Protein AF-0000000084329667 (afdb_homodimer)

pLDDT: mean 85.57, std 12.12, range [22.77, 98.0]

Radius of gyration: 40.26 Å; Cα contacts (8 Å, |Δi|>4): 1686; chains: 2; bounding box: 59×124×85 Å

InterPro domains:
  IPR001128 Cytochrome P450 [PF00067] (36-504)
  IPR001128 Cytochrome P450 [PR00385] (312-329)
  IPR001128 Cytochrome P450 [PR00385] (371-382)
  IPR001128 Cytochrome P450 [PR00385] (467-476)
  IPR001128 Cytochrome P450 [PR00385] (476-487)
  IPR002403 Cytochrome P450, E-class, group IV [PR00465] (304-330)
  IPR002403 Cytochrome P450, E-class, group IV [PR00465] (366-382)
  IPR002403 Cytochrome P450, E-class, group IV [PR00465] (430-448)
  IPR002403 Cytochrome P450, E-class, group IV [PR00465] (476-494)
  IPR036396 Cytochrome P450 superfamily [G3DSA:1.10.630.10] (21-525)
  IPR036396 Cytochrome P450 superfamily [SSF48264] (25-518)
  IPR050121 Cytochrome P450 monooxygenase [PTHR24305] (4-511)

Solvent-accessible surface area (backbone atoms only — not comparable to full-atom values): 55227 Å² total; per-residue (Å²): 116,65,62,57,52,51,48,48,49,50,47,45,49,47,47,50,49,51,40,58,74,52,50,50,31,57,58,62,48,49,40,54,73,80,63,84,36,60,61,42,17,41,46,54,48,66,44,54,33,50,53,46,53,49,48,46,52,45,32,73,74,54,37,46,54,30,32,41,34,28,52,70,64,39,69,37,36,41,36,34,28,61,46,31,48,26,51,49,38,52,48,47,74,47,33,30,68,34,68,55,58,23,50,51,28,31,55,70,21,29,69,12,60,76,30,40,56,73,69,56,25,52,52,44,48,65,54,52,45,71,48,44,34,72,73,48,43,59,67,34,47,64,47,39,45,50,32,41,48,50,50,48,52,53,48,50,55,53,23,66,68,56,76,72,75,52,72,89,74,66,59,66,62,57,39,40,23,28,30,42,29,30,40,28,35,45,36,61,65,34,79,63,49,32,71,85,34,82,74,36,66,64,58,58,48,56,57,57,37,46,56,71,71,38,40,53,59,48,73,65,50,48,44,48,59,60,54,42,66,76,44,57,67,72,58,46,50,55,51,57,74,70,33,74,90,43,47,70,46,50,48,36,44,50,50,50,48,54,53,33,52,52,51,49,55,51,46,52,52,32,48,73,70,69,59,65,64,90,24,30,46,48,49,33,54,52,53,37,70,71,41,55,80,87,68,36,70,50,71,66,36,50,39,8,40,50,35,38,49,52,48,58,45,20,56,52,39,31,43,34,39,51,45,48,40,48,50,53,38,21,76,29,55,67,58,44,52,53,46,42,51,51,52,52,53,51,51,50,51,37,46,74,70,72,42,90,70,90,46,70,67,56,53,71,71,31,65,66,60,49,18,44,53,52,39,38,46,35,76,48,30,36,37,42,64,48,54,31,25,27,66,41,69,43,70,44,49,47,70,62,68,40,62,31,71,83,63,47,78,39,54,56,47,72,41,54,55,65,43,38,36,36,35,31,24,42,40,35,47,39,32,45,85,39,52,26,91,57,27,90,49,96,54,39,62,48,69,73,41,86,76,48,47,58,59,82,70,77,48,51,30,84,52,93,71,30,53,49,46,35,26,46,80,68,31,51,62,52,51,63,52,50,51,52,44,34,52,43,44,52,52,51,46,51,74,74,45,84,64,68,71,53,85,67,58,80,36,56,38,51,31,36,18,89,31,41,37,85,38,51,65,81,61,70,64,62,85,107,115,66,64,56,51,49,48,49,48,50,47,45,50,46,48,49,49,52,41,59,72,56,48,50,32,56,58,63,48,50,40,54,73,80,62,83,36,59,62,43,16,40,46,53,49,66,45,53,33,49,55,43,53,49,48,47,53,46,33,73,76,55,36,47,55,30,32,42,34,28,54,73,65,39,68,36,36,41,38,36,29,61,46,30,47,26,51,49,37,51,48,46,73,46,33,30,68,35,68,54,57,24,49,51,28,30,55,72,19,29,69,12,61,78,30,42,55,72,70,56,25,52,51,44,47,65,54,52,45,70,47,43,34,73,75,49,42,59,67,35,47,62,48,39,46,51,31,39,48,51,49,49,52,53,49,52,57,53,20,68,68,55,76,74,76,52,73,89,76,66,58,68,62,57,40,40,23,28,31,42,29,32,40,28,36,45,37,62,65,34,79,62,47,33,71,83,35,81,74,36,66,64,60,57,47,55,57,58,39,45,56,72,72,39,40,55,58,48,74,65,49,48,45,48,59,61,52,44,66,76,45,57,66,70,58,48,51,56,52,55,75,68,33,75,89,44,45,68,45,49,49,36,46,52,50,50,46,54,52,34,52,52,52,50,54,52,44,56,52,33,47,75,69,70,60,66,64,90,24,30,45,47,49,34,54,50,52,38,68,72,41,56,82,89,67,34,70,50,71,66,36,49,36,7,39,50,36,36,50,50,48,60,44,19,57,53,38,29,44,33,39,52,45,49,39,48,51,52,36,20,75,30,56,69,59,45,52,53,47,42,51,50,50,52,53,50,50,50,53,38,45,74,71,73,42,90,69,88,48,72,66,55,53,69,70,31,64,66,59,49,17,43,54,53,37,38,47,36,76,48,31,34,37,41,65,48,54,31,25,28,68,42,70,44,70,43,49,46,70,62,67,41,61,29,69,84,65,48,77,39,52,56,47,71,41,56,54,64,46,39,35,35,34,30,25,43,39,35,48,39,32,46,85,38,51,27,90,57,27,89,48,96,55,38,62,47,69,70,41,89,74,47,48,59,61,83,71,78,49,51,30,84,52,93,71,30,54,49,45,35,25,45,82,68,32,50,61,52,51,62,51,52,51,52,43,33,53,43,43,52,52,52,46,51,74,74,45,85,64,67,72,53,86,66,59,79,37,56,38,49,31,35,21,90,31,40,38,83,38,53,66,81,61,69,68,64,85,105

Nearest PDB structures (foldseek):
  5t6q-assembly1_A  TM=8.427E-01  e=1.058E-19  Oryctolagus cuniculus
  6j95-assembly1_A  TM=8.516E-01  e=2.565E-18  Arabidopsis thaliana
  6m7x-assembly1_A  TM=8.091E-01  e=2.935E-18  Homo sapiens
  6m7x-assembly2_B  TM=8.338E-01  e=3.470E-17  Homo sapiens
  2rch-assembly2_B  TM=7.007E-01  e=2.326E-10  Arabidopsis thaliana

Sequence (1056 aa):
METATLLILCLLVAALFLFKNNASSPLWNIQGPKPSSFILGHLRELLQRPAGLAEFEWQRIYGDVVRIRTSFGSEQLVVSDPKALQHILCSGYKWRRSPVRREMGRLTSGKGLAWADGETHVRHRRLMTPGFRATETQKFLPIFVACAEAMSSEWKKIISKSGDQSCVFDLTDHLSHATLDAIGLAAFDYDFGSISNHENELAKAYEGLTAKAFRAPSNMGLLMLDLFRLIPSTVMEFMNDHNPRLETLHHVAHVGKGVAKQLIAQKVDEIEQGTPDTDIYTSLVQSNLSESFKSRLSDEELVAQMRTLLFGGHETTTNSICWWAAYELARNPELQDQLRTEIKSTERKIADRGEFEFTLNDYEEMPLLNAICKETLRFHPIVLHLFRTANEDDVIPLSKPIVGKTGQLITEIPVPKGTRIVGSCSAYNRNLTIFGEDAHEFNPNRWLEPGRVKTEDNLGFPYANLATFAAGVRSCIGWRFAVAELQTFIVVLLRNFAIRDTPELTRIRRESALTMVPAIEGELDEEVMETATLLILCLLVAALFLFKNNASSPLWNIQGPKPSSFILGHLRELLQRPAGLAEFEWQRIYGDVVRIRTSFGSEQLVVSDPKALQHILCSGYKWRRSPVRREMGRLTSGKGLAWADGETHVRHRRLMTPGFRATETQKFLPIFVACAEAMSSEWKKIISKSGDQSCVFDLTDHLSHATLDAIGLAAFDYDFGSISNHENELAKAYEGLTAKAFRAPSNMGLLMLDLFRLIPSTVMEFMNDHNPRLETLHHVAHVGKGVAKQLIAQKVDEIEQGTPDTDIYTSLVQSNLSESFKSRLSDEELVAQMRTLLFGGHETTTNSICWWAAYELARNPELQDQLRTEIKSTERKIADRGEFEFTLNDYEEMPLLNAICKETLRFHPIVLHLFRTANEDDVIPLSKPIVGKTGQLITEIPVPKGTRIVGSCSAYNRNLTIFGEDAHEFNPNRWLEPGRVKTEDNLGFPYANLATFAAGVRSCIGWRFAVAELQTFIVVLLRNFAIRDTPELTRIRRESALTMVPAIEGELDEEV

Organism: Lentinula edodes (NCBI:txid5353)

Foldseek 3Di:
DVVVVVVVVVVVVVVVVVCVVVPDDLCNFQAADAFPDQAAWCLCVDAQDFFCPSVQVGCVPFNQWHWTAGGNGHIAIAGLFLQLQLCQQAVAQLKPFQLLQLLVLCLQQRCELSNDHDPRNVLRCVLQLVQQDPVLLQVLLVLLLVLLVLLLVVVQVVLVVVVPSDDDDPLLQQQLQSLLQSLCCQAQVHGQVCNPDVPRPLSVLLRCLLCVQFFNDDPVRSSCSVCCSVPDSVVVNVCQQPDPVSVSSVVSVVVLLVVLVVSVVVLVVCVVVVNHDSHSLNSSVVSLVVDDPVSHDDPSHSSSNSSVSSNCRRPLLSFQQTPQLLLVCQVPVVLLVVQLVLLVVLCVVCVVVVHHDDGPVSLVVRLSLLLSSVLSCLQFPFAFKGKIFRQAWDKRAGPAWTATPVGDTDGIRTDGGGHIYIHGLNNNSQDCVFQHPVSNDRDSCCSVDPPSGDPPPVSQAPPPSRPSQPGHSRGNSNVSSSSSSSSSSSSSDSNNDRRHDDPQSVQWTFHRRSTTHIDGPPVVPPVD/DVVVVVVVVVVVVVVVVVCVVVPDDLCNFQAADAFPDQAAWCLCVDAQDFFCPSVQVGCVPFNQWHWTAGGNGHIAIAGLFLQLQLCQQAVAQLKPFQLLQLLVLCLQQRCELSNDHDPRNVLRCVLQLVQQDPVLLQVLLVLLLVLLVLLLVVVQVVLVVVVPSDDDDPLLQQQLQSLLQSLCCQAQVDGQVCNPDVPRPLSVLLRCLLCVQFFNDDPVRSSCSVCCSVPDSVVVNVCQQPDPVSVSSVSNLVVLLVVQVVSLVVLVVCVVVVNHDSHSLNSSSVSLVPDDPVSHDDSSHSSSNSSVSSNCRRPLLSFQQTPQLLLVCQVPVVLLVVQLVLLVVLCVVCVVVVHHDDGPVSLVVRLSLLLSSVLSCLQFPFAFKGKIFRQAWDKRAGPAWTATPVGDTDGIRTDGGGHIYIHGLNNNSQDCVFQHPVSNDRDSCCSVDPPNGDPPPVSQAPPPSRPSQPGHSRGNSNVSSSSSSSSSSSSSDSNNDRRHDDPQSVQWTFHRRSTTHIDGPPVVPPVD

Secondary structure (DSSP, 8-state):
-HHHHHHHHHHHHHHHHHHHHT---TTTTS--PPPS-TTTTTHHHHHTSSTTHHHHHHHHHH-SEEEEE-GGG-EEEEE--HHHHHHHHHSGGGEEEPHHHHHHHHHHH-SSTTT--HHHHHHHHHHHGGGGSHHHHHHHHHHHHHHHHHHHHHHHHHHHHHSSS-----HHHHHHHHHHHHHHHHHHS----TTT-TT-HHHHHHTTHHHHHHSS--HHHHHHHHHGGGS-HHHHHHHHHT-GGGHHHHHHHHHHHHHHHHHHHHHHHHHHTT----SHHHHHHHHHHHS-TTTPPPHHHHHHHHHHHHHHHHHHHIIIIIIIHHHHHHH-HHHHHHHHHHHHHHHHHHHHTT--S--HHHHHT-HHHHHHHHHHHHHS-SB-EEEEEESS-EEEEEEEEEE-TTS-EEEEEEE-TT-EEEEEHHHHTT-HHHH-TTTTS--GGGGTSTTTS--SS--S-SSTT-GGG--GGG--TTHHHHHHHHHHHHHHHHHH------GGGGGEEEEEESEEEEEETTTTTTT-/-HHHHHHHHHHHHHHHHHHHHT---TTTTS--PPPS-TTTTTHHHHHTSSTTHHHHHHHHHH-SEEEEE-GGG-EEEEE--HHHHHHHHHSGGGEEEPHHHHHHHHHHH-SSTTT--HHHHHHHHHHHGGGGSHHHHHHHHHHHHHHHHHHHHHHHHHHHHHSSS-----HHHHHHHHHHHHHHHHHHS----TTT-TT-HHHHHHTTHHHHHHSS--HHHHHHHHHGGGS-HHHHHHHHHT-GGGHHHHHHHHHHHHHHHHHHHHHHHHHHTT----SHHHHHHHHHHHS-GGGPPPHHHHHHHHHHHHIIIIIHHIIIIIIIHHHHHHH-HHHHHHHHHHHHHHHHHHHHTT--S--HHHHHT-HHHHHHHHHHHHHS-SB-EEEEEESS-EEEEEEEEEE-TTS-EEEEEEE-TT-EEEEEHHHHTT-HHHH-TTTTS--GGGGTSTTSS--SS--S-SSTT-GGG--GGG--TTHHHHHHHHHHHHHHHHHH------GGGGGEEEEEESEEEEEETTTTTTT-

Structure (mmCIF, N/CA/C/O backbone):
data_AF-0000000084329667-model_v1
#
loop_
_entity.id
_entity.type
_entity.pdbx_description
1 polymer 'Cytochrome p450'
#
loop_
_atom_site.group_PDB
_atom_site.id
_atom_site.type_symbol
_atom_site.label_atom_id
_atom_site.label_alt_id
_atom_site.label_comp_id
_atom_site.label_asym_id
_atom_site.label_entity_id
_atom_site.label_seq_id
_atom_site.pdbx_PDB_ins_code
_atom_site.Cartn_x
_atom_site.Cartn_y
_atom_site.Cartn_z
_atom_site.occupancy
_atom_site.B_iso_or_equiv
_atom_site.auth_seq_id
_atom_site.auth_comp_id
_atom_site.auth_asym_id
_atom_site.auth_atom_id
_atom_site.pdbx_PDB_model_num
ATOM 1 N N . MET A 1 1 ? -10.523 10.297 -37.5 1 42.72 1 MET A N 1
ATOM 2 C CA . MET A 1 1 ? -10.531 11.211 -36.344 1 42.72 1 MET A CA 1
ATOM 3 C C . MET A 1 1 ? -11.32 10.625 -35.188 1 42.72 1 MET A C 1
ATOM 5 O O . MET A 1 1 ? -10.891 10.719 -34.031 1 42.72 1 MET A O 1
ATOM 9 N N . GLU A 1 2 ? -12.344 9.891 -35.5 1 49.88 2 GLU A N 1
ATOM 10 C CA . GLU A 1 2 ? -13.258 9.25 -34.562 1 49.88 2 GLU A CA 1
ATOM 11 C C . GLU A 1 2 ? -12.633 8 -33.938 1 49.88 2 GLU A C 1
ATOM 13 O O . GLU A 1 2 ? -12.781 7.75 -32.75 1 49.88 2 GLU A O 1
ATOM 18 N N . THR A 1 3 ? -11.938 7.336 -34.688 1 51.44 3 THR A N 1
ATOM 19 C CA . THR A 1 3 ? -11.344 6.082 -34.219 1 51.44 3 THR A CA 1
ATOM 20 C C . THR A 1 3 ? -10.195 6.348 -33.25 1 51.44 3 THR A C 1
ATOM 22 O O . THR A 1 3 ? -10.023 5.617 -32.281 1 51.44 3 THR A O 1
ATOM 25 N N . ALA A 1 4 ? -9.539 7.375 -33.531 1 50.91 4 ALA A N 1
ATOM 26 C CA . ALA A 1 4 ? -8.43 7.719 -32.625 1 50.91 4 ALA A CA 1
ATOM 27 C C . ALA A 1 4 ? -8.938 8.18 -31.266 1 50.91 4 ALA A C 1
ATOM 29 O O . ALA A 1 4 ? -8.375 7.812 -30.234 1 50.91 4 ALA A O 1
ATOM 30 N N . THR A 1 5 ? -9.984 8.969 -31.344 1 50.66 5 THR A N 1
ATOM 31 C CA . THR A 1 5 ? -10.594 9.422 -30.109 1 50.66 5 THR A CA 1
ATOM 32 C C . THR A 1 5 ? -11.141 8.234 -29.312 1 50.66 5 THR A C 1
ATOM 34 O O . THR A 1 5 ? -11.008 8.188 -28.094 1 50.66 5 THR A O 1
ATOM 37 N N . LEU A 1 6 ? -11.703 7.293 -30.016 1 51.66 6 LEU A N 1
ATOM 38 C CA . LEU A 1 6 ? -12.219 6.098 -29.359 1 51.66 6 LEU A CA 1
ATOM 39 C C . LEU A 1 6 ? -11.078 5.273 -28.766 1 51.66 6 LEU A C 1
ATOM 41 O O . LEU A 1 6 ? -11.203 4.719 -27.672 1 51.66 6 LEU A O 1
ATOM 45 N N . LEU A 1 7 ? -10.047 5.258 -29.453 1 51.72 7 LEU A N 1
ATOM 46 C CA . LEU A 1 7 ? -8.883 4.535 -28.953 1 51.72 7 LEU A CA 1
ATOM 47 C C . LEU A 1 7 ? -8.305 5.215 -27.719 1 51.72 7 LEU A C 1
ATOM 49 O O . LEU A 1 7 ? -7.91 4.543 -26.766 1 51.72 7 LEU A O 1
ATOM 53 N N . ILE A 1 8 ? -8.312 6.5 -27.859 1 51.91 8 ILE A N 1
ATOM 54 C CA . ILE A 1 8 ? -7.793 7.23 -26.703 1 51.91 8 ILE A CA 1
ATOM 55 C C . ILE A 1 8 ? -8.734 7.059 -25.516 1 51.91 8 ILE A C 1
ATOM 57 O O . ILE A 1 8 ? -8.281 6.875 -24.375 1 51.91 8 ILE A O 1
ATOM 61 N N . LEU A 1 9 ? -10.016 7.07 -25.688 1 51.91 9 LEU A N 1
ATOM 62 C CA . LEU A 1 9 ? -10.977 6.797 -24.625 1 51.91 9 LEU A CA 1
ATOM 63 C C . LEU A 1 9 ? -10.766 5.402 -24.047 1 51.91 9 LEU A C 1
ATOM 65 O O . LEU A 1 9 ? -10.797 5.215 -22.828 1 51.91 9 LEU A O 1
ATOM 69 N N . CYS A 1 10 ? -10.633 4.531 -24.922 1 51.38 10 CYS A N 1
ATOM 70 C CA . CYS A 1 10 ? -10.414 3.16 -24.469 1 51.38 10 CYS A CA 1
ATOM 71 C C . CYS A 1 10 ? -9.117 3.043 -23.688 1 51.38 10 CYS A C 1
ATOM 73 O O . CYS A 1 10 ? -9.062 2.346 -22.672 1 51.38 10 CYS A O 1
ATOM 75 N N . LEU A 1 11 ? -8.18 3.766 -24.109 1 51.97 11 LEU A N 1
ATOM 76 C CA . LEU A 1 11 ? -6.914 3.75 -23.375 1 51.97 11 LEU A CA 1
ATOM 77 C C . LEU A 1 11 ? -7.066 4.426 -22.016 1 51.97 11 LEU A C 1
ATOM 79 O O . LEU A 1 11 ? -6.5 3.967 -21.031 1 51.97 11 LEU A O 1
ATOM 83 N N . LEU A 1 12 ? -7.836 5.488 -22.062 1 51.62 12 LEU A N 1
ATOM 84 C CA . LEU A 1 12 ? -8.055 6.199 -20.797 1 51.62 12 LEU A CA 1
ATOM 85 C C . LEU A 1 12 ? -8.867 5.352 -19.828 1 51.62 12 LEU A C 1
ATOM 87 O O . LEU A 1 12 ? -8.578 5.324 -18.625 1 51.62 12 LEU A O 1
ATOM 91 N N . VAL A 1 13 ? -9.852 4.684 -20.312 1 51.62 13 VAL A N 1
ATOM 92 C CA . VAL A 1 13 ? -10.602 3.75 -19.484 1 51.62 13 VAL A CA 1
ATOM 93 C C . VAL A 1 13 ? -9.672 2.646 -18.984 1 51.62 13 VAL A C 1
ATOM 95 O O . VAL A 1 13 ? -9.727 2.262 -17.812 1 51.62 13 VAL A O 1
ATOM 98 N N . ALA A 1 14 ? -8.914 2.242 -19.922 1 50.19 14 ALA A N 1
ATOM 99 C CA . ALA A 1 14 ? -7.953 1.217 -19.516 1 50.19 14 ALA A CA 1
ATOM 100 C C . ALA A 1 14 ? -6.996 1.744 -18.453 1 50.19 14 ALA A C 1
ATOM 102 O O . ALA A 1 14 ? -6.684 1.043 -17.5 1 50.19 14 ALA A O 1
ATOM 103 N N . ALA A 1 15 ? -6.582 2.957 -18.766 1 50.62 15 ALA A N 1
ATOM 104 C CA . ALA A 1 15 ? -5.703 3.568 -17.766 1 50.62 15 ALA A CA 1
ATOM 105 C C . ALA A 1 15 ? -6.422 3.754 -16.438 1 50.62 15 ALA A C 1
ATOM 107 O O . ALA A 1 15 ? -5.859 3.477 -15.375 1 50.62 15 ALA A O 1
ATOM 108 N N . LEU A 1 16 ? -7.66 4.281 -16.516 1 51.38 16 LEU A N 1
ATOM 109 C CA . LEU A 1 16 ? -8.461 4.441 -15.305 1 51.38 16 LEU A CA 1
ATOM 110 C C . LEU A 1 16 ? -8.602 3.115 -14.57 1 51.38 16 LEU A C 1
ATOM 112 O O . LEU A 1 16 ? -8.523 3.07 -13.344 1 51.38 16 LEU A O 1
ATOM 116 N N . PHE A 1 17 ? -8.953 2.1 -15.391 1 49.34 17 PHE A N 1
ATOM 117 C CA . PHE A 1 17 ? -9.148 0.773 -14.812 1 49.34 17 PHE A CA 1
ATOM 118 C C . PHE A 1 17 ? -7.859 0.262 -14.18 1 49.34 17 PHE A C 1
ATOM 120 O O . PHE A 1 17 ? -7.891 -0.353 -13.109 1 49.34 17 PHE A O 1
ATOM 127 N N . LEU A 1 18 ? -6.816 0.44 -14.938 1 48.44 18 LEU A N 1
ATOM 128 C CA . LEU A 1 18 ? -5.52 0.09 -14.359 1 48.44 18 LEU A CA 1
ATOM 129 C C . LEU A 1 18 ? -5.297 0.817 -13.039 1 48.44 18 LEU A C 1
ATOM 131 O O . LEU A 1 18 ? -4.777 0.235 -12.086 1 48.44 18 LEU A O 1
ATOM 135 N N . PHE A 1 19 ? -5.688 2.105 -13.07 1 48.91 19 PHE A N 1
ATOM 136 C CA . PHE A 1 19 ? -5.484 2.939 -11.891 1 48.91 19 PHE A CA 1
ATOM 137 C C . PHE A 1 19 ? -6.352 2.459 -10.734 1 48.91 19 PHE A C 1
ATOM 139 O O . PHE A 1 19 ? -5.918 2.457 -9.586 1 48.91 19 PHE A O 1
ATOM 146 N N . LYS A 1 20 ? -7.594 2.129 -11.047 1 48.44 20 LYS A N 1
ATOM 147 C CA . LYS A 1 20 ? -8.461 1.634 -9.984 1 48.44 20 LYS A CA 1
ATOM 148 C C . LYS A 1 20 ? -7.863 0.403 -9.312 1 48.44 20 LYS A C 1
ATOM 150 O O . LYS A 1 20 ? -7.922 0.269 -8.086 1 48.44 20 LYS A O 1
ATOM 155 N N . ASN A 1 21 ? -7.516 -0.588 -10.227 1 45.62 21 ASN A N 1
ATOM 156 C CA . ASN A 1 21 ? -7.18 -1.906 -9.703 1 45.62 21 ASN A CA 1
ATOM 157 C C . ASN A 1 21 ? -5.844 -1.889 -8.961 1 45.62 21 ASN A C 1
ATOM 159 O O . ASN A 1 21 ? -5.516 -2.838 -8.242 1 45.62 21 ASN A O 1
ATOM 163 N N . ASN A 1 22 ? -4.941 -0.961 -9.422 1 47.44 22 ASN A N 1
ATOM 164 C CA . ASN A 1 22 ? -3.686 -0.842 -8.688 1 47.44 22 ASN A CA 1
ATOM 165 C C . ASN A 1 22 ? -3.887 -0.14 -7.348 1 47.44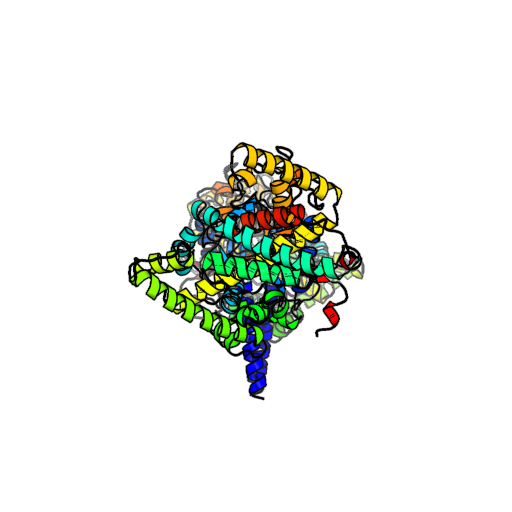 22 ASN A C 1
ATOM 167 O O . ASN A 1 22 ? -2.918 0.284 -6.711 1 47.44 22 ASN A O 1
ATOM 171 N N . ALA A 1 23 ? -5.059 0.265 -6.965 1 53.06 23 ALA A N 1
ATOM 172 C CA . ALA A 1 23 ? -5.441 1.39 -6.113 1 53.06 23 ALA A CA 1
ATOM 173 C C . ALA A 1 23 ? -5.219 1.066 -4.641 1 53.06 23 ALA A C 1
ATOM 175 O O . ALA A 1 23 ? -5.715 1.775 -3.762 1 53.06 23 ALA A O 1
ATOM 176 N N . SER A 1 24 ? -4.754 -0.312 -4.5 1 64.69 24 SER A N 1
ATOM 177 C CA . SER A 1 24 ? -4.691 -0.263 -3.041 1 64.69 24 SER A CA 1
ATOM 178 C C . SER A 1 24 ? -3.502 0.562 -2.566 1 64.69 24 SER A C 1
ATOM 180 O O . SER A 1 24 ? -2.455 0.583 -3.217 1 64.69 24 SER A O 1
ATOM 182 N N . SER A 1 25 ? -3.744 1.365 -1.771 1 77.31 25 SER A N 1
ATOM 183 C CA . SER A 1 25 ? -2.846 2.346 -1.169 1 77.31 25 SER A CA 1
ATOM 184 C C . SER A 1 25 ? -1.914 1.691 -0.155 1 77.31 25 SER A C 1
ATOM 186 O O . SER A 1 25 ? -2.256 0.667 0.439 1 77.31 25 SER A O 1
ATOM 188 N N . PRO A 1 26 ? -0.751 2.166 -0.103 1 83.19 26 PRO A N 1
ATOM 189 C CA . PRO A 1 26 ? 0.131 1.718 0.977 1 83.19 26 PRO A CA 1
ATOM 190 C C . PRO A 1 26 ? -0.486 1.906 2.361 1 83.19 26 PRO A C 1
ATOM 192 O O . PRO A 1 26 ? -0.016 1.316 3.336 1 83.19 26 PRO A O 1
ATOM 195 N N . LEU A 1 27 ? -1.52 2.684 2.377 1 89.44 27 LEU A N 1
ATOM 196 C CA . LEU A 1 27 ? -2.143 3.002 3.658 1 89.44 27 LEU A CA 1
ATOM 197 C C . LEU A 1 27 ? -3.43 2.205 3.848 1 89.44 27 LEU A C 1
ATOM 199 O O . LEU A 1 27 ? -4.191 2.461 4.785 1 89.44 27 LEU A O 1
ATOM 203 N N . TRP A 1 28 ? -3.641 1.213 3.061 1 86.94 28 TRP A N 1
ATOM 204 C CA . TRP A 1 28 ? -4.934 0.543 2.982 1 86.94 28 TRP A CA 1
ATOM 205 C C . TRP A 1 28 ? -5.289 -0.117 4.309 1 86.94 28 TRP A C 1
ATOM 207 O O . TRP A 1 28 ? -6.465 -0.282 4.633 1 86.94 28 TRP A O 1
ATOM 217 N N . ASN A 1 29 ? -4.262 -0.555 5.055 1 90.94 29 ASN A N 1
ATOM 218 C CA . ASN A 1 29 ? -4.504 -1.334 6.266 1 90.94 29 ASN A CA 1
ATOM 219 C C . ASN A 1 29 ? -4.805 -0.434 7.461 1 90.94 29 ASN A C 1
ATOM 221 O O . ASN A 1 29 ? -5.191 -0.918 8.523 1 90.94 29 ASN A O 1
ATOM 225 N N . ILE A 1 30 ? -4.605 0.852 7.34 1 94.38 30 ILE A N 1
ATOM 226 C CA . ILE A 1 30 ? -4.945 1.796 8.398 1 94.38 30 ILE A CA 1
ATOM 227 C C . ILE A 1 30 ? -6.434 2.127 8.336 1 94.38 30 ILE A C 1
ATOM 229 O O . ILE A 1 30 ? -6.969 2.424 7.27 1 94.38 30 ILE A O 1
ATOM 233 N N . GLN A 1 31 ? -7.062 2.092 9.492 1 95 31 GLN A N 1
ATOM 234 C CA . GLN A 1 31 ? -8.508 2.295 9.531 1 95 31 GLN A CA 1
ATOM 235 C C . GLN A 1 31 ? -8.859 3.779 9.453 1 95 31 GLN A C 1
ATOM 237 O O . GLN A 1 31 ? -8.023 4.637 9.758 1 95 31 GLN A O 1
ATOM 242 N N . GLY A 1 32 ? -10.062 4.105 9.055 1 95.19 32 GLY A N 1
ATOM 243 C CA . GLY A 1 32 ? -10.602 5.453 8.953 1 95.19 32 GLY A CA 1
ATOM 244 C C . GLY A 1 32 ? -12.062 5.484 8.562 1 95.19 32 GLY A C 1
ATOM 245 O O . GLY A 1 32 ? -12.672 4.441 8.32 1 95.19 32 GLY A O 1
ATOM 246 N N . PRO A 1 33 ? -12.562 6.602 8.57 1 94.44 33 PRO A N 1
ATOM 247 C CA . PRO A 1 33 ? -13.984 6.742 8.25 1 94.44 33 PRO A CA 1
ATOM 248 C C . PRO A 1 33 ? -14.289 6.496 6.777 1 94.44 33 PRO A C 1
ATOM 250 O O . PRO A 1 33 ? -13.398 6.633 5.93 1 94.44 33 PRO A O 1
ATOM 253 N N . LYS A 1 34 ? -15.516 6.121 6.48 1 91 34 LYS A N 1
ATOM 254 C CA . LYS A 1 34 ? -15.977 6 5.098 1 91 34 LYS A CA 1
ATOM 255 C C . LYS A 1 34 ? -16.188 7.375 4.469 1 91 34 LYS A C 1
ATOM 257 O O . LYS A 1 34 ? -16.766 8.266 5.102 1 91 34 LYS A O 1
ATOM 262 N N . PRO A 1 35 ? -15.703 7.543 3.33 1 88.5 35 PRO A N 1
ATOM 263 C CA . PRO A 1 35 ? -15.859 8.859 2.703 1 88.5 35 PRO A CA 1
ATOM 264 C C . PRO A 1 35 ? -17.312 9.172 2.34 1 88.5 35 PRO A C 1
ATOM 266 O O . PRO A 1 35 ? -18.062 8.281 1.935 1 88.5 35 PRO A O 1
ATOM 269 N N . SER A 1 36 ? -17.656 10.398 2.543 1 83 36 SER A N 1
ATOM 270 C CA . SER A 1 36 ? -19 10.836 2.195 1 83 36 SER A CA 1
ATOM 271 C C . SER A 1 36 ? -19.125 11.109 0.7 1 83 36 SER A C 1
ATOM 273 O O . SER A 1 36 ? -20.234 11.086 0.149 1 83 36 SER A O 1
ATOM 275 N N . SER A 1 37 ? -18.078 11.414 0.014 1 84.12 37 SER A N 1
ATOM 276 C CA . SER A 1 37 ? -18.031 11.703 -1.414 1 84.12 37 SER A CA 1
ATOM 277 C C . SER A 1 37 ? -16.75 11.195 -2.049 1 84.12 37 SER A C 1
ATOM 279 O O . SER A 1 37 ? -15.688 11.211 -1.417 1 84.12 37 SER A O 1
ATOM 281 N N . PHE A 1 38 ? -16.875 10.742 -3.256 1 79.56 38 PHE A N 1
ATOM 282 C CA . PHE A 1 38 ? -15.68 10.297 -3.969 1 79.56 38 PHE A CA 1
ATOM 283 C C . PHE A 1 38 ? -14.852 11.484 -4.445 1 79.56 38 PHE A C 1
ATOM 285 O O . PHE A 1 38 ? -13.625 11.414 -4.492 1 79.56 38 PHE A O 1
ATOM 292 N N . ILE A 1 39 ? -15.477 12.562 -4.723 1 78.56 39 ILE A N 1
ATOM 293 C CA . ILE A 1 39 ? -14.828 13.727 -5.32 1 78.56 39 ILE A CA 1
ATOM 294 C C . ILE A 1 39 ? -14.055 14.492 -4.246 1 78.56 39 ILE A C 1
ATOM 296 O O . ILE A 1 39 ? -12.906 14.875 -4.461 1 78.56 39 ILE A O 1
ATOM 300 N N . LEU A 1 40 ? -14.633 14.641 -3.027 1 88 40 LEU A N 1
ATOM 301 C CA . LEU A 1 40 ? -14 15.484 -2.021 1 88 40 LEU A CA 1
ATOM 302 C C . LEU A 1 40 ? -13.461 14.648 -0.866 1 88 40 LEU A C 1
ATOM 304 O O . LEU A 1 40 ? -12.68 15.133 -0.053 1 88 40 LEU A O 1
ATOM 308 N N . GLY A 1 41 ? -13.93 13.414 -0.808 1 90.44 41 GLY A N 1
ATOM 309 C CA . GLY A 1 41 ? -13.539 12.586 0.324 1 90.44 41 GLY A CA 1
ATOM 310 C C . GLY A 1 41 ? -13.961 13.172 1.66 1 90.44 41 GLY A C 1
ATOM 311 O O . GLY A 1 41 ? -15.133 13.5 1.858 1 90.44 41 GLY A O 1
ATOM 312 N N . HIS A 1 42 ? -12.992 13.414 2.541 1 94.06 42 HIS A N 1
ATOM 313 C CA . HIS A 1 42 ? -13.273 13.906 3.885 1 94.06 42 HIS A CA 1
ATOM 314 C C . HIS A 1 42 ? -12.867 15.375 4.027 1 94.06 42 HIS A C 1
ATOM 316 O O . HIS A 1 42 ? -12.773 15.891 5.141 1 94.06 42 HIS A O 1
ATOM 322 N N . LEU A 1 43 ? -12.641 16.078 2.969 1 91.5 43 LEU A N 1
ATOM 323 C CA . LEU A 1 43 ? -12.156 17.453 3.016 1 91.5 43 LEU A CA 1
ATOM 324 C C . LEU A 1 43 ? -13.203 18.375 3.627 1 91.5 43 LEU A C 1
ATOM 326 O O . LEU A 1 43 ? -12.859 19.344 4.312 1 91.5 43 LEU A O 1
ATOM 330 N N . ARG A 1 44 ? -14.422 18.078 3.381 1 90.88 44 ARG A N 1
ATOM 331 C CA . ARG A 1 44 ? -15.484 18.891 3.967 1 90.88 44 ARG A CA 1
ATOM 332 C C . ARG A 1 44 ? -15.492 18.766 5.488 1 90.88 44 ARG A C 1
ATOM 334 O O . ARG A 1 44 ? -15.617 19.766 6.191 1 90.88 44 ARG A O 1
ATOM 341 N N . GLU A 1 45 ? -15.336 17.578 5.93 1 91.5 45 GLU A N 1
ATOM 342 C CA . GLU A 1 45 ? -15.328 17.328 7.371 1 91.5 45 GLU A CA 1
ATOM 343 C C . GLU A 1 45 ? -14.117 17.984 8.031 1 91.5 45 GLU A C 1
ATOM 345 O O . GLU A 1 45 ? -14.219 18.531 9.125 1 91.5 45 GLU A O 1
ATOM 350 N N . LEU A 1 46 ? -13.07 17.938 7.379 1 90.06 46 LEU A N 1
ATOM 351 C CA . LEU A 1 46 ? -11.82 18.422 7.957 1 90.06 46 LEU A CA 1
ATOM 352 C C . LEU A 1 46 ? -11.742 19.938 7.918 1 90.06 46 LEU A C 1
ATOM 354 O O . LEU A 1 46 ? -11.227 20.562 8.852 1 90.06 46 LEU A O 1
ATOM 358 N N . LEU A 1 47 ? -12.297 20.531 6.812 1 88.12 47 LEU A N 1
ATOM 359 C CA . LEU A 1 47 ? -11.961 21.938 6.602 1 88.12 47 LEU A CA 1
ATO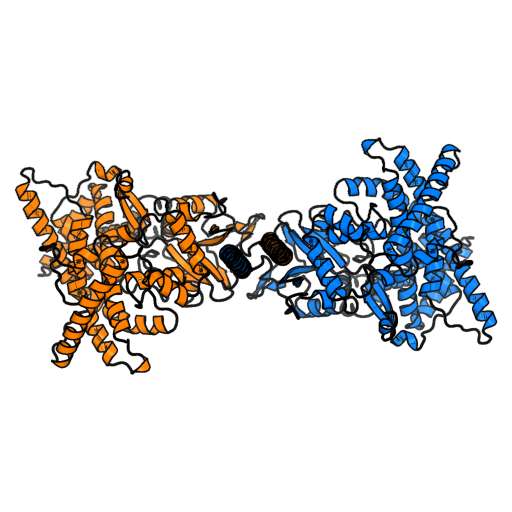M 360 C C . LEU A 1 47 ? -13.219 22.797 6.633 1 88.12 47 LEU A C 1
ATOM 362 O O . LEU A 1 47 ? -13.125 24.016 6.723 1 88.12 47 LEU A O 1
ATOM 366 N N . GLN A 1 48 ? -14.383 22.219 6.551 1 84.5 48 GLN A N 1
ATOM 367 C CA . GLN A 1 48 ? -15.602 23.016 6.523 1 84.5 48 GLN A CA 1
ATOM 368 C C . GLN A 1 48 ? -16.359 22.922 7.84 1 84.5 48 GLN A C 1
ATOM 370 O O . GLN A 1 48 ? -17.125 23.812 8.195 1 84.5 48 GLN A O 1
ATOM 375 N N . ARG A 1 49 ? -16.234 21.859 8.523 1 83.56 49 ARG A N 1
ATOM 376 C CA . ARG A 1 49 ? -16.875 21.703 9.828 1 83.56 49 ARG A CA 1
ATOM 377 C C . ARG A 1 49 ? -16.141 22.5 10.898 1 83.56 49 ARG A C 1
ATOM 379 O O . ARG A 1 49 ? -15.008 22.953 10.68 1 83.56 49 ARG A O 1
ATOM 386 N N . PRO A 1 50 ? -16.844 22.703 11.992 1 86.81 50 PRO A N 1
ATOM 387 C CA . PRO A 1 50 ? -16.141 23.391 13.086 1 86.81 50 PRO A CA 1
ATOM 388 C C . PRO A 1 50 ? -14.797 22.75 13.422 1 86.81 50 PRO A C 1
ATOM 390 O O . PRO A 1 50 ? -14.672 21.516 13.391 1 86.81 50 PRO A O 1
ATOM 393 N N . ALA A 1 51 ? -13.922 23.562 13.773 1 87.81 51 ALA A N 1
ATOM 394 C CA . ALA A 1 51 ? -12.523 23.172 13.922 1 87.81 51 ALA A CA 1
ATOM 395 C C . ALA A 1 51 ? -12.367 22.047 14.938 1 87.81 51 ALA A C 1
ATOM 397 O O . ALA A 1 51 ? -12.867 22.156 16.062 1 87.81 51 ALA A O 1
ATOM 398 N N . GLY A 1 52 ? -11.805 20.969 14.516 1 91.44 52 GLY A N 1
ATOM 399 C CA . GLY A 1 52 ? -11.398 19.891 15.406 1 91.44 52 GLY A CA 1
ATOM 400 C C . GLY A 1 52 ? -12.469 18.828 15.578 1 91.44 52 GLY A C 1
ATOM 401 O O . GLY A 1 52 ? -12.172 17.703 15.984 1 91.44 52 GLY A O 1
ATOM 402 N N . LEU A 1 53 ? -13.688 19.109 15.297 1 92.44 53 LEU A N 1
ATOM 403 C CA . LEU A 1 53 ? -14.789 18.203 15.617 1 92.44 53 LEU A CA 1
ATOM 404 C C . LEU A 1 53 ? -14.625 16.859 14.898 1 92.44 53 LEU A C 1
ATOM 406 O O . LEU A 1 53 ? -14.789 15.805 15.508 1 92.44 53 LEU A O 1
ATOM 410 N N . ALA A 1 54 ? -14.398 16.922 13.648 1 94.25 54 ALA A N 1
ATOM 411 C CA . ALA A 1 54 ? -14.219 15.688 12.898 1 94.25 54 ALA A CA 1
ATOM 412 C C . ALA A 1 54 ? -13.039 14.883 13.453 1 94.25 54 ALA A C 1
ATOM 414 O O . ALA A 1 54 ? -13.133 13.664 13.602 1 94.25 54 ALA A O 1
ATOM 415 N N . GLU A 1 55 ? -12.039 15.539 13.758 1 96.19 55 GLU A N 1
ATOM 416 C CA . GLU A 1 55 ? -10.828 14.883 14.25 1 96.19 55 GLU A CA 1
ATOM 417 C C . GLU A 1 55 ? -11.055 14.25 15.617 1 96.19 55 GLU A C 1
ATOM 419 O O . GLU A 1 55 ? -10.531 13.18 15.906 1 96.19 55 GLU A O 1
ATOM 424 N N . PHE A 1 56 ? -11.82 14.969 16.469 1 96.31 56 PHE A N 1
ATOM 425 C CA . PHE A 1 56 ? -12.148 14.406 17.766 1 96.31 56 PHE A CA 1
ATOM 426 C C . PHE A 1 56 ? -12.922 13.102 17.609 1 96.31 56 PHE A C 1
ATOM 428 O O . PHE A 1 56 ? -12.641 12.125 18.312 1 96.31 56 PHE A O 1
ATOM 435 N N . GLU A 1 57 ? -13.828 13.109 16.719 1 95.88 57 GLU A N 1
ATOM 436 C CA . GLU A 1 57 ? -14.633 11.914 16.469 1 95.88 57 GLU A CA 1
ATOM 437 C C . GLU A 1 57 ? -13.773 10.781 15.922 1 95.88 57 GLU A C 1
ATOM 439 O O . GLU A 1 57 ? -13.891 9.633 16.375 1 95.88 57 GLU A O 1
ATOM 444 N N . TRP A 1 58 ? -12.992 11.07 14.977 1 96.38 58 TRP A N 1
ATOM 445 C CA . TRP A 1 58 ? -12.141 10.062 14.359 1 96.38 58 TRP A CA 1
ATOM 446 C C . TRP A 1 58 ? -11.172 9.469 15.391 1 96.38 58 TRP A C 1
ATOM 448 O O . TRP A 1 58 ? -10.938 8.258 15.406 1 96.38 58 TRP A O 1
ATOM 458 N N . GLN A 1 59 ? -10.633 10.359 16.188 1 96.06 59 GLN A N 1
ATOM 459 C CA . GLN A 1 59 ? -9.703 9.914 17.219 1 96.06 59 GLN A CA 1
ATOM 460 C C . GLN A 1 59 ? -10.383 8.969 18.203 1 96.06 59 GLN A C 1
ATOM 462 O O . GLN A 1 59 ? -9.797 7.961 18.609 1 96.06 59 GLN A O 1
ATOM 467 N N . ARG A 1 60 ? -11.523 9.266 18.594 1 95.06 60 ARG A N 1
ATOM 468 C CA . ARG A 1 60 ? -12.281 8.453 19.531 1 95.06 60 ARG A CA 1
ATOM 469 C C . ARG A 1 60 ? -12.578 7.074 18.953 1 95.06 60 ARG A C 1
ATOM 471 O O . ARG A 1 60 ? -12.492 6.066 19.656 1 95.06 60 ARG A O 1
ATOM 478 N N . ILE A 1 61 ? -12.859 6.977 17.688 1 95.12 61 ILE A N 1
ATOM 479 C CA . ILE A 1 61 ? -13.328 5.746 17.047 1 95.12 61 ILE A CA 1
ATOM 480 C C . ILE A 1 61 ? -12.125 4.914 16.594 1 95.12 61 ILE A C 1
ATOM 482 O O . ILE A 1 61 ? -12.117 3.689 16.75 1 95.12 61 ILE A O 1
ATOM 486 N N . TYR A 1 62 ? -11.094 5.594 16.016 1 94.75 62 TYR A N 1
ATOM 487 C CA . TYR A 1 62 ? -10.07 4.84 15.297 1 94.75 62 TYR A CA 1
ATOM 488 C C . TYR A 1 62 ? -8.719 4.961 15.984 1 94.75 62 TYR A C 1
ATOM 490 O O . TYR A 1 62 ? -7.777 4.242 15.641 1 94.75 62 TYR A O 1
ATOM 498 N N . GLY A 1 63 ? -8.594 5.926 16.891 1 94.56 63 GLY A N 1
ATOM 499 C CA . GLY A 1 63 ? -7.316 6.129 17.547 1 94.56 63 GLY A CA 1
ATOM 500 C C . GLY A 1 63 ? -6.566 7.344 17.031 1 94.56 63 GLY A C 1
ATOM 501 O O . GLY A 1 63 ? -7.16 8.242 16.438 1 94.56 63 GLY A O 1
ATOM 502 N N . ASP A 1 64 ? -5.223 7.387 17.266 1 96.62 64 ASP A N 1
ATOM 503 C CA . ASP A 1 64 ? -4.465 8.625 17.109 1 96.62 64 ASP A CA 1
ATOM 504 C C . ASP A 1 64 ? -3.873 8.727 15.703 1 96.62 64 ASP A C 1
ATOM 506 O O . ASP A 1 64 ? -3.176 9.695 15.391 1 96.62 64 ASP A O 1
ATOM 510 N N . VAL A 1 65 ? -4.043 7.699 14.914 1 97.94 65 VAL A N 1
ATOM 511 C CA . VAL A 1 65 ? -3.68 7.758 13.5 1 97.94 65 VAL A CA 1
ATOM 512 C C . VAL A 1 65 ? -4.84 7.246 12.648 1 97.94 65 VAL A C 1
ATOM 514 O O . VAL A 1 65 ? -5.262 6.094 12.789 1 97.94 65 VAL A O 1
ATOM 517 N N . VAL A 1 66 ? -5.32 8.078 11.758 1 97.38 66 VAL A N 1
ATOM 518 C CA . VAL A 1 66 ? -6.52 7.766 10.984 1 97.38 66 VAL A CA 1
ATOM 519 C C . VAL A 1 66 ? -6.254 7.996 9.5 1 97.38 66 VAL A C 1
ATOM 521 O O . VAL A 1 66 ? -5.633 8.992 9.117 1 97.38 66 VAL A O 1
ATOM 524 N N . ARG A 1 67 ? -6.676 7.066 8.727 1 95.56 67 ARG A N 1
ATOM 525 C CA . ARG A 1 67 ? -6.598 7.223 7.273 1 95.56 67 ARG A CA 1
ATOM 526 C C . ARG A 1 67 ? -7.832 7.93 6.73 1 95.56 67 ARG A C 1
ATOM 528 O O . ARG A 1 67 ? -8.961 7.508 6.996 1 95.56 67 ARG A O 1
ATOM 535 N N . ILE A 1 68 ? -7.621 8.992 5.961 1 94 68 ILE A N 1
ATOM 536 C CA . ILE A 1 68 ? -8.758 9.68 5.359 1 94 68 ILE A CA 1
ATOM 537 C C . ILE A 1 68 ? -8.578 9.75 3.846 1 94 68 ILE A C 1
ATOM 539 O O . ILE A 1 68 ? -7.473 9.523 3.336 1 94 68 ILE A O 1
ATOM 543 N N . ARG A 1 69 ? -9.664 10 3.236 1 89.94 69 ARG A N 1
ATOM 544 C CA . ARG A 1 69 ? -9.648 10.156 1.786 1 89.94 69 ARG A CA 1
ATOM 545 C C . ARG A 1 69 ? -9.828 11.625 1.395 1 89.94 69 ARG A C 1
ATOM 547 O O . ARG A 1 69 ? -10.531 12.375 2.074 1 89.94 69 ARG A O 1
ATOM 554 N N . THR A 1 70 ? -9.141 12 0.378 1 88.81 70 THR A N 1
ATOM 555 C CA . THR A 1 70 ? -9.289 13.336 -0.19 1 88.81 70 THR A CA 1
ATOM 556 C C . THR A 1 70 ? -9.875 13.258 -1.597 1 88.81 70 THR A C 1
ATOM 558 O O . THR A 1 70 ? -10.727 12.414 -1.877 1 88.81 70 THR A O 1
ATOM 561 N N . SER A 1 71 ? -9.492 14.156 -2.508 1 80.81 71 SER A N 1
ATOM 562 C CA . SER A 1 71 ? -10.125 14.227 -3.824 1 80.81 71 SER A CA 1
ATOM 563 C C . SER A 1 71 ? -9.844 12.961 -4.633 1 80.81 71 SER A C 1
ATOM 565 O O . SER A 1 71 ? -8.719 12.461 -4.641 1 80.81 71 SER A O 1
ATOM 567 N N . PHE A 1 72 ? -10.898 12.391 -5.195 1 77.69 72 PHE A N 1
ATOM 568 C CA . PHE A 1 72 ? -10.867 11.281 -6.141 1 77.69 72 PHE A CA 1
ATOM 569 C C . PHE A 1 72 ? -10.227 10.055 -5.508 1 77.69 72 PHE A C 1
ATOM 571 O O . PHE A 1 72 ? -9.469 9.336 -6.168 1 77.69 72 PHE A O 1
ATOM 578 N N . GLY A 1 73 ? -10.328 9.961 -4.172 1 78.12 73 GLY A N 1
ATOM 579 C CA . GLY A 1 73 ? -9.938 8.742 -3.482 1 78.12 73 GLY A CA 1
ATOM 580 C C . GLY A 1 73 ? -8.5 8.766 -2.998 1 78.12 73 GLY A C 1
ATOM 581 O O . GLY A 1 73 ? -7.992 7.766 -2.484 1 78.12 73 GLY A O 1
ATOM 582 N N . SER A 1 74 ? -7.793 9.852 -3.248 1 82.5 74 SER A N 1
ATOM 583 C CA . SER A 1 74 ? -6.453 9.977 -2.686 1 82.5 74 SER A CA 1
ATOM 584 C C . SER A 1 74 ? -6.477 9.859 -1.164 1 82.5 74 SER A C 1
ATOM 586 O O . SER A 1 74 ? -7.52 10.055 -0.538 1 82.5 74 SER A O 1
ATOM 588 N N . GLU A 1 75 ? -5.367 9.43 -0.608 1 87.94 75 GLU A N 1
ATOM 589 C CA . GLU A 1 75 ? -5.379 9.133 0.82 1 87.94 75 GLU A CA 1
ATOM 590 C C . GLU A 1 75 ? -4.328 9.953 1.566 1 87.94 75 GLU A C 1
ATOM 592 O O . GLU A 1 75 ? -3.322 10.359 0.983 1 87.94 75 GLU A O 1
ATOM 597 N N . GLN A 1 76 ? -4.602 10.234 2.82 1 92.06 76 GLN A N 1
ATOM 598 C CA . GLN A 1 76 ? -3.688 10.898 3.744 1 92.06 76 GLN A CA 1
ATOM 599 C C . GLN A 1 76 ? -3.908 10.414 5.176 1 92.06 76 GLN A C 1
ATOM 601 O O . GLN A 1 76 ? -4.93 9.797 5.477 1 92.06 76 GLN A O 1
ATOM 606 N N . LEU A 1 77 ? -2.906 10.641 5.988 1 96.5 77 LEU A N 1
ATOM 607 C CA . LEU A 1 77 ? -3.023 10.266 7.391 1 96.5 77 LEU A CA 1
ATOM 608 C C . LEU A 1 77 ? -3.283 11.492 8.258 1 96.5 77 LEU A C 1
ATOM 610 O O . LEU A 1 77 ? -2.652 12.531 8.07 1 96.5 77 LEU A O 1
ATOM 614 N N . VAL A 1 78 ? -4.262 11.43 9.094 1 98 78 VAL A N 1
ATOM 615 C CA . VAL A 1 78 ? -4.422 12.383 10.188 1 98 78 VAL A CA 1
ATOM 616 C C . VAL A 1 78 ? -3.75 11.844 11.445 1 98 78 VAL A C 1
ATOM 618 O O . VAL A 1 78 ? -4.125 10.789 11.953 1 98 78 VAL A O 1
ATOM 621 N N . VAL A 1 79 ? -2.781 12.594 11.953 1 97.75 79 VAL A N 1
ATOM 622 C CA . VAL A 1 79 ? -1.926 12.07 13.016 1 97.75 79 VAL A CA 1
ATOM 623 C C . VAL A 1 79 ? -2.059 12.945 14.258 1 97.75 79 VAL A C 1
ATOM 625 O O . VAL A 1 79 ? -1.872 14.156 14.195 1 97.75 79 VAL A O 1
ATOM 628 N N . SER A 1 80 ? -2.373 12.328 15.375 1 96.5 80 SER A N 1
ATOM 629 C CA . SER A 1 80 ? -2.408 12.992 16.672 1 96.5 80 SER A CA 1
ATOM 630 C C . SER A 1 80 ? -1.601 12.219 17.719 1 96.5 80 SER A C 1
ATOM 632 O O . SER A 1 80 ? -1.601 12.57 18.891 1 96.5 80 SER A O 1
ATOM 634 N N . ASP A 1 81 ? -0.95 11.141 17.234 1 95.56 81 ASP A N 1
ATOM 635 C CA . ASP A 1 81 ? -0.06 10.367 18.094 1 95.56 81 ASP A CA 1
ATOM 636 C C . ASP A 1 81 ? 1.195 11.164 18.438 1 95.56 81 ASP A C 1
ATOM 638 O O . ASP A 1 81 ? 1.889 11.664 17.547 1 95.56 81 ASP A O 1
ATOM 642 N N . PRO A 1 82 ? 1.464 11.266 19.734 1 93.19 82 PRO A N 1
ATOM 643 C CA . PRO A 1 82 ? 2.566 12.141 20.141 1 93.19 82 PRO A CA 1
ATOM 644 C C . PRO A 1 82 ? 3.914 11.695 19.578 1 93.19 82 PRO A C 1
ATOM 646 O O . PRO A 1 82 ? 4.703 12.523 19.125 1 93.19 82 PRO A O 1
ATOM 649 N N . LYS A 1 83 ? 4.203 10.43 19.609 1 93.19 83 LYS A N 1
ATOM 650 C CA . LYS A 1 83 ? 5.477 9.93 19.109 1 93.19 83 LYS A CA 1
ATOM 651 C C . LYS A 1 83 ? 5.578 10.102 17.594 1 93.19 83 LYS A C 1
ATOM 653 O O . LYS A 1 83 ? 6.637 10.453 17.062 1 93.19 83 LYS A O 1
ATOM 658 N N . ALA A 1 84 ? 4.504 9.781 16.953 1 95.69 84 ALA A N 1
ATOM 659 C CA . ALA A 1 84 ? 4.469 9.961 15.5 1 95.69 84 ALA A CA 1
ATOM 660 C C . ALA A 1 84 ? 4.684 11.422 15.117 1 95.69 84 ALA A C 1
ATOM 662 O O . ALA A 1 84 ? 5.473 11.727 14.219 1 95.69 84 ALA A O 1
ATOM 663 N N . LEU A 1 85 ? 4.023 12.312 15.812 1 94.81 85 LEU A N 1
ATOM 664 C CA . LEU A 1 85 ? 4.152 13.734 15.516 1 94.81 85 LEU A CA 1
ATOM 665 C C . LEU A 1 85 ? 5.574 14.219 15.773 1 94.81 85 LEU A C 1
ATOM 667 O O . LEU A 1 85 ? 6.117 15 14.992 1 94.81 85 LEU A O 1
ATOM 671 N N . GLN A 1 86 ? 6.09 13.805 16.859 1 93.12 86 GLN A N 1
ATOM 672 C CA . GLN A 1 86 ? 7.469 14.172 17.156 1 93.12 86 GLN A CA 1
ATOM 673 C C . GLN A 1 86 ? 8.406 13.742 16.031 1 93.12 86 GLN A C 1
ATOM 675 O O . GLN A 1 86 ? 9.266 14.516 15.609 1 93.12 86 GLN A O 1
ATOM 680 N N . HIS A 1 87 ? 8.234 12.523 15.617 1 94.94 87 HIS A N 1
ATOM 681 C CA . HIS A 1 87 ? 9.078 11.984 14.555 1 94.94 87 HIS A CA 1
ATOM 682 C C . HIS A 1 87 ? 8.938 12.797 13.266 1 94.94 87 HIS A C 1
ATOM 684 O O . HIS A 1 87 ? 9.938 13.164 12.648 1 94.94 87 HIS A O 1
ATOM 690 N N . ILE A 1 88 ? 7.746 13.102 12.898 1 96.06 88 ILE A N 1
ATOM 691 C CA . ILE A 1 88 ? 7.449 13.781 11.641 1 96.06 88 ILE A CA 1
ATOM 692 C C . ILE A 1 88 ? 7.957 15.219 11.695 1 96.06 88 ILE A C 1
ATOM 694 O O . ILE A 1 88 ? 8.586 15.695 10.75 1 96.06 88 ILE A O 1
ATOM 698 N N . LEU A 1 89 ? 7.738 15.859 12.805 1 95.06 89 LEU A N 1
ATOM 699 C CA . LEU A 1 89 ? 8.023 17.281 12.898 1 95.06 89 LEU A CA 1
ATOM 700 C C . LEU A 1 89 ? 9.5 17.516 13.219 1 95.06 89 LEU A C 1
ATOM 702 O O . LEU A 1 89 ? 10.07 18.531 12.82 1 95.06 89 LEU A O 1
ATOM 706 N N . CYS A 1 90 ? 10.156 16.594 13.852 1 94.06 90 CYS A N 1
ATOM 707 C CA . CYS A 1 90 ? 11.508 16.828 14.336 1 94.06 90 CYS A CA 1
ATOM 708 C C . CYS A 1 90 ? 12.539 16.125 13.469 1 94.06 90 CYS A C 1
ATOM 710 O O . CYS A 1 90 ? 13.727 16.109 13.797 1 94.06 90 CYS A O 1
ATOM 712 N N . SER A 1 91 ? 12.156 15.57 12.398 1 92.69 91 SER A N 1
ATOM 713 C CA . SER A 1 91 ? 13.086 14.875 11.516 1 92.69 91 SER A CA 1
ATOM 714 C C . SER A 1 91 ? 13.641 15.805 10.445 1 92.69 91 SER A C 1
ATOM 716 O O . SER A 1 91 ? 14.07 15.352 9.383 1 92.69 91 SER A O 1
ATOM 718 N N . GLY A 1 92 ? 13.57 17.047 10.688 1 91.06 92 GLY A N 1
ATOM 719 C CA . GLY A 1 92 ? 14.125 18 9.742 1 91.06 92 GLY A CA 1
ATOM 720 C C . GLY A 1 92 ? 13.336 18.109 8.453 1 91.06 92 GLY A C 1
ATOM 721 O O . GLY A 1 92 ? 12.117 18.312 8.484 1 91.06 92 GLY A O 1
ATOM 722 N N . TYR A 1 93 ? 14.07 17.938 7.324 1 92.62 93 TYR A N 1
ATOM 723 C CA . TYR A 1 93 ? 13.414 18.156 6.039 1 92.62 93 TYR A CA 1
ATOM 724 C C . TYR A 1 93 ? 13.023 16.828 5.391 1 92.62 93 TYR A C 1
ATOM 726 O O . TYR A 1 93 ? 12.711 16.781 4.195 1 92.62 93 TYR A O 1
ATOM 734 N N . LYS A 1 94 ? 13.102 15.75 6.234 1 94.62 94 LYS A N 1
ATOM 735 C CA . LYS A 1 94 ? 12.547 14.477 5.785 1 94.62 94 LYS A CA 1
ATOM 736 C C . LYS A 1 94 ? 11.047 14.586 5.523 1 94.62 94 LYS A C 1
ATOM 738 O O . LYS A 1 94 ? 10.508 13.898 4.66 1 94.62 94 LYS A O 1
ATOM 743 N N . TRP A 1 95 ? 10.477 15.344 6.32 1 94.88 95 TRP A N 1
ATOM 744 C CA . TRP A 1 95 ? 9.07 15.703 6.141 1 94.88 95 TRP A CA 1
ATOM 745 C C . TRP A 1 95 ? 8.93 17.188 5.848 1 94.88 95 TRP A C 1
ATOM 747 O O . TRP A 1 95 ? 9.18 18.031 6.719 1 94.88 95 TRP A O 1
ATOM 757 N N . ARG A 1 96 ? 8.5 17.5 4.668 1 93.81 96 ARG A N 1
ATOM 758 C CA . ARG A 1 96 ? 8.461 18.891 4.223 1 93.81 96 ARG A CA 1
ATOM 759 C C . ARG A 1 96 ? 7.039 19.453 4.27 1 93.81 96 ARG A C 1
ATOM 761 O O . ARG A 1 96 ? 6.07 18.688 4.23 1 93.81 96 ARG A O 1
ATOM 768 N N . ARG A 1 97 ? 7.004 20.703 4.402 1 92.56 97 ARG A N 1
ATOM 769 C CA . ARG A 1 97 ? 5.703 21.344 4.305 1 92.56 97 ARG A CA 1
ATOM 770 C C . ARG A 1 97 ? 5.094 21.156 2.918 1 92.56 97 ARG A C 1
ATOM 772 O O . ARG A 1 97 ? 5.801 21.234 1.911 1 92.56 97 ARG A O 1
ATOM 779 N N . SER A 1 98 ? 3.859 20.938 2.873 1 88.31 98 SER A N 1
ATOM 780 C CA . SER A 1 98 ? 3.168 20.719 1.606 1 88.31 98 SER A CA 1
ATOM 781 C C . SER A 1 98 ? 3.328 21.922 0.679 1 88.31 98 SER A C 1
ATOM 783 O O . SER A 1 98 ? 3.289 23.078 1.128 1 88.31 98 SER A O 1
ATOM 785 N N . PRO A 1 99 ? 3.512 21.703 -0.61 1 85.12 99 PRO A N 1
ATOM 786 C CA . PRO A 1 99 ? 3.662 22.812 -1.563 1 85.12 99 PRO A CA 1
ATOM 787 C C . PRO A 1 99 ? 2.445 23.734 -1.594 1 85.12 99 PRO A C 1
ATOM 789 O O . PRO A 1 99 ? 2.592 24.938 -1.776 1 85.12 99 PRO A O 1
ATOM 792 N N . VAL A 1 100 ? 1.377 23.172 -1.405 1 86.25 100 VAL A N 1
ATOM 793 C CA . VAL A 1 100 ? 0.15 23.953 -1.427 1 86.25 100 VAL A CA 1
ATOM 794 C C . VAL A 1 100 ? 0.133 24.922 -0.24 1 86.25 100 VAL A C 1
ATOM 796 O O . VAL A 1 100 ? -0.27 26.078 -0.377 1 86.25 100 VAL A O 1
ATOM 799 N N . ARG A 1 101 ? 0.513 24.406 0.841 1 88.62 101 ARG A N 1
ATOM 800 C CA . ARG A 1 101 ? 0.547 25.25 2.031 1 88.62 101 ARG A CA 1
ATOM 801 C C . ARG A 1 101 ? 1.646 26.312 1.922 1 88.62 101 ARG A C 1
ATOM 803 O O . ARG A 1 101 ? 1.499 27.422 2.434 1 88.62 101 ARG A O 1
ATOM 810 N N . ARG A 1 102 ? 2.721 25.969 1.325 1 90.75 102 ARG A N 1
ATOM 811 C CA . ARG A 1 102 ? 3.756 26.969 1.062 1 90.75 102 ARG A CA 1
ATOM 812 C C . ARG A 1 102 ? 3.23 28.078 0.166 1 90.75 102 ARG A C 1
ATOM 814 O O . ARG A 1 102 ? 3.52 29.25 0.394 1 90.75 102 ARG A O 1
ATOM 821 N N . GLU A 1 103 ? 2.514 27.672 -0.77 1 88.94 103 GLU A N 1
ATOM 822 C CA . GLU A 1 103 ? 1.929 28.656 -1.671 1 88.94 103 GLU A CA 1
ATOM 823 C C . GLU A 1 103 ? 0.954 29.562 -0.933 1 88.94 103 GLU A C 1
ATOM 825 O O . GLU A 1 103 ? 0.879 30.766 -1.217 1 88.94 103 GLU A O 1
ATOM 830 N N . MET A 1 104 ? 0.236 29.016 -0.059 1 86.12 104 MET A N 1
ATOM 831 C CA . MET A 1 104 ? -0.646 29.844 0.765 1 86.12 104 MET A CA 1
ATOM 832 C C . MET A 1 104 ? 0.158 30.828 1.601 1 86.12 104 MET A C 1
ATOM 834 O O . MET A 1 104 ? -0.265 31.969 1.796 1 86.12 104 MET A O 1
ATOM 838 N N . GLY A 1 105 ? 1.228 30.344 2.102 1 87.38 105 GLY A N 1
ATOM 839 C CA . GLY A 1 105 ? 2.133 31.234 2.803 1 87.38 105 GLY A CA 1
ATOM 840 C C . GLY A 1 105 ? 2.648 32.375 1.933 1 87.38 105 GLY A C 1
ATOM 841 O O . GLY A 1 105 ? 2.74 33.5 2.383 1 87.38 105 GLY A O 1
ATOM 842 N N . ARG A 1 106 ? 2.957 32.062 0.727 1 90.56 106 ARG A N 1
ATOM 843 C CA . ARG A 1 106 ? 3.43 33.062 -0.207 1 90.56 106 ARG A CA 1
ATOM 844 C C . ARG A 1 106 ? 2.354 34.125 -0.466 1 90.56 106 ARG A C 1
ATOM 846 O O . ARG A 1 106 ? 2.645 35.312 -0.515 1 90.56 106 ARG A O 1
ATOM 853 N N . LEU A 1 107 ? 1.181 33.656 -0.611 1 85.56 107 LEU A N 1
ATOM 854 C CA . LEU A 1 107 ? 0.071 34.531 -0.922 1 85.56 107 LEU A CA 1
ATOM 855 C C . LEU A 1 107 ? -0.22 35.469 0.249 1 85.56 107 LEU A C 1
ATOM 857 O O . LEU A 1 107 ? -0.594 36.625 0.048 1 85.56 107 LEU A O 1
ATOM 861 N N . THR A 1 108 ? -0.02 35 1.423 1 85 108 THR A N 1
ATOM 862 C CA . THR A 1 108 ? -0.362 35.781 2.607 1 85 108 THR A CA 1
ATOM 863 C C . THR A 1 108 ? 0.8 36.656 3.016 1 85 108 THR A C 1
ATOM 865 O O . THR A 1 108 ? 0.592 37.812 3.443 1 85 108 THR A O 1
ATOM 868 N N . SER A 1 109 ? 2.01 36.156 2.896 1 88.75 109 SER A N 1
ATOM 869 C CA . SER A 1 109 ? 3.111 36.906 3.5 1 88.75 109 SER A CA 1
ATOM 870 C C . SER A 1 109 ? 4.289 37.031 2.537 1 88.75 109 SER A C 1
ATOM 872 O O . SER A 1 109 ? 5.324 37.594 2.883 1 88.75 109 SER A O 1
ATOM 874 N N . GLY A 1 110 ? 4.18 36.5 1.405 1 89.88 110 GLY A N 1
ATOM 875 C CA . GLY A 1 110 ? 5.297 36.531 0.474 1 89.88 110 GLY A CA 1
ATOM 876 C C . GLY A 1 110 ? 6.281 35.406 0.688 1 89.88 110 GLY A C 1
ATOM 877 O O . GLY A 1 110 ? 6.008 34.469 1.453 1 89.88 110 GLY A O 1
ATOM 878 N N . LYS A 1 111 ? 7.418 35.531 0.003 1 92.94 111 LYS A N 1
ATOM 879 C CA . LYS A 1 111 ? 8.43 34.469 0.079 1 92.94 111 LYS A CA 1
ATOM 880 C C . LYS A 1 111 ? 9.32 34.656 1.301 1 92.94 111 LYS A C 1
ATOM 882 O O . LYS A 1 111 ? 10.539 34.812 1.169 1 92.94 111 LYS A O 1
ATOM 887 N N . GLY A 1 112 ? 8.68 34.625 2.402 1 94.06 112 GLY A N 1
ATOM 888 C CA . GLY A 1 112 ? 9.344 34.719 3.691 1 94.06 112 GLY A CA 1
ATOM 889 C C . GLY A 1 112 ? 9.531 33.406 4.395 1 94.06 112 GLY A C 1
ATOM 890 O O . GLY A 1 112 ? 9.547 32.344 3.748 1 94.06 112 GLY A O 1
ATOM 891 N N . LEU A 1 113 ? 9.703 33.406 5.645 1 93.5 113 LEU A N 1
ATOM 892 C CA . LEU A 1 113 ? 10.039 32.219 6.445 1 93.5 113 LEU A CA 1
ATOM 893 C C . LEU A 1 113 ? 8.953 31.172 6.34 1 93.5 113 LEU A C 1
ATOM 895 O O . LEU A 1 113 ? 9.25 29.969 6.309 1 93.5 113 LEU A O 1
ATOM 899 N N . ALA A 1 114 ? 7.68 31.547 6.352 1 91.12 114 ALA A N 1
ATOM 900 C CA . ALA A 1 114 ? 6.566 30.594 6.297 1 91.12 114 ALA A CA 1
ATOM 901 C C . ALA A 1 114 ? 6.531 29.875 4.957 1 91.12 114 ALA A C 1
ATOM 903 O O . ALA A 1 114 ? 6.047 28.734 4.867 1 91.12 114 ALA A O 1
ATOM 904 N N . TRP A 1 115 ? 7.035 30.453 3.949 1 93.25 115 TRP A N 1
ATOM 905 C CA . TRP A 1 115 ? 7.059 29.906 2.598 1 93.25 115 TRP A CA 1
ATOM 906 C C . TRP A 1 115 ? 8.336 29.109 2.355 1 93.25 115 TRP A C 1
ATOM 908 O O . TRP A 1 115 ? 8.32 28.094 1.649 1 93.25 115 TRP A O 1
ATOM 918 N N . ALA A 1 116 ? 9.398 29.469 2.898 1 94.69 116 ALA A N 1
ATOM 919 C CA . ALA A 1 116 ? 10.734 28.953 2.594 1 94.69 116 ALA A CA 1
ATOM 920 C C . ALA A 1 116 ? 10.836 27.469 2.943 1 94.69 116 ALA A C 1
ATOM 922 O O . ALA A 1 116 ? 10.133 26.984 3.83 1 94.69 116 ALA A O 1
ATOM 923 N N . ASP A 1 117 ? 11.703 26.812 2.182 1 94.06 117 ASP A N 1
ATOM 924 C CA . ASP A 1 117 ? 11.945 25.375 2.385 1 94.06 117 ASP A CA 1
ATOM 925 C C . ASP A 1 117 ? 13.414 25.031 2.184 1 94.06 117 ASP A C 1
ATOM 927 O O . ASP A 1 117 ? 14.156 25.797 1.562 1 94.06 117 ASP A O 1
ATOM 931 N N . GLY A 1 118 ? 13.852 23.953 2.801 1 93.19 118 GLY A N 1
ATOM 932 C CA . GLY A 1 118 ? 15.219 23.484 2.619 1 93.19 118 GLY A CA 1
ATOM 933 C C . GLY A 1 118 ? 16.266 24.5 3.051 1 93.19 118 GLY A C 1
ATOM 934 O O . GLY A 1 118 ? 16.172 25.062 4.141 1 93.19 118 GLY A O 1
ATOM 935 N N . GLU A 1 119 ? 17.188 24.719 2.162 1 92.38 119 GLU A N 1
ATOM 936 C CA . GLU A 1 119 ? 18.297 25.609 2.463 1 92.38 119 GLU A CA 1
ATOM 937 C C . GLU A 1 119 ? 17.828 27.047 2.625 1 92.38 119 GLU A C 1
ATOM 939 O O . GLU A 1 119 ? 18.375 27.797 3.445 1 92.38 119 GLU A O 1
ATOM 944 N N . THR A 1 120 ? 16.875 27.375 1.827 1 93.56 120 THR A N 1
ATOM 945 C CA . THR A 1 120 ? 16.297 28.703 1.942 1 93.56 120 THR A CA 1
ATOM 946 C C . THR A 1 120 ? 15.68 28.922 3.32 1 93.56 120 THR A C 1
ATOM 948 O O . THR A 1 120 ? 15.828 29.984 3.918 1 93.56 120 THR A O 1
ATOM 951 N N . HIS A 1 121 ? 15.055 27.938 3.77 1 95.06 121 HIS A N 1
ATOM 952 C CA . HIS A 1 121 ? 14.438 28.016 5.09 1 95.06 121 HIS A CA 1
ATOM 953 C C . HIS A 1 121 ? 15.492 28.156 6.184 1 95.06 121 HIS A C 1
ATOM 955 O O . HIS A 1 121 ? 15.32 28.922 7.125 1 95.06 121 HIS A O 1
ATOM 961 N N . VAL A 1 122 ? 16.531 27.422 6.031 1 93.75 122 VAL A N 1
ATOM 962 C CA . VAL A 1 122 ? 17.625 27.469 7.004 1 93.75 122 VAL A CA 1
ATOM 963 C C . VAL A 1 122 ? 18.203 28.891 7.055 1 93.75 122 VAL A C 1
ATOM 965 O O . VAL A 1 122 ? 18.453 29.422 8.141 1 93.75 122 VAL A O 1
ATOM 968 N N . ARG A 1 123 ? 18.422 29.438 5.938 1 91.94 123 ARG A N 1
ATOM 969 C CA . ARG A 1 123 ? 18.984 30.781 5.832 1 91.94 123 ARG A CA 1
ATOM 970 C C . ARG A 1 123 ? 18.047 31.812 6.461 1 91.94 123 ARG A C 1
ATOM 972 O O . ARG A 1 123 ? 18.484 32.656 7.25 1 91.94 123 ARG A O 1
ATOM 979 N N . HIS A 1 124 ? 16.766 31.75 6.105 1 93.31 124 HIS A N 1
ATOM 980 C CA . HIS A 1 124 ? 15.781 32.688 6.645 1 93.31 124 HIS A CA 1
ATOM 981 C C . HIS A 1 124 ? 15.703 32.594 8.164 1 93.31 124 HIS A C 1
ATOM 983 O O . HIS A 1 124 ? 15.711 33.594 8.859 1 93.31 124 HIS A O 1
ATOM 989 N N . ARG A 1 125 ? 15.625 31.375 8.633 1 92.94 125 ARG A N 1
ATOM 990 C CA . ARG A 1 125 ? 15.438 31.141 10.062 1 92.94 125 ARG A CA 1
ATOM 991 C C . ARG A 1 125 ? 16.641 31.641 10.852 1 92.94 125 ARG A C 1
ATOM 993 O O . ARG A 1 125 ? 16.484 32.188 11.938 1 92.94 125 ARG A O 1
ATOM 1000 N N . ARG A 1 126 ? 17.828 31.438 10.352 1 90.56 126 ARG A N 1
ATOM 1001 C CA . ARG A 1 126 ? 19.047 31.891 11.008 1 90.56 126 ARG A CA 1
ATOM 1002 C C . ARG A 1 126 ? 19.047 33.406 11.219 1 90.56 126 ARG A C 1
ATOM 1004 O O . ARG A 1 126 ? 19.469 33.875 12.266 1 90.56 126 ARG A O 1
ATOM 1011 N N . LEU A 1 127 ? 18.547 34.031 10.32 1 88.81 127 LEU A N 1
ATOM 1012 C CA . LEU A 1 127 ? 18.562 35.5 10.367 1 88.81 127 LEU A CA 1
ATOM 1013 C C . LEU A 1 127 ? 17.422 36.031 11.211 1 88.81 127 LEU A C 1
ATOM 1015 O O . LEU A 1 127 ? 17.547 37.094 11.828 1 88.81 127 LEU A O 1
ATOM 1019 N N . MET A 1 128 ? 16.359 35.344 11.266 1 90 128 MET A N 1
ATOM 1020 C CA . MET A 1 128 ? 15.156 35.844 11.938 1 90 128 MET A CA 1
ATOM 1021 C C . MET A 1 128 ? 15.18 35.469 13.422 1 90 128 MET A C 1
ATOM 1023 O O . MET A 1 128 ? 14.641 36.219 14.242 1 90 128 MET A O 1
ATOM 1027 N N . THR A 1 129 ? 15.789 34.438 13.828 1 89.75 129 THR A N 1
ATOM 1028 C CA . THR A 1 129 ? 15.703 33.844 15.156 1 89.75 129 THR A CA 1
ATOM 1029 C C . THR A 1 129 ? 16.25 34.812 16.219 1 89.75 129 THR A C 1
ATOM 1031 O O . THR A 1 129 ? 15.703 34.906 17.312 1 89.75 129 THR A O 1
ATOM 1034 N N . PRO A 1 130 ? 17.312 35.531 15.969 1 86.44 130 PRO A N 1
ATOM 1035 C CA . PRO A 1 130 ? 17.891 36.406 17 1 86.44 130 PRO A CA 1
ATOM 1036 C C . PRO A 1 130 ? 16.922 37.469 17.5 1 86.44 130 PRO A C 1
ATOM 1038 O O . PRO A 1 130 ? 16.984 37.875 18.656 1 86.44 130 PRO A O 1
ATOM 1041 N N . GLY A 1 131 ? 16 37.844 16.703 1 86 131 GLY A N 1
ATOM 1042 C CA . GLY A 1 131 ? 15.031 38.844 17.078 1 86 131 GLY A CA 1
ATOM 1043 C C . GLY A 1 131 ? 13.984 38.344 18.062 1 86 131 GLY A C 1
ATOM 1044 O O . GLY A 1 131 ? 13.266 39.125 18.672 1 86 131 GLY A O 1
ATOM 1045 N N . PHE A 1 132 ? 13.961 37.094 18.297 1 89.19 132 PHE A N 1
ATOM 1046 C CA . PHE A 1 132 ? 12.906 36.5 19.109 1 89.19 132 PHE A CA 1
ATOM 1047 C C . PHE A 1 132 ? 13.492 35.781 20.312 1 89.19 132 PHE A C 1
ATOM 1049 O O . PHE A 1 132 ? 12.805 35 20.953 1 89.19 132 PHE A O 1
ATOM 1056 N N . ARG A 1 133 ? 14.766 36.125 20.734 1 83.81 133 ARG A N 1
ATOM 1057 C CA . ARG A 1 133 ? 15.391 35.562 21.922 1 83.81 133 ARG A CA 1
ATOM 1058 C C . ARG A 1 133 ? 14.727 36.062 23.203 1 83.81 133 ARG A C 1
ATOM 1060 O O . ARG A 1 133 ? 13.977 37.031 23.172 1 83.81 133 ARG A O 1
ATOM 1067 N N . ALA A 1 134 ? 14.875 35.375 24.219 1 85.69 134 ALA A N 1
ATOM 1068 C CA . ALA A 1 134 ? 14.273 35.688 25.5 1 85.69 134 ALA A CA 1
ATOM 1069 C C . ALA A 1 134 ? 14.602 37.125 25.906 1 85.69 134 ALA A C 1
ATOM 1071 O O . ALA A 1 134 ? 13.742 37.844 26.406 1 85.69 134 ALA A O 1
ATOM 1072 N N . THR A 1 135 ? 15.805 37.531 25.734 1 85.69 135 THR A N 1
ATOM 1073 C CA . THR A 1 135 ? 16.25 38.875 26.109 1 85.69 135 THR A CA 1
ATOM 1074 C C . THR A 1 135 ? 15.5 39.938 25.312 1 85.69 135 THR A C 1
ATOM 1076 O O . THR A 1 135 ? 15.125 40.969 25.844 1 85.69 135 THR A O 1
ATOM 1079 N N . GLU A 1 136 ? 15.297 39.656 24.094 1 85.19 136 GLU A N 1
ATOM 1080 C CA . GLU A 1 136 ? 14.57 40.594 23.25 1 85.19 136 GLU A CA 1
ATOM 1081 C C . GLU A 1 136 ? 13.102 40.656 23.656 1 85.19 136 GLU A C 1
ATOM 1083 O O . GLU A 1 136 ? 12.508 41.75 23.625 1 85.19 136 GLU A O 1
ATOM 1088 N N . THR A 1 137 ? 12.516 39.562 24.016 1 88.31 137 THR A N 1
ATOM 1089 C CA . THR A 1 137 ? 11.109 39.531 24.406 1 88.31 137 THR A CA 1
ATOM 1090 C C . THR A 1 137 ? 10.867 40.406 25.641 1 88.31 137 THR A C 1
ATOM 1092 O O . THR A 1 137 ? 9.812 41.031 25.766 1 88.31 137 THR A O 1
ATOM 1095 N N . GLN A 1 138 ? 11.82 40.406 26.484 1 89.94 138 GLN A N 1
ATOM 1096 C CA . GLN A 1 138 ? 11.719 41.25 27.672 1 89.94 138 GLN A CA 1
ATOM 1097 C C . GLN A 1 138 ? 11.578 42.719 27.297 1 89.94 138 GLN A C 1
ATOM 1099 O O . GLN A 1 138 ? 10.867 43.469 27.969 1 89.94 138 GLN A O 1
ATOM 1104 N N . LYS A 1 139 ? 12.211 43.031 26.266 1 88.69 139 LYS A N 1
ATOM 1105 C CA . LYS A 1 139 ? 12.195 44.406 25.812 1 88.69 139 LYS A CA 1
ATOM 1106 C C . LYS A 1 139 ? 10.836 44.781 25.219 1 88.69 139 LYS A C 1
ATOM 1108 O O . LYS A 1 139 ? 10.5 45.969 25.125 1 88.69 139 LYS A O 1
ATOM 1113 N N . PHE A 1 140 ? 10.117 43.812 24.875 1 91.56 140 PHE A N 1
ATOM 1114 C CA . PHE A 1 140 ? 8.852 44.094 24.203 1 91.56 140 PHE A CA 1
ATOM 1115 C C . PHE A 1 140 ? 7.723 44.219 25.219 1 91.56 140 PHE A C 1
ATOM 1117 O O . PHE A 1 140 ? 6.648 44.75 24.906 1 91.56 140 PHE A O 1
ATOM 1124 N N . LEU A 1 141 ? 7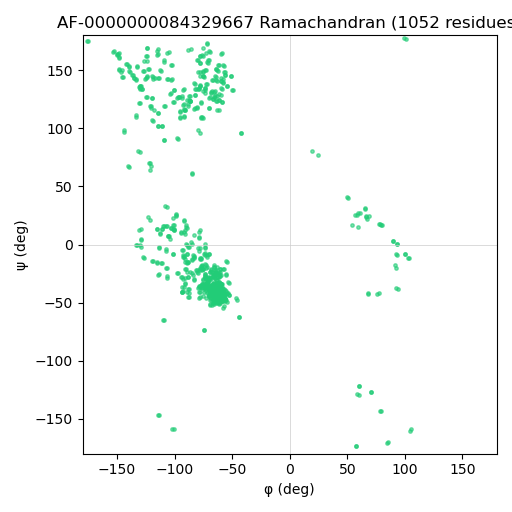.891 43.812 26.391 1 94.06 141 LEU A N 1
ATOM 1125 C CA . LEU A 1 141 ? 6.84 43.781 27.406 1 94.06 141 LEU A CA 1
ATOM 1126 C C . LEU A 1 141 ? 6.238 45.156 27.625 1 94.06 141 LEU A C 1
ATOM 1128 O O . LEU A 1 141 ? 5.016 45.312 27.656 1 94.06 141 LEU A O 1
ATOM 1132 N N . PRO A 1 142 ? 7.117 46.188 27.766 1 94 142 PRO A N 1
ATOM 1133 C CA . PRO A 1 142 ? 6.531 47.531 27.938 1 94 142 PRO A CA 1
ATOM 1134 C C . PRO A 1 142 ? 5.645 47.938 26.766 1 94 142 PRO A C 1
ATOM 1136 O O . PRO A 1 142 ? 4.66 48.656 26.969 1 94 142 PRO A O 1
ATOM 1139 N N . ILE A 1 143 ? 6.02 47.5 25.625 1 94 143 ILE A N 1
ATOM 1140 C CA . ILE A 1 143 ? 5.23 47.812 24.438 1 94 143 ILE A CA 1
ATOM 1141 C C . ILE A 1 143 ? 3.863 47.156 24.547 1 94 143 ILE A C 1
ATOM 1143 O O . ILE A 1 143 ? 2.836 47.75 24.266 1 94 143 ILE A O 1
ATOM 1147 N N . PHE A 1 144 ? 3.852 45.906 24.984 1 94.56 144 PHE A N 1
ATOM 1148 C CA . PHE A 1 144 ? 2.602 45.156 25.156 1 94.56 144 PHE A CA 1
ATOM 1149 C C . PHE A 1 144 ? 1.707 45.844 26.188 1 94.56 144 PHE A C 1
ATOM 1151 O O . PHE A 1 144 ? 0.501 46 25.969 1 94.56 144 PHE A O 1
ATOM 1158 N N . VAL A 1 145 ? 2.316 46.219 27.234 1 95.81 145 VAL A N 1
ATOM 1159 C CA . VAL A 1 145 ? 1.576 46.875 28.312 1 95.81 145 VAL A CA 1
ATOM 1160 C C . VAL A 1 145 ? 0.967 48.188 27.812 1 95.81 145 VAL A C 1
ATOM 1162 O O . VAL A 1 145 ? -0.213 48.438 28.047 1 95.81 145 VAL A O 1
ATOM 1165 N N . ALA A 1 146 ? 1.787 48.906 27.141 1 95.94 146 ALA A N 1
ATOM 1166 C CA . ALA A 1 146 ? 1.332 50.219 26.641 1 95.94 146 ALA A CA 1
ATOM 1167 C C . ALA A 1 146 ? 0.145 50.031 25.688 1 95.94 146 ALA A C 1
ATOM 1169 O O . ALA A 1 146 ? -0.819 50.812 25.75 1 95.94 146 ALA A O 1
ATOM 1170 N N . CYS A 1 147 ? 0.263 49.156 24.812 1 94.5 147 CYS A N 1
ATOM 1171 C CA . CYS A 1 147 ? -0.806 48.906 23.844 1 94.5 147 CYS A CA 1
ATOM 1172 C C . CYS A 1 147 ? -2.066 48.406 24.547 1 94.5 147 CYS A C 1
ATOM 1174 O O . CYS A 1 147 ? -3.174 48.844 24.219 1 94.5 147 CYS A O 1
ATOM 1176 N N . ALA A 1 148 ? -1.939 47.469 25.484 1 94.62 148 ALA A N 1
ATOM 1177 C CA . ALA A 1 148 ? -3.082 46.938 26.219 1 94.62 148 ALA A CA 1
ATOM 1178 C C . ALA A 1 148 ? -3.748 48.031 27.047 1 94.62 148 ALA A C 1
ATOM 1180 O O . ALA A 1 148 ? -4.977 48.094 27.141 1 94.62 148 ALA A O 1
ATOM 1181 N N . GLU A 1 149 ? -2.928 48.875 27.609 1 96.25 149 GLU A N 1
ATOM 1182 C CA . GLU A 1 149 ? -3.447 49.969 28.406 1 96.25 149 GLU A CA 1
ATOM 1183 C C . GLU A 1 149 ? -4.164 51 27.531 1 96.25 149 GLU A C 1
ATOM 1185 O O . GLU A 1 149 ? -5.184 51.562 27.938 1 96.25 149 GLU A O 1
ATOM 1190 N N . ALA A 1 150 ? -3.547 51.25 26.422 1 95.69 150 ALA A N 1
ATOM 1191 C CA . ALA A 1 150 ? -4.188 52.156 25.5 1 95.69 150 ALA A CA 1
ATOM 1192 C C . ALA A 1 150 ? -5.566 51.656 25.078 1 95.69 150 ALA A C 1
ATOM 1194 O O . ALA A 1 150 ? -6.523 52.438 25.016 1 95.69 150 ALA A O 1
ATOM 1195 N N . MET A 1 151 ? -5.68 50.469 24.75 1 93.31 151 MET A N 1
ATOM 1196 C CA . MET A 1 151 ? -6.965 49.844 24.422 1 93.31 151 MET A CA 1
ATOM 1197 C C . MET A 1 151 ? -7.938 49.969 25.578 1 93.31 151 MET A C 1
ATOM 1199 O O . MET A 1 151 ? -9.109 50.281 25.391 1 93.31 151 MET A O 1
ATOM 1203 N N . SER A 1 152 ? -7.477 49.688 26.766 1 94.56 152 SER A N 1
ATOM 1204 C CA . SER A 1 152 ? -8.297 49.75 27.969 1 94.56 152 SER A CA 1
ATOM 1205 C C . SER A 1 152 ? -8.812 51.156 28.203 1 94.56 152 SER A C 1
ATOM 1207 O O . SER A 1 152 ? -9.945 51.375 28.641 1 94.56 152 SER A O 1
ATOM 1209 N N . SER A 1 153 ? -7.934 52.094 28 1 95.12 153 SER A N 1
ATOM 1210 C CA . SER A 1 153 ? -8.32 53.469 28.156 1 95.12 153 SER A CA 1
ATOM 1211 C C . SER A 1 153 ? -9.445 53.875 27.203 1 95.12 153 SER A C 1
ATOM 1213 O O . SER A 1 153 ? -10.352 54.625 27.578 1 95.12 153 SER A O 1
ATOM 1215 N N . GLU A 1 154 ? -9.305 53.406 26.016 1 92.62 154 GLU A N 1
ATOM 1216 C CA . GLU A 1 154 ? -10.375 53.656 25.062 1 92.62 154 GLU A CA 1
ATOM 1217 C C . GLU A 1 154 ? -11.68 53.031 25.516 1 92.62 154 GLU A C 1
ATOM 1219 O O . GLU A 1 154 ? -12.758 53.594 25.328 1 92.62 154 GLU A O 1
ATOM 1224 N N . TRP A 1 155 ? -11.617 51.812 26.047 1 93.19 155 TRP A N 1
ATOM 1225 C CA . TRP A 1 155 ? -12.805 51.125 26.547 1 93.19 155 TRP A CA 1
ATOM 1226 C C . TRP A 1 155 ? -13.445 51.906 27.688 1 93.19 155 TRP A C 1
ATOM 1228 O O . TRP A 1 155 ? -14.664 52 27.781 1 93.19 155 TRP A O 1
ATOM 1238 N N . LYS A 1 156 ? -12.641 52.406 28.562 1 94 156 LYS A N 1
ATOM 1239 C CA . LYS A 1 156 ? -13.156 53.156 29.703 1 94 156 LYS A CA 1
ATOM 1240 C C . LYS A 1 156 ? -13.922 54.406 29.234 1 94 156 LYS A C 1
ATOM 1242 O O . LYS A 1 156 ? -14.953 54.75 29.812 1 94 156 LYS A O 1
ATOM 1247 N N . LYS A 1 157 ? -13.406 55 28.203 1 91.56 157 LYS A N 1
ATOM 1248 C CA . LYS A 1 157 ? -14.094 56.156 27.641 1 91.56 157 LYS A CA 1
ATOM 1249 C C . LYS A 1 157 ? -15.461 55.781 27.078 1 91.56 157 LYS A C 1
ATOM 1251 O O . LYS A 1 157 ? -16.438 56.5 27.281 1 91.56 157 LYS A O 1
ATOM 1256 N N . ILE A 1 158 ? -15.508 54.719 26.453 1 90.25 158 ILE A N 1
ATOM 1257 C CA . ILE A 1 158 ? -16.75 54.25 25.844 1 90.25 158 ILE A CA 1
ATOM 1258 C C . ILE A 1 158 ? -17.75 53.844 26.922 1 90.25 158 ILE A C 1
ATOM 1260 O O . ILE A 1 158 ? -18.922 54.188 26.844 1 90.25 158 ILE A O 1
ATOM 1264 N N . ILE A 1 159 ? -17.281 53.188 27.906 1 92.06 159 ILE A N 1
ATOM 1265 C CA . ILE A 1 159 ? -18.125 52.719 29 1 92.06 159 ILE A CA 1
ATOM 1266 C C . ILE A 1 159 ? -18.672 53.906 29.781 1 92.06 159 ILE A C 1
ATOM 1268 O O . ILE A 1 159 ? -19.844 53.906 30.188 1 92.06 159 ILE A O 1
ATOM 1272 N N . SER A 1 160 ? -17.844 54.844 29.984 1 90.81 160 SER A N 1
ATOM 1273 C CA . SER A 1 160 ? -18.266 56.031 30.734 1 90.81 160 SER A CA 1
ATOM 1274 C C . SER A 1 160 ? -19.391 56.781 30.016 1 90.81 160 SER A C 1
ATOM 1276 O O . SER A 1 160 ? -20.234 57.406 30.641 1 90.81 160 SER A O 1
ATOM 1278 N N . LYS A 1 161 ? -19.469 56.625 28.781 1 89.88 161 LYS A N 1
ATOM 1279 C CA . LYS A 1 161 ? -20.484 57.281 27.984 1 89.88 161 LYS A CA 1
ATOM 1280 C C . LYS A 1 161 ? -21.766 56.469 27.938 1 89.88 161 LYS A C 1
ATOM 1282 O O . LYS A 1 161 ? -22.844 57 27.641 1 89.88 161 LYS A O 1
ATOM 1287 N N . SER A 1 162 ? -21.766 55.25 28.141 1 85.81 162 SER A N 1
ATOM 1288 C CA . SER A 1 162 ? -22.922 54.375 28.047 1 85.81 162 SER A CA 1
ATOM 1289 C C . SER A 1 162 ? -23.812 54.469 29.281 1 85.81 162 SER A C 1
ATOM 1291 O O . SER A 1 162 ? -24.984 54.094 29.234 1 85.81 162 SER A O 1
ATOM 1293 N N . GLY A 1 163 ? -23.594 55.156 30.406 1 76.62 163 GLY A N 1
ATOM 1294 C CA . GLY A 1 163 ? -24.406 55.406 31.578 1 76.62 163 GLY A CA 1
ATOM 1295 C C . GLY A 1 163 ? -24.469 54.25 32.531 1 76.62 163 GLY A C 1
ATOM 1296 O O . GLY A 1 163 ? -24.578 54.438 33.75 1 76.62 163 GLY A O 1
ATOM 1297 N N . ASP A 1 164 ? -24.609 52.938 32.031 1 78.12 164 ASP A N 1
ATOM 1298 C CA . ASP A 1 164 ? -24.812 51.781 32.906 1 78.12 164 ASP A CA 1
ATOM 1299 C C . ASP A 1 164 ? -23.484 51.156 33.312 1 78.12 164 ASP A C 1
ATOM 1301 O O . ASP A 1 164 ? -23.438 50.031 33.812 1 78.12 164 ASP A O 1
ATOM 1305 N N . GLN A 1 165 ? -22.391 51.75 33.156 1 81.94 165 GLN A N 1
ATOM 1306 C CA . GLN A 1 165 ? -21.047 51.312 33.531 1 81.94 165 GLN A CA 1
ATOM 1307 C C . GLN A 1 165 ? -20.688 50 32.844 1 81.94 165 GLN A C 1
ATOM 1309 O O . GLN A 1 165 ? -19.969 49.156 33.438 1 81.94 165 GLN A O 1
ATOM 1314 N N . SER A 1 166 ? -21.406 49.594 31.828 1 85.75 166 SER A N 1
ATOM 1315 C CA . SER A 1 166 ? -21.125 48.406 31.047 1 85.75 166 SER A CA 1
ATOM 1316 C C . SER A 1 166 ? -21.359 48.656 29.562 1 85.75 166 SER A C 1
ATOM 1318 O O . SER A 1 166 ? -22.109 49.562 29.188 1 85.75 166 SER A O 1
ATOM 1320 N N . CYS A 1 167 ? -20.562 47.938 28.766 1 87.94 167 CYS A N 1
ATOM 1321 C CA . CYS A 1 167 ? -20.719 48.062 27.312 1 87.94 167 CYS A CA 1
ATOM 1322 C C . CYS A 1 167 ? -20.375 46.75 26.625 1 87.94 167 CYS A C 1
ATOM 1324 O O . CYS A 1 167 ? -19.594 45.969 27.141 1 87.94 167 CYS A O 1
ATOM 1326 N N . VAL A 1 168 ? -21.016 46.594 25.547 1 84.88 168 VAL A N 1
ATOM 1327 C CA . VAL A 1 168 ? -20.719 45.438 24.719 1 84.88 168 VAL A CA 1
ATOM 1328 C C . VAL A 1 168 ? -19.688 45.812 23.656 1 84.88 168 VAL A C 1
ATOM 1330 O O . VAL A 1 168 ? -19.844 46.812 22.953 1 84.88 168 VAL A O 1
ATOM 1333 N N . PHE A 1 169 ? -18.609 45.031 23.625 1 83 169 PHE A N 1
ATOM 1334 C CA . PHE A 1 169 ? -17.547 45.312 22.672 1 83 169 PHE A CA 1
ATOM 1335 C C . PHE A 1 169 ? -17.391 44.156 21.688 1 83 169 PHE A C 1
ATOM 1337 O O . PHE A 1 169 ? -17.547 42.969 22.047 1 83 169 PHE A O 1
ATOM 1344 N N . ASP A 1 170 ? -17.094 44.562 20.453 1 81.56 170 ASP A N 1
ATOM 1345 C CA . ASP A 1 170 ? -16.547 43.562 19.516 1 81.56 170 ASP A CA 1
ATOM 1346 C C . ASP A 1 170 ? -15.062 43.344 19.781 1 81.56 170 ASP A C 1
ATOM 1348 O O . ASP A 1 170 ? -14.219 44.062 19.266 1 81.56 170 ASP A O 1
ATOM 1352 N N . LEU A 1 171 ? -14.758 42.375 20.453 1 83.38 171 LEU A N 1
ATOM 1353 C CA . LEU A 1 171 ? -13.406 42.094 20.922 1 83.38 171 LEU A CA 1
ATOM 1354 C C . LEU A 1 171 ? -12.453 41.906 19.75 1 83.38 171 LEU A C 1
ATOM 1356 O O . LEU A 1 171 ? -11.273 42.25 19.828 1 83.38 171 LEU A O 1
ATOM 1360 N N . THR A 1 172 ? -12.914 41.312 18.656 1 80.88 172 THR A N 1
ATOM 1361 C CA . THR A 1 172 ? -12.055 41.031 17.516 1 80.88 172 THR A CA 1
ATOM 1362 C C . THR A 1 172 ? -11.484 42.344 16.953 1 80.88 172 THR A C 1
ATOM 1364 O O . THR A 1 172 ? -10.281 42.438 16.703 1 80.88 172 THR A O 1
ATOM 1367 N N . ASP A 1 173 ? -12.336 43.219 16.812 1 81.81 173 ASP A N 1
ATOM 1368 C CA . ASP A 1 173 ? -11.938 44.5 16.234 1 81.81 173 ASP A CA 1
ATOM 1369 C C . ASP A 1 173 ? -10.961 45.25 17.141 1 81.81 173 ASP A C 1
ATOM 1371 O O . ASP A 1 173 ? -9.906 45.688 16.688 1 81.81 173 ASP A O 1
ATOM 1375 N N . HIS A 1 174 ? -11.258 45.375 18.375 1 86.56 174 HIS A N 1
ATOM 1376 C CA . HIS A 1 174 ? -10.43 46.125 19.312 1 86.56 174 HIS A CA 1
ATOM 1377 C C . HIS A 1 174 ? -9.086 45.438 19.531 1 86.56 174 HIS A C 1
ATOM 1379 O O . HIS A 1 174 ? -8.047 46.125 19.578 1 86.56 174 HIS A O 1
ATOM 1385 N N . LEU A 1 175 ? -9.102 44.188 19.688 1 88.06 175 LEU A N 1
ATOM 1386 C CA . LEU A 1 175 ? -7.863 43.469 19.891 1 88.06 175 LEU A CA 1
ATOM 1387 C C . LEU A 1 175 ? -6.992 43.5 18.641 1 88.06 175 LEU A C 1
ATOM 1389 O O . LEU A 1 175 ? -5.762 43.562 18.734 1 88.06 175 LEU A O 1
ATOM 1393 N N . SER A 1 176 ? -7.645 43.438 17.516 1 86.62 176 SER A N 1
ATOM 1394 C CA . SER A 1 176 ? -6.902 43.5 16.266 1 86.62 176 SER A CA 1
ATOM 1395 C C . SER A 1 176 ? -6.094 44.781 16.172 1 86.62 176 SER A C 1
ATOM 1397 O O . SER A 1 176 ? -4.93 44.75 15.758 1 86.62 176 SER A O 1
ATOM 1399 N N . HIS A 1 177 ? -6.707 45.812 16.547 1 88.88 177 HIS A N 1
ATOM 1400 C CA . HIS A 1 177 ? -6.02 47.094 16.516 1 88.88 177 HIS A CA 1
ATOM 1401 C C . HIS A 1 177 ? -4.879 47.156 17.516 1 88.88 177 HIS A C 1
ATOM 1403 O O . HIS A 1 177 ? -3.793 47.656 17.203 1 88.88 177 HIS A O 1
ATOM 1409 N N . ALA A 1 178 ? -5.113 46.656 18.656 1 90.88 178 ALA A N 1
ATOM 1410 C CA . ALA A 1 178 ? -4.102 46.688 19.703 1 90.88 178 ALA A CA 1
ATOM 1411 C C . ALA A 1 178 ? -2.906 45.812 19.344 1 90.88 178 ALA A C 1
ATOM 1413 O O . ALA A 1 178 ? -1.755 46.188 19.562 1 90.88 178 ALA A O 1
ATOM 1414 N N . THR A 1 179 ? -3.186 44.656 18.812 1 90.12 179 THR A N 1
ATOM 1415 C CA . THR A 1 179 ? -2.102 43.719 18.484 1 90.12 179 THR A CA 1
ATOM 1416 C C . THR A 1 179 ? -1.322 44.219 17.266 1 90.12 179 THR A C 1
ATOM 1418 O O . THR A 1 179 ? -0.116 44 17.172 1 90.12 179 THR A O 1
ATOM 1421 N N . LEU A 1 180 ? -2.01 44.844 16.359 1 88.5 180 LEU A N 1
ATOM 1422 C CA . LEU A 1 180 ? -1.314 45.469 15.234 1 88.5 180 LEU A CA 1
ATOM 1423 C C . LEU A 1 180 ? -0.336 46.531 15.703 1 88.5 180 LEU A C 1
ATOM 1425 O O . LEU A 1 180 ? 0.801 46.594 15.227 1 88.5 180 LEU A O 1
ATOM 1429 N N . ASP A 1 181 ? -0.794 47.344 16.594 1 91.81 181 ASP A N 1
ATOM 1430 C CA . ASP A 1 181 ? 0.089 48.375 17.156 1 91.81 181 ASP A CA 1
ATOM 1431 C C . ASP A 1 181 ? 1.253 47.75 17.906 1 91.81 181 ASP A C 1
ATOM 1433 O O . ASP A 1 181 ? 2.387 48.219 17.828 1 91.81 181 ASP A O 1
ATOM 1437 N N . ALA A 1 182 ? 0.968 46.75 18.625 1 91.88 182 ALA A N 1
ATOM 1438 C CA . ALA A 1 182 ? 2.002 46.062 19.422 1 91.88 182 ALA A CA 1
ATOM 1439 C C . ALA A 1 182 ? 3.09 45.5 18.516 1 91.88 182 ALA A C 1
ATOM 1441 O O . ALA A 1 182 ? 4.281 45.688 18.766 1 91.88 182 ALA A O 1
ATOM 1442 N N . ILE A 1 183 ? 2.709 44.781 17.453 1 90.12 183 ILE A N 1
ATOM 1443 C CA . ILE A 1 183 ? 3.703 44.188 16.578 1 90.12 183 ILE A CA 1
ATOM 1444 C C . ILE A 1 183 ? 4.43 45.281 15.789 1 90.12 183 ILE A C 1
ATOM 1446 O O . ILE A 1 183 ? 5.617 45.125 15.477 1 90.12 183 ILE A O 1
ATOM 1450 N N . GLY A 1 184 ? 3.727 46.281 15.383 1 88.56 184 GLY A N 1
ATOM 1451 C CA . GLY A 1 184 ? 4.367 47.375 14.695 1 88.56 184 GLY A CA 1
ATOM 1452 C C . GLY A 1 184 ? 5.473 48.031 15.508 1 88.56 184 GLY A C 1
ATOM 1453 O O . GLY A 1 184 ? 6.566 48.281 15 1 88.56 184 GLY A O 1
ATOM 1454 N N . LEU A 1 185 ? 5.188 48.25 16.719 1 90.44 185 LEU A N 1
ATOM 1455 C CA . LEU A 1 185 ? 6.156 48.875 17.609 1 90.44 185 LEU A CA 1
ATOM 1456 C C . LEU A 1 185 ? 7.285 47.938 17.969 1 90.44 185 LEU A C 1
ATOM 1458 O O . LEU A 1 185 ? 8.461 48.312 17.953 1 90.44 185 LEU A O 1
ATOM 1462 N N . ALA A 1 186 ? 6.961 46.781 18.297 1 89.69 186 ALA A N 1
ATOM 1463 C CA . ALA A 1 186 ? 7.949 45.781 18.75 1 89.69 186 ALA A CA 1
ATOM 1464 C C . ALA A 1 186 ? 8.859 45.344 17.609 1 89.69 186 ALA A C 1
ATOM 1466 O O . ALA A 1 186 ? 10.078 45.25 17.781 1 89.69 186 ALA A O 1
ATOM 1467 N N . ALA A 1 187 ? 8.305 45.125 16.453 1 87.94 187 ALA A N 1
ATOM 1468 C CA . ALA A 1 187 ? 9.07 44.531 15.352 1 87.94 187 ALA A CA 1
ATOM 1469 C C . ALA A 1 187 ? 9.688 45.625 14.469 1 87.94 187 ALA A C 1
ATOM 1471 O O . ALA A 1 187 ? 10.766 45.438 13.906 1 87.94 187 ALA A O 1
ATOM 1472 N N . PHE A 1 188 ? 9.023 46.781 14.398 1 86.62 188 PHE A N 1
ATOM 1473 C CA . PHE A 1 188 ? 9.453 47.75 13.383 1 86.62 188 PHE A CA 1
ATOM 1474 C C . PHE A 1 188 ? 9.656 49.125 13.992 1 86.62 188 PHE A C 1
ATOM 1476 O O . PHE A 1 188 ? 10.031 50.062 13.289 1 86.62 188 PHE A O 1
ATOM 1483 N N . ASP A 1 189 ? 9.414 49.188 15.25 1 84.62 189 ASP A N 1
ATOM 1484 C CA . ASP A 1 189 ? 9.414 50.5 15.883 1 84.62 189 ASP A CA 1
ATOM 1485 C C . ASP A 1 189 ? 8.547 51.5 15.102 1 84.62 189 ASP A C 1
ATOM 1487 O O . ASP A 1 189 ? 8.969 52.625 14.836 1 84.62 189 ASP A O 1
ATOM 1491 N N . TYR A 1 190 ? 7.516 51 14.703 1 82.88 190 TYR A N 1
ATOM 1492 C CA . TYR A 1 190 ? 6.559 51.781 13.922 1 82.88 190 TYR A CA 1
ATOM 1493 C C . TYR A 1 190 ? 5.184 51.75 14.578 1 82.88 190 TYR A C 1
ATOM 1495 O O . TYR A 1 190 ? 4.621 50.688 14.82 1 82.88 190 TYR A O 1
ATOM 1503 N N . ASP A 1 191 ? 4.695 52.875 14.781 1 86.19 191 ASP A N 1
ATOM 1504 C CA . ASP A 1 191 ? 3.379 53.031 15.398 1 86.19 191 ASP A CA 1
ATOM 1505 C C . ASP A 1 191 ? 2.289 53.188 14.336 1 86.19 191 ASP A C 1
ATOM 1507 O O . ASP A 1 191 ? 2.17 54.25 13.719 1 86.19 191 ASP A O 1
ATOM 1511 N N . PHE A 1 192 ? 1.497 52.219 14.172 1 83.69 192 PHE A N 1
ATOM 1512 C CA . PHE A 1 192 ? 0.4 52.281 13.211 1 83.69 192 PHE A CA 1
ATOM 1513 C C . PHE A 1 192 ? -0.711 53.188 13.719 1 83.69 192 PHE A C 1
ATOM 1515 O O . PHE A 1 192 ? -1.486 53.719 12.922 1 83.69 192 PHE A O 1
ATOM 1522 N N . GLY A 1 193 ? -0.775 53.281 15.008 1 87.31 193 GLY A N 1
ATOM 1523 C CA . GLY A 1 193 ? -1.81 54.094 15.625 1 87.31 193 GLY A CA 1
ATOM 1524 C C . GLY A 1 193 ? -3.209 53.562 15.398 1 87.31 193 GLY A C 1
ATOM 1525 O O . GLY A 1 193 ? -4.164 54.344 15.281 1 87.31 193 GLY A O 1
ATOM 1526 N N . SER A 1 194 ? -3.293 52.344 15.289 1 88.25 194 SER A N 1
ATOM 1527 C CA . SER A 1 194 ? -4.551 51.719 14.898 1 88.25 194 SER A CA 1
ATOM 1528 C C . SER A 1 194 ? -5.559 51.75 16.047 1 88.25 194 SER A C 1
ATOM 1530 O O . SER A 1 194 ? -6.77 51.688 15.812 1 88.25 194 SER A O 1
ATOM 1532 N N . ILE A 1 195 ? -5.184 51.812 17.266 1 89.19 195 ILE A N 1
ATOM 1533 C CA . ILE A 1 195 ? -6.074 51.812 18.422 1 89.19 195 ILE A CA 1
ATOM 1534 C C . ILE A 1 195 ? -6.898 53.094 18.422 1 89.19 195 ILE A C 1
ATOM 1536 O O . ILE A 1 195 ? -8.102 53.094 18.688 1 89.19 195 ILE A O 1
ATOM 1540 N N . SER A 1 196 ? -6.207 54.188 18.062 1 86 196 SER A N 1
ATOM 1541 C CA . SER A 1 196 ? -6.852 55.5 18.109 1 86 196 SER A CA 1
ATOM 1542 C C . SER A 1 196 ? -7.48 55.844 16.781 1 86 196 SER A C 1
ATOM 1544 O O . SER A 1 196 ? -8.445 56.594 16.719 1 86 196 SER A O 1
ATOM 1546 N N . ASN A 1 197 ? -6.805 55.438 15.734 1 79.62 197 ASN A N 1
ATOM 1547 C CA . ASN A 1 197 ? -7.246 55.75 14.383 1 79.62 197 ASN A CA 1
ATOM 1548 C C . ASN A 1 197 ? -7.566 54.5 13.586 1 79.62 197 ASN A C 1
ATOM 1550 O O . ASN A 1 197 ? -6.664 53.781 13.148 1 79.62 197 ASN A O 1
ATOM 1554 N N . HIS A 1 198 ? -8.742 54.438 13.289 1 75.06 198 HIS A N 1
ATOM 1555 C CA . HIS A 1 198 ? -9.195 53.219 12.633 1 75.06 198 HIS A CA 1
ATOM 1556 C C . HIS A 1 198 ? -9.062 53.312 11.117 1 75.06 198 HIS A C 1
ATOM 1558 O O . HIS A 1 198 ? -9.477 52.406 10.391 1 75.06 198 HIS A O 1
ATOM 1564 N N . GLU A 1 199 ? -8.281 54.344 10.703 1 78.44 199 GLU A N 1
ATOM 1565 C CA . GLU A 1 199 ? -8.258 54.562 9.258 1 78.44 199 GLU A CA 1
ATOM 1566 C C . GLU A 1 199 ? -6.93 54.094 8.656 1 78.44 199 GLU A C 1
ATOM 1568 O O . GLU A 1 199 ? -6.691 54.281 7.457 1 78.44 199 GLU A O 1
ATOM 1573 N N . ASN A 1 200 ? -6.168 53.5 9.375 1 80.5 200 ASN A N 1
ATOM 1574 C CA . ASN A 1 200 ? -4.902 53.031 8.836 1 80.5 200 ASN A CA 1
ATOM 1575 C C . ASN A 1 200 ? -5.129 51.969 7.762 1 80.5 200 ASN A C 1
ATOM 1577 O O . ASN A 1 200 ? -5.832 50.969 7.992 1 80.5 200 ASN A O 1
ATOM 1581 N N . GLU A 1 201 ? -4.5 52.188 6.625 1 78.75 201 GLU A N 1
ATOM 1582 C CA . GLU A 1 201 ? -4.73 51.344 5.457 1 78.75 201 GLU A CA 1
ATOM 1583 C C . GLU A 1 201 ? -4.277 49.906 5.711 1 78.75 201 GLU A C 1
ATOM 1585 O O . GLU A 1 201 ? -4.93 48.969 5.273 1 78.75 201 GLU A O 1
ATOM 1590 N N . LEU A 1 202 ? -3.193 49.812 6.297 1 78.44 202 LEU A N 1
ATOM 1591 C CA . LEU A 1 202 ? -2.67 48.469 6.57 1 78.44 202 LEU A CA 1
ATOM 1592 C C . LEU A 1 202 ? -3.564 47.719 7.555 1 78.44 202 LEU A C 1
ATOM 1594 O O . LEU A 1 202 ? -3.818 46.531 7.387 1 78.44 202 LEU A O 1
ATOM 1598 N N . ALA A 1 203 ? -3.971 48.406 8.523 1 78.25 203 ALA A N 1
ATOM 1599 C CA . ALA A 1 203 ? -4.867 47.812 9.508 1 78.25 203 ALA A CA 1
ATOM 1600 C C . ALA A 1 203 ? -6.156 47.312 8.852 1 78.25 203 ALA A C 1
ATOM 1602 O O . ALA A 1 203 ? -6.637 46.219 9.156 1 78.25 203 ALA A O 1
ATOM 1603 N N . LYS A 1 204 ? -6.625 48.094 7.973 1 79.69 204 LYS A N 1
ATOM 1604 C CA . LYS A 1 204 ? -7.852 47.719 7.27 1 79.69 204 LYS A CA 1
ATOM 1605 C C . LYS A 1 204 ? -7.637 46.531 6.363 1 79.69 204 LYS A C 1
ATOM 1607 O O . LYS A 1 204 ? -8.531 45.688 6.207 1 79.69 204 LYS A O 1
ATOM 1612 N N . ALA A 1 205 ? -6.512 46.562 5.82 1 79.19 205 ALA A N 1
ATOM 1613 C CA . ALA A 1 205 ? -6.203 45.469 4.895 1 79.19 205 ALA A CA 1
ATOM 1614 C C . ALA A 1 205 ? -6.07 44.125 5.633 1 79.19 205 ALA A C 1
ATOM 1616 O O . ALA A 1 205 ? -6.473 43.094 5.121 1 79.19 205 ALA A O 1
ATOM 1617 N N . TYR A 1 206 ? -5.543 44.156 6.762 1 76.94 206 TYR A N 1
ATOM 1618 C CA . TYR A 1 206 ? -5.246 42.906 7.48 1 76.94 206 TYR A CA 1
ATOM 1619 C C . TYR A 1 206 ? -6.418 42.5 8.367 1 76.94 206 TYR A C 1
ATOM 1621 O O . TYR A 1 206 ? -6.477 41.375 8.836 1 76.94 206 TYR A O 1
ATOM 1629 N N . GLU A 1 207 ? -7.316 43.406 8.531 1 73.5 207 GLU A N 1
ATOM 1630 C CA . GLU A 1 207 ? -8.453 43.125 9.398 1 73.5 207 GLU A CA 1
ATOM 1631 C C . GLU A 1 207 ? -9.266 41.938 8.844 1 73.5 207 GLU A C 1
ATOM 1633 O O . GLU A 1 207 ? -9.844 42.031 7.758 1 73.5 207 GLU A O 1
ATOM 1638 N N . GLY A 1 208 ? -9.266 40.906 9.609 1 69.38 208 GLY A N 1
ATOM 1639 C CA . GLY A 1 208 ? -10.062 39.75 9.25 1 69.38 208 GLY A CA 1
ATOM 1640 C C . GLY A 1 208 ? -9.57 39.031 7.996 1 69.38 208 GLY A C 1
ATOM 1641 O O . GLY A 1 208 ? -10.352 38.438 7.262 1 69.38 208 GLY A O 1
ATOM 1642 N N . LEU A 1 209 ? -8.344 39.25 7.715 1 71.12 209 LEU A N 1
ATOM 1643 C CA . LEU A 1 209 ? -7.785 38.688 6.484 1 71.12 209 LEU A CA 1
ATOM 1644 C C . LEU A 1 209 ? -7.996 37.188 6.41 1 71.12 209 LEU A C 1
ATOM 1646 O O . LEU A 1 209 ? -8.469 36.656 5.395 1 71.12 209 LEU A O 1
ATOM 1650 N N . THR A 1 210 ? -7.652 36.5 7.48 1 68.69 210 THR A N 1
ATOM 1651 C CA . THR A 1 210 ? -7.742 35.031 7.438 1 68.69 210 THR A CA 1
ATOM 1652 C C . THR A 1 210 ? -9.195 34.594 7.312 1 68.69 210 THR A C 1
ATOM 1654 O O . THR A 1 210 ? -9.5 33.656 6.562 1 68.69 210 THR A O 1
ATOM 1657 N N . ALA A 1 211 ? -10 35.25 8.039 1 69.25 211 ALA A N 1
ATOM 1658 C CA . ALA A 1 211 ? -11.422 34.906 7.973 1 69.25 211 ALA A CA 1
ATOM 1659 C C . ALA A 1 211 ? -11.992 35.219 6.594 1 69.25 211 ALA A C 1
ATOM 1661 O O . ALA A 1 211 ? -12.758 34.406 6.043 1 69.25 211 ALA A O 1
ATOM 1662 N N . LYS A 1 212 ? -11.586 36.312 6.082 1 70.12 212 LYS A N 1
ATOM 1663 C CA . LYS A 1 212 ? -12.117 36.75 4.797 1 70.12 212 LYS A CA 1
ATOM 1664 C C . LYS A 1 212 ? -11.562 35.906 3.654 1 70.12 212 LYS A C 1
ATOM 1666 O O . LYS A 1 212 ? -12.297 35.531 2.727 1 70.12 212 LYS A O 1
ATOM 1671 N N . ALA A 1 213 ? -10.375 35.5 3.812 1 69.5 213 ALA A N 1
ATOM 1672 C CA . ALA A 1 213 ? -9.695 34.875 2.693 1 69.5 213 ALA A CA 1
ATOM 1673 C C . ALA A 1 213 ? -9.852 33.344 2.758 1 69.5 213 ALA A C 1
ATOM 1675 O O . ALA A 1 213 ? -9.891 32.688 1.725 1 69.5 213 ALA A O 1
ATOM 1676 N N . PHE A 1 214 ? -10 32.844 3.951 1 67.62 214 PHE A N 1
ATOM 1677 C CA . PHE A 1 214 ? -9.844 31.406 4.031 1 67.62 214 PHE A CA 1
ATOM 1678 C C . PHE A 1 214 ? -11.016 30.766 4.762 1 67.62 214 PHE A C 1
ATOM 1680 O O . PHE A 1 214 ? -10.969 29.594 5.121 1 67.62 214 PHE A O 1
ATOM 1687 N N . ARG A 1 215 ? -12 31.562 4.898 1 69.19 215 ARG A N 1
ATOM 1688 C CA . ARG A 1 215 ? -13.148 31 5.586 1 69.19 215 ARG A CA 1
ATOM 1689 C C . ARG A 1 215 ? -13.867 29.984 4.695 1 69.19 215 ARG A C 1
ATOM 1691 O O . ARG A 1 215 ? -14.008 30.188 3.49 1 69.19 215 ARG A O 1
ATOM 1698 N N . ALA A 1 216 ? -14.258 28.891 5.336 1 66.56 216 ALA A N 1
ATOM 1699 C CA . ALA A 1 216 ? -15.062 27.797 4.801 1 66.56 216 ALA A CA 1
ATOM 1700 C C . ALA A 1 216 ? -15.031 27.781 3.275 1 66.56 216 ALA A C 1
ATOM 1702 O O . ALA A 1 216 ? -15.953 28.281 2.629 1 66.56 216 ALA A O 1
ATOM 1703 N N . PRO A 1 217 ? -13.953 27.234 2.811 1 74.81 217 PRO A N 1
ATOM 1704 C CA . PRO A 1 217 ? -13.898 27.203 1.347 1 74.81 217 PRO A CA 1
ATOM 1705 C C . PRO A 1 217 ? -15.062 26.422 0.731 1 74.81 217 PRO A C 1
ATOM 1707 O O . PRO A 1 217 ? -15.594 25.5 1.354 1 74.81 217 PRO A O 1
ATOM 1710 N N . SER A 1 218 ? -15.531 26.891 -0.365 1 80.38 218 SER A N 1
ATOM 1711 C CA . SER A 1 218 ? -16.562 26.156 -1.099 1 80.38 218 SER A CA 1
ATOM 1712 C C . SER A 1 218 ? -16.078 24.75 -1.481 1 80.38 218 SER A C 1
ATOM 1714 O O . SER A 1 218 ? -14.883 24.453 -1.357 1 80.38 218 SER A O 1
ATOM 1716 N N . ASN A 1 219 ? -17 23.953 -1.836 1 83.19 219 ASN A N 1
ATOM 1717 C CA . ASN A 1 219 ? -16.656 22.609 -2.299 1 83.19 219 ASN A CA 1
ATOM 1718 C C . ASN A 1 219 ? -15.664 22.656 -3.457 1 83.19 219 ASN A C 1
ATOM 1720 O O . ASN A 1 219 ? -14.719 21.875 -3.502 1 83.19 219 ASN A O 1
ATOM 1724 N N . MET A 1 220 ? -15.867 23.562 -4.285 1 79.56 220 MET A N 1
ATOM 1725 C CA . MET A 1 220 ? -14.953 23.719 -5.414 1 79.56 220 MET A CA 1
ATOM 1726 C C . MET A 1 220 ? -13.594 24.219 -4.949 1 79.56 220 MET A C 1
ATOM 1728 O O . MET A 1 220 ? -12.562 23.828 -5.492 1 79.56 220 MET A O 1
ATOM 1732 N N . GLY A 1 221 ? -13.648 25.141 -3.986 1 81.75 221 GLY A N 1
ATOM 1733 C CA . GLY A 1 221 ? -12.391 25.609 -3.42 1 81.75 221 GLY A CA 1
ATOM 1734 C C . GLY A 1 221 ? -11.578 24.516 -2.771 1 81.75 221 GLY A C 1
ATOM 1735 O O . GLY A 1 221 ? -10.352 24.469 -2.922 1 81.75 221 GLY A O 1
ATOM 1736 N N . LEU A 1 222 ? -12.305 23.672 -2.156 1 85.31 222 LEU A N 1
ATOM 1737 C CA . LEU A 1 222 ? -11.648 22.531 -1.521 1 85.31 222 LEU A CA 1
ATOM 1738 C C . LEU A 1 222 ? -11.031 21.625 -2.564 1 85.31 222 LEU A C 1
ATOM 1740 O O . LEU A 1 222 ? -9.906 21.141 -2.385 1 85.31 222 LEU A O 1
ATOM 1744 N N . LEU A 1 223 ? -11.797 21.328 -3.533 1 81.44 223 LEU A N 1
ATOM 1745 C CA . LEU A 1 223 ? -11.32 20.469 -4.602 1 81.44 223 LEU A CA 1
ATOM 1746 C C . LEU A 1 223 ? -10.07 21.047 -5.254 1 81.44 223 LEU A C 1
ATOM 1748 O O . LEU A 1 223 ? -9.094 20.328 -5.48 1 81.44 223 LEU A O 1
ATOM 1752 N N . MET A 1 224 ? -10.102 22.297 -5.492 1 77.56 224 MET A N 1
ATOM 1753 C CA . MET A 1 224 ? -8.969 22.953 -6.145 1 77.56 224 MET A CA 1
ATOM 1754 C C . MET A 1 224 ? -7.746 22.953 -5.234 1 77.56 224 MET A C 1
ATOM 1756 O O . MET A 1 224 ? -6.621 22.766 -5.695 1 77.56 224 MET A O 1
ATOM 1760 N N . LEU A 1 225 ? -8.016 23.25 -4.027 1 82.38 225 LEU A N 1
ATOM 1761 C CA . LEU A 1 225 ? -6.93 23.25 -3.047 1 82.38 225 LEU A CA 1
ATOM 1762 C C . LEU A 1 225 ? -6.227 21.891 -3.018 1 82.38 225 LEU A C 1
ATOM 1764 O O . LEU A 1 225 ? -4.996 21.828 -2.959 1 82.38 225 LEU A O 1
ATOM 1768 N N . ASP A 1 226 ? -6.996 20.875 -3.057 1 82.62 226 ASP A N 1
ATOM 1769 C CA . ASP A 1 226 ? -6.426 19.531 -2.998 1 82.62 226 ASP A CA 1
ATOM 1770 C C . ASP A 1 226 ? -5.742 19.172 -4.312 1 82.62 226 ASP A C 1
ATOM 1772 O O . ASP A 1 226 ? -4.688 18.531 -4.312 1 82.62 226 ASP A O 1
ATOM 1776 N N . LEU A 1 227 ? -6.285 19.578 -5.414 1 76.12 227 LEU A N 1
ATOM 1777 C CA . LEU A 1 227 ? -5.77 19.219 -6.73 1 76.12 227 LEU A CA 1
ATOM 1778 C C . LEU A 1 227 ? -4.516 20.031 -7.062 1 76.12 227 LEU A C 1
ATOM 1780 O O . LEU A 1 227 ? -3.725 19.625 -7.922 1 76.12 227 LEU A O 1
ATOM 1784 N N . PHE A 1 228 ? -4.324 21.078 -6.367 1 79.44 228 PHE A N 1
ATOM 1785 C CA . PHE A 1 228 ? -3.158 21.922 -6.621 1 79.44 228 PHE A CA 1
ATOM 1786 C C . PHE A 1 228 ? -1.87 21.172 -6.309 1 79.44 228 PHE A C 1
ATOM 1788 O O . PHE A 1 228 ? -0.8 21.531 -6.805 1 79.44 228 PHE A O 1
ATOM 1795 N N . ARG A 1 229 ? -1.977 20.188 -5.52 1 77.88 229 ARG A N 1
ATOM 1796 C CA . ARG A 1 229 ? -0.799 19.391 -5.195 1 77.88 229 ARG A CA 1
ATOM 1797 C C . ARG A 1 229 ? -0.204 18.766 -6.445 1 77.88 229 ARG A C 1
ATOM 1799 O O . ARG A 1 229 ? 0.973 18.391 -6.461 1 77.88 229 ARG A O 1
ATOM 1806 N N . LEU A 1 230 ? -0.991 18.672 -7.406 1 72.12 230 LEU A N 1
ATOM 1807 C CA . LEU A 1 230 ? -0.577 18 -8.633 1 72.12 230 LEU A CA 1
ATOM 1808 C C . LEU A 1 230 ? 0.078 18.984 -9.602 1 72.12 230 LEU A C 1
ATOM 1810 O O . LEU A 1 230 ? 0.648 18.578 -10.609 1 72.12 230 LEU A O 1
ATOM 1814 N N . ILE A 1 231 ? 0.01 20.234 -9.258 1 73.38 231 ILE A N 1
ATOM 1815 C CA . ILE A 1 231 ? 0.522 21.281 -10.133 1 73.38 231 ILE A CA 1
ATOM 1816 C C . ILE A 1 231 ? 1.894 21.734 -9.641 1 73.38 231 ILE A C 1
ATOM 1818 O O . ILE A 1 231 ? 2.09 21.953 -8.438 1 73.38 231 ILE A O 1
ATOM 1822 N N . PRO A 1 232 ? 2.76 21.812 -10.602 1 79.81 232 PRO A N 1
ATOM 1823 C CA . PRO A 1 232 ? 4.062 22.328 -10.18 1 79.81 232 PRO A CA 1
ATOM 1824 C C . PRO A 1 232 ? 3.971 23.703 -9.516 1 79.81 232 PRO A C 1
ATOM 1826 O O . PRO A 1 232 ? 3.131 24.516 -9.898 1 79.81 232 PRO A O 1
ATOM 1829 N N . SER A 1 233 ? 4.809 23.969 -8.625 1 83.69 233 SER A N 1
ATOM 1830 C CA . SER A 1 233 ? 4.766 25.172 -7.801 1 83.69 233 SER A CA 1
ATOM 1831 C C . SER A 1 233 ? 4.801 26.438 -8.656 1 83.69 233 SER A C 1
ATOM 1833 O O . SER A 1 233 ? 4.098 27.406 -8.375 1 83.69 233 SER A O 1
ATOM 1835 N N . THR A 1 234 ? 5.574 26.438 -9.695 1 83.88 234 THR A N 1
ATOM 1836 C CA . THR A 1 234 ? 5.73 27.609 -10.539 1 83.88 234 THR A CA 1
ATOM 1837 C C . THR A 1 234 ? 4.422 27.938 -11.266 1 83.88 234 THR A C 1
ATOM 1839 O O . THR A 1 234 ? 4.07 29.109 -11.43 1 83.88 234 THR A O 1
ATOM 1842 N N . VAL A 1 235 ? 3.732 26.891 -11.641 1 80.25 235 VAL A N 1
ATOM 1843 C CA . VAL A 1 235 ? 2.459 27.062 -12.336 1 80.25 235 VAL A CA 1
ATOM 1844 C C . VAL A 1 235 ? 1.392 27.516 -11.344 1 80.25 235 VAL A C 1
ATOM 1846 O O . VAL A 1 235 ? 0.558 28.375 -11.664 1 80.25 235 VAL A O 1
ATOM 1849 N N . MET A 1 236 ? 1.496 27 -10.25 1 82.25 236 MET A N 1
ATOM 1850 C CA . MET A 1 236 ? 0.562 27.391 -9.195 1 82.25 236 MET A CA 1
ATOM 1851 C C . MET A 1 236 ? 0.702 28.859 -8.852 1 82.25 236 MET A C 1
ATOM 1853 O O . MET A 1 236 ? -0.298 29.562 -8.688 1 82.25 236 MET A O 1
ATOM 1857 N N . GLU A 1 237 ? 1.93 29.297 -8.688 1 87.38 237 GLU A N 1
ATOM 1858 C CA . GLU A 1 237 ? 2.197 30.688 -8.383 1 87.38 237 GLU A CA 1
ATOM 1859 C C . GLU A 1 237 ? 1.623 31.609 -9.461 1 87.38 237 GLU A C 1
ATOM 1861 O O . GLU A 1 237 ? 0.972 32.594 -9.156 1 87.38 237 GLU A O 1
ATOM 1866 N N . PHE A 1 238 ? 1.852 31.234 -10.695 1 86.31 238 PHE A N 1
ATOM 1867 C CA . PHE A 1 238 ? 1.363 32 -11.82 1 86.31 238 PHE A CA 1
ATOM 1868 C C . PHE A 1 238 ? -0.16 32.062 -11.82 1 86.31 238 PHE A C 1
ATOM 1870 O O . PHE A 1 238 ? -0.745 33.156 -12.008 1 86.31 238 PHE A O 1
ATOM 1877 N N . MET A 1 239 ? -0.782 30.969 -11.555 1 81.5 239 MET A N 1
ATOM 1878 C CA . MET A 1 239 ? -2.24 30.891 -11.547 1 81.5 239 MET A CA 1
ATOM 1879 C C . MET A 1 239 ? -2.826 31.734 -10.43 1 81.5 239 MET A C 1
ATOM 1881 O O . MET A 1 239 ? -3.824 32.438 -10.633 1 81.5 239 MET A O 1
ATOM 1885 N N . ASN A 1 240 ? -2.23 31.719 -9.305 1 84.69 240 ASN A N 1
ATOM 1886 C CA . ASN A 1 240 ? -2.754 32.438 -8.156 1 84.69 240 ASN A CA 1
ATOM 1887 C C . ASN A 1 240 ? -2.496 33.938 -8.273 1 84.69 240 ASN A C 1
ATOM 1889 O O . ASN A 1 240 ? -3.301 34.75 -7.812 1 84.69 240 ASN A O 1
ATOM 1893 N N . ASP A 1 241 ? -1.393 34.281 -8.867 1 87.25 241 ASP A N 1
ATOM 1894 C CA . ASP A 1 241 ? -1.071 35.688 -9.047 1 87.25 241 ASP A CA 1
ATOM 1895 C C . ASP A 1 241 ? -2.08 36.375 -9.969 1 87.25 241 ASP A C 1
ATOM 1897 O O . ASP A 1 241 ? -2.316 37.594 -9.859 1 87.25 241 ASP A O 1
ATOM 1901 N N . HIS A 1 242 ? -2.727 35.594 -10.805 1 84.62 242 HIS A N 1
ATOM 1902 C CA . HIS A 1 242 ? -3.637 36.188 -11.789 1 84.62 242 HIS A CA 1
ATOM 1903 C C . HIS A 1 242 ? -5.074 35.75 -11.531 1 84.62 242 HIS A C 1
ATOM 1905 O O . HIS A 1 242 ? -5.949 35.938 -12.375 1 84.62 242 HIS A O 1
ATOM 1911 N N . ASN A 1 243 ? -5.27 35.188 -10.391 1 82.75 243 ASN A N 1
ATOM 1912 C CA . ASN A 1 243 ? -6.613 34.781 -10.031 1 82.75 243 ASN A CA 1
ATOM 1913 C C . ASN A 1 243 ? -7.438 35.938 -9.469 1 82.75 243 ASN A C 1
ATOM 1915 O O . ASN A 1 243 ? -7.148 36.438 -8.391 1 82.75 243 ASN A O 1
ATOM 1919 N N . PRO A 1 244 ? -8.508 36.312 -10.125 1 79.94 244 PRO A N 1
ATOM 1920 C CA . PRO A 1 244 ? -9.312 37.438 -9.641 1 79.94 244 PRO A CA 1
ATOM 1921 C C . PRO A 1 244 ? -10.039 37.125 -8.336 1 79.94 244 PRO A C 1
ATOM 1923 O O . PRO A 1 244 ? -10.414 38.031 -7.602 1 79.94 244 PRO A O 1
ATOM 1926 N N . ARG A 1 245 ? -10.195 35.906 -8.109 1 75.69 245 ARG A N 1
ATOM 1927 C CA . ARG A 1 245 ? -10.898 35.531 -6.891 1 75.69 245 ARG A CA 1
ATOM 1928 C C . ARG A 1 245 ? -10.039 35.781 -5.656 1 75.69 245 ARG A C 1
ATOM 1930 O O . ARG A 1 245 ? -10.539 35.812 -4.531 1 75.69 245 ARG A O 1
ATOM 1937 N N . LEU A 1 246 ? -8.812 36.094 -5.867 1 82.62 246 LEU A N 1
ATOM 1938 C CA . LEU A 1 246 ? -7.891 36.344 -4.766 1 82.62 246 LEU A CA 1
ATOM 1939 C C . LEU A 1 246 ? -7.562 37.812 -4.66 1 82.62 246 LEU A C 1
ATOM 1941 O O . LEU A 1 246 ? -6.453 38.188 -4.277 1 82.62 246 LEU A O 1
ATOM 1945 N N . GLU A 1 247 ? -8.453 38.594 -4.969 1 82.94 247 GLU A N 1
ATOM 1946 C CA . GLU A 1 247 ? -8.25 40.031 -5 1 82.94 247 GLU A CA 1
ATOM 1947 C C . GLU A 1 247 ? -7.93 40.594 -3.609 1 82.94 247 GLU A C 1
ATOM 1949 O O . GLU A 1 247 ? -7.113 41.5 -3.467 1 82.94 247 GLU A O 1
ATOM 1954 N N . THR A 1 248 ? -8.602 40.094 -2.629 1 82.06 248 THR A N 1
ATOM 1955 C CA . THR A 1 248 ? -8.344 40.531 -1.261 1 82.06 248 THR A CA 1
ATOM 1956 C C . THR A 1 248 ? -6.891 40.281 -0.874 1 82.06 248 THR A C 1
ATOM 1958 O O . THR A 1 248 ? -6.234 41.156 -0.305 1 82.06 248 THR A O 1
ATOM 1961 N N . LEU A 1 249 ? -6.379 39.219 -1.196 1 85.69 249 LEU A N 1
ATOM 1962 C CA . LEU A 1 249 ? -5.004 38.844 -0.868 1 85.69 249 LEU A CA 1
ATOM 1963 C C . LEU A 1 249 ? -4.02 39.688 -1.678 1 85.69 249 LEU A C 1
ATOM 1965 O O . LEU A 1 249 ? -2.971 40.094 -1.166 1 85.69 249 LEU A O 1
ATOM 1969 N N . HIS A 1 250 ? -4.387 39.938 -2.902 1 88 250 HIS A N 1
ATOM 1970 C CA . HIS A 1 250 ? -3.539 40.781 -3.742 1 88 250 HIS A CA 1
ATOM 1971 C C . HIS A 1 250 ? -3.465 42.188 -3.201 1 88 250 HIS A C 1
ATOM 1973 O O . HIS A 1 250 ? -2.396 42.812 -3.211 1 88 250 HIS A O 1
ATOM 1979 N N . HIS A 1 251 ? -4.555 42.594 -2.793 1 87.25 251 HIS A N 1
ATOM 1980 C CA . HIS A 1 251 ? -4.602 43.938 -2.232 1 87.25 251 HIS A CA 1
ATOM 1981 C C . HIS A 1 251 ? -3.758 44.062 -0.967 1 87.25 251 HIS A C 1
ATOM 1983 O O . HIS A 1 251 ? -2.982 45 -0.807 1 87.25 251 HIS A O 1
ATOM 1989 N N . VAL A 1 252 ? -3.918 43.156 -0.116 1 84.81 252 VAL A N 1
ATOM 1990 C CA . VAL A 1 252 ? -3.146 43.125 1.122 1 84.81 252 VAL A CA 1
ATOM 1991 C C . VAL A 1 252 ? -1.655 43.031 0.8 1 84.81 252 VAL A C 1
ATOM 1993 O O . VAL A 1 252 ? -0.834 43.688 1.457 1 84.81 252 VAL A O 1
ATOM 1996 N N . ALA A 1 253 ? -1.339 42.219 -0.151 1 87.69 253 ALA A N 1
ATOM 1997 C CA . ALA A 1 253 ? 0.054 42.094 -0.568 1 87.69 253 ALA A CA 1
ATOM 1998 C C . ALA A 1 253 ? 0.609 43.406 -1.084 1 87.69 253 ALA A C 1
ATOM 2000 O O . ALA A 1 253 ? 1.752 43.781 -0.788 1 87.69 253 ALA A O 1
ATOM 2001 N N . HIS A 1 254 ? -0.182 44.031 -1.822 1 88.31 254 HIS A N 1
ATOM 2002 C CA . HIS A 1 254 ? 0.242 45.281 -2.398 1 88.31 254 HIS A CA 1
ATOM 2003 C C . HIS A 1 254 ? 0.455 46.344 -1.316 1 88.31 254 HIS A C 1
ATOM 2005 O O . HIS A 1 254 ? 1.487 47.031 -1.292 1 88.31 254 HIS A O 1
ATOM 2011 N N . VAL A 1 255 ? -0.509 46.438 -0.458 1 86.69 255 VAL A N 1
ATOM 2012 C CA . VAL A 1 255 ? -0.419 47.406 0.627 1 86.69 255 VAL A CA 1
ATOM 2013 C C . VAL A 1 255 ? 0.744 47.062 1.549 1 86.69 255 VAL A C 1
ATOM 2015 O O . VAL A 1 255 ? 1.527 47.906 1.938 1 86.69 255 VAL A O 1
ATOM 2018 N N . GLY A 1 256 ? 0.812 45.875 1.886 1 84.56 256 GLY A N 1
ATOM 2019 C CA . GLY A 1 256 ? 1.886 45.406 2.748 1 84.56 256 GLY A CA 1
ATOM 2020 C C . GLY A 1 256 ? 3.266 45.656 2.166 1 84.56 256 GLY A C 1
ATOM 2021 O O . GLY A 1 256 ? 4.188 46.031 2.887 1 84.56 256 GLY A O 1
ATOM 2022 N N . LYS A 1 257 ? 3.396 45.375 0.89 1 87.06 257 LYS A N 1
ATOM 2023 C CA . LYS A 1 257 ? 4.668 45.625 0.21 1 87.06 257 LYS A CA 1
ATOM 2024 C C . LYS A 1 257 ? 5.051 47.094 0.247 1 87.06 257 LYS A C 1
ATOM 2026 O O . LYS A 1 257 ? 6.223 47.438 0.425 1 87.06 257 LYS A O 1
ATOM 2031 N N . GLY A 1 258 ? 4.078 47.875 0.003 1 86.12 258 GLY A N 1
ATOM 2032 C CA . GLY A 1 258 ? 4.332 49.281 0.048 1 86.12 258 GLY A CA 1
ATOM 2033 C C . GLY A 1 258 ? 4.824 49.781 1.4 1 86.12 258 GLY A C 1
ATOM 2034 O O . GLY A 1 258 ? 5.824 50.5 1.485 1 86.12 258 GLY A O 1
ATOM 2035 N N . VAL A 1 259 ? 4.172 49.375 2.393 1 81.62 259 VAL A N 1
ATOM 2036 C CA . VAL A 1 259 ? 4.535 49.75 3.752 1 81.62 259 VAL A CA 1
ATOM 2037 C C . VAL A 1 259 ? 5.895 49.156 4.113 1 81.62 259 VAL A C 1
ATOM 2039 O O . VAL A 1 259 ? 6.727 49.844 4.73 1 81.62 259 VAL A O 1
ATOM 2042 N N . ALA A 1 260 ? 6.082 47.969 3.74 1 84.88 260 ALA A N 1
ATOM 2043 C CA . ALA A 1 260 ? 7.332 47.281 4.047 1 84.88 260 ALA A CA 1
ATOM 2044 C C . ALA A 1 260 ? 8.523 47.969 3.395 1 84.88 260 ALA A C 1
ATOM 2046 O O . ALA A 1 260 ? 9.57 48.156 4.02 1 84.88 260 ALA A O 1
ATOM 2047 N N . LYS A 1 261 ? 8.375 48.312 2.184 1 86.69 261 LYS A N 1
ATOM 2048 C CA . LYS A 1 261 ? 9.453 49 1.47 1 86.69 261 LYS A CA 1
ATOM 2049 C C . LYS A 1 261 ? 9.805 50.312 2.145 1 86.69 261 LYS A C 1
ATOM 2051 O O . LYS A 1 261 ? 10.977 50.656 2.252 1 86.69 261 LYS A O 1
ATOM 2056 N N . GLN A 1 262 ? 8.781 50.938 2.533 1 84.81 262 GLN A N 1
ATOM 2057 C CA . GLN A 1 262 ? 9 52.219 3.219 1 84.81 262 GLN A CA 1
ATOM 2058 C C . GLN A 1 262 ? 9.734 52 4.539 1 84.81 262 GLN A C 1
ATOM 2060 O O . GLN A 1 262 ? 10.648 52.781 4.871 1 84.81 262 GLN A O 1
ATOM 2065 N N . LEU A 1 263 ? 9.367 51.094 5.27 1 82.06 263 LEU A N 1
ATOM 2066 C CA . LEU A 1 263 ? 9.961 50.812 6.57 1 82.06 263 LEU A CA 1
ATOM 2067 C C . LEU A 1 263 ? 11.414 50.375 6.414 1 82.06 263 LEU A C 1
ATOM 2069 O O . LEU A 1 263 ? 12.273 50.75 7.207 1 82.06 263 LEU A O 1
ATOM 2073 N N . ILE A 1 264 ? 11.695 49.562 5.414 1 82.94 264 ILE A N 1
ATOM 2074 C CA . ILE A 1 264 ? 13.055 49.094 5.164 1 82.94 264 ILE A CA 1
ATOM 2075 C C . ILE A 1 264 ? 13.953 50.281 4.824 1 82.94 264 ILE A C 1
ATOM 2077 O O . ILE A 1 264 ? 15.078 50.375 5.32 1 82.94 264 ILE A O 1
ATOM 2081 N N . ALA A 1 265 ? 13.445 51.031 3.98 1 83.5 265 ALA A N 1
ATOM 2082 C CA . ALA A 1 265 ? 14.219 52.219 3.596 1 83.5 265 ALA A CA 1
ATOM 2083 C C . ALA A 1 265 ? 14.539 53.094 4.812 1 83.5 265 ALA A C 1
ATOM 2085 O O . ALA A 1 265 ? 15.648 53.594 4.945 1 83.5 265 ALA A O 1
ATOM 2086 N N . GLN A 1 266 ? 13.586 53.25 5.605 1 82.81 266 GLN A N 1
ATOM 2087 C CA . GLN A 1 266 ? 13.758 54.031 6.82 1 82.81 266 GLN A CA 1
ATOM 2088 C C . GLN A 1 266 ? 14.805 53.406 7.738 1 82.81 266 GLN A C 1
ATOM 2090 O O . GLN A 1 266 ? 15.641 54.094 8.312 1 82.81 266 GLN A O 1
ATOM 2095 N N . LYS A 1 267 ? 14.797 52.094 7.918 1 82.81 267 LYS A N 1
ATOM 2096 C CA . LYS A 1 267 ? 15.711 51.406 8.805 1 82.81 267 LYS A CA 1
ATOM 2097 C C . LYS A 1 267 ? 17.141 51.438 8.281 1 82.81 267 LYS A C 1
ATOM 2099 O O . LYS A 1 267 ? 18.094 51.562 9.062 1 82.81 267 LYS A O 1
ATOM 2104 N N . VAL A 1 268 ? 17.266 51.281 7.008 1 81.19 268 VAL A N 1
ATOM 2105 C CA . VAL A 1 268 ? 18.594 51.344 6.402 1 81.19 268 VAL A CA 1
ATOM 2106 C C . VAL A 1 268 ? 19.203 52.719 6.648 1 81.19 268 VAL A C 1
ATOM 2108 O O . VAL A 1 268 ? 20.391 52.844 6.961 1 81.19 268 VAL A O 1
ATOM 2111 N N . ASP A 1 269 ? 18.375 53.656 6.492 1 83.5 269 ASP A N 1
ATOM 2112 C CA . ASP A 1 269 ? 18.828 55.031 6.723 1 83.5 269 ASP A CA 1
ATOM 2113 C C . ASP A 1 269 ? 19.25 55.219 8.18 1 83.5 269 ASP A C 1
ATOM 2115 O O . ASP A 1 269 ? 20.25 55.875 8.453 1 83.5 269 ASP A O 1
ATOM 2119 N N . GLU A 1 270 ? 18.469 54.688 9.062 1 83.25 270 GLU A N 1
ATOM 2120 C CA . GLU A 1 270 ? 18.766 54.812 10.484 1 83.25 270 GLU A CA 1
ATOM 2121 C C . GLU A 1 270 ? 20.062 54.094 10.844 1 83.25 270 GLU A C 1
ATOM 2123 O O . GLU A 1 270 ? 20.844 54.562 11.672 1 83.25 270 GLU A O 1
ATOM 2128 N N . ILE A 1 271 ? 20.297 52.969 10.32 1 81.94 271 ILE A N 1
ATOM 2129 C CA . ILE A 1 271 ? 21.5 52.219 10.578 1 81.94 271 ILE A CA 1
ATOM 2130 C C . ILE A 1 271 ? 22.719 52.969 10.039 1 81.94 271 ILE A C 1
ATOM 2132 O O . ILE A 1 271 ? 23.766 53 10.695 1 81.94 271 ILE A O 1
ATOM 2136 N N . GLU A 1 272 ? 22.562 53.469 8.914 1 82.62 272 GLU A N 1
ATOM 2137 C CA . GLU A 1 272 ? 23.656 54.219 8.297 1 82.62 272 GLU A CA 1
ATOM 2138 C C . GLU A 1 272 ? 24 55.469 9.117 1 82.62 272 GLU A C 1
ATOM 2140 O O . GLU A 1 272 ? 25.156 55.875 9.18 1 82.62 272 GLU A O 1
ATOM 2145 N N . GLN A 1 273 ? 23.031 55.938 9.781 1 84.75 273 GLN A N 1
ATOM 2146 C CA . GLN A 1 273 ? 23.234 57.156 10.586 1 84.75 273 GLN A CA 1
ATOM 2147 C C . GLN A 1 273 ? 23.75 56.812 11.977 1 84.75 273 GLN A C 1
ATOM 2149 O O . GLN A 1 273 ? 24.125 57.688 12.75 1 84.75 273 GLN A O 1
ATOM 2154 N N . GLY A 1 274 ? 23.906 55.531 12.289 1 76.69 274 GLY A N 1
ATOM 2155 C CA . GLY A 1 274 ? 24.484 55.062 13.539 1 76.69 274 GLY A CA 1
ATOM 2156 C C . GLY A 1 274 ? 23.5 55.094 14.703 1 76.69 274 GLY A C 1
ATOM 2157 O O . GLY A 1 274 ? 23.906 55.188 15.859 1 76.69 274 GLY A O 1
ATOM 2158 N N . THR A 1 275 ? 22.281 55.188 14.5 1 70.19 275 THR A N 1
ATOM 2159 C CA . THR A 1 275 ? 21.281 55.25 15.555 1 70.19 275 THR A CA 1
ATOM 2160 C C . THR A 1 275 ? 20.281 54.094 15.414 1 70.19 275 THR A C 1
ATOM 2162 O O . THR A 1 275 ? 19.078 54.312 15.305 1 70.19 275 THR A O 1
ATOM 2165 N N . PRO A 1 276 ? 20.875 52.906 15.578 1 68.44 276 PRO A N 1
ATOM 2166 C CA . PRO A 1 276 ? 19.953 51.812 15.336 1 68.44 276 PRO A CA 1
ATOM 2167 C C . PRO A 1 276 ? 19 51.562 16.5 1 68.44 276 PRO A C 1
ATOM 2169 O O . PRO A 1 276 ? 19.375 51.719 17.656 1 68.44 276 PRO A O 1
ATOM 2172 N N . ASP A 1 277 ? 17.797 51.375 16.047 1 66.94 277 ASP A N 1
ATOM 2173 C CA . ASP A 1 277 ? 16.781 51.031 17.047 1 66.94 277 ASP A CA 1
ATOM 2174 C C . ASP A 1 277 ? 16.922 49.594 17.5 1 66.94 277 ASP A C 1
ATOM 2176 O O . ASP A 1 277 ? 17.781 48.844 17 1 66.94 277 ASP A O 1
ATOM 2180 N N . THR A 1 278 ? 16.203 49.281 18.531 1 68.12 278 THR A N 1
ATOM 2181 C CA . THR A 1 278 ? 16.359 47.969 19.156 1 68.12 278 THR A CA 1
ATOM 2182 C C . THR A 1 278 ? 15.242 47.031 18.734 1 68.12 278 THR A C 1
ATOM 2184 O O . THR A 1 278 ? 15.062 45.969 19.328 1 68.12 278 THR A O 1
ATOM 2187 N N . ASP A 1 279 ? 14.695 47.375 17.625 1 76.31 279 ASP A N 1
ATOM 2188 C CA . ASP A 1 279 ? 13.578 46.5 17.219 1 76.31 279 ASP A CA 1
ATOM 2189 C C . ASP A 1 279 ? 14.07 45.281 16.438 1 76.31 279 ASP A C 1
ATOM 2191 O O . ASP A 1 279 ? 15.258 45.219 16.094 1 76.31 279 ASP A O 1
ATOM 2195 N N . ILE A 1 280 ? 13.156 44.312 16.234 1 79.19 280 ILE A N 1
ATOM 2196 C CA . ILE A 1 280 ? 13.453 43.031 15.625 1 79.19 280 ILE A CA 1
ATOM 2197 C C . ILE A 1 280 ? 13.977 43.219 14.203 1 79.19 280 ILE A C 1
ATOM 2199 O O . ILE A 1 280 ? 14.969 42.625 13.812 1 79.19 280 ILE A O 1
ATOM 2203 N N . TYR A 1 281 ? 13.375 44.062 13.531 1 82.12 281 TYR A N 1
ATOM 2204 C CA . TYR A 1 281 ? 13.68 44.188 12.109 1 82.12 281 TYR A CA 1
ATOM 2205 C C . TYR A 1 281 ? 15 44.906 11.891 1 82.12 281 TYR A C 1
ATOM 2207 O O . TYR A 1 281 ? 15.727 44.625 10.938 1 82.12 281 TYR A O 1
ATOM 2215 N N . THR A 1 282 ? 15.219 45.844 12.703 1 81.94 282 THR A N 1
ATOM 2216 C CA . THR A 1 282 ? 16.531 46.469 12.641 1 81.94 282 THR A CA 1
ATOM 2217 C C . THR A 1 282 ? 17.641 45.469 12.836 1 81.94 282 THR A C 1
ATOM 2219 O O . THR A 1 282 ? 18.641 45.469 12.109 1 81.94 282 THR A O 1
ATOM 2222 N N . SER A 1 283 ? 17.391 44.656 13.812 1 79.38 283 SER A N 1
ATOM 2223 C CA . SER A 1 283 ? 18.359 43.594 14.039 1 79.38 283 SER A CA 1
ATOM 2224 C C . SER A 1 283 ? 18.5 42.719 12.812 1 79.38 283 SER A C 1
ATOM 2226 O O . SER A 1 283 ? 19.609 42.25 12.5 1 79.38 283 SER A O 1
ATOM 2228 N N . LEU A 1 284 ? 17.453 42.406 12.188 1 83.31 284 LEU A N 1
ATOM 2229 C CA . LEU A 1 284 ? 17.453 41.562 10.992 1 83.31 284 LEU A CA 1
ATOM 2230 C C . LEU A 1 284 ? 18.203 42.25 9.852 1 83.31 284 LEU A C 1
ATOM 2232 O O . LEU A 1 284 ? 19.016 41.594 9.18 1 83.31 284 LEU A O 1
ATOM 2236 N N . VAL A 1 285 ? 17.906 43.469 9.672 1 81.38 285 VAL A N 1
ATOM 2237 C CA . VAL A 1 285 ? 18.547 44.188 8.594 1 81.38 285 VAL A CA 1
ATOM 2238 C C . VAL A 1 285 ? 20.047 44.312 8.852 1 81.38 285 VAL A C 1
ATOM 2240 O O . VAL A 1 285 ? 20.859 44.156 7.93 1 81.38 285 VAL A O 1
ATOM 2243 N N . GLN A 1 286 ? 20.328 44.531 10.086 1 78.75 286 GLN A N 1
ATOM 2244 C CA . GLN A 1 286 ? 21.75 44.625 10.445 1 78.75 286 GLN A CA 1
ATOM 2245 C C . GLN A 1 286 ? 22.453 43.281 10.227 1 78.75 286 GLN A C 1
ATOM 2247 O O . GLN A 1 286 ? 23.547 43.25 9.672 1 78.75 286 GLN A O 1
ATOM 2252 N N . SER A 1 287 ? 21.797 42.312 10.719 1 80.44 287 SER A N 1
ATOM 2253 C CA . SER A 1 287 ? 22.359 40.969 10.531 1 80.44 287 SER A CA 1
ATOM 2254 C C . SER A 1 287 ? 22.5 40.625 9.047 1 80.44 287 SER A C 1
ATOM 2256 O O . SER A 1 287 ? 23.469 40 8.633 1 80.44 287 SER A O 1
ATOM 2258 N N . ASN A 1 288 ? 21.5 41 8.297 1 83 288 ASN A N 1
ATOM 2259 C CA . ASN A 1 288 ? 21.516 40.75 6.859 1 83 288 ASN A CA 1
ATOM 2260 C C . ASN A 1 288 ? 22.656 41.469 6.168 1 83 288 ASN A C 1
ATOM 2262 O O . ASN A 1 288 ? 23.281 40.906 5.25 1 83 288 ASN A O 1
ATOM 2266 N N . LEU A 1 289 ? 22.953 42.594 6.582 1 78.25 289 LEU A N 1
ATOM 2267 C CA . LEU A 1 289 ? 24.016 43.406 5.992 1 78.25 289 LEU A CA 1
ATOM 2268 C C . LEU A 1 289 ? 25.375 42.844 6.34 1 78.25 289 LEU A C 1
ATOM 2270 O O . LEU A 1 289 ? 26.344 43.031 5.594 1 78.25 289 LEU A O 1
ATOM 2274 N N . SER A 1 290 ? 25.5 42.188 7.445 1 79.31 290 SER A N 1
ATOM 2275 C CA . SER A 1 290 ? 26.766 41.656 7.91 1 79.31 290 SER A CA 1
ATOM 2276 C C . SER A 1 290 ? 27.047 40.281 7.277 1 79.31 290 SER A C 1
ATOM 2278 O O . SER A 1 290 ? 28.188 39.812 7.32 1 79.31 290 SER A O 1
ATOM 2280 N N . GLU A 1 291 ? 26.078 39.688 6.652 1 78.69 291 GLU A N 1
ATOM 2281 C CA . GLU A 1 291 ? 26.219 38.375 6.051 1 78.69 291 GLU A CA 1
ATOM 2282 C C . GLU A 1 291 ? 26.969 38.469 4.719 1 78.69 291 GLU A C 1
ATOM 2284 O O . GLU A 1 291 ? 27.047 39.531 4.109 1 78.69 291 GLU A O 1
ATOM 2289 N N . SER A 1 292 ? 27.578 37.25 4.387 1 80.56 292 SER A N 1
ATOM 2290 C CA . SER A 1 292 ? 28.156 37.156 3.051 1 80.56 292 SER A CA 1
ATOM 2291 C C . SER A 1 292 ? 27.094 37.312 1.972 1 80.56 292 SER A C 1
ATOM 2293 O O . SER A 1 292 ? 25.906 37.094 2.219 1 80.56 292 SER A O 1
ATOM 2295 N N . PHE A 1 293 ? 27.547 37.75 0.856 1 73 293 PHE A N 1
ATOM 2296 C CA . PHE A 1 293 ? 26.641 38.031 -0.25 1 73 293 PHE A CA 1
ATOM 2297 C C . PHE A 1 293 ? 25.75 36.812 -0.535 1 73 293 PHE A C 1
ATOM 2299 O O . PHE A 1 293 ? 24.562 36.969 -0.825 1 73 293 PHE A O 1
ATOM 2306 N N . LYS A 1 294 ? 26.266 35.656 -0.34 1 73.75 294 LYS A N 1
ATOM 2307 C CA . LYS A 1 294 ? 25.531 34.438 -0.67 1 73.75 294 LYS A CA 1
ATOM 2308 C C . LYS A 1 294 ? 24.453 34.125 0.368 1 73.75 294 LYS A C 1
ATOM 2310 O O . LYS A 1 294 ? 23.438 33.531 0.052 1 73.75 294 LYS A O 1
ATOM 2315 N N . SER A 1 295 ? 24.562 34.656 1.443 1 81.44 295 SER A N 1
ATOM 2316 C CA . SER A 1 295 ? 23.672 34.344 2.557 1 81.44 295 SER A CA 1
ATOM 2317 C C . SER A 1 295 ? 22.703 35.469 2.832 1 81.44 295 SER A C 1
ATOM 2319 O O . SER A 1 295 ? 21.719 35.312 3.561 1 81.44 295 SER A O 1
ATOM 2321 N N . ARG A 1 296 ? 22.891 36.625 2.098 1 86.75 296 ARG A N 1
ATOM 2322 C CA . ARG A 1 296 ? 22.062 37.781 2.328 1 86.75 296 ARG A CA 1
ATOM 2323 C C . ARG A 1 296 ? 20.656 37.594 1.734 1 86.75 296 ARG A C 1
ATOM 2325 O O . ARG A 1 296 ? 20.516 37.031 0.656 1 86.75 296 ARG A O 1
ATOM 2332 N N . LEU A 1 297 ? 19.719 38.156 2.449 1 90.38 297 LEU A N 1
ATOM 2333 C CA . LEU A 1 297 ? 18.359 38.188 1.927 1 90.38 297 LEU A CA 1
ATOM 2334 C C . LEU A 1 297 ? 18.203 39.281 0.883 1 90.38 297 LEU A C 1
ATOM 2336 O O . LEU A 1 297 ? 18.75 40.375 1.033 1 90.38 297 LEU A O 1
ATOM 2340 N N . SER A 1 298 ? 17.531 38.938 -0.181 1 88.88 298 SER A N 1
ATOM 2341 C CA . SER A 1 298 ? 17.188 39.938 -1.178 1 88.88 298 SER A CA 1
ATOM 2342 C C . SER A 1 298 ? 16.156 40.906 -0.634 1 88.88 298 SER A C 1
ATOM 2344 O O . SER A 1 298 ? 15.547 40.688 0.412 1 88.88 298 SER A O 1
ATOM 2346 N N . ASP A 1 299 ? 15.969 42 -1.306 1 84.94 299 ASP A N 1
ATOM 2347 C CA . ASP A 1 299 ? 14.969 43 -0.907 1 84.94 299 ASP A CA 1
ATOM 2348 C C . ASP A 1 299 ? 13.578 42.375 -0.854 1 84.94 299 ASP A C 1
ATOM 2350 O O . ASP A 1 299 ? 12.789 42.656 0.048 1 84.94 299 ASP A O 1
ATOM 2354 N N . GLU A 1 300 ? 13.359 41.562 -1.794 1 88.81 300 GLU A N 1
ATOM 2355 C CA . GLU A 1 300 ? 12.062 40.875 -1.833 1 88.81 300 GLU A CA 1
ATOM 2356 C C . GLU A 1 300 ? 11.883 39.969 -0.624 1 88.81 300 GLU A C 1
ATOM 2358 O O . GLU A 1 300 ? 10.789 39.875 -0.074 1 88.81 300 GLU A O 1
ATOM 2363 N N . GLU A 1 301 ? 12.938 39.344 -0.308 1 91.88 301 GLU A N 1
ATOM 2364 C CA . GLU A 1 301 ? 12.891 38.469 0.852 1 91.88 301 GLU A CA 1
ATOM 2365 C C . GLU A 1 301 ? 12.719 39.25 2.145 1 91.88 301 GLU A C 1
ATOM 2367 O O . GLU A 1 301 ? 12.016 38.812 3.055 1 91.88 301 GLU A O 1
ATOM 2372 N N . LEU A 1 302 ? 13.359 40.375 2.178 1 89.25 302 LEU A N 1
ATOM 2373 C CA . LEU A 1 302 ? 13.242 41.219 3.357 1 89.25 302 LEU A CA 1
ATOM 2374 C C . LEU A 1 302 ? 11.812 41.75 3.518 1 89.25 302 LEU A C 1
ATOM 2376 O O . LEU A 1 302 ? 11.281 41.75 4.629 1 89.25 302 LEU A O 1
ATOM 2380 N N . VAL A 1 303 ? 11.258 42.125 2.43 1 89.5 303 VAL A N 1
ATOM 2381 C CA . VAL A 1 303 ? 9.875 42.594 2.441 1 89.5 303 VAL A CA 1
ATOM 2382 C C . VAL A 1 303 ? 8.961 41.438 2.908 1 89.5 303 VAL A C 1
ATOM 2384 O O . VAL A 1 303 ? 8.047 41.656 3.703 1 89.5 303 VAL A O 1
ATOM 2387 N N . ALA A 1 304 ? 9.25 40.312 2.463 1 93.12 304 ALA A N 1
ATOM 2388 C CA . ALA A 1 304 ? 8.445 39.125 2.818 1 93.12 304 ALA A CA 1
ATOM 2389 C C . ALA A 1 304 ? 8.562 38.812 4.305 1 93.12 304 ALA A C 1
ATOM 2391 O O . ALA A 1 304 ? 7.602 38.375 4.93 1 93.12 304 ALA A O 1
ATOM 2392 N N . GLN A 1 305 ? 9.742 39.031 4.797 1 92.25 305 GLN A N 1
ATOM 2393 C CA . GLN A 1 305 ? 9.906 38.781 6.227 1 92.25 305 GLN A CA 1
ATOM 2394 C C . GLN A 1 305 ? 9.055 39.75 7.043 1 92.25 305 GLN A C 1
ATOM 2396 O O . GLN A 1 305 ? 8.461 39.375 8.055 1 92.25 305 GLN A O 1
ATOM 2401 N N . MET A 1 306 ? 9.031 40.906 6.633 1 88.62 306 MET A N 1
ATOM 2402 C CA . MET A 1 306 ? 8.211 41.906 7.328 1 88.62 306 MET A CA 1
ATOM 2403 C C . MET A 1 306 ? 6.738 41.5 7.297 1 88.62 306 MET A C 1
ATOM 2405 O O . MET A 1 306 ? 6.039 41.594 8.305 1 88.62 306 MET A O 1
ATOM 2409 N N . ARG A 1 307 ? 6.289 41.094 6.211 1 88 307 ARG A N 1
ATOM 2410 C CA . ARG A 1 307 ? 4.898 40.688 6.082 1 88 307 ARG A CA 1
ATOM 2411 C C . ARG A 1 307 ? 4.625 39.438 6.922 1 88 307 ARG A C 1
ATOM 2413 O O . ARG A 1 307 ? 3.531 39.281 7.473 1 88 307 ARG A O 1
ATOM 2420 N N . THR A 1 308 ? 5.594 38.594 6.965 1 91 308 THR A N 1
ATOM 2421 C CA . THR A 1 308 ? 5.484 37.375 7.797 1 91 308 THR A CA 1
ATOM 2422 C C . THR A 1 308 ? 5.301 37.75 9.266 1 91 308 THR A C 1
ATOM 2424 O O . THR A 1 308 ? 4.469 37.188 9.961 1 91 308 THR A O 1
ATOM 2427 N N . LEU A 1 309 ? 6.031 38.688 9.688 1 89.12 309 LEU A N 1
ATOM 2428 C CA . LEU A 1 309 ? 5.941 39.156 11.07 1 89.12 309 LEU A CA 1
ATOM 2429 C C . LEU A 1 309 ? 4.594 39.812 11.344 1 89.12 309 LEU A C 1
ATOM 2431 O O . LEU A 1 309 ? 4 39.625 12.406 1 89.12 309 LEU A O 1
ATOM 2435 N N . LEU A 1 310 ? 4.172 40.531 10.414 1 83.94 310 LEU A N 1
ATOM 2436 C CA . LEU A 1 310 ? 2.885 41.219 10.555 1 83.94 310 LEU A CA 1
ATOM 2437 C C . LEU A 1 310 ? 1.75 40.188 10.633 1 83.94 310 LEU A C 1
ATOM 2439 O O . LEU A 1 310 ? 0.851 40.344 11.469 1 83.94 310 LEU A O 1
ATOM 2443 N N . PHE A 1 311 ? 1.813 39.281 9.812 1 84 311 PHE A N 1
ATOM 2444 C CA . PHE A 1 311 ? 0.774 38.281 9.789 1 84 311 PHE A CA 1
ATOM 2445 C C . PHE A 1 311 ? 0.817 37.438 11.055 1 84 311 PHE A C 1
ATOM 2447 O O . PHE A 1 311 ? -0.208 37.219 11.711 1 84 311 PHE A O 1
ATOM 2454 N N . GLY A 1 312 ? 1.914 36.906 11.406 1 86.69 312 GLY A N 1
ATOM 2455 C CA . GLY A 1 312 ? 2.078 36.031 12.555 1 86.69 312 GLY A CA 1
ATOM 2456 C C . GLY A 1 312 ? 1.843 36.75 13.875 1 86.69 312 GLY A C 1
ATOM 2457 O O . GLY A 1 312 ? 1.38 36.125 14.844 1 86.69 312 GLY A O 1
ATOM 2458 N N . GLY A 1 313 ? 2.164 37.969 13.938 1 85.62 313 GLY A N 1
ATOM 2459 C CA . GLY A 1 313 ? 2.102 38.688 15.18 1 85.62 313 GLY A CA 1
ATOM 2460 C C . GLY A 1 313 ? 0.78 39.406 15.383 1 85.62 313 GLY A C 1
ATOM 2461 O O . GLY A 1 313 ? 0.508 39.938 16.469 1 85.62 313 GLY A O 1
ATOM 2462 N N . HIS A 1 314 ? 0.014 39.438 14.43 1 84.56 314 HIS A N 1
ATOM 2463 C CA . HIS A 1 314 ? -1.239 40.188 14.523 1 84.56 314 HIS A CA 1
ATOM 2464 C C . HIS A 1 314 ? -2.436 39.219 14.555 1 84.56 314 HIS A C 1
ATOM 2466 O O . HIS A 1 314 ? -3.051 39.031 15.609 1 84.56 314 HIS A O 1
ATOM 2472 N N . GLU A 1 315 ? -2.646 38.531 13.531 1 76.94 315 GLU A N 1
ATOM 2473 C CA . GLU A 1 315 ? -3.863 37.75 13.375 1 76.94 315 GLU A CA 1
ATOM 2474 C C . GLU A 1 315 ? -3.889 36.562 14.367 1 76.94 315 GLU A C 1
ATOM 2476 O O . GLU A 1 315 ? -4.922 36.281 14.977 1 76.94 315 GLU A O 1
ATOM 2481 N N . THR A 1 316 ? -2.797 35.875 14.453 1 79.69 316 THR A N 1
ATOM 2482 C CA . THR A 1 316 ? -2.732 34.688 15.328 1 79.69 316 THR A CA 1
ATOM 2483 C C . THR A 1 316 ? -2.893 35.125 16.797 1 79.69 316 THR A C 1
ATOM 2485 O O . THR A 1 316 ? -3.555 34.438 17.562 1 79.69 316 THR A O 1
ATOM 2488 N N . THR A 1 317 ? -2.34 36.188 17.094 1 80.5 317 THR A N 1
ATOM 2489 C CA . THR A 1 317 ? -2.42 36.656 18.469 1 80.5 317 THR A CA 1
ATOM 2490 C C . THR A 1 317 ? -3.816 37.188 18.781 1 80.5 317 THR A C 1
ATOM 2492 O O . THR A 1 317 ? -4.332 36.969 19.891 1 80.5 317 THR A O 1
ATOM 2495 N N . THR A 1 318 ? -4.355 37.875 17.797 1 79.5 318 THR A N 1
ATOM 2496 C CA . THR A 1 318 ? -5.703 38.406 17.984 1 79.5 318 THR A CA 1
ATOM 2497 C C . THR A 1 318 ? -6.688 37.25 18.266 1 79.5 318 THR A C 1
ATOM 2499 O O . THR A 1 318 ? -7.484 37.344 19.203 1 79.5 318 THR A O 1
ATOM 2502 N N . ASN A 1 319 ? -6.566 36.219 17.422 1 74.12 319 ASN A N 1
ATOM 2503 C CA . ASN A 1 319 ? -7.523 35.125 17.516 1 74.12 319 ASN A CA 1
ATOM 2504 C C . ASN A 1 319 ? -7.238 34.219 18.719 1 74.12 319 ASN A C 1
ATOM 2506 O O . ASN A 1 319 ? -8.125 33.531 19.219 1 74.12 319 ASN A O 1
ATOM 2510 N N . SER A 1 320 ? -6.016 33.969 19.141 1 62.47 320 SER A N 1
ATOM 2511 C CA . SER A 1 320 ? -5.672 33.156 20.297 1 62.47 320 SER A CA 1
ATOM 2512 C C . SER A 1 320 ? -5.973 33.906 21.594 1 62.47 320 SER A C 1
ATOM 2514 O O . SER A 1 320 ? -6.707 33.406 22.453 1 62.47 320 SER A O 1
ATOM 2516 N N . ILE A 1 321 ? -4.918 34.875 21.609 1 58.94 321 ILE A N 1
ATOM 2517 C CA . ILE A 1 321 ? -4.812 35.625 22.859 1 58.94 321 ILE A CA 1
ATOM 2518 C C . ILE A 1 321 ? -6.203 36.062 23.328 1 58.94 321 ILE A C 1
ATOM 2520 O O . ILE A 1 321 ? -6.613 35.688 24.438 1 58.94 321 ILE A O 1
ATOM 2524 N N . CYS A 1 322 ? -6.699 36.844 22.453 1 63.75 322 CYS A N 1
ATOM 2525 C CA . CYS A 1 322 ? -7.598 37.781 23.109 1 63.75 322 CYS A CA 1
ATOM 2526 C C . CYS A 1 322 ? -9.047 37.312 23 1 63.75 322 CYS A C 1
ATOM 2528 O O . CYS A 1 322 ? -9.789 37.375 23.984 1 63.75 322 CYS A O 1
ATOM 2530 N N . TRP A 1 323 ? -9.117 36.562 21.984 1 78.12 323 TRP A N 1
ATOM 2531 C CA . TRP A 1 323 ? -10.539 36.281 21.828 1 78.12 323 TRP A CA 1
ATOM 2532 C C . TRP A 1 323 ? -10.938 35.062 22.625 1 78.12 323 TRP A C 1
ATOM 2534 O O . TRP A 1 323 ? -11.859 35.125 23.453 1 78.12 323 TRP A O 1
ATOM 2544 N N . TRP A 1 324 ? -10.188 34.062 22.562 1 87.38 324 TRP A N 1
ATOM 2545 C CA . TRP A 1 324 ? -10.578 32.812 23.219 1 87.38 324 TRP A CA 1
ATOM 2546 C C . TRP A 1 324 ? -10.312 32.875 24.719 1 87.38 324 TRP A C 1
ATOM 2548 O O . TRP A 1 324 ? -11.055 32.312 25.516 1 87.38 324 TRP A O 1
ATOM 2558 N N . ALA A 1 325 ? -9.219 33.531 25.047 1 90.94 325 ALA A N 1
ATOM 2559 C CA . ALA A 1 325 ? -8.961 33.719 26.469 1 90.94 325 ALA A CA 1
ATOM 2560 C C . ALA A 1 325 ? -10.078 34.531 27.125 1 90.94 325 ALA A C 1
ATOM 2562 O O . ALA A 1 325 ? -10.586 34.156 28.188 1 90.94 325 ALA A O 1
ATOM 2563 N N . ALA A 1 326 ? -10.453 35.562 26.5 1 91 326 ALA A N 1
ATOM 2564 C CA . ALA A 1 326 ? -11.531 36.406 27.016 1 91 326 ALA A CA 1
ATOM 2565 C C . ALA A 1 326 ? -12.852 35.625 27.047 1 91 326 ALA A C 1
ATOM 2567 O O . ALA A 1 326 ? -13.641 35.781 27.984 1 91 326 ALA A O 1
ATOM 2568 N N . TYR A 1 327 ? -13.039 34.875 26.078 1 90.25 327 TYR A N 1
ATOM 2569 C CA . TYR A 1 327 ? -14.242 34.062 25.969 1 90.25 327 TYR A CA 1
ATOM 2570 C C . TYR A 1 327 ? -14.359 33.125 27.156 1 90.25 327 TYR A C 1
ATOM 2572 O O . TYR A 1 327 ? -15.406 33.031 27.797 1 90.25 327 TYR A O 1
ATOM 2580 N N . GLU A 1 328 ? -13.266 32.438 27.438 1 93 328 GLU A N 1
ATOM 2581 C CA . GLU A 1 328 ? -13.289 31.453 28.516 1 93 328 GLU A CA 1
ATOM 2582 C C . GLU A 1 328 ? -13.375 32.125 29.875 1 93 328 GLU A C 1
ATOM 2584 O O . GLU A 1 328 ? -14 31.609 30.797 1 93 328 GLU A O 1
ATOM 2589 N N . LEU A 1 329 ? -12.758 33.25 29.969 1 93.31 329 LEU A N 1
ATOM 2590 C CA . LEU A 1 329 ? -12.82 34 31.219 1 93.31 329 LEU A CA 1
ATOM 2591 C C . LEU A 1 329 ? -14.227 34.531 31.453 1 93.31 329 LEU A C 1
ATOM 2593 O O . LEU A 1 329 ? -14.703 34.562 32.594 1 93.31 329 LEU A O 1
ATOM 2597 N N . ALA A 1 330 ? -14.867 34.969 30.391 1 92.12 330 ALA A N 1
ATOM 2598 C CA . ALA A 1 330 ? -16.234 35.438 30.5 1 92.12 330 ALA A CA 1
ATOM 2599 C C . ALA A 1 330 ? -17.172 34.344 30.984 1 92.12 330 ALA A C 1
ATOM 2601 O O . ALA A 1 330 ? -18.109 34.594 31.734 1 92.12 330 ALA A O 1
ATOM 2602 N N . ARG A 1 331 ? -16.891 33.188 30.594 1 91.56 331 ARG A N 1
ATOM 2603 C CA . ARG A 1 331 ? -17.734 32.031 30.906 1 91.56 331 ARG A CA 1
ATOM 2604 C C . ARG A 1 331 ? -17.406 31.484 32.281 1 91.56 331 ARG A C 1
ATOM 2606 O O . ARG A 1 331 ? -18.172 30.688 32.844 1 91.56 331 ARG A O 1
ATOM 2613 N N . ASN A 1 332 ? -16.297 31.953 32.875 1 93.62 332 ASN A N 1
ATOM 2614 C CA . ASN A 1 332 ? -15.836 31.484 34.188 1 93.62 332 ASN A CA 1
ATOM 2615 C C . ASN A 1 332 ? -15.523 32.625 35.125 1 93.62 332 ASN A C 1
ATOM 2617 O O . ASN A 1 332 ? -14.359 32.875 35.438 1 93.62 332 ASN A O 1
ATOM 2621 N N . PRO A 1 333 ? -16.516 33.188 35.719 1 94.38 333 PRO A N 1
ATOM 2622 C CA . PRO A 1 333 ? -16.312 34.375 36.562 1 94.38 333 PRO A CA 1
ATOM 2623 C C . PRO A 1 333 ? -15.461 34.062 37.781 1 94.38 333 PRO A C 1
ATOM 2625 O O . PRO A 1 333 ? -14.703 34.938 38.25 1 94.38 333 PRO A O 1
ATOM 2628 N N . GLU A 1 334 ? -15.664 32.906 38.344 1 95.25 334 GLU A N 1
ATOM 2629 C CA . GLU A 1 334 ? -14.867 32.531 39.5 1 95.25 334 GLU A CA 1
ATOM 2630 C C . GLU A 1 334 ? -13.375 32.531 39.156 1 95.25 334 GLU A C 1
ATOM 2632 O O . GLU A 1 334 ? -12.547 32.906 39.969 1 95.25 334 GLU A O 1
ATOM 2637 N N . LEU A 1 335 ? -13.086 32.062 38 1 95.44 335 LEU A N 1
ATOM 2638 C CA . LEU A 1 335 ? -11.703 32.031 37.562 1 95.44 335 LEU A CA 1
ATOM 2639 C C . LEU A 1 335 ? -11.164 33.438 37.406 1 95.44 335 LEU A C 1
ATOM 2641 O O . LEU A 1 335 ? -9.992 33.719 37.719 1 95.44 335 LEU A O 1
ATOM 2645 N N . GLN A 1 336 ? -11.953 34.406 37 1 95.44 336 GLN A N 1
ATOM 2646 C CA . GLN A 1 336 ? -11.562 35.812 36.875 1 95.44 336 GLN A CA 1
ATOM 2647 C C . GLN A 1 336 ? -11.188 36.375 38.25 1 95.44 336 GLN A C 1
ATOM 2649 O O . GLN A 1 336 ? -10.164 37.062 38.375 1 95.44 336 GLN A O 1
ATOM 2654 N N . ASP A 1 337 ? -12.055 36 39.156 1 96.88 337 ASP A N 1
ATOM 2655 C CA . ASP A 1 337 ? -11.836 36.531 40.5 1 96.88 337 ASP A CA 1
ATOM 2656 C C . ASP A 1 337 ? -10.539 35.969 41.094 1 96.88 337 ASP A C 1
ATOM 2658 O O . ASP A 1 337 ? -9.789 36.719 41.719 1 96.88 337 ASP A O 1
ATOM 2662 N N . GLN A 1 338 ? -10.367 34.75 40.906 1 97.56 338 GLN A N 1
ATOM 2663 C CA . GLN A 1 338 ? -9.141 34.156 41.406 1 97.56 338 GLN A CA 1
ATOM 2664 C C . GLN A 1 338 ? -7.91 34.781 40.75 1 97.56 338 GLN A C 1
ATOM 2666 O O . GLN A 1 338 ? -6.918 35.062 41.438 1 97.56 338 GLN A O 1
ATOM 2671 N N . LEU A 1 339 ? -7.977 35 39.469 1 97.69 339 LEU A N 1
ATOM 2672 C CA . LEU A 1 339 ? -6.844 35.562 38.75 1 97.69 339 LEU A CA 1
ATOM 2673 C C . LEU A 1 339 ? -6.621 37.031 39.188 1 97.69 339 LEU A C 1
ATOM 2675 O O . LEU A 1 339 ? -5.48 37.469 39.281 1 97.69 339 LEU A O 1
ATOM 2679 N N . ARG A 1 340 ? -7.688 37.75 39.406 1 97.38 340 ARG A N 1
ATOM 2680 C CA . ARG A 1 340 ? -7.57 39.125 39.875 1 97.38 340 ARG A CA 1
ATOM 2681 C C . ARG A 1 340 ? -6.848 39.188 41.219 1 97.38 340 ARG A C 1
ATOM 2683 O O . ARG A 1 340 ? -6.035 40.062 41.469 1 97.38 340 ARG A O 1
ATOM 2690 N N . THR A 1 341 ? -7.188 38.25 42.031 1 97.81 341 THR A N 1
ATOM 2691 C CA . THR A 1 341 ? -6.52 38.156 43.344 1 97.81 341 THR A CA 1
ATOM 2692 C C . THR A 1 341 ? -5.027 37.906 43.156 1 97.81 341 THR A C 1
ATOM 2694 O O . THR A 1 341 ? -4.199 38.531 43.844 1 97.81 341 THR A O 1
ATOM 2697 N N . GLU A 1 342 ? -4.703 37.031 42.219 1 98 342 GLU A N 1
ATOM 2698 C CA . GLU A 1 342 ? -3.299 36.75 41.938 1 98 342 GLU A CA 1
ATOM 2699 C C . GLU A 1 342 ? -2.59 37.969 41.375 1 98 342 GLU A C 1
ATOM 2701 O O . GLU A 1 342 ? -1.444 38.25 41.75 1 98 342 GLU A O 1
ATOM 2706 N N . ILE A 1 343 ? -3.242 38.688 40.531 1 97.69 343 ILE A N 1
ATOM 2707 C CA . ILE A 1 343 ? -2.682 39.906 39.938 1 97.69 343 ILE A CA 1
ATOM 2708 C C . ILE A 1 343 ? -2.406 40.938 41.031 1 97.69 343 ILE A C 1
ATOM 2710 O O . ILE A 1 343 ? -1.319 41.5 41.094 1 97.69 343 ILE A O 1
ATOM 2714 N N . LYS A 1 344 ? -3.305 41.125 41.938 1 97.12 344 LYS A N 1
ATOM 2715 C CA . LYS A 1 344 ? -3.162 42.062 43.031 1 97.12 344 LYS A CA 1
ATOM 2716 C C . LYS A 1 344 ? -2.023 41.688 43.969 1 97.12 344 LYS A C 1
ATOM 2718 O O . LYS A 1 344 ? -1.268 42.531 44.438 1 97.12 344 LYS A O 1
ATOM 2723 N N . SER A 1 345 ? -1.989 40.438 44.219 1 97.38 345 SER A N 1
ATOM 2724 C CA . SER A 1 345 ? -0.916 39.969 45.094 1 97.38 345 SER A CA 1
ATOM 2725 C C . SER A 1 345 ? 0.451 40.219 44.469 1 97.38 345 SER A C 1
ATOM 2727 O O . SER A 1 345 ? 1.396 40.594 45.156 1 97.38 345 SER A O 1
ATOM 2729 N N . THR A 1 346 ? 0.591 39.938 43.156 1 97.38 346 THR A N 1
ATOM 2730 C CA . THR A 1 346 ? 1.85 40.156 42.469 1 97.38 346 THR A CA 1
ATOM 2731 C C . THR A 1 346 ? 2.197 41.625 42.406 1 97.38 346 THR A C 1
ATOM 2733 O O . THR A 1 346 ? 3.365 42 42.531 1 97.38 346 THR A O 1
ATOM 2736 N N . GLU A 1 347 ? 1.246 42.469 42.219 1 95.94 347 GLU A N 1
ATOM 2737 C CA . GLU A 1 347 ? 1.456 43.906 42.219 1 95.94 347 GLU A CA 1
ATOM 2738 C C . GLU A 1 347 ? 2.018 44.375 43.562 1 95.94 347 GLU A C 1
ATOM 2740 O O . GLU A 1 347 ? 2.879 45.25 43.625 1 95.94 347 GLU A O 1
ATOM 2745 N N . ARG A 1 348 ? 1.521 43.781 44.625 1 96.62 348 ARG A N 1
ATOM 2746 C CA . ARG A 1 348 ? 2.025 44.125 45.938 1 96.62 348 ARG A CA 1
ATOM 2747 C C . ARG A 1 348 ? 3.49 43.719 46.094 1 96.62 348 ARG A C 1
ATOM 2749 O O . ARG A 1 348 ? 4.289 44.469 46.656 1 96.62 348 ARG A O 1
ATOM 2756 N N . LYS A 1 349 ? 3.754 42.625 45.531 1 96.25 349 LYS A N 1
ATOM 2757 C CA . LYS A 1 349 ? 5.141 42.188 45.562 1 96.25 349 LYS A CA 1
ATOM 2758 C C . LYS A 1 349 ? 6.051 43.094 44.781 1 96.25 349 LYS A C 1
ATOM 2760 O O . LYS A 1 349 ? 7.184 43.375 45.188 1 96.25 349 LYS A O 1
ATOM 2765 N N . ILE A 1 350 ? 5.609 43.469 43.656 1 95.38 350 ILE A N 1
ATOM 2766 C CA . ILE A 1 350 ? 6.367 44.375 42.812 1 95.38 350 ILE A CA 1
ATOM 2767 C C . ILE A 1 350 ? 6.586 45.719 43.531 1 95.38 350 ILE A C 1
ATOM 2769 O O . ILE A 1 350 ? 7.691 46.25 43.531 1 95.38 350 ILE A O 1
ATOM 2773 N N . ALA A 1 351 ? 5.574 46.219 44.156 1 94.62 351 ALA A N 1
ATOM 2774 C CA . ALA A 1 351 ? 5.652 47.469 44.938 1 94.62 351 ALA A CA 1
ATOM 2775 C C . ALA A 1 351 ? 6.625 47.344 46.094 1 94.62 351 ALA A C 1
ATOM 2777 O O . ALA A 1 351 ? 7.367 48.281 46.406 1 94.62 351 ALA A O 1
ATOM 2778 N N . ASP A 1 352 ? 6.609 46.25 46.688 1 95.56 352 ASP A N 1
ATOM 2779 C CA . ASP A 1 352 ? 7.496 46 47.844 1 95.56 352 ASP A CA 1
ATOM 2780 C C . ASP A 1 352 ? 8.961 46.031 47.406 1 95.56 352 ASP A C 1
ATOM 2782 O O . ASP A 1 352 ? 9.836 46.375 48.188 1 95.56 352 ASP A O 1
ATOM 2786 N N . ARG A 1 353 ? 9.156 45.656 46.125 1 94.44 353 ARG A N 1
ATOM 2787 C CA . ARG A 1 353 ? 10.516 45.688 45.594 1 94.44 353 ARG A CA 1
ATOM 2788 C C . ARG A 1 353 ? 10.867 47.094 45.094 1 94.44 353 ARG A C 1
ATOM 2790 O O . ARG A 1 353 ? 11.969 47.312 44.562 1 94.44 353 ARG A O 1
ATOM 2797 N N . GLY A 1 354 ? 9.938 48 45.219 1 92.94 354 GLY A N 1
ATOM 2798 C CA . GLY A 1 354 ? 10.148 49.344 44.75 1 92.94 354 GLY A CA 1
ATOM 2799 C C . GLY A 1 354 ? 9.992 49.5 43.25 1 92.94 354 GLY A C 1
ATOM 2800 O O . GLY A 1 354 ? 10.531 50.438 42.656 1 92.94 354 GLY A O 1
ATOM 2801 N N . GLU A 1 355 ? 9.344 48.5 42.719 1 90.62 355 GLU A N 1
ATOM 2802 C CA . GLU A 1 355 ? 9.117 48.531 41.281 1 90.62 355 GLU A CA 1
ATOM 2803 C C . GLU A 1 355 ? 7.668 48.844 40.969 1 90.62 355 GLU A C 1
ATOM 2805 O O . GLU A 1 355 ? 6.828 48.938 41.844 1 90.62 355 GLU A O 1
ATOM 2810 N N . PHE A 1 356 ? 7.461 49.219 39.625 1 87.88 356 PHE A N 1
ATOM 2811 C CA . PHE A 1 356 ? 6.105 49.656 39.281 1 87.88 356 PHE A CA 1
ATOM 2812 C C . PHE A 1 356 ? 5.562 48.875 38.094 1 87.88 356 PHE A C 1
ATOM 2814 O O . PHE A 1 356 ? 4.355 48.875 37.844 1 87.88 356 PHE A O 1
ATOM 2821 N N . GLU A 1 357 ? 6.441 48.156 37.469 1 90.94 357 GLU A N 1
ATOM 2822 C CA . GLU A 1 357 ? 5.996 47.469 36.25 1 90.94 357 GLU A CA 1
ATOM 2823 C C . GLU A 1 357 ? 6.238 45.969 36.344 1 90.94 357 GLU A C 1
ATOM 2825 O O . GLU A 1 357 ? 7.203 45.531 36.969 1 90.94 357 GLU A O 1
ATOM 2830 N N . PHE A 1 358 ? 5.309 45.25 35.75 1 93.06 358 PHE A N 1
ATOM 2831 C CA . PHE A 1 358 ? 5.477 43.812 35.656 1 93.06 358 PHE A CA 1
ATOM 2832 C C . PHE A 1 358 ? 6.672 43.438 34.781 1 93.06 358 PHE A C 1
ATOM 2834 O O . PHE A 1 358 ? 6.93 44.125 33.781 1 93.06 358 PHE A O 1
ATOM 2841 N N . THR A 1 359 ? 7.359 42.406 35.094 1 92.88 359 THR A N 1
ATOM 2842 C CA . THR A 1 359 ? 8.406 41.781 34.281 1 92.88 359 THR A CA 1
ATOM 2843 C C . THR A 1 359 ? 8.008 40.375 33.844 1 92.88 359 THR A C 1
ATOM 2845 O O . THR A 1 359 ? 7.016 39.844 34.344 1 92.88 359 THR A O 1
ATOM 2848 N N . LEU A 1 360 ? 8.773 39.906 32.906 1 93.44 360 LEU A N 1
ATOM 2849 C CA . LEU A 1 360 ? 8.492 38.531 32.5 1 93.44 360 LEU A CA 1
ATOM 2850 C C . LEU A 1 360 ? 8.664 37.562 33.656 1 93.44 360 LEU A C 1
ATOM 2852 O O . LEU A 1 360 ? 7.949 36.562 33.719 1 93.44 360 LEU A O 1
ATOM 2856 N N . ASN A 1 361 ? 9.578 37.844 34.5 1 94 361 ASN A N 1
ATOM 2857 C CA . ASN A 1 361 ? 9.758 37 35.688 1 94 361 ASN A CA 1
ATOM 2858 C C . ASN A 1 361 ? 8.523 37.031 36.594 1 94 361 ASN A C 1
ATOM 2860 O O . ASN A 1 361 ? 8.18 36.031 37.188 1 94 361 ASN A O 1
ATOM 2864 N N . ASP A 1 362 ? 7.957 38.156 36.719 1 95.81 362 ASP A N 1
ATOM 2865 C CA . ASP A 1 362 ? 6.723 38.25 37.5 1 95.81 362 ASP A CA 1
ATOM 2866 C C . ASP A 1 362 ? 5.625 37.375 36.906 1 95.81 362 ASP A C 1
ATOM 2868 O O . ASP A 1 362 ? 4.883 36.719 37.625 1 95.81 362 ASP A O 1
ATOM 2872 N N . TYR A 1 363 ? 5.531 37.438 35.562 1 95.69 363 TYR A N 1
ATOM 2873 C CA . TYR A 1 363 ? 4.547 36.594 34.906 1 95.69 363 TYR A CA 1
ATOM 2874 C C . TYR A 1 363 ? 4.824 35.125 35.156 1 95.69 363 TYR A C 1
ATOM 2876 O O . TYR A 1 363 ? 3.896 34.312 35.375 1 95.69 363 TYR A O 1
ATOM 2884 N N . GLU A 1 364 ? 6.082 34.719 35.156 1 94.12 364 GLU A N 1
ATOM 2885 C CA . GLU A 1 364 ? 6.469 33.344 35.406 1 94.12 364 GLU A CA 1
ATOM 2886 C C . GLU A 1 364 ? 6.051 32.906 36.812 1 94.12 364 GLU A C 1
ATOM 2888 O O . GLU A 1 364 ? 5.762 31.719 37.031 1 94.12 364 GLU A O 1
ATOM 2893 N N . GLU A 1 365 ? 5.973 33.844 37.688 1 95.75 365 GLU A N 1
ATOM 2894 C CA . GLU A 1 365 ? 5.652 33.562 39.094 1 95.75 365 GLU A CA 1
ATOM 2895 C C . GLU A 1 365 ? 4.148 33.625 39.344 1 95.75 365 GLU A C 1
ATOM 2897 O O . GLU A 1 365 ? 3.703 33.594 40.5 1 95.75 365 GLU A O 1
ATOM 2902 N N . MET A 1 366 ? 3.371 33.719 38.344 1 97.88 366 MET A N 1
ATOM 2903 C CA . MET A 1 366 ? 1.913 33.688 38.438 1 97.88 366 MET A CA 1
ATOM 2904 C C . MET A 1 366 ? 1.349 32.406 37.875 1 97.88 366 MET A C 1
ATOM 2906 O O . MET A 1 366 ? 0.951 32.344 36.719 1 97.88 366 MET A O 1
ATOM 2910 N N . PRO A 1 367 ? 1.208 31.391 38.75 1 97.31 367 PRO A N 1
ATOM 2911 C CA . PRO A 1 367 ? 0.85 30.062 38.281 1 97.31 367 PRO A CA 1
ATOM 2912 C C . PRO A 1 367 ? -0.534 30 37.656 1 97.31 367 PRO A C 1
ATOM 2914 O O . PRO A 1 367 ? -0.731 29.312 36.656 1 97.31 367 PRO A O 1
ATOM 2917 N N . LEU A 1 368 ? -1.496 30.703 38.188 1 97.75 368 LEU A N 1
ATOM 2918 C CA . LEU A 1 368 ? -2.842 30.656 37.625 1 97.75 368 LEU A CA 1
ATOM 2919 C C . LEU A 1 368 ? -2.887 31.344 36.281 1 97.75 368 LEU A C 1
ATOM 2921 O O . LEU A 1 368 ? -3.572 30.875 35.344 1 97.75 368 LEU A O 1
ATOM 2925 N N . LEU A 1 369 ? -2.184 32.469 36.094 1 97.5 369 LEU A N 1
ATOM 2926 C CA . LEU A 1 369 ? -2.084 33.156 34.812 1 97.5 369 LEU A CA 1
ATOM 2927 C C . LEU A 1 369 ? -1.51 32.188 33.75 1 97.5 369 LEU A C 1
ATOM 2929 O O . LEU A 1 369 ? -2.059 32.094 32.656 1 97.5 369 LEU A O 1
ATOM 2933 N N . ASN A 1 370 ? -0.449 31.562 34.156 1 97.19 370 ASN A N 1
ATOM 2934 C CA . ASN A 1 370 ? 0.202 30.641 33.219 1 97.19 370 ASN A CA 1
ATOM 2935 C C . ASN A 1 370 ? -0.703 29.469 32.875 1 97.19 370 ASN A C 1
ATOM 2937 O O . ASN A 1 370 ? -0.73 29 31.75 1 97.19 370 ASN A O 1
ATOM 2941 N N . ALA A 1 371 ? -1.403 28.953 33.875 1 97.25 371 ALA A N 1
ATOM 2942 C CA . ALA A 1 371 ? -2.33 27.844 33.656 1 97.25 371 ALA A CA 1
ATOM 2943 C C . ALA A 1 371 ? -3.432 28.234 32.688 1 97.25 371 ALA A C 1
ATOM 2945 O O . ALA A 1 371 ? -3.797 27.453 31.797 1 97.25 371 ALA A O 1
ATOM 2946 N N . ILE A 1 372 ? -3.924 29.406 32.844 1 96.06 372 ILE A N 1
ATOM 2947 C CA . ILE A 1 372 ? -4.992 29.891 31.969 1 96.06 372 ILE A CA 1
ATOM 2948 C C . ILE A 1 372 ? -4.469 30.047 30.547 1 96.06 372 ILE A C 1
ATOM 2950 O O . ILE A 1 372 ? -5.141 29.672 29.578 1 96.06 372 ILE A O 1
ATOM 2954 N N . CYS A 1 373 ? -3.266 30.594 30.375 1 95.06 373 CYS A N 1
ATOM 2955 C CA . CYS A 1 373 ? -2.668 30.766 29.062 1 95.06 373 CYS A CA 1
ATOM 2956 C C . CYS A 1 373 ? -2.451 29.422 28.375 1 95.06 373 CYS A C 1
ATOM 2958 O O . CYS A 1 373 ? -2.84 29.234 27.219 1 95.06 373 CYS A O 1
ATOM 2960 N N . LYS A 1 374 ? -1.885 28.484 29.109 1 95 374 LYS A N 1
ATOM 2961 C CA . LYS A 1 374 ? -1.634 27.141 28.578 1 95 374 LYS A CA 1
ATOM 2962 C C . LYS A 1 374 ? -2.938 26.453 28.188 1 95 374 LYS A C 1
ATOM 2964 O O . LYS A 1 374 ? -3.031 25.859 27.109 1 95 374 LYS A O 1
ATOM 2969 N N . GLU A 1 375 ? -3.877 26.562 29.047 1 96.06 375 GLU A N 1
ATOM 2970 C CA . GLU A 1 375 ? -5.156 25.906 28.797 1 96.06 375 GLU A CA 1
ATOM 2971 C C . GLU A 1 375 ? -5.887 26.516 27.609 1 96.06 375 GLU A C 1
ATOM 2973 O O . GLU A 1 375 ? -6.539 25.812 26.844 1 96.06 375 GLU A O 1
ATOM 2978 N N . THR A 1 376 ? -5.816 27.828 27.5 1 94.19 376 THR A N 1
ATOM 2979 C CA . THR A 1 376 ? -6.438 28.5 26.359 1 94.19 376 THR A CA 1
ATOM 2980 C C . THR A 1 376 ? -5.824 28.031 25.047 1 94.19 376 THR A C 1
ATOM 2982 O O . THR A 1 376 ? -6.547 27.703 24.109 1 94.19 376 THR A O 1
ATOM 2985 N N . LEU A 1 377 ? -4.531 27.938 25.016 1 93 377 LEU A N 1
ATOM 2986 C CA . LEU A 1 377 ? -3.822 27.531 23.797 1 93 377 LEU A CA 1
ATOM 2987 C C . LEU A 1 377 ? -4.027 26.047 23.516 1 93 377 LEU A C 1
ATOM 2989 O O . LEU A 1 377 ? -3.99 25.625 22.359 1 93 377 LEU A O 1
ATOM 2993 N N . ARG A 1 378 ? -4.188 25.297 24.562 1 93.88 378 ARG A N 1
ATOM 2994 C CA . ARG A 1 378 ? -4.461 23.859 24.391 1 93.88 378 ARG A CA 1
ATOM 2995 C C . ARG A 1 378 ? -5.852 23.641 23.812 1 93.88 378 ARG A C 1
ATOM 2997 O O . ARG A 1 378 ? -6.012 22.922 22.812 1 93.88 378 ARG A O 1
ATOM 3004 N N . PHE A 1 379 ? -6.816 24.25 24.469 1 94.25 379 PHE A N 1
ATOM 3005 C CA . PHE A 1 379 ? -8.227 23.984 24.188 1 94.25 379 PHE A CA 1
ATOM 3006 C C . PHE A 1 379 ? -8.648 24.656 22.875 1 94.25 379 PHE A C 1
ATOM 3008 O O . PHE A 1 379 ? -9.508 24.125 22.156 1 94.25 379 PHE A O 1
ATOM 3015 N N . HIS A 1 380 ? -8.039 25.828 22.609 1 91.81 380 HIS A N 1
ATOM 3016 C CA . HIS A 1 380 ? -8.297 26.562 21.375 1 91.81 380 HIS A CA 1
ATOM 3017 C C . HIS A 1 380 ? -7.004 26.781 20.594 1 91.81 380 HIS A C 1
ATOM 3019 O O . HIS A 1 380 ? -6.562 27.922 20.422 1 91.81 380 HIS A O 1
ATOM 3025 N N . PRO A 1 381 ? -6.5 25.688 20.062 1 91.38 381 PRO A N 1
ATOM 3026 C CA . PRO A 1 381 ? -5.262 25.859 19.297 1 91.38 381 PRO A CA 1
ATOM 3027 C C . PRO A 1 381 ? -5.461 26.719 18.047 1 91.38 381 PRO A C 1
ATOM 3029 O O . PRO A 1 381 ? -6.355 26.453 17.234 1 91.38 381 PRO A O 1
ATOM 3032 N N . ILE A 1 382 ? -4.688 27.719 17.875 1 88 382 ILE A N 1
ATOM 3033 C CA . ILE A 1 382 ? -4.832 28.656 16.766 1 88 382 ILE A CA 1
ATOM 3034 C C . ILE A 1 382 ? -4.438 27.953 15.453 1 88 382 ILE A C 1
ATOM 3036 O O . ILE A 1 382 ? -5.09 28.141 14.43 1 88 382 ILE A O 1
ATOM 3040 N N . VAL A 1 383 ? -3.338 27.234 15.531 1 89.88 383 VAL A N 1
ATOM 3041 C CA . VAL A 1 383 ? -2.973 26.391 14.398 1 89.88 383 VAL A CA 1
ATOM 3042 C C . VAL A 1 383 ? -3.668 25.031 14.516 1 89.88 383 VAL A C 1
ATOM 3044 O O . VAL A 1 383 ? -3.451 24.297 15.477 1 89.88 383 VAL A O 1
ATOM 3047 N N . LEU A 1 384 ? -4.379 24.703 13.531 1 90.75 384 LEU A N 1
ATOM 3048 C CA . LEU A 1 384 ? -5.219 23.5 13.602 1 90.75 384 LEU A CA 1
ATOM 3049 C C . LEU A 1 384 ? -4.48 22.297 13.039 1 90.75 384 LEU A C 1
ATOM 3051 O O . LEU A 1 384 ? -4.605 21.188 13.57 1 90.75 384 LEU A O 1
ATOM 3055 N N . HIS A 1 385 ? -3.809 22.609 11.969 1 93.81 385 HIS A N 1
ATOM 3056 C CA . HIS A 1 385 ? -3.229 21.5 11.242 1 93.81 385 HIS A CA 1
ATOM 3057 C C . HIS A 1 385 ? -1.788 21.781 10.836 1 93.81 385 HIS A C 1
ATOM 3059 O O . HIS A 1 385 ? -1.453 22.922 10.492 1 93.81 385 HIS A O 1
ATOM 3065 N N . LEU A 1 386 ? -0.992 20.828 10.867 1 94.88 386 LEU A N 1
ATOM 3066 C CA . LEU A 1 386 ? 0.371 20.844 10.352 1 94.88 386 LEU A CA 1
ATOM 3067 C C . LEU A 1 386 ? 0.517 19.891 9.18 1 94.88 386 LEU A C 1
ATOM 3069 O O . LEU A 1 386 ? 0.694 18.672 9.375 1 94.88 386 LEU A O 1
ATOM 3073 N N . PHE A 1 387 ? 0.521 20.422 7.988 1 94.88 387 PHE A N 1
ATOM 3074 C CA . PHE A 1 387 ? 0.56 19.594 6.781 1 94.88 387 PHE A CA 1
ATOM 3075 C C . PHE A 1 387 ? 1.997 19.281 6.391 1 94.88 387 PHE A C 1
ATOM 3077 O O . PHE A 1 387 ? 2.814 20.172 6.207 1 94.88 387 PHE A O 1
ATOM 3084 N N . ARG A 1 388 ? 2.338 18 6.262 1 95.31 388 ARG A N 1
ATOM 3085 C CA . ARG A 1 388 ? 3.664 17.531 5.871 1 95.31 388 ARG A CA 1
ATOM 3086 C C . ARG A 1 388 ? 3.574 16.469 4.785 1 95.31 388 ARG A C 1
ATOM 3088 O O . ARG A 1 388 ? 2.557 15.781 4.664 1 95.31 388 ARG A O 1
ATOM 3095 N N . THR A 1 389 ? 4.613 16.391 4 1 93.38 389 THR A N 1
ATOM 3096 C CA . THR A 1 389 ? 4.762 15.344 2.986 1 93.38 389 THR A CA 1
ATOM 3097 C C . THR A 1 389 ? 6.113 14.648 3.125 1 93.38 389 THR A C 1
ATOM 3099 O O . THR A 1 389 ? 7.145 15.305 3.27 1 93.38 389 THR A O 1
ATOM 3102 N N . ALA A 1 390 ? 6.047 13.352 3.072 1 93.56 390 ALA A N 1
ATOM 3103 C CA . ALA A 1 390 ? 7.285 12.586 3.186 1 93.56 390 ALA A CA 1
ATOM 3104 C C . ALA A 1 390 ? 8.188 12.82 1.978 1 93.56 390 ALA A C 1
ATOM 3106 O O . ALA A 1 390 ? 7.777 12.602 0.835 1 93.56 390 ALA A O 1
ATOM 3107 N N . ASN A 1 391 ? 9.398 13.227 2.203 1 93.25 391 ASN A N 1
ATOM 3108 C CA . ASN A 1 391 ? 10.352 13.484 1.13 1 93.25 391 ASN A CA 1
ATOM 3109 C C . ASN A 1 391 ? 11.188 12.25 0.807 1 93.25 391 ASN A C 1
ATOM 3111 O O . ASN A 1 391 ? 11.906 12.227 -0.191 1 93.25 391 ASN A O 1
ATOM 3115 N N . GLU A 1 392 ? 11.125 11.25 1.566 1 92.75 392 GLU A N 1
ATOM 3116 C CA . GLU A 1 392 ? 11.766 9.945 1.385 1 92.75 392 GLU A CA 1
ATOM 3117 C C . GLU A 1 392 ? 10.984 8.844 2.092 1 92.75 392 GLU A C 1
ATOM 3119 O O . GLU A 1 392 ? 10.086 9.125 2.895 1 92.75 392 GLU A O 1
ATOM 3124 N N . ASP A 1 393 ? 11.297 7.566 1.768 1 91.69 393 ASP A N 1
ATOM 3125 C CA . ASP A 1 393 ? 10.688 6.461 2.502 1 91.69 393 ASP A CA 1
ATOM 3126 C C . ASP A 1 393 ? 10.992 6.562 3.996 1 91.69 393 ASP A C 1
ATOM 3128 O O . ASP A 1 393 ? 12.094 6.949 4.387 1 91.69 393 ASP A O 1
ATOM 3132 N N . ASP A 1 394 ? 9.977 6.258 4.75 1 94.12 394 ASP A N 1
ATOM 3133 C CA . ASP A 1 394 ? 10.156 6.418 6.188 1 94.12 394 ASP A CA 1
ATOM 3134 C C . ASP A 1 394 ? 9.305 5.41 6.961 1 94.12 394 ASP A C 1
ATOM 3136 O O . ASP A 1 394 ? 8.531 4.66 6.367 1 94.12 394 ASP A O 1
ATOM 3140 N N . VAL A 1 395 ? 9.648 5.25 8.258 1 95.5 395 VAL A N 1
ATOM 3141 C CA . VAL A 1 395 ? 8.852 4.465 9.188 1 95.5 395 VAL A CA 1
ATOM 3142 C C . VAL A 1 395 ? 8.406 5.348 10.352 1 95.5 395 VAL A C 1
ATOM 3144 O O . VAL A 1 395 ? 9.234 5.855 11.109 1 95.5 395 VAL A O 1
ATOM 3147 N N . ILE A 1 396 ? 7.109 5.516 10.547 1 96.75 396 ILE A N 1
ATOM 3148 C CA . ILE A 1 396 ? 6.566 6.367 11.602 1 96.75 396 ILE A CA 1
ATOM 3149 C C . ILE A 1 396 ? 6.336 5.539 12.859 1 96.75 396 ILE A C 1
ATOM 3151 O O . ILE A 1 396 ? 5.504 4.629 12.875 1 96.75 396 ILE A O 1
ATOM 3155 N N . PRO A 1 397 ? 7.027 5.832 13.906 1 96.06 397 PRO A N 1
ATOM 3156 C CA . PRO A 1 397 ? 6.77 5.133 15.172 1 96.06 397 PRO A CA 1
ATOM 3157 C C . PRO A 1 397 ? 5.488 5.609 15.859 1 96.06 397 PRO A C 1
ATOM 3159 O O . PRO A 1 397 ? 5.113 6.777 15.727 1 96.06 397 PRO A O 1
ATOM 3162 N N . LEU A 1 398 ? 4.789 4.785 16.578 1 95.69 398 LEU A N 1
ATOM 3163 C CA . LEU A 1 398 ? 3.576 5.137 17.312 1 95.69 398 LEU A CA 1
ATOM 3164 C C . LEU A 1 398 ? 3.793 5.027 18.812 1 95.69 398 LEU A C 1
ATOM 3166 O O . LEU A 1 398 ? 4.531 4.152 19.281 1 95.69 398 LEU A O 1
ATOM 3170 N N . SER A 1 399 ? 3.182 5.922 19.516 1 93.31 399 SER A N 1
ATOM 3171 C CA . SER A 1 399 ? 3.232 5.844 20.969 1 93.31 399 SER A CA 1
ATOM 3172 C C . SER A 1 399 ? 2.355 4.711 21.484 1 93.31 399 SER A C 1
ATOM 3174 O O . SER A 1 399 ? 2.697 4.062 22.484 1 93.31 399 SER A O 1
ATOM 3176 N N . LYS A 1 400 ? 1.262 4.527 20.859 1 93.19 400 LYS A N 1
ATOM 3177 C CA . LYS A 1 400 ? 0.326 3.441 21.141 1 93.19 400 LYS A CA 1
ATOM 3178 C C . LYS A 1 400 ? -0.042 2.693 19.859 1 93.19 400 LYS A C 1
ATOM 3180 O O . LYS A 1 400 ? -0.296 3.311 18.828 1 93.19 400 LYS A O 1
ATOM 3185 N N . PRO A 1 401 ? -0.047 1.385 19.969 1 94 401 PRO A N 1
ATOM 3186 C CA . PRO A 1 401 ? -0.41 0.627 18.781 1 94 401 PRO A CA 1
ATOM 3187 C C . PRO A 1 401 ? -1.84 0.902 18.312 1 94 401 PRO A C 1
ATOM 3189 O O . PRO A 1 401 ? -2.705 1.22 19.141 1 94 401 PRO A O 1
ATOM 3192 N N . ILE A 1 402 ? -1.992 0.797 17.047 1 93.81 402 ILE A N 1
ATOM 3193 C CA . ILE A 1 402 ? -3.338 0.852 16.484 1 93.81 402 ILE A CA 1
ATOM 3194 C C . ILE A 1 402 ? -3.689 -0.495 15.852 1 93.81 402 ILE A C 1
ATOM 3196 O O . ILE A 1 402 ? -2.812 -1.331 15.625 1 93.81 402 ILE A O 1
ATOM 3200 N N . VAL A 1 403 ? -4.98 -0.736 15.594 1 92.88 403 VAL A N 1
ATOM 3201 C CA . VAL A 1 403 ? -5.438 -1.992 15.008 1 92.88 403 VAL A CA 1
ATOM 3202 C C . VAL A 1 403 ? -5.719 -1.796 13.516 1 92.88 403 VAL A C 1
ATOM 3204 O O . VAL A 1 403 ? -6.48 -0.905 13.133 1 92.88 403 VAL A O 1
ATOM 3207 N N . GLY A 1 404 ? -5.055 -2.588 12.703 1 91.44 404 GLY A N 1
ATOM 3208 C CA . GLY A 1 404 ? -5.277 -2.516 11.266 1 91.44 404 GLY A CA 1
ATOM 3209 C C . GLY A 1 404 ? -6.621 -3.082 10.844 1 91.44 404 GLY A C 1
ATOM 3210 O O . GLY A 1 404 ? -7.344 -3.654 11.664 1 91.44 404 GLY A O 1
ATOM 3211 N N . LYS A 1 405 ? -6.949 -2.918 9.578 1 89.81 405 LYS A N 1
ATOM 3212 C CA . LYS A 1 405 ? -8.195 -3.422 9.016 1 89.81 405 LYS A CA 1
ATOM 3213 C C . LYS A 1 405 ? -8.281 -4.941 9.133 1 89.81 405 LYS A C 1
ATOM 3215 O O . LYS A 1 405 ? -9.375 -5.5 9.242 1 89.81 405 LYS A O 1
ATOM 3220 N N . THR A 1 406 ? -7.109 -5.566 9.062 1 88.88 406 THR A N 1
ATOM 3221 C CA . THR A 1 406 ? -7.059 -7.023 9.109 1 88.88 406 THR A CA 1
ATOM 3222 C C . THR A 1 406 ? -6.926 -7.52 10.547 1 88.88 406 THR A C 1
ATOM 3224 O O . THR A 1 406 ? -6.715 -8.711 10.781 1 88.88 406 THR A O 1
ATOM 3227 N N . GLY A 1 407 ? -6.875 -6.648 11.523 1 88.12 407 GLY A N 1
ATOM 3228 C CA . GLY A 1 407 ? -6.883 -7.023 12.93 1 88.12 407 GLY A CA 1
ATOM 3229 C C . GLY A 1 407 ? -5.504 -7.016 13.555 1 88.12 407 GLY A C 1
ATOM 3230 O O . GLY A 1 407 ? -5.367 -7.164 14.773 1 88.12 407 GLY A O 1
ATOM 3231 N N . GLN A 1 408 ? -4.508 -6.859 12.805 1 87.94 408 GLN A N 1
ATOM 3232 C CA . GLN A 1 408 ? -3.15 -6.855 13.336 1 87.94 408 GLN A CA 1
ATOM 3233 C C . GLN A 1 408 ? -2.865 -5.57 14.109 1 87.94 408 GLN A C 1
ATOM 3235 O O . GLN A 1 408 ? -3.406 -4.512 13.781 1 87.94 408 GLN A O 1
ATOM 3240 N N . LEU A 1 409 ? -2.004 -5.727 15.07 1 91.12 409 LEU A N 1
ATOM 3241 C CA . LEU A 1 409 ? -1.523 -4.555 15.797 1 91.12 409 LEU A CA 1
ATOM 3242 C C . LEU A 1 409 ? -0.391 -3.873 15.039 1 91.12 409 LEU A C 1
ATOM 3244 O O . LEU A 1 409 ? 0.57 -4.527 14.625 1 91.12 409 LEU A O 1
ATOM 3248 N N . ILE A 1 410 ? -0.556 -2.66 14.867 1 92.31 410 ILE A N 1
ATOM 3249 C CA . ILE A 1 410 ? 0.429 -1.859 14.148 1 92.31 410 ILE A CA 1
ATOM 3250 C C . ILE A 1 410 ? 1.166 -0.946 15.125 1 92.31 410 ILE A C 1
ATOM 3252 O O . ILE A 1 410 ? 0.554 -0.082 15.758 1 92.31 410 ILE A O 1
ATOM 3256 N N . THR A 1 411 ? 2.467 -1.135 15.211 1 94.31 411 THR A N 1
ATOM 3257 C CA . THR A 1 411 ? 3.256 -0.352 16.156 1 94.31 411 THR A CA 1
ATOM 3258 C C . THR A 1 411 ? 4.09 0.698 15.422 1 94.31 411 THR A C 1
ATOM 3260 O O . THR A 1 411 ? 4.609 1.626 16.047 1 94.31 411 THR A O 1
ATOM 3263 N N . GLU A 1 412 ? 4.297 0.522 14.211 1 94.88 412 GLU A N 1
ATOM 3264 C CA . GLU A 1 412 ? 4.98 1.462 13.328 1 94.88 412 GLU A CA 1
ATOM 3265 C C . GLU A 1 412 ? 4.395 1.418 11.914 1 94.88 412 GLU A C 1
ATOM 3267 O O . GLU A 1 412 ? 3.881 0.384 11.484 1 94.88 412 GLU A O 1
ATOM 3272 N N . ILE A 1 413 ? 4.402 2.426 11.25 1 94.38 413 ILE A N 1
ATOM 3273 C CA . ILE A 1 413 ? 3.777 2.52 9.938 1 94.38 413 ILE A CA 1
ATOM 3274 C C . ILE A 1 413 ? 4.836 2.85 8.883 1 94.38 413 ILE A C 1
ATOM 3276 O O . ILE A 1 413 ? 5.301 3.988 8.797 1 94.38 413 ILE A O 1
ATOM 3280 N N . PRO A 1 414 ? 5.23 1.928 8.055 1 92.81 414 PRO A N 1
ATOM 3281 C CA . PRO A 1 414 ? 6.059 2.283 6.898 1 92.81 414 PRO A CA 1
ATOM 3282 C C . PRO A 1 414 ? 5.305 3.115 5.863 1 92.81 414 PRO A C 1
ATOM 3284 O O . PRO A 1 414 ? 4.164 2.791 5.52 1 92.81 414 PRO A O 1
ATOM 3287 N N . VAL A 1 415 ? 5.898 4.195 5.445 1 92.5 415 VAL A N 1
ATOM 3288 C CA . VAL A 1 415 ? 5.258 5.051 4.449 1 92.5 415 VAL A CA 1
ATOM 3289 C C . VAL A 1 415 ? 6.242 5.359 3.324 1 92.5 415 VAL A C 1
ATOM 3291 O O . VAL A 1 415 ? 7.43 5.574 3.57 1 92.5 415 VAL A O 1
ATOM 3294 N N . PRO A 1 416 ? 5.816 5.301 2.104 1 89.56 416 PRO A N 1
ATOM 3295 C CA . PRO A 1 416 ? 6.684 5.656 0.978 1 89.56 416 PRO A CA 1
ATOM 3296 C C . PRO A 1 416 ? 6.824 7.164 0.79 1 89.56 416 PRO A C 1
ATOM 3298 O O . PRO A 1 416 ? 6.027 7.934 1.338 1 89.56 416 PRO A O 1
ATOM 3301 N N . LYS A 1 417 ? 7.879 7.602 0.032 1 89.38 417 LYS A N 1
ATOM 3302 C CA . LYS A 1 417 ? 8.023 9 -0.382 1 89.38 417 LYS A CA 1
ATOM 3303 C C . LYS A 1 417 ? 6.73 9.516 -1.005 1 89.38 417 LYS A C 1
ATOM 3305 O O . LYS A 1 417 ? 6.07 8.812 -1.766 1 89.38 417 LYS A O 1
ATOM 3310 N N . GLY A 1 418 ? 6.309 10.719 -0.558 1 87.44 418 GLY A N 1
ATOM 3311 C CA . GLY A 1 418 ? 5.133 11.344 -1.136 1 87.44 418 GLY A CA 1
ATOM 3312 C C . GLY A 1 418 ? 3.902 11.227 -0.254 1 87.44 418 GLY A C 1
ATOM 3313 O O . GLY A 1 418 ? 2.885 11.875 -0.511 1 87.44 418 GLY A O 1
ATOM 3314 N N . THR A 1 419 ? 4.027 10.359 0.805 1 90.75 419 THR A N 1
ATOM 3315 C CA . THR A 1 419 ? 2.908 10.227 1.731 1 90.75 419 THR A CA 1
ATOM 3316 C C . THR A 1 419 ? 2.58 11.57 2.377 1 90.75 419 THR A C 1
ATOM 3318 O O . THR A 1 419 ? 3.477 12.273 2.844 1 90.75 419 THR A O 1
ATOM 3321 N N . ARG A 1 420 ? 1.342 11.898 2.436 1 93.56 420 ARG A N 1
ATOM 3322 C CA . ARG A 1 420 ? 0.871 13.156 3.014 1 93.56 420 ARG A CA 1
ATOM 3323 C C . ARG A 1 420 ? 0.289 12.938 4.406 1 93.56 420 ARG A C 1
ATOM 3325 O O . ARG A 1 420 ? -0.4 11.938 4.645 1 93.56 420 ARG A O 1
ATOM 3332 N N . ILE A 1 421 ? 0.552 13.883 5.289 1 95.69 421 ILE A N 1
ATOM 3333 C CA . ILE A 1 421 ? 0.004 13.773 6.637 1 95.69 421 ILE A CA 1
ATOM 3334 C C . ILE A 1 421 ? -0.544 15.133 7.082 1 95.69 421 ILE A C 1
ATOM 3336 O O . ILE A 1 421 ? -0.06 16.172 6.645 1 95.69 421 ILE A O 1
ATOM 3340 N N . VAL A 1 422 ? -1.569 15.055 7.828 1 96.5 422 VAL A N 1
ATOM 3341 C CA . VAL A 1 422 ? -2.113 16.188 8.562 1 96.5 422 VAL A CA 1
ATOM 3342 C C . VAL A 1 422 ? -1.892 15.984 10.062 1 96.5 422 VAL A C 1
ATOM 3344 O O . VAL A 1 422 ? -2.568 15.172 10.688 1 96.5 422 VAL A O 1
ATOM 3347 N N . GLY A 1 423 ? -0.893 16.688 10.523 1 96.31 423 GLY A N 1
ATOM 3348 C CA . GLY A 1 423 ? -0.805 16.719 11.977 1 96.31 423 GLY A CA 1
ATOM 3349 C C . GLY A 1 423 ? -1.914 17.516 12.625 1 96.31 423 GLY A C 1
ATOM 3350 O O . GLY A 1 423 ? -2.008 18.734 12.43 1 96.31 423 GLY A O 1
ATOM 3351 N N . SER A 1 424 ? -2.723 16.859 13.422 1 96.88 424 SER A N 1
ATOM 3352 C CA . SER A 1 424 ? -3.852 17.547 14.047 1 96.88 424 SER A CA 1
ATOM 3353 C C . SER A 1 424 ? -3.469 18.109 15.414 1 96.88 424 SER A C 1
ATOM 3355 O O . SER A 1 424 ? -3.375 17.359 16.391 1 96.88 424 SER A O 1
ATOM 3357 N N . CYS A 1 425 ? -3.395 19.375 15.461 1 95.31 425 CYS A N 1
ATOM 3358 C CA . CYS A 1 425 ? -3.117 20.016 16.734 1 95.31 425 CYS A CA 1
ATOM 3359 C C . CYS A 1 425 ? -4.305 19.891 17.688 1 95.31 425 CYS A C 1
ATOM 3361 O O . CYS A 1 425 ? -4.129 19.672 18.891 1 95.31 425 CYS A O 1
ATOM 3363 N N . SER A 1 426 ? -5.461 19.984 17.125 1 94.69 426 SER A N 1
ATOM 3364 C CA . SER A 1 426 ? -6.68 19.891 17.922 1 94.69 426 SER A CA 1
ATOM 3365 C C . SER A 1 426 ? -6.801 18.531 18.594 1 94.69 426 SER A C 1
ATOM 3367 O O . SER A 1 426 ? -7.039 18.453 19.797 1 94.69 426 SER A O 1
ATOM 3369 N N . ALA A 1 427 ? -6.645 17.547 17.812 1 96.31 427 ALA A N 1
ATOM 3370 C CA . ALA A 1 427 ? -6.793 16.203 18.359 1 96.31 427 ALA A CA 1
ATOM 3371 C C . ALA A 1 427 ? -5.668 15.875 19.328 1 96.31 427 ALA A C 1
ATOM 3373 O O . ALA A 1 427 ? -5.891 15.242 20.359 1 96.31 427 ALA A O 1
ATOM 3374 N N . TYR A 1 428 ? -4.484 16.281 19.016 1 95.62 428 TYR A N 1
ATOM 3375 C CA . TYR A 1 428 ? -3.357 16.047 19.922 1 95.62 428 TYR A CA 1
ATOM 3376 C C . TYR A 1 428 ? -3.607 16.688 21.281 1 95.62 428 TYR A C 1
ATOM 3378 O O . TYR A 1 428 ? -3.379 16.062 22.312 1 95.62 428 TYR A O 1
ATOM 3386 N N . ASN A 1 429 ? -4.098 17.875 21.234 1 94.62 429 ASN A N 1
ATOM 3387 C CA . ASN A 1 429 ? -4.297 18.656 22.469 1 94.62 429 ASN A CA 1
ATOM 3388 C C . ASN A 1 429 ? -5.488 18.125 23.266 1 94.62 429 ASN A C 1
ATOM 3390 O O . ASN A 1 429 ? -5.785 18.641 24.344 1 94.62 429 ASN A O 1
ATOM 3394 N N . ARG A 1 430 ? -6.125 17.156 22.719 1 95.12 430 ARG A N 1
ATOM 3395 C CA . ARG A 1 430 ? -7.219 16.516 23.438 1 95.12 430 ARG A CA 1
ATOM 3396 C C . ARG A 1 430 ? -6.859 15.086 23.812 1 95.12 430 ARG A C 1
ATOM 3398 O O . ARG A 1 430 ? -7.723 14.312 24.234 1 95.12 430 ARG A O 1
ATOM 3405 N N . ASN A 1 431 ? -5.684 14.711 23.656 1 93.06 431 ASN A N 1
ATOM 3406 C CA . ASN A 1 431 ? -5.219 13.367 23.969 1 93.06 431 ASN A CA 1
ATOM 3407 C C . ASN A 1 431 ? -5.398 13.039 25.438 1 93.06 431 ASN A C 1
ATOM 3409 O O . ASN A 1 431 ? -4.793 13.68 26.297 1 93.06 431 ASN A O 1
ATOM 3413 N N . LEU A 1 432 ? -6.059 12.016 25.75 1 93.19 432 LEU A N 1
ATOM 3414 C CA . LEU A 1 432 ? -6.426 11.664 27.125 1 93.19 432 LEU A CA 1
ATOM 3415 C C . LEU A 1 432 ? -5.215 11.156 27.906 1 93.19 432 LEU A C 1
ATOM 3417 O O . LEU A 1 432 ? -5.141 11.328 29.125 1 93.19 432 LEU A O 1
ATOM 3421 N N . THR A 1 433 ? -4.312 10.578 27.219 1 89.69 433 THR A N 1
ATOM 3422 C CA . THR A 1 433 ? -3.121 10.047 27.875 1 89.69 433 THR A CA 1
ATOM 3423 C C . THR A 1 433 ? -2.213 11.172 28.344 1 89.69 433 THR A C 1
ATOM 3425 O O . THR A 1 433 ? -1.582 11.062 29.406 1 89.69 433 THR A O 1
ATOM 3428 N N . ILE A 1 434 ? -2.211 12.242 27.641 1 91.19 434 ILE A N 1
ATOM 3429 C CA . ILE A 1 434 ? -1.287 13.336 27.938 1 91.19 434 ILE A CA 1
ATOM 3430 C C . ILE A 1 434 ? -1.956 14.352 28.859 1 91.19 434 ILE A C 1
ATOM 3432 O O . ILE A 1 434 ? -1.347 14.812 29.828 1 91.19 434 ILE A O 1
ATOM 3436 N N . PHE A 1 435 ? -3.242 14.633 28.594 1 94.12 435 PHE A N 1
ATOM 3437 C CA . PHE A 1 435 ? -3.84 15.789 29.25 1 94.12 435 PHE A CA 1
ATOM 3438 C C . PHE A 1 435 ? -4.922 15.352 30.234 1 94.12 435 PHE A C 1
ATOM 3440 O O . PHE A 1 435 ? -5.562 16.203 30.875 1 94.12 435 PHE A O 1
ATOM 3447 N N . GLY A 1 436 ? -5.156 14.094 30.297 1 92.62 436 GLY A N 1
ATOM 3448 C CA . GLY A 1 436 ? -6.066 13.562 31.281 1 92.62 436 GLY A CA 1
ATOM 3449 C C . GLY A 1 436 ? -7.449 13.273 30.734 1 92.62 436 GLY A C 1
ATOM 3450 O O . GLY A 1 436 ? -7.754 13.609 29.594 1 92.62 436 GLY A O 1
ATOM 3451 N N . GLU A 1 437 ? -8.359 12.727 31.562 1 93.88 437 GLU A N 1
ATOM 3452 C CA . GLU A 1 437 ? -9.688 12.266 31.172 1 93.88 437 GLU A CA 1
ATOM 3453 C C . GLU A 1 437 ? -10.594 13.438 30.812 1 93.88 437 GLU A C 1
ATOM 3455 O O . GLU A 1 437 ? -11.531 13.289 30.031 1 93.88 437 GLU A O 1
ATOM 3460 N N . ASP A 1 438 ? -10.227 14.594 31.375 1 95.56 438 ASP A N 1
ATOM 3461 C CA . ASP A 1 438 ? -11.055 15.766 31.109 1 95.56 438 ASP A CA 1
ATOM 3462 C C . ASP A 1 438 ? -10.438 16.625 30 1 95.56 438 ASP A C 1
ATOM 3464 O O . ASP A 1 438 ? -10.594 17.844 30.016 1 95.56 438 ASP A O 1
ATOM 3468 N N . ALA A 1 439 ? -9.672 16.062 29.156 1 95.5 439 ALA A N 1
ATOM 3469 C CA . ALA A 1 439 ? -8.969 16.781 28.094 1 95.5 439 ALA A CA 1
ATOM 3470 C C . ALA A 1 439 ? -9.953 17.531 27.203 1 95.5 439 ALA A C 1
ATOM 3472 O O . ALA A 1 439 ? -9.586 18.5 26.547 1 95.5 439 ALA A O 1
ATOM 3473 N N . HIS A 1 440 ? -11.219 17.125 27.188 1 96.44 440 HIS A N 1
ATOM 3474 C CA . HIS A 1 440 ? -12.211 17.766 26.328 1 96.44 440 HIS A CA 1
ATOM 3475 C C . HIS A 1 440 ? -12.969 18.859 27.078 1 96.44 440 HIS A C 1
ATOM 3477 O O . HIS A 1 440 ? -13.945 19.391 26.562 1 96.44 440 HIS A O 1
ATOM 3483 N N . GLU A 1 441 ? -12.477 19.203 28.297 1 96.19 441 GLU A N 1
ATOM 3484 C CA . GLU A 1 441 ? -13.008 20.312 29.094 1 96.19 441 GLU A CA 1
ATOM 3485 C C . GLU A 1 441 ? -11.945 21.375 29.328 1 96.19 441 GLU A C 1
ATOM 3487 O O . GLU A 1 441 ? -10.766 21.062 29.516 1 96.19 441 GLU A O 1
ATOM 3492 N N . PHE A 1 442 ? -12.445 22.641 29.328 1 95.31 442 PHE A N 1
ATOM 3493 C CA . PHE A 1 442 ? -11.539 23.719 29.703 1 95.31 442 PHE A CA 1
ATOM 3494 C C . PHE A 1 442 ? -11.305 23.75 31.203 1 95.31 442 PHE A C 1
ATOM 3496 O O . PHE A 1 442 ? -12.219 24.062 31.969 1 95.31 442 PHE A O 1
ATOM 3503 N N . ASN A 1 443 ? -10.102 23.359 31.578 1 96.44 443 ASN A N 1
ATOM 3504 C CA . ASN A 1 443 ? -9.758 23.281 33 1 96.44 443 ASN A CA 1
ATOM 3505 C C . ASN A 1 443 ? -8.305 23.688 33.25 1 96.44 443 ASN A C 1
ATOM 3507 O O . ASN A 1 443 ? -7.406 22.844 33.219 1 96.44 443 ASN A O 1
ATOM 3511 N N . PRO A 1 444 ? -8.109 24.953 33.625 1 96.56 444 PRO A N 1
ATOM 3512 C CA . PRO A 1 444 ? -6.738 25.422 33.875 1 96.56 444 PRO A CA 1
ATOM 3513 C C . PRO A 1 444 ? -6.055 24.703 35.031 1 96.56 444 PRO A C 1
ATOM 3515 O O . PRO A 1 444 ? -4.824 24.688 35.094 1 96.56 444 PRO A O 1
ATOM 3518 N N . ASN A 1 445 ? -6.797 24.078 35.906 1 95.12 445 ASN A N 1
ATOM 3519 C CA . ASN A 1 445 ? -6.234 23.438 37.094 1 95.12 445 ASN A CA 1
ATOM 3520 C C . ASN A 1 445 ? -5.336 22.266 36.688 1 95.12 445 ASN A C 1
ATOM 3522 O O . ASN A 1 445 ? -4.488 21.828 37.5 1 95.12 445 ASN A O 1
ATOM 3526 N N . ARG A 1 446 ? -5.457 21.75 35.531 1 95.25 446 ARG A N 1
ATOM 3527 C CA . ARG A 1 446 ? -4.625 20.625 35.094 1 95.25 446 ARG A CA 1
ATOM 3528 C C . ARG A 1 446 ? -3.15 21.016 35.094 1 95.25 446 ARG A C 1
ATOM 3530 O O . ARG A 1 446 ? -2.281 20.156 35.25 1 95.25 446 ARG A O 1
ATOM 3537 N N . TRP A 1 447 ? -2.947 22.297 34.938 1 95.25 447 TRP A N 1
ATOM 3538 C CA . TRP A 1 447 ? -1.572 22.781 34.844 1 95.25 447 TRP A CA 1
ATOM 3539 C C . TRP A 1 447 ? -1.015 23.094 36.219 1 95.25 447 TRP A C 1
ATOM 3541 O O . TRP A 1 447 ? 0.182 23.344 36.375 1 95.25 447 TRP A O 1
ATOM 3551 N N . LEU A 1 448 ? -1.862 23.188 37.188 1 95.12 448 LEU A N 1
ATOM 3552 C CA . LEU A 1 448 ? -1.458 23.547 38.531 1 95.12 448 LEU A CA 1
ATOM 3553 C C . LEU A 1 448 ? -1.114 22.312 39.344 1 95.12 448 LEU A C 1
ATOM 3555 O O . LEU A 1 448 ? -0.427 22.406 40.375 1 95.12 448 LEU A O 1
ATOM 3559 N N . GLU A 1 449 ? -1.599 21.188 38.938 1 91.69 449 GLU A N 1
ATOM 3560 C CA . GLU A 1 449 ? -1.34 19.922 39.594 1 91.69 449 GLU A CA 1
ATOM 3561 C C . GLU A 1 449 ? -0.131 19.203 39 1 91.69 449 GLU A C 1
ATOM 3563 O O . GLU A 1 449 ? -0.168 18.781 37.844 1 91.69 449 GLU A O 1
ATOM 3568 N N . PRO A 1 450 ? 0.858 19.031 39.812 1 87.56 450 PRO A N 1
ATOM 3569 C CA . PRO A 1 450 ? 2.051 18.359 39.281 1 87.56 450 PRO A CA 1
ATOM 3570 C C . PRO A 1 450 ? 1.763 16.953 38.812 1 87.56 450 PRO A C 1
ATOM 3572 O O . PRO A 1 450 ? 1.069 16.188 39.469 1 87.56 450 PRO A O 1
ATOM 3575 N N . GLY A 1 451 ? 2.168 16.625 37.594 1 85.56 451 GLY A N 1
ATOM 3576 C CA . GLY A 1 451 ? 2.053 15.273 37.062 1 85.56 451 GLY A CA 1
ATOM 3577 C C . GLY A 1 451 ? 0.767 15.039 36.281 1 85.56 451 GLY A C 1
ATOM 3578 O O . GLY A 1 451 ? 0.599 14 35.656 1 85.56 451 GLY A O 1
ATOM 3579 N N . ARG A 1 452 ? -0.09 16 36.375 1 88.38 452 ARG A N 1
ATOM 3580 C CA . ARG A 1 452 ? -1.369 15.828 35.688 1 88.38 452 ARG A CA 1
ATOM 3581 C C . ARG A 1 452 ? -1.188 15.836 34.188 1 88.38 452 ARG A C 1
ATOM 3583 O O . ARG A 1 452 ? -1.766 15.008 33.469 1 88.38 452 ARG A O 1
ATOM 3590 N N . VAL A 1 453 ? -0.467 16.797 33.688 1 90.19 453 VAL A N 1
ATOM 3591 C CA . VAL A 1 453 ? -0.098 16.797 32.281 1 90.19 453 VAL A CA 1
ATOM 3592 C C . VAL A 1 453 ? 1.208 16.031 32.094 1 90.19 453 VAL A C 1
ATOM 3594 O O . VAL A 1 453 ? 2.211 16.328 32.75 1 90.19 453 VAL A O 1
ATOM 3597 N N . LYS A 1 454 ? 1.144 15 31.281 1 82.5 454 LYS A N 1
ATOM 3598 C CA . LYS A 1 454 ? 2.318 14.156 31.078 1 82.5 454 LYS A CA 1
ATOM 3599 C C . LYS A 1 454 ? 3.326 14.828 30.156 1 82.5 454 LYS A C 1
ATOM 3601 O O . LYS A 1 454 ? 2.992 15.188 29.031 1 82.5 454 LYS A O 1
ATOM 3606 N N . THR A 1 455 ? 4.434 15.219 30.766 1 67.81 455 THR A N 1
ATOM 3607 C CA . THR A 1 455 ? 5.465 15.914 29.984 1 67.81 455 THR A CA 1
ATOM 3608 C C . THR A 1 455 ? 6.602 14.961 29.625 1 67.81 455 THR A C 1
ATOM 3610 O O . THR A 1 455 ? 7.629 15.391 29.094 1 67.81 455 THR A O 1
ATOM 3613 N N . GLU A 1 456 ? 6.574 13.852 30.156 1 58.31 456 GLU A N 1
ATOM 3614 C CA . GLU A 1 456 ? 7.754 13 30.109 1 58.31 456 GLU A CA 1
ATOM 3615 C C . GLU A 1 456 ? 8.359 12.969 28.719 1 58.31 456 GLU A C 1
ATOM 3617 O O . GLU A 1 456 ? 9.578 12.883 28.562 1 58.31 456 GLU A O 1
ATOM 3622 N N . ASP A 1 457 ? 7.641 12.781 27.672 1 57.75 457 ASP A N 1
ATOM 3623 C CA . ASP A 1 457 ? 8.305 12.688 26.375 1 57.75 457 ASP A CA 1
ATOM 3624 C C . ASP A 1 457 ? 8.266 14.023 25.641 1 57.75 457 ASP A C 1
ATOM 3626 O O . ASP A 1 457 ? 7.191 14.594 25.438 1 57.75 457 ASP A O 1
ATOM 3630 N N . ASN A 1 458 ? 9.43 14.797 25.953 1 61.44 458 ASN A N 1
ATOM 3631 C CA . ASN A 1 458 ? 9.594 16.031 25.188 1 61.44 458 ASN A CA 1
ATOM 3632 C C . ASN A 1 458 ? 9.25 15.812 23.703 1 61.44 458 ASN A C 1
ATOM 3634 O O . ASN A 1 458 ? 10.008 15.18 22.969 1 61.44 458 ASN A O 1
ATOM 3638 N N . LEU A 1 459 ? 8.094 16.125 23.438 1 72.12 459 LEU A N 1
ATOM 3639 C CA . LEU A 1 459 ? 7.598 15.836 22.094 1 72.12 459 LEU A CA 1
ATOM 3640 C C . LEU A 1 459 ? 8.094 16.859 21.094 1 72.12 459 LEU A C 1
ATOM 3642 O O . LEU A 1 459 ? 7.703 16.844 19.922 1 72.12 459 LEU A O 1
ATOM 3646 N N . GLY A 1 460 ? 8.992 17.734 21.656 1 80.12 460 GLY A N 1
ATOM 3647 C CA . GLY A 1 460 ? 9.648 18.672 20.75 1 80.12 460 GLY A CA 1
ATOM 3648 C C . GLY A 1 460 ? 8.875 19.969 20.594 1 80.12 460 GLY A C 1
ATOM 3649 O O . GLY A 1 460 ? 9.312 20.875 19.875 1 80.12 460 GLY A O 1
ATOM 3650 N N . PHE A 1 461 ? 7.812 20.078 21.312 1 86.06 461 PHE A N 1
ATOM 3651 C CA . PHE A 1 461 ? 7.066 21.328 21.25 1 86.06 461 PHE A CA 1
ATOM 3652 C C . PHE A 1 461 ? 7.676 22.391 22.172 1 86.06 461 PHE A C 1
ATOM 3654 O O . PHE A 1 461 ? 8.023 22.078 23.312 1 86.06 461 PHE A O 1
ATOM 3661 N N . PRO A 1 462 ? 7.746 23.562 21.703 1 84 462 PRO A N 1
ATOM 3662 C CA . PRO A 1 462 ? 8.516 24.562 22.453 1 84 462 PRO A CA 1
ATOM 3663 C C . PRO A 1 462 ? 7.781 25.062 23.703 1 84 462 PRO A C 1
ATOM 3665 O O . PRO A 1 462 ? 8.414 25.609 24.609 1 84 462 PRO A O 1
ATOM 3668 N N . TYR A 1 463 ? 6.445 24.891 23.703 1 86.62 463 TYR A N 1
ATOM 3669 C CA . TYR A 1 463 ? 5.688 25.453 24.812 1 86.62 463 TYR A CA 1
ATOM 3670 C C . TYR A 1 463 ? 4.684 24.438 25.344 1 86.62 463 TYR A C 1
ATOM 3672 O O . TYR A 1 463 ? 3.711 24.094 24.672 1 86.62 463 TYR A O 1
ATOM 3680 N N . ALA A 1 464 ? 4.91 23.938 26.562 1 82.31 464 ALA A N 1
ATOM 3681 C CA . ALA A 1 464 ? 3.986 23.172 27.406 1 82.31 464 ALA A CA 1
ATOM 3682 C C . ALA A 1 464 ? 3.477 21.938 26.688 1 82.31 464 ALA A C 1
ATOM 3684 O O . ALA A 1 464 ? 2.314 21.547 26.828 1 82.31 464 ALA A O 1
ATOM 3685 N N . ASN A 1 465 ? 4.215 21.422 25.734 1 86.38 465 ASN A N 1
ATOM 3686 C CA . ASN A 1 465 ? 3.822 20.234 24.969 1 86.38 465 ASN A CA 1
ATOM 3687 C C . ASN A 1 465 ? 2.59 20.516 24.109 1 86.38 465 ASN A C 1
ATOM 3689 O O . ASN A 1 465 ? 1.783 19.609 23.875 1 86.38 465 ASN A O 1
ATOM 3693 N N . LEU A 1 466 ? 2.422 21.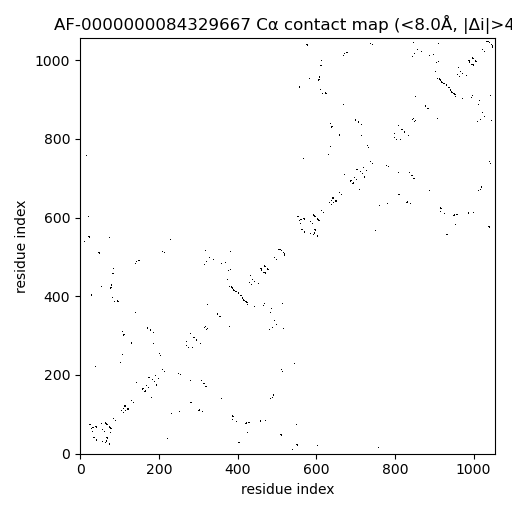766 23.812 1 90.25 466 LEU A N 1
ATOM 3694 C CA . LEU A 1 466 ? 1.295 22.141 22.969 1 90.25 466 LEU A CA 1
ATOM 3695 C C . LEU A 1 466 ? 1.707 22.172 21.5 1 90.25 466 LEU A C 1
ATOM 3697 O O . LEU A 1 466 ? 2.748 22.734 21.156 1 90.25 466 LEU A O 1
ATOM 3701 N N . ALA A 1 467 ? 0.941 21.609 20.719 1 90.12 467 ALA A N 1
ATOM 3702 C CA . ALA A 1 467 ? 1.298 21.422 19.312 1 90.12 467 ALA A CA 1
ATOM 3703 C C . ALA A 1 467 ? 1.113 22.719 18.516 1 90.12 467 ALA A C 1
ATOM 3705 O O . ALA A 1 467 ? 1.623 22.844 17.406 1 90.12 467 ALA A O 1
ATOM 3706 N N . THR A 1 468 ? 0.484 23.688 19.047 1 88.75 468 THR A N 1
ATOM 3707 C CA . THR A 1 468 ? 0.058 24.875 18.312 1 88.75 468 THR A CA 1
ATOM 3708 C C . THR A 1 468 ? 1.264 25.641 17.797 1 88.75 468 THR A C 1
ATOM 3710 O O . THR A 1 468 ? 1.165 26.344 16.781 1 88.75 468 THR A O 1
ATOM 3713 N N . PHE A 1 469 ? 2.436 25.516 18.406 1 92.25 469 PHE A N 1
ATOM 3714 C CA . PHE A 1 469 ? 3.625 26.25 17.984 1 92.25 469 PHE A CA 1
ATOM 3715 C C . PHE A 1 469 ? 4.543 25.359 17.156 1 92.25 469 PHE A C 1
ATOM 3717 O O . PHE A 1 469 ? 5.723 25.672 16.984 1 92.25 469 PHE A O 1
ATOM 3724 N N . ALA A 1 470 ? 4.023 24.219 16.734 1 93.25 470 ALA A N 1
ATOM 3725 C CA . ALA A 1 470 ? 4.762 23.25 15.93 1 93.25 470 ALA A CA 1
ATOM 3726 C C . ALA A 1 470 ? 6.035 22.797 16.641 1 93.25 470 ALA A C 1
ATOM 3728 O O . ALA A 1 470 ? 6.176 22.984 17.859 1 93.25 470 ALA A O 1
ATOM 3729 N N . ALA A 1 471 ? 6.875 22.016 15.969 1 93.56 471 ALA A N 1
ATOM 3730 C CA . ALA A 1 471 ? 8.094 21.453 16.547 1 93.56 471 ALA A CA 1
ATOM 3731 C C . ALA A 1 471 ? 9.18 21.297 15.484 1 93.56 471 ALA A C 1
ATOM 3733 O O . ALA A 1 471 ? 8.922 21.484 14.289 1 93.56 471 ALA A O 1
ATOM 3734 N N . GLY A 1 472 ? 10.406 21.094 15.977 1 93 472 GLY A N 1
ATOM 3735 C CA . GLY A 1 472 ? 11.516 20.828 15.07 1 93 472 GLY A CA 1
ATOM 3736 C C . GLY A 1 472 ? 12.047 22.078 14.391 1 93 472 GLY A C 1
ATOM 3737 O O . GLY A 1 472 ? 12.078 23.141 14.992 1 93 472 GLY A O 1
ATOM 3738 N N . VAL A 1 473 ? 12.422 21.922 13.156 1 93 473 VAL A N 1
ATOM 3739 C CA . VAL A 1 473 ? 13.086 23 12.438 1 93 473 VAL A CA 1
ATOM 3740 C C . VAL A 1 473 ? 12.078 24.094 12.094 1 93 473 VAL A C 1
ATOM 3742 O O . VAL A 1 473 ? 12.461 25.25 11.844 1 93 473 VAL A O 1
ATOM 3745 N N . ARG A 1 474 ? 10.789 23.734 12.156 1 93.69 474 ARG A N 1
ATOM 3746 C CA . ARG A 1 474 ? 9.781 24.719 11.797 1 93.69 474 ARG A CA 1
ATOM 3747 C C . ARG A 1 474 ? 9 25.188 13.023 1 93.69 474 ARG A C 1
ATOM 3749 O O . ARG A 1 474 ? 7.914 25.75 12.898 1 93.69 474 ARG A O 1
ATOM 3756 N N . SER A 1 475 ? 9.539 24.922 14.164 1 94.5 475 SER A N 1
ATOM 3757 C CA . SER A 1 475 ? 8.914 25.453 15.367 1 94.5 475 SER A CA 1
ATOM 3758 C C . SER A 1 475 ? 8.781 26.969 15.305 1 94.5 475 SER A C 1
ATOM 3760 O O . SER A 1 475 ? 9.641 27.641 14.742 1 94.5 475 SER A O 1
ATOM 3762 N N . CYS A 1 476 ? 7.734 27.438 15.875 1 93.88 476 CYS A N 1
ATOM 3763 C CA . CYS A 1 476 ? 7.465 28.875 15.828 1 93.88 476 CYS A CA 1
ATOM 3764 C C . CYS A 1 476 ? 8.562 29.656 16.547 1 93.88 476 CYS A C 1
ATOM 3766 O O . CYS A 1 476 ? 8.805 29.453 17.734 1 93.88 476 CYS A O 1
ATOM 3768 N N . ILE A 1 477 ? 9.172 30.562 15.883 1 92.12 477 ILE A N 1
ATOM 3769 C CA . ILE A 1 477 ? 10.266 31.328 16.453 1 92.12 477 ILE A CA 1
ATOM 3770 C C . ILE A 1 477 ? 9.703 32.406 17.375 1 92.12 477 ILE A C 1
ATOM 3772 O O . ILE A 1 477 ? 10.383 32.875 18.312 1 92.12 477 ILE A O 1
ATOM 3776 N N . GLY A 1 478 ? 8.5 32.781 17.234 1 92 478 GLY A N 1
ATOM 3777 C CA . GLY A 1 478 ? 7.895 33.875 17.984 1 92 478 GLY A CA 1
ATOM 3778 C C . GLY A 1 478 ? 7.023 33.406 19.125 1 92 478 GLY A C 1
ATOM 3779 O O . GLY A 1 478 ? 6.18 34.125 19.625 1 92 478 GLY A O 1
ATOM 3780 N N . TRP A 1 479 ? 7.16 32.156 19.547 1 92.31 479 TRP A N 1
ATOM 3781 C CA . TRP A 1 479 ? 6.238 31.625 20.547 1 92.31 479 TRP A CA 1
ATOM 3782 C C . TRP A 1 479 ? 6.355 32.375 21.859 1 92.31 479 TRP A C 1
ATOM 3784 O O . TRP A 1 479 ? 5.355 32.625 22.547 1 92.31 479 TRP A O 1
ATOM 3794 N N . ARG A 1 480 ? 7.539 32.875 22.266 1 92.94 480 ARG A N 1
ATOM 3795 C CA . ARG A 1 480 ? 7.715 33.625 23.5 1 92.94 480 ARG A CA 1
ATOM 3796 C C . ARG A 1 480 ? 7.023 34.969 23.422 1 92.94 480 ARG A C 1
ATOM 3798 O O . ARG A 1 480 ? 6.434 35.438 24.406 1 92.94 480 ARG A O 1
ATOM 3805 N N . PHE A 1 481 ? 7.195 35.562 22.234 1 91.38 481 PHE A N 1
ATOM 3806 C CA . PHE A 1 481 ? 6.508 36.812 21.969 1 91.38 481 PHE A CA 1
ATOM 3807 C C . PHE A 1 481 ? 5.004 36.656 22.141 1 91.38 481 PHE A C 1
ATOM 3809 O O . PHE A 1 481 ? 4.367 37.469 22.828 1 91.38 481 PHE A O 1
ATOM 3816 N N . ALA A 1 482 ? 4.477 35.594 21.578 1 91.75 482 ALA A N 1
ATOM 3817 C CA . ALA A 1 482 ? 3.041 35.344 21.609 1 91.75 482 ALA A CA 1
ATOM 3818 C C . ALA A 1 482 ? 2.555 35.094 23.047 1 91.75 482 ALA A C 1
ATOM 3820 O O . ALA A 1 482 ? 1.513 35.625 23.438 1 91.75 482 ALA A O 1
ATOM 3821 N N . VAL A 1 483 ? 3.238 34.375 23.812 1 92.88 483 VAL A N 1
ATOM 3822 C CA . VAL A 1 483 ? 2.836 34.031 25.172 1 92.88 483 VAL A CA 1
ATOM 3823 C C . VAL A 1 483 ? 2.912 35.25 26.062 1 92.88 483 VAL A C 1
ATOM 3825 O O . VAL A 1 483 ? 2 35.531 26.859 1 92.88 483 VAL A O 1
ATOM 3828 N N . ALA A 1 484 ? 3.979 36.031 25.938 1 93.75 484 ALA A N 1
ATOM 3829 C CA . ALA A 1 484 ? 4.141 37.219 26.734 1 93.75 484 ALA A CA 1
ATOM 3830 C C . ALA A 1 484 ? 3.037 38.25 26.438 1 93.75 484 ALA A C 1
ATOM 3832 O O . ALA A 1 484 ? 2.527 38.906 27.344 1 93.75 484 ALA A O 1
ATOM 3833 N N . GLU A 1 485 ? 2.791 38.344 25.172 1 93.88 485 GLU A N 1
ATOM 3834 C CA . GLU A 1 485 ? 1.716 39.25 24.766 1 93.88 485 GLU A CA 1
ATOM 3835 C C . GLU A 1 485 ? 0.375 38.812 25.344 1 93.88 485 GLU A C 1
ATOM 3837 O O . GLU A 1 485 ? -0.395 39.625 25.844 1 93.88 485 GLU A O 1
ATOM 3842 N N . LEU A 1 486 ? 0.094 37.562 25.25 1 93.06 486 LEU A N 1
ATOM 3843 C CA . LEU A 1 486 ? -1.139 37 25.781 1 93.06 486 LEU A CA 1
ATOM 3844 C C . LEU A 1 486 ? -1.251 37.25 27.281 1 93.06 486 LEU A C 1
ATOM 3846 O O . LEU A 1 486 ? -2.291 37.719 27.766 1 93.06 486 LEU A O 1
ATOM 3850 N N . GLN A 1 487 ? -0.205 37 28.016 1 95.31 487 GLN A N 1
ATOM 3851 C CA . GLN A 1 487 ? -0.176 37.188 29.453 1 95.31 487 GLN A CA 1
ATOM 3852 C C . GLN A 1 487 ? -0.436 38.656 29.812 1 95.31 487 GLN A C 1
ATOM 3854 O O . GLN A 1 487 ? -1.236 38.969 30.703 1 95.31 487 GLN A O 1
ATOM 3859 N N . THR A 1 488 ? 0.206 39.5 29.094 1 95.56 488 THR A N 1
ATOM 3860 C CA . THR A 1 488 ? 0.103 40.938 29.359 1 95.56 488 THR A CA 1
ATOM 3861 C C . THR A 1 488 ? -1.322 41.406 29.125 1 95.56 488 THR A C 1
ATOM 3863 O O . THR A 1 488 ? -1.878 42.125 29.953 1 95.56 488 THR A O 1
ATOM 3866 N N . PHE A 1 489 ? -1.865 41.062 28 1 94.25 489 PHE A N 1
ATOM 3867 C CA . PHE A 1 489 ? -3.209 41.5 27.672 1 94.25 489 PHE A CA 1
ATOM 3868 C C . PHE A 1 489 ? -4.223 41 28.688 1 94.25 489 PHE A C 1
ATOM 3870 O O . PHE A 1 489 ? -5.141 41.719 29.078 1 94.25 489 PHE A O 1
ATOM 3877 N N . ILE A 1 490 ? -4.102 39.781 29.125 1 94.38 490 ILE A N 1
ATOM 3878 C CA . ILE A 1 490 ? -5.012 39.219 30.125 1 94.38 490 ILE A CA 1
ATOM 3879 C C . ILE A 1 490 ? -4.906 40 31.422 1 94.38 490 ILE A C 1
ATOM 3881 O O . ILE A 1 490 ? -5.922 40.375 32.031 1 94.38 490 ILE A O 1
ATOM 3885 N N . VAL A 1 491 ? -3.686 40.219 31.875 1 96.06 491 VAL A N 1
ATOM 3886 C CA . VAL A 1 491 ? -3.443 40.906 33.125 1 96.06 491 VAL A CA 1
ATOM 3887 C C . VAL A 1 491 ? -4.051 42.312 33.094 1 96.06 491 VAL A C 1
ATOM 3889 O O . VAL A 1 491 ? -4.77 42.719 34 1 96.06 491 VAL A O 1
ATOM 3892 N N . VAL A 1 492 ? -3.803 43.031 32.031 1 95.44 492 VAL A N 1
ATOM 3893 C CA . VAL A 1 492 ? -4.285 44.406 31.891 1 95.44 492 VAL A CA 1
ATOM 3894 C C . VAL A 1 492 ? -5.812 44.406 31.828 1 95.44 492 VAL A C 1
ATOM 3896 O O . VAL A 1 492 ? -6.465 45.281 32.438 1 95.44 492 VAL A O 1
ATOM 3899 N N . LEU A 1 493 ? -6.387 43.531 31.109 1 93 493 LEU A N 1
ATOM 3900 C CA . LEU A 1 493 ? -7.836 43.469 30.984 1 93 493 LEU A CA 1
ATOM 3901 C C . LEU A 1 493 ? -8.492 43.188 32.344 1 93 493 LEU A C 1
ATOM 3903 O O . LEU A 1 493 ? -9.469 43.844 32.688 1 93 493 LEU A O 1
ATOM 3907 N N . LEU A 1 494 ? -7.953 42.312 33.062 1 94.44 494 LEU A N 1
ATOM 3908 C CA . LEU A 1 494 ? -8.594 41.875 34.312 1 94.44 494 LEU A CA 1
ATOM 3909 C C . LEU A 1 494 ? -8.297 42.875 35.438 1 94.44 494 LEU A C 1
ATOM 3911 O O . LEU A 1 494 ? -9.016 42.906 36.438 1 94.44 494 LEU A O 1
ATOM 3915 N N . ARG A 1 495 ? -7.227 43.625 35.25 1 94.31 495 ARG A N 1
ATOM 3916 C CA . ARG A 1 495 ? -6.969 44.75 36.188 1 94.31 495 ARG A CA 1
ATOM 3917 C C . ARG A 1 495 ? -8.031 45.812 36.062 1 94.31 495 ARG A C 1
ATOM 3919 O O . ARG A 1 495 ? -8.344 46.5 37.031 1 94.31 495 ARG A O 1
ATOM 3926 N N . ASN A 1 496 ? -8.609 45.906 34.906 1 93.56 496 ASN A N 1
ATOM 3927 C CA . ASN A 1 496 ? -9.422 47.094 34.625 1 93.56 496 ASN A CA 1
ATOM 3928 C C . ASN A 1 496 ? -10.898 46.719 34.469 1 93.56 496 ASN A C 1
ATOM 3930 O O . ASN A 1 496 ? -11.773 47.562 34.656 1 93.56 496 ASN A O 1
ATOM 3934 N N . PHE A 1 497 ? -11.141 45.469 34.094 1 93.62 497 PHE A N 1
ATOM 3935 C CA . PHE A 1 497 ? -12.516 45.188 33.75 1 93.62 497 PHE A CA 1
ATOM 3936 C C . PHE A 1 497 ? -12.93 43.812 34.281 1 93.62 497 PHE A C 1
ATOM 3938 O O . PHE A 1 497 ? -12.078 42.969 34.531 1 93.62 497 PHE A O 1
ATOM 3945 N N . ALA A 1 498 ? -14.203 43.719 34.5 1 93.38 498 ALA A N 1
ATOM 3946 C CA . ALA A 1 498 ? -14.844 42.406 34.562 1 93.38 498 ALA A CA 1
ATOM 3947 C C . ALA A 1 498 ? -15.477 42 33.25 1 93.38 498 ALA A C 1
ATOM 3949 O O . ALA A 1 498 ? -16.203 42.781 32.625 1 93.38 498 ALA A O 1
ATOM 3950 N N . ILE A 1 499 ? -15.102 40.844 32.812 1 91.75 499 ILE A N 1
ATOM 3951 C CA . ILE A 1 499 ? -15.594 40.375 31.516 1 91.75 499 ILE A CA 1
ATOM 3952 C C . ILE A 1 499 ? -16.797 39.469 31.703 1 91.75 499 ILE A C 1
ATOM 3954 O O . ILE A 1 499 ? -16.734 38.5 32.469 1 91.75 499 ILE A O 1
ATOM 3958 N N . ARG A 1 500 ? -17.844 39.781 31.031 1 90 500 ARG A N 1
ATOM 3959 C CA . ARG A 1 500 ? -19.062 39 31.172 1 90 500 ARG A CA 1
ATOM 3960 C C . ARG A 1 500 ? -19.547 38.531 29.812 1 90 500 ARG A C 1
ATOM 3962 O O . ARG A 1 500 ? -19.188 39.094 28.781 1 90 500 ARG A O 1
ATOM 3969 N N . ASP A 1 501 ? -20.344 37.469 29.906 1 84.44 501 ASP A N 1
ATOM 3970 C CA . ASP A 1 501 ? -20.875 36.875 28.688 1 84.44 501 ASP A CA 1
ATOM 3971 C C . ASP A 1 501 ? -22.062 37.656 28.156 1 84.44 501 ASP A C 1
ATOM 3973 O O . ASP A 1 501 ? -22.703 38.406 28.891 1 84.44 501 ASP A O 1
ATOM 3977 N N . THR A 1 502 ? -22.172 37.625 26.844 1 83.5 502 THR A N 1
ATOM 3978 C CA . THR A 1 502 ? -23.344 38.156 26.172 1 83.5 502 THR A CA 1
ATOM 3979 C C . THR A 1 502 ? -24.188 37.031 25.594 1 83.5 502 THR A C 1
ATOM 3981 O O . THR A 1 502 ? -23.703 35.906 25.422 1 83.5 502 THR A O 1
ATOM 3984 N N . PRO A 1 503 ? -25.469 37.281 25.344 1 79.5 503 PRO A N 1
ATOM 3985 C CA . PRO A 1 503 ? -26.328 36.25 24.734 1 79.5 503 PRO A CA 1
ATOM 3986 C C . PRO A 1 503 ? -25.766 35.719 23.422 1 79.5 503 PRO A C 1
ATOM 3988 O O . PRO A 1 503 ? -25.953 34.562 23.094 1 79.5 503 PRO A O 1
ATOM 3991 N N . GLU A 1 504 ? -25.016 36.438 22.75 1 78.38 504 GLU A N 1
ATOM 3992 C CA . GLU A 1 504 ? -24.469 36.062 21.453 1 78.38 504 GLU A CA 1
ATOM 3993 C C . GLU A 1 504 ? -23.328 35.062 21.609 1 78.38 504 GLU A C 1
ATOM 3995 O O . GLU A 1 504 ? -23 34.344 20.672 1 78.38 504 GLU A O 1
ATOM 4000 N N . LEU A 1 505 ? -22.797 35.062 22.719 1 78.69 505 LEU A N 1
ATOM 4001 C CA . LEU A 1 505 ? -21.641 34.219 22.953 1 78.69 505 LEU A CA 1
ATOM 4002 C C . LEU A 1 505 ? -22.031 32.75 22.906 1 78.69 505 LEU A C 1
ATOM 4004 O O . LEU A 1 505 ? -21.188 31.891 22.641 1 78.69 505 LEU A O 1
ATOM 4008 N N . THR A 1 506 ? -23.266 32.469 23.141 1 74.88 506 THR A N 1
ATOM 4009 C CA . THR A 1 506 ? -23.734 31.078 23.125 1 74.88 506 THR A CA 1
ATOM 4010 C C . THR A 1 506 ? -23.734 30.516 21.719 1 74.88 506 THR A C 1
ATOM 4012 O O . THR A 1 506 ? -23.75 29.297 21.516 1 74.88 506 THR A O 1
ATOM 4015 N N . ARG A 1 507 ? -23.484 31.406 20.812 1 76.94 507 ARG A N 1
ATOM 4016 C CA . ARG A 1 507 ? -23.578 30.984 19.422 1 76.94 507 ARG A CA 1
ATOM 4017 C C . ARG A 1 507 ? -22.188 30.953 18.781 1 76.94 507 ARG A C 1
ATOM 4019 O O . ARG A 1 507 ? -22.078 30.766 17.562 1 76.94 507 ARG A O 1
ATOM 4026 N N . ILE A 1 508 ? -21.234 31.031 19.562 1 80.12 508 ILE A N 1
ATOM 4027 C CA . ILE A 1 508 ? -19.875 31.094 19.016 1 80.12 508 ILE A CA 1
ATOM 4028 C C . ILE A 1 508 ? -19.406 29.703 18.625 1 80.12 508 ILE A C 1
ATOM 4030 O O . ILE A 1 508 ? -19.672 28.719 19.328 1 80.12 508 ILE A O 1
ATOM 4034 N N . ARG A 1 509 ? -18.828 29.656 17.422 1 80.69 509 ARG A N 1
ATOM 4035 C CA . ARG A 1 509 ? -18.266 28.406 16.922 1 80.69 509 ARG A CA 1
ATOM 4036 C C . ARG A 1 509 ? -16.812 28.594 16.484 1 80.69 509 ARG A C 1
ATOM 4038 O O . ARG A 1 509 ? -16.406 29.672 16.078 1 80.69 509 ARG A O 1
ATOM 4045 N N . ARG A 1 510 ? -16.078 27.531 16.625 1 84.44 510 ARG A N 1
ATOM 4046 C CA . ARG A 1 510 ? -14.711 27.484 16.109 1 84.44 510 ARG A CA 1
ATOM 4047 C C . ARG A 1 510 ? -14.703 27.188 14.617 1 84.44 510 ARG A C 1
ATOM 4049 O O . ARG A 1 510 ? -15.234 26.172 14.164 1 84.44 510 ARG A O 1
ATOM 4056 N N . GLU A 1 511 ? -14.211 28.094 13.906 1 78.88 511 GLU A N 1
ATOM 4057 C CA . GLU A 1 511 ? -14.148 27.906 12.461 1 78.88 511 GLU A CA 1
ATOM 4058 C C . GLU A 1 511 ? -12.711 27.75 11.984 1 78.88 511 GLU A C 1
ATOM 4060 O O . GLU A 1 511 ? -11.797 28.344 12.539 1 78.88 511 GLU A O 1
ATOM 4065 N N . SER A 1 512 ? -12.641 26.984 10.922 1 75.88 512 SER A N 1
ATOM 4066 C CA . SER A 1 512 ? -11.328 26.766 10.32 1 75.88 512 SER A CA 1
ATOM 4067 C C . SER A 1 512 ? -11.07 27.734 9.18 1 75.88 512 SER A C 1
ATOM 4069 O O . SER A 1 512 ? -11.836 27.781 8.211 1 75.88 512 SER A O 1
ATOM 4071 N N . ALA A 1 513 ? -10.148 28.609 9.281 1 73.31 513 ALA A N 1
ATOM 4072 C CA . ALA A 1 513 ? -9.688 29.547 8.266 1 73.31 513 ALA A CA 1
ATOM 4073 C C . ALA A 1 513 ? -8.172 29.688 8.297 1 73.31 513 ALA A C 1
ATOM 4075 O O . ALA A 1 513 ? -7.648 30.766 8.594 1 73.31 513 ALA A O 1
ATOM 4076 N N . LEU A 1 514 ? -7.496 28.625 7.945 1 69.81 514 LEU A N 1
ATOM 4077 C CA . LEU A 1 514 ? -6.047 28.531 8.102 1 69.81 514 LEU A CA 1
ATOM 4078 C C . LEU A 1 514 ? -5.664 28.484 9.578 1 69.81 514 LEU A C 1
ATOM 4080 O O . LEU A 1 514 ? -4.797 27.688 9.969 1 69.81 514 LEU A O 1
ATOM 4084 N N . THR A 1 515 ? -6.383 29.375 10.312 1 75.19 515 THR A N 1
ATOM 4085 C CA . THR A 1 515 ? -6.305 29.359 11.773 1 75.19 515 THR A CA 1
ATOM 4086 C C . THR A 1 515 ? -7.695 29.203 12.383 1 75.19 515 THR A C 1
ATOM 4088 O O . THR A 1 515 ? -8.703 29.266 11.672 1 75.19 515 THR A O 1
ATOM 4091 N N . MET A 1 516 ? -7.676 28.984 13.562 1 75.38 516 MET A N 1
ATOM 4092 C CA . MET A 1 516 ? -8.969 28.938 14.242 1 75.38 516 MET A CA 1
ATOM 4093 C C . MET A 1 516 ? -9.516 30.344 14.461 1 75.38 516 MET A C 1
ATOM 4095 O O . MET A 1 516 ? -8.836 31.203 15.031 1 75.38 516 MET A O 1
ATOM 4099 N N . VAL A 1 517 ? -10.688 30.578 13.945 1 75.12 517 VAL A N 1
ATOM 4100 C CA . VAL A 1 517 ? -11.312 31.891 14.102 1 75.12 517 VAL A CA 1
ATOM 4101 C C . VAL A 1 517 ? -12.711 31.734 14.703 1 75.12 517 VAL A C 1
ATOM 4103 O O . VAL A 1 517 ? -13.391 30.734 14.438 1 75.12 517 VAL A O 1
ATOM 4106 N N . PRO A 1 518 ? -13.023 32.688 15.562 1 76 518 PRO A N 1
ATOM 4107 C CA . PRO A 1 518 ? -14.391 32.656 16.094 1 76 518 PRO A CA 1
ATOM 4108 C C . PRO A 1 518 ? -15.43 33.094 15.062 1 76 518 PRO A C 1
ATOM 4110 O O . PRO A 1 518 ? -15.172 34 14.266 1 76 518 PRO A O 1
ATOM 4113 N N . ALA A 1 519 ? -16.453 32.375 14.984 1 74.94 519 ALA A N 1
ATOM 4114 C CA . ALA A 1 519 ? -17.578 32.719 14.141 1 74.94 519 ALA A CA 1
ATOM 4115 C C . ALA A 1 519 ? -18.906 32.562 14.891 1 74.94 519 ALA A C 1
ATOM 4117 O O . ALA A 1 519 ? -19 31.75 15.812 1 74.94 519 ALA A O 1
ATOM 4118 N N . ILE A 1 520 ? -19.781 33.469 14.602 1 70.69 520 ILE A N 1
ATOM 4119 C CA . ILE A 1 520 ? -21.109 33.344 15.203 1 70.69 520 ILE A CA 1
ATOM 4120 C C . ILE A 1 520 ? -22.016 32.5 14.312 1 70.69 520 ILE A C 1
ATOM 4122 O O . ILE A 1 520 ? -22.125 32.75 13.109 1 70.69 520 ILE A O 1
ATOM 4126 N N . GLU A 1 521 ? -22.531 31.484 14.945 1 68.62 521 GLU A N 1
ATOM 4127 C CA . GLU A 1 521 ? -23.438 30.609 14.211 1 68.62 521 GLU A CA 1
ATOM 4128 C C . GLU A 1 521 ? -24.594 31.406 13.586 1 68.62 521 GLU A C 1
ATOM 4130 O O . GLU A 1 521 ? -25.188 32.25 14.234 1 68.62 521 GLU A O 1
ATOM 4135 N N . GLY A 1 522 ? -25.047 31.234 12.383 1 56.69 522 GLY A N 1
ATOM 4136 C CA . GLY A 1 522 ? -26.141 31.922 11.703 1 56.69 522 GLY A CA 1
ATOM 4137 C C . GLY A 1 522 ? -25.688 33.125 10.898 1 56.69 522 GLY A C 1
ATOM 4138 O O . GLY A 1 522 ? -26.406 33.594 10.023 1 56.69 522 GLY A O 1
ATOM 4139 N N . GLU A 1 523 ? -24.766 33.875 11.328 1 51.78 523 GLU A N 1
ATOM 4140 C CA . GLU A 1 523 ? -24.281 35.031 10.609 1 51.78 523 GLU A CA 1
ATOM 4141 C C . GLU A 1 523 ? -23.359 34.656 9.461 1 51.78 523 GLU A C 1
ATOM 4143 O O . GLU A 1 523 ? -22.953 35.5 8.664 1 51.78 523 GLU A O 1
ATOM 4148 N N . LEU A 1 524 ? -22.984 33.625 9.398 1 48.53 524 LEU A N 1
ATOM 4149 C CA . LEU A 1 524 ? -22.078 33.188 8.344 1 48.53 524 LEU A CA 1
ATOM 4150 C C . LEU A 1 524 ? -22.766 33.219 6.988 1 48.53 524 LEU A C 1
ATOM 4152 O O . LEU A 1 524 ? -22.109 33.312 5.949 1 48.53 524 LEU A O 1
ATOM 4156 N N . ASP A 1 525 ? -24.047 33.062 6.906 1 38.59 525 ASP A N 1
ATOM 4157 C CA . ASP A 1 525 ? -24.781 33.062 5.641 1 38.59 525 ASP A CA 1
ATOM 4158 C C . ASP A 1 525 ? -24.812 34.469 5.023 1 38.59 525 ASP A C 1
ATOM 4160 O O . ASP A 1 525 ? -25.078 34.594 3.832 1 38.59 525 ASP A O 1
ATOM 4164 N N . GLU A 1 526 ? -24.766 35.531 5.652 1 33.78 526 GLU A N 1
ATOM 4165 C CA . GLU A 1 526 ? -25.062 36.812 5.031 1 33.78 526 GLU A CA 1
ATOM 4166 C C . GLU A 1 526 ? -23.875 37.312 4.203 1 33.78 526 GLU A C 1
ATOM 4168 O O . GLU A 1 526 ? -24.031 38.188 3.348 1 33.78 526 GLU A O 1
ATOM 4173 N N . GLU A 1 527 ? -22.719 37.344 4.48 1 30.22 527 GLU A N 1
ATOM 4174 C CA . GLU A 1 527 ? -21.828 38.031 3.553 1 30.22 527 GLU A CA 1
ATOM 4175 C C . GLU A 1 527 ? -21.516 37.156 2.342 1 30.22 527 GLU A C 1
ATOM 4177 O O . GLU A 1 527 ? -20.625 37.469 1.543 1 30.22 527 GLU A O 1
ATOM 4182 N N . VAL A 1 528 ? -22.109 36.156 2.135 1 23.41 528 VAL A N 1
ATOM 4183 C CA . VAL A 1 528 ? -22.078 35.719 0.746 1 23.41 528 VAL A CA 1
ATOM 4184 C C . VAL A 1 528 ? -23.141 36.469 -0.066 1 23.41 528 VAL A C 1
ATOM 4186 O O . VAL A 1 528 ? -24.297 36.562 0.358 1 23.41 528 VAL A O 1
ATOM 4189 N N . MET B 1 1 ? -14.773 21.047 -30.891 1 42.66 1 MET B N 1
ATOM 4190 C CA . MET B 1 1 ? -14.406 19.641 -30.953 1 42.66 1 MET B CA 1
ATOM 4191 C C . MET B 1 1 ? -12.984 19.438 -30.453 1 42.66 1 MET B C 1
ATOM 4193 O O . MET B 1 1 ? -12.719 18.484 -29.719 1 42.66 1 MET B O 1
ATOM 4197 N N . GLU B 1 2 ? -12.141 20.391 -30.703 1 49.88 2 GLU B N 1
ATOM 4198 C CA . GLU B 1 2 ? -10.727 20.391 -30.344 1 49.88 2 GLU B CA 1
ATOM 4199 C C . GLU B 1 2 ? -10.531 20.703 -28.859 1 49.88 2 GLU B C 1
ATOM 4201 O O . GLU B 1 2 ? -9.695 20.078 -28.203 1 49.88 2 GLU B O 1
ATOM 4206 N N . THR B 1 3 ? -11.312 21.531 -28.391 1 51.06 3 THR B N 1
ATOM 4207 C CA . THR B 1 3 ? -11.172 21.953 -27 1 51.06 3 THR B CA 1
ATOM 4208 C C . THR B 1 3 ? -11.625 20.844 -26.047 1 51.06 3 THR B C 1
ATOM 4210 O O . THR B 1 3 ? -11.023 20.641 -24.984 1 51.06 3 THR B O 1
ATOM 4213 N N . ALA B 1 4 ? -12.57 20.141 -26.484 1 50.97 4 ALA B N 1
ATOM 4214 C CA . ALA B 1 4 ? -13.062 19.047 -25.656 1 50.97 4 ALA B CA 1
ATOM 4215 C C . ALA B 1 4 ? -12.047 17.906 -25.594 1 50.97 4 ALA B C 1
ATOM 4217 O O . ALA B 1 4 ? -11.828 17.328 -24.531 1 50.97 4 ALA B O 1
ATOM 4218 N N . THR B 1 5 ? -11.477 17.656 -26.734 1 50.69 5 THR B N 1
ATOM 4219 C CA . THR B 1 5 ? -10.445 16.625 -26.781 1 50.69 5 THR B CA 1
ATOM 4220 C C . THR B 1 5 ? -9.242 17.031 -25.938 1 50.69 5 THR B C 1
ATOM 4222 O O . THR B 1 5 ? -8.664 16.203 -25.234 1 50.69 5 THR B O 1
ATOM 4225 N N . LEU B 1 6 ? -8.93 18.297 -25.984 1 51.75 6 LEU B N 1
ATOM 4226 C CA . LEU B 1 6 ? -7.824 18.781 -25.156 1 51.75 6 LEU B CA 1
ATOM 4227 C C . LEU B 1 6 ? -8.172 18.703 -23.688 1 51.75 6 LEU B C 1
ATOM 4229 O O . LEU B 1 6 ? -7.312 18.359 -22.859 1 51.75 6 LEU B O 1
ATOM 4233 N N . LEU B 1 7 ? -9.336 18.938 -23.406 1 51.88 7 LEU B N 1
ATOM 4234 C CA . LEU B 1 7 ? -9.781 18.828 -22.031 1 51.88 7 LEU B CA 1
ATOM 4235 C C . LEU B 1 7 ? -9.75 17.391 -21.547 1 51.88 7 LEU B C 1
ATOM 4237 O O . LEU B 1 7 ? -9.344 17.109 -20.422 1 51.88 7 LEU B O 1
ATOM 4241 N N . ILE B 1 8 ? -10.18 16.594 -22.469 1 52.03 8 ILE B N 1
ATOM 4242 C CA . ILE B 1 8 ? -10.164 15.188 -22.109 1 52.03 8 ILE B CA 1
ATOM 4243 C C . ILE B 1 8 ? -8.727 14.703 -21.969 1 52.03 8 ILE B C 1
ATOM 4245 O O . ILE B 1 8 ? -8.406 13.953 -21.047 1 52.03 8 ILE B O 1
ATOM 4249 N N . LEU B 1 9 ? -7.812 15.117 -22.797 1 51.84 9 LEU B N 1
ATOM 4250 C CA . LEU B 1 9 ? -6.398 14.797 -22.656 1 51.84 9 LEU B CA 1
ATOM 4251 C C . LEU B 1 9 ? -5.855 15.32 -21.328 1 51.84 9 LEU B C 1
ATOM 4253 O O . LEU B 1 9 ? -5.113 14.625 -20.641 1 51.84 9 LEU B O 1
ATOM 4257 N N . CYS B 1 10 ? -6.18 16.5 -21.094 1 51.56 10 CYS B N 1
ATOM 4258 C CA . CYS B 1 10 ? -5.727 17.094 -19.844 1 51.56 10 CYS B CA 1
ATOM 4259 C C . CYS B 1 10 ? -6.281 16.344 -18.641 1 51.56 10 CYS B C 1
ATOM 4261 O O . CYS B 1 10 ? -5.57 16.125 -17.656 1 51.56 10 CYS B O 1
ATOM 4263 N N . LEU B 1 11 ? -7.453 15.93 -18.797 1 52.16 11 LEU B N 1
ATOM 4264 C CA . LEU B 1 11 ? -8.039 15.156 -17.703 1 52.16 11 LEU B CA 1
ATOM 4265 C C . LEU B 1 11 ? -7.375 13.797 -17.578 1 52.16 11 LEU B C 1
ATOM 4267 O O . LEU B 1 11 ? -7.141 13.312 -16.469 1 52.16 11 LEU B O 1
ATOM 4271 N N . LEU B 1 12 ? -7.09 13.258 -18.734 1 51.62 12 LEU B N 1
ATOM 4272 C CA . LEU B 1 12 ? -6.438 11.953 -18.734 1 51.62 12 LEU B CA 1
ATOM 4273 C C . LEU B 1 12 ? -5.02 12.055 -18.172 1 51.62 12 LEU B C 1
ATOM 4275 O O . LEU B 1 12 ? -4.586 11.195 -17.406 1 51.62 12 LEU B O 1
ATOM 4279 N N . VAL B 1 13 ? -4.312 13.086 -18.547 1 51.53 13 VAL B N 1
ATOM 4280 C CA . VAL B 1 13 ? -3.002 13.336 -17.953 1 51.53 13 VAL B CA 1
ATOM 4281 C C . VAL B 1 13 ? -3.141 13.555 -16.453 1 51.53 13 VAL B C 1
ATOM 4283 O O . VAL B 1 13 ? -2.348 13.039 -15.664 1 51.53 13 VAL B O 1
ATOM 4286 N N . ALA B 1 14 ? -4.133 14.312 -16.203 1 50.19 14 ALA B N 1
ATOM 4287 C CA . ALA B 1 14 ? -4.379 14.547 -14.789 1 50.19 14 ALA B CA 1
ATOM 4288 C C . ALA B 1 14 ? -4.703 13.242 -14.062 1 50.19 14 ALA B C 1
ATOM 4290 O O . ALA B 1 14 ? -4.219 13.008 -12.953 1 50.19 14 ALA B O 1
ATOM 4291 N N . ALA B 1 15 ? -5.527 12.516 -14.773 1 50.66 15 ALA B N 1
ATOM 4292 C CA . ALA B 1 15 ? -5.852 11.219 -14.188 1 50.66 15 ALA B CA 1
ATOM 4293 C C . ALA B 1 15 ? -4.609 10.336 -14.086 1 50.66 15 ALA B C 1
ATOM 4295 O O . ALA B 1 15 ? -4.395 9.68 -13.062 1 50.66 15 ALA B O 1
ATOM 4296 N N . LEU B 1 16 ? -3.83 10.312 -15.172 1 51.22 16 LEU B N 1
ATOM 4297 C CA . LEU B 1 16 ? -2.584 9.547 -15.156 1 51.22 16 LEU B CA 1
ATOM 4298 C C . LEU B 1 16 ? -1.685 10 -14.016 1 51.22 16 LEU B C 1
ATOM 4300 O O . LEU B 1 16 ? -1.062 9.18 -13.344 1 51.22 16 LEU B O 1
ATOM 4304 N N . PHE B 1 17 ? -1.583 11.359 -13.945 1 49.31 17 PHE B N 1
ATOM 4305 C CA . PHE B 1 17 ? -0.736 11.938 -12.906 1 49.31 17 PHE B CA 1
ATOM 4306 C C . PHE B 1 17 ? -1.254 11.57 -11.523 1 49.31 17 PHE B C 1
ATOM 4308 O O . PHE B 1 17 ? -0.469 11.273 -10.617 1 49.31 17 PHE B O 1
ATOM 4315 N N . LEU B 1 18 ? -2.531 11.742 -11.391 1 48.59 18 LEU B N 1
ATOM 4316 C CA . LEU B 1 18 ? -3.139 11.312 -10.141 1 48.59 18 LEU B CA 1
ATOM 4317 C C . LEU B 1 18 ? -2.797 9.852 -9.836 1 48.59 18 LEU B C 1
ATOM 4319 O O . LEU B 1 18 ? -2.518 9.5 -8.688 1 48.59 18 LEU B O 1
ATOM 4323 N N . PHE B 1 19 ? -2.863 9.062 -10.938 1 48.84 19 PHE B N 1
ATOM 4324 C CA . PHE B 1 19 ? -2.617 7.633 -10.781 1 48.84 19 PHE B CA 1
ATOM 4325 C C . PHE B 1 19 ? -1.159 7.371 -10.422 1 48.84 19 PHE B C 1
ATOM 4327 O O . PHE B 1 19 ? -0.864 6.488 -9.617 1 48.84 19 PHE B O 1
ATOM 4334 N N . LYS B 1 20 ? -0.259 8.086 -11.07 1 48.47 20 LYS B N 1
ATOM 4335 C CA . LYS B 1 20 ? 1.152 7.891 -10.75 1 48.47 20 LYS B CA 1
ATOM 4336 C C . LYS B 1 20 ? 1.424 8.164 -9.273 1 48.47 20 LYS B C 1
ATOM 4338 O O . LYS B 1 20 ? 2.18 7.438 -8.633 1 48.47 20 LYS B O 1
ATOM 4343 N N . ASN B 1 21 ? 0.976 9.438 -8.875 1 45.53 21 ASN B N 1
ATOM 4344 C CA . ASN B 1 21 ? 1.415 9.93 -7.578 1 45.53 21 ASN B CA 1
ATOM 4345 C C . ASN B 1 21 ? 0.781 9.148 -6.434 1 45.53 21 ASN B C 1
ATOM 4347 O O . ASN B 1 21 ? 1.209 9.266 -5.285 1 45.53 21 ASN B O 1
ATOM 4351 N N . ASN B 1 22 ? -0.45 8.648 -6.699 1 47 22 ASN B N 1
ATOM 4352 C CA . ASN B 1 22 ? -1.071 7.844 -5.648 1 47 22 ASN B CA 1
ATOM 4353 C C . ASN B 1 22 ? -0.426 6.465 -5.539 1 47 22 ASN B C 1
ATOM 4355 O O . ASN B 1 22 ? -0.922 5.602 -4.82 1 47 22 ASN B O 1
ATOM 4359 N N . ALA B 1 23 ? 0.476 6.023 -6.418 1 53.16 23 ALA B N 1
ATOM 4360 C CA . ALA B 1 23 ? 0.641 4.652 -6.887 1 53.16 23 ALA B CA 1
ATOM 4361 C C . ALA B 1 23 ? 1.486 3.836 -5.91 1 53.16 23 ALA B C 1
ATOM 4363 O O . ALA B 1 23 ? 2.135 2.863 -6.305 1 53.16 23 ALA B O 1
ATOM 4364 N N . SER B 1 24 ? 1.714 4.629 -4.695 1 64.81 24 SER B N 1
ATOM 4365 C CA . SER B 1 24 ? 2.479 3.588 -4.016 1 64.81 24 SER B CA 1
ATOM 4366 C C . SER B 1 24 ? 1.601 2.389 -3.68 1 64.81 24 SER B C 1
ATOM 4368 O O . SER B 1 24 ? 0.406 2.541 -3.412 1 64.81 24 SER B O 1
ATOM 4370 N N . SER B 1 25 ? 2.057 1.37 -3.971 1 77.38 25 SER B N 1
ATOM 4371 C CA . SER B 1 25 ? 1.438 0.055 -3.842 1 77.38 25 SER B CA 1
ATOM 4372 C C . SER B 1 25 ? 1.43 -0.41 -2.389 1 77.38 25 SER B C 1
ATOM 4374 O O . SER B 1 25 ? 2.287 -0.012 -1.599 1 77.38 25 SER B O 1
ATOM 4376 N N . PRO B 1 26 ? 0.423 -1.076 -2.039 1 83.31 26 PRO B N 1
ATOM 4377 C CA . PRO B 1 26 ? 0.44 -1.716 -0.722 1 83.31 26 PRO B CA 1
ATOM 4378 C C . PRO B 1 26 ? 1.65 -2.625 -0.523 1 83.31 26 PRO B C 1
ATOM 4380 O O . PRO B 1 26 ? 1.97 -2.996 0.609 1 83.31 26 PRO B O 1
ATOM 4383 N N . LEU B 1 27 ? 2.281 -2.912 -1.606 1 89.5 27 LEU B N 1
ATOM 4384 C CA . LEU B 1 27 ? 3.406 -3.838 -1.548 1 89.5 27 LEU B CA 1
ATOM 4385 C C . LEU B 1 27 ? 4.73 -3.09 -1.631 1 89.5 27 LEU B C 1
ATOM 4387 O O . LEU B 1 27 ? 5.793 -3.705 -1.771 1 89.5 27 LEU B O 1
ATOM 4391 N N . TRP B 1 28 ? 4.715 -1.823 -1.455 1 86.94 28 TRP B N 1
ATOM 4392 C CA . TRP B 1 28 ? 5.863 -0.975 -1.759 1 86.94 28 TRP B CA 1
ATOM 4393 C C . TRP B 1 28 ? 7.051 -1.326 -0.87 1 86.94 28 TRP B C 1
ATOM 4395 O O . TRP B 1 28 ? 8.203 -1.133 -1.26 1 86.94 28 TRP B O 1
ATOM 4405 N N . ASN B 1 29 ? 6.773 -1.788 0.357 1 90.94 29 ASN B N 1
ATOM 4406 C CA . ASN B 1 29 ? 7.836 -2.006 1.332 1 90.94 29 ASN B CA 1
ATOM 4407 C C . ASN B 1 29 ? 8.508 -3.359 1.133 1 90.94 29 ASN B C 1
ATOM 4409 O O . ASN B 1 29 ? 9.531 -3.648 1.765 1 90.94 29 ASN B O 1
ATOM 4413 N N . ILE B 1 30 ? 7.965 -4.211 0.315 1 94.44 30 ILE B N 1
ATOM 4414 C CA . ILE B 1 30 ? 8.578 -5.496 0.002 1 94.44 30 ILE B CA 1
ATOM 4415 C C . ILE B 1 30 ? 9.641 -5.312 -1.08 1 94.44 30 ILE B C 1
ATOM 4417 O O . ILE B 1 30 ? 9.391 -4.656 -2.096 1 94.44 30 ILE B O 1
ATOM 4421 N N . GLN B 1 31 ? 10.789 -5.91 -0.853 1 94.94 31 GLN B N 1
ATOM 4422 C CA . GLN B 1 31 ? 11.906 -5.719 -1.775 1 94.94 31 GLN B CA 1
ATOM 4423 C C . GLN B 1 31 ? 11.758 -6.605 -3.01 1 94.94 31 GLN B C 1
ATOM 4425 O O . GLN B 1 31 ? 11.047 -7.613 -2.975 1 94.94 31 GLN B O 1
ATOM 4430 N N . GLY B 1 32 ? 12.414 -6.266 -4.098 1 95.19 32 GLY B N 1
ATOM 4431 C CA . GLY B 1 32 ? 12.422 -6.992 -5.359 1 95.19 32 GLY B CA 1
ATOM 4432 C C . GLY B 1 32 ? 13.359 -6.387 -6.387 1 95.19 32 GLY B C 1
ATOM 4433 O O . GLY B 1 32 ? 13.969 -5.34 -6.141 1 95.19 32 GLY B O 1
ATOM 4434 N N . PRO B 1 33 ? 13.461 -7.023 -7.414 1 94.38 33 PRO B N 1
ATOM 4435 C CA . PRO B 1 33 ? 14.367 -6.551 -8.461 1 94.38 33 PRO B CA 1
ATOM 4436 C C . PRO B 1 33 ? 13.852 -5.301 -9.172 1 94.38 33 PRO B C 1
ATOM 4438 O O . PRO B 1 33 ? 12.648 -5.047 -9.172 1 94.38 33 PRO B O 1
ATOM 4441 N N . LYS B 1 34 ? 14.766 -4.527 -9.781 1 90.75 34 LYS B N 1
ATOM 4442 C CA . LYS B 1 34 ? 14.383 -3.391 -10.617 1 90.75 34 LYS B CA 1
ATOM 4443 C C . LYS B 1 34 ? 13.859 -3.857 -11.977 1 90.75 34 LYS B C 1
ATOM 4445 O O . LYS B 1 34 ? 14.438 -4.75 -12.602 1 90.75 34 LYS B O 1
ATOM 4450 N N . PRO B 1 35 ? 12.789 -3.336 -12.359 1 88.44 35 PRO B N 1
ATOM 4451 C CA . PRO B 1 35 ? 12.227 -3.779 -13.633 1 88.44 35 PRO B CA 1
ATOM 4452 C C . PRO B 1 35 ? 13.094 -3.379 -14.828 1 88.44 35 PRO B C 1
ATOM 4454 O O . PRO B 1 35 ? 13.68 -2.297 -14.836 1 88.44 35 PRO B O 1
ATOM 4457 N N . SER B 1 36 ? 13.172 -4.258 -15.75 1 82.81 36 SER B N 1
ATOM 4458 C CA . SER B 1 36 ? 13.93 -3.98 -16.953 1 82.81 36 SER B CA 1
ATOM 4459 C C . SER B 1 36 ? 13.125 -3.133 -17.938 1 82.81 36 SER B C 1
ATOM 4461 O O . SER B 1 36 ? 13.688 -2.471 -18.812 1 82.81 36 SER B O 1
ATOM 4463 N N . SER B 1 37 ? 11.828 -3.152 -17.875 1 84.06 37 SER B N 1
ATOM 4464 C CA . SER B 1 37 ? 10.93 -2.408 -18.75 1 84.06 37 SER B CA 1
ATOM 4465 C C . SER B 1 37 ? 9.68 -1.951 -18 1 84.06 37 SER B C 1
ATOM 4467 O O . SER B 1 37 ? 9.195 -2.656 -17.109 1 84.06 37 SER B O 1
ATOM 4469 N N . PHE B 1 38 ? 9.234 -0.801 -18.344 1 79.56 38 PHE B N 1
ATOM 4470 C CA . PHE B 1 38 ? 8.016 -0.309 -17.719 1 79.56 38 PHE B CA 1
ATOM 4471 C C . PHE B 1 38 ? 6.793 -1.019 -18.297 1 79.56 38 PHE B C 1
ATOM 4473 O O . PHE B 1 38 ? 5.809 -1.246 -17.594 1 79.56 38 PHE B O 1
ATOM 4480 N N . ILE B 1 39 ? 6.855 -1.429 -19.5 1 78.88 39 ILE B N 1
ATOM 4481 C CA . ILE B 1 39 ? 5.711 -1.996 -20.219 1 78.88 39 ILE B CA 1
ATOM 4482 C C . ILE B 1 39 ? 5.504 -3.445 -19.781 1 78.88 39 ILE B C 1
ATOM 4484 O O . ILE B 1 39 ? 4.375 -3.857 -19.5 1 78.88 39 ILE B O 1
ATOM 4488 N N . LEU B 1 40 ? 6.598 -4.215 -19.609 1 88 40 LEU B N 1
ATOM 4489 C CA . LEU B 1 40 ? 6.445 -5.641 -19.344 1 88 40 LEU B CA 1
ATOM 4490 C C . LEU B 1 40 ? 6.879 -5.977 -17.922 1 88 40 LEU B C 1
ATOM 4492 O O . LEU B 1 40 ? 6.586 -7.062 -17.406 1 88 40 LEU B O 1
ATOM 4496 N N . GLY B 1 41 ? 7.594 -5.059 -17.328 1 90.5 41 GLY B N 1
ATOM 4497 C CA . GLY B 1 41 ? 8.133 -5.352 -16 1 90.5 41 GLY B CA 1
ATOM 4498 C C . GLY B 1 41 ? 9.055 -6.551 -15.984 1 90.5 41 GLY B C 1
ATOM 4499 O O . GLY B 1 41 ? 10.008 -6.621 -16.766 1 90.5 41 GLY B O 1
ATOM 4500 N N . HIS B 1 42 ? 8.734 -7.551 -15.188 1 94.12 42 HIS B N 1
ATOM 4501 C CA . HIS B 1 42 ? 9.57 -8.734 -15.031 1 94.12 42 HIS B CA 1
ATOM 4502 C C . HIS B 1 42 ? 8.953 -9.945 -15.727 1 94.12 42 HIS B C 1
ATOM 4504 O O . HIS B 1 42 ? 9.359 -11.078 -15.469 1 94.12 42 HIS B O 1
ATOM 4510 N N . LEU B 1 43 ? 8.016 -9.766 -16.578 1 91.56 43 LEU B N 1
ATOM 4511 C CA . LEU B 1 43 ? 7.312 -10.875 -17.219 1 91.56 43 LEU B CA 1
ATOM 4512 C C . LEU B 1 43 ? 8.242 -11.664 -18.125 1 91.56 43 LEU B C 1
ATOM 4514 O O . LEU B 1 43 ? 8.109 -12.883 -18.266 1 91.56 43 LEU B O 1
ATOM 4518 N N . ARG B 1 44 ? 9.141 -10.977 -18.734 1 91 44 ARG B N 1
ATOM 4519 C CA . ARG B 1 44 ? 10.102 -11.664 -19.594 1 91 44 ARG B CA 1
ATOM 4520 C C . ARG B 1 44 ? 10.984 -12.609 -18.781 1 91 44 ARG B C 1
ATOM 4522 O O . ARG B 1 44 ? 11.211 -13.75 -19.188 1 91 44 ARG B O 1
ATOM 4529 N N . GLU B 1 45 ? 11.422 -12.125 -17.672 1 91.69 45 GLU B N 1
ATOM 4530 C CA . GLU B 1 45 ? 12.273 -12.93 -16.812 1 91.69 45 GLU B CA 1
ATOM 4531 C C . GLU B 1 45 ? 11.516 -14.133 -16.25 1 91.69 45 GLU B C 1
ATOM 4533 O O . GLU B 1 45 ? 12.07 -15.234 -16.156 1 91.69 45 GLU B O 1
ATOM 4538 N N . LEU B 1 46 ? 10.344 -13.922 -15.961 1 90.19 46 LEU B N 1
ATOM 4539 C CA . LEU B 1 46 ? 9.555 -14.961 -15.297 1 90.19 46 LEU B CA 1
ATOM 4540 C C . LEU B 1 46 ? 9.086 -16 -16.297 1 90.19 46 LEU B C 1
ATOM 4542 O O . LEU B 1 46 ? 9.031 -17.203 -15.984 1 90.19 46 LEU B O 1
ATOM 4546 N N . LEU B 1 47 ? 8.766 -15.539 -17.547 1 88.19 47 LEU B N 1
ATOM 4547 C CA . LEU B 1 47 ? 8.023 -16.453 -18.406 1 88.19 47 LEU B CA 1
ATOM 4548 C C . LEU B 1 47 ? 8.812 -16.75 -19.672 1 88.19 47 LEU B C 1
ATOM 4550 O O . LEU B 1 47 ? 8.477 -17.688 -20.406 1 88.19 47 LEU B O 1
ATOM 4554 N N . GLN B 1 48 ? 9.836 -15.992 -19.984 1 84.94 48 GLN B N 1
ATOM 4555 C CA . GLN B 1 48 ? 10.578 -16.234 -21.219 1 84.94 48 GLN B CA 1
ATOM 4556 C C . GLN B 1 48 ? 11.938 -16.859 -20.938 1 84.94 48 GLN B C 1
ATOM 4558 O O . GLN B 1 48 ? 12.508 -17.531 -21.797 1 84.94 48 GLN B O 1
ATOM 4563 N N . ARG B 1 49 ? 12.477 -16.625 -19.812 1 83.81 49 ARG B N 1
ATOM 4564 C CA . ARG B 1 49 ? 13.742 -17.234 -19.438 1 83.81 49 ARG B CA 1
ATOM 4565 C C . ARG B 1 49 ? 13.555 -18.703 -19.047 1 83.81 49 ARG B C 1
ATOM 4567 O O . ARG B 1 49 ? 12.43 -19.141 -18.812 1 83.81 49 ARG B O 1
ATOM 4574 N N . PRO B 1 50 ? 14.68 -19.406 -19.047 1 86.81 50 PRO B N 1
ATOM 4575 C CA . PRO B 1 50 ? 14.562 -20.797 -18.594 1 86.81 50 PRO B CA 1
ATOM 4576 C C . PRO B 1 50 ? 13.844 -20.906 -17.25 1 86.81 50 PRO B C 1
ATOM 4578 O O . PRO B 1 50 ? 14.031 -20.062 -16.375 1 86.81 50 PRO B O 1
ATOM 4581 N N . ALA B 1 51 ? 13.141 -21.922 -17.141 1 87.81 51 ALA B N 1
ATOM 4582 C CA . ALA B 1 51 ? 12.211 -22.109 -16.016 1 87.81 51 ALA B CA 1
ATOM 4583 C C . ALA B 1 51 ? 12.945 -22.062 -14.688 1 87.81 51 ALA B C 1
ATOM 4585 O O . ALA B 1 51 ? 13.938 -22.766 -14.484 1 87.81 51 ALA B O 1
ATOM 4586 N N . GLY B 1 52 ? 12.539 -21.172 -13.852 1 91.56 52 GLY B N 1
ATOM 4587 C CA . GLY B 1 52 ? 12.984 -21.125 -12.461 1 91.56 52 GLY B CA 1
ATOM 4588 C C . GLY B 1 52 ? 14.195 -20.25 -12.258 1 91.56 52 GLY B C 1
ATOM 4589 O O . GLY B 1 52 ? 14.477 -19.828 -11.133 1 91.56 52 GLY B O 1
ATOM 4590 N N . LEU B 1 53 ? 14.922 -19.922 -13.266 1 92.44 53 LEU B N 1
ATOM 4591 C CA . LEU B 1 53 ? 16.203 -19.25 -13.117 1 92.44 53 LEU B CA 1
ATOM 4592 C C . LEU B 1 53 ? 16.016 -17.875 -12.461 1 92.44 53 LEU B C 1
ATOM 4594 O O . LEU B 1 53 ? 16.766 -17.516 -11.547 1 92.44 53 LEU B O 1
ATOM 4598 N N . ALA B 1 54 ? 15.133 -17.141 -12.969 1 94.31 54 ALA B N 1
ATOM 4599 C CA . ALA B 1 54 ? 14.891 -15.82 -12.391 1 94.31 54 ALA B CA 1
ATOM 4600 C C . ALA B 1 54 ? 14.477 -15.93 -10.93 1 94.31 54 ALA B C 1
ATOM 4602 O O . ALA B 1 54 ? 14.945 -15.172 -10.078 1 94.31 54 ALA B O 1
ATOM 4603 N N . GLU B 1 55 ? 13.688 -16.844 -10.664 1 96.25 55 GLU B N 1
ATOM 4604 C CA . GLU B 1 55 ? 13.172 -17.031 -9.305 1 96.25 55 GLU B CA 1
ATOM 4605 C C . GLU B 1 55 ? 14.281 -17.453 -8.352 1 96.25 55 GLU B C 1
ATOM 4607 O O . GLU B 1 55 ? 14.297 -17.047 -7.188 1 96.25 55 GLU B O 1
ATOM 4612 N N . PHE B 1 56 ? 15.164 -18.328 -8.852 1 96.38 56 PHE B N 1
ATOM 4613 C CA . PHE B 1 56 ? 16.297 -18.734 -8.023 1 96.38 56 PHE B CA 1
ATOM 4614 C C . PHE B 1 56 ? 17.156 -17.531 -7.648 1 96.38 56 PHE B C 1
ATOM 4616 O O . PHE B 1 56 ? 17.562 -17.391 -6.492 1 96.38 56 PHE B O 1
ATOM 4623 N N . GLU B 1 57 ? 17.359 -16.703 -8.594 1 95.94 57 GLU B N 1
ATOM 4624 C CA . GLU B 1 57 ? 18.172 -15.508 -8.352 1 95.94 57 GLU B CA 1
ATOM 4625 C C . GLU B 1 57 ? 17.469 -14.57 -7.371 1 95.94 57 GLU B C 1
ATOM 4627 O O . GLU B 1 57 ? 18.109 -14.055 -6.445 1 95.94 57 GLU B O 1
ATOM 4632 N N . TRP B 1 58 ? 16.25 -14.336 -7.586 1 96.38 58 TRP B N 1
ATOM 4633 C CA . TRP B 1 58 ? 15.492 -13.438 -6.723 1 96.38 58 TRP B CA 1
ATOM 4634 C C . TRP B 1 58 ? 15.445 -13.969 -5.293 1 96.38 58 TRP B C 1
ATOM 4636 O O . TRP B 1 58 ? 15.586 -13.203 -4.336 1 96.38 58 TRP B O 1
ATOM 4646 N N . GLN B 1 59 ? 15.242 -15.258 -5.211 1 96 59 GLN B N 1
ATOM 4647 C CA . GLN B 1 59 ? 15.195 -15.875 -3.891 1 96 59 GLN B CA 1
ATOM 4648 C C . GLN B 1 59 ? 16.516 -15.719 -3.158 1 96 59 GLN B C 1
ATOM 4650 O O . GLN B 1 59 ? 16.547 -15.445 -1.956 1 96 59 GLN B O 1
ATOM 4655 N N . ARG B 1 60 ? 17.562 -15.906 -3.809 1 95 60 ARG B N 1
ATOM 4656 C CA . ARG B 1 60 ? 18.891 -15.789 -3.23 1 95 60 ARG B CA 1
ATOM 4657 C C . ARG B 1 60 ? 19.156 -14.367 -2.742 1 95 60 ARG B C 1
ATOM 4659 O O . ARG B 1 60 ? 19.734 -14.172 -1.673 1 95 60 ARG B O 1
ATOM 4666 N N . ILE B 1 61 ? 18.688 -13.367 -3.451 1 95 61 ILE B N 1
ATOM 4667 C CA . ILE B 1 61 ? 19.031 -11.969 -3.182 1 95 61 ILE B CA 1
ATOM 4668 C C . ILE B 1 61 ? 18.031 -11.391 -2.17 1 95 61 ILE B C 1
ATOM 4670 O O . ILE B 1 61 ? 18.438 -10.664 -1.255 1 95 61 ILE B O 1
ATOM 4674 N N . TYR B 1 62 ? 16.734 -11.727 -2.328 1 94.62 62 TYR B N 1
ATOM 4675 C CA . TYR B 1 62 ? 15.711 -10.977 -1.599 1 94.62 62 TYR B CA 1
ATOM 4676 C C . TYR B 1 62 ? 14.992 -11.867 -0.592 1 94.62 62 TYR B C 1
ATOM 4678 O O . TYR B 1 62 ? 14.242 -11.375 0.256 1 94.62 62 TYR B O 1
ATOM 4686 N N . GLY B 1 63 ? 15.148 -13.172 -0.75 1 94.5 63 GLY B N 1
ATOM 4687 C CA . GLY B 1 63 ? 14.461 -14.086 0.144 1 94.5 63 GLY B CA 1
ATOM 4688 C C . GLY B 1 63 ? 13.266 -14.773 -0.502 1 94.5 63 GLY B C 1
ATOM 4689 O O . GLY B 1 63 ? 13.18 -14.844 -1.73 1 94.5 63 GLY B O 1
ATOM 4690 N N . ASP B 1 64 ? 12.32 -15.289 0.336 1 96.56 64 ASP B N 1
ATOM 4691 C CA . ASP B 1 64 ? 11.32 -16.234 -0.151 1 96.56 64 ASP B CA 1
ATOM 4692 C C . ASP B 1 64 ? 10.039 -15.508 -0.571 1 96.56 64 ASP B C 1
ATOM 4694 O O . ASP B 1 64 ? 9.07 -16.141 -0.996 1 96.56 64 ASP B O 1
ATOM 4698 N N . VAL B 1 65 ? 9.992 -14.219 -0.348 1 97.94 65 VAL B N 1
ATOM 4699 C CA . VAL B 1 65 ? 8.906 -13.391 -0.865 1 97.94 65 VAL B CA 1
ATOM 4700 C C . VAL B 1 65 ? 9.477 -12.172 -1.576 1 97.94 65 VAL B C 1
ATOM 4702 O O . VAL B 1 65 ? 10.188 -11.367 -0.968 1 97.94 65 VAL B O 1
ATOM 4705 N N . VAL B 1 66 ? 9.148 -12.023 -2.846 1 97.31 66 VAL B N 1
ATOM 4706 C CA . VAL B 1 66 ? 9.742 -10.984 -3.678 1 97.31 66 VAL B CA 1
ATOM 4707 C C . VAL B 1 66 ? 8.648 -10.203 -4.402 1 97.31 66 VAL B C 1
ATOM 4709 O O . VAL B 1 66 ? 7.691 -10.797 -4.91 1 97.31 66 VAL B O 1
ATOM 4712 N N . ARG B 1 67 ? 8.773 -8.938 -4.379 1 95.56 67 ARG B N 1
ATOM 4713 C CA . ARG B 1 67 ? 7.867 -8.086 -5.137 1 95.56 67 ARG B CA 1
ATOM 4714 C C . ARG B 1 67 ? 8.367 -7.895 -6.566 1 95.56 67 ARG B C 1
ATOM 4716 O O . ARG B 1 67 ? 9.508 -7.484 -6.781 1 95.56 67 ARG B O 1
ATOM 4723 N N . ILE B 1 68 ? 7.504 -8.164 -7.539 1 94 68 ILE B N 1
ATOM 4724 C CA . ILE B 1 68 ? 7.895 -7.945 -8.93 1 94 68 ILE B CA 1
ATOM 4725 C C . ILE B 1 68 ? 6.887 -7.016 -9.602 1 94 68 ILE B C 1
ATOM 4727 O O . ILE B 1 68 ? 5.785 -6.809 -9.094 1 94 68 ILE B O 1
ATOM 4731 N N . ARG B 1 69 ? 7.348 -6.492 -10.672 1 90 69 ARG B N 1
ATOM 4732 C CA . ARG B 1 69 ? 6.488 -5.629 -11.477 1 90 69 ARG B CA 1
ATOM 4733 C C . ARG B 1 69 ? 6.031 -6.332 -12.75 1 90 69 ARG B C 1
ATOM 4735 O O . ARG B 1 69 ? 6.773 -7.133 -13.32 1 90 69 ARG B O 1
ATOM 4742 N N . THR B 1 70 ? 4.824 -6.082 -13.109 1 88.88 70 THR B N 1
ATOM 4743 C CA . THR B 1 70 ? 4.285 -6.582 -14.367 1 88.88 70 THR B CA 1
ATOM 4744 C C . THR B 1 70 ? 3.982 -5.434 -15.32 1 88.88 70 THR B C 1
ATOM 4746 O O . THR B 1 70 ? 4.715 -4.441 -15.359 1 88.88 70 THR B O 1
ATOM 4749 N N . SER B 1 71 ? 2.955 -5.527 -16.156 1 80.75 71 SER B N 1
ATOM 4750 C CA . SER B 1 71 ? 2.703 -4.523 -17.188 1 80.75 71 SER B CA 1
ATOM 4751 C C . SER B 1 71 ? 2.354 -3.174 -16.562 1 80.75 71 SER B C 1
ATOM 4753 O O . SER B 1 71 ? 1.582 -3.102 -15.609 1 80.75 71 SER B O 1
ATOM 4755 N N . PHE B 1 72 ? 3 -2.143 -17.047 1 77.5 72 PHE B N 1
ATOM 4756 C CA . PHE B 1 72 ? 2.736 -0.742 -16.734 1 77.5 72 PHE B CA 1
ATOM 4757 C C . PHE B 1 72 ? 2.893 -0.479 -15.25 1 77.5 72 PHE B C 1
ATOM 4759 O O . PHE B 1 72 ? 2.113 0.277 -14.656 1 77.5 72 PHE B O 1
ATOM 4766 N N . GLY B 1 73 ? 3.742 -1.294 -14.602 1 78 73 GLY B N 1
ATOM 4767 C CA . GLY B 1 73 ? 4.125 -1.011 -13.227 1 78 73 GLY B CA 1
ATOM 4768 C C . GLY B 1 73 ? 3.256 -1.72 -12.203 1 78 73 GLY B C 1
ATOM 4769 O O . GLY B 1 73 ? 3.404 -1.505 -11 1 78 73 GLY B O 1
ATOM 4770 N N . SER B 1 74 ? 2.293 -2.488 -12.664 1 82.44 74 SER B N 1
ATOM 4771 C CA . SER B 1 74 ? 1.517 -3.295 -11.727 1 82.44 74 SER B CA 1
ATOM 4772 C C . SER B 1 74 ? 2.416 -4.23 -10.93 1 82.44 74 SER B C 1
ATOM 4774 O O . SER B 1 74 ? 3.537 -4.527 -11.344 1 82.44 74 SER B O 1
ATOM 4776 N N . GLU B 1 75 ? 1.96 -4.594 -9.758 1 88.06 75 GLU B N 1
ATOM 4777 C CA . GLU B 1 75 ? 2.844 -5.348 -8.875 1 88.06 75 GLU B CA 1
ATOM 4778 C C . GLU B 1 75 ? 2.217 -6.68 -8.477 1 88.06 75 GLU B C 1
ATOM 4780 O O . GLU B 1 75 ? 0.992 -6.82 -8.469 1 88.06 75 GLU B O 1
ATOM 4785 N N . GLN B 1 76 ? 3.055 -7.66 -8.211 1 92.12 76 GLN B N 1
ATOM 4786 C CA . GLN B 1 76 ? 2.674 -8.969 -7.699 1 92.12 76 GLN B CA 1
ATOM 4787 C C . GLN B 1 76 ? 3.77 -9.547 -6.809 1 92.12 76 GLN B C 1
ATOM 4789 O O . GLN B 1 76 ? 4.902 -9.062 -6.812 1 92.12 76 GLN B O 1
ATOM 4794 N N . LEU B 1 77 ? 3.377 -10.508 -6.012 1 96.56 77 LEU B N 1
ATOM 4795 C CA . LEU B 1 77 ? 4.344 -11.164 -5.145 1 96.56 77 LEU B CA 1
ATOM 4796 C C . LEU B 1 77 ? 4.723 -12.539 -5.691 1 96.56 77 LEU B C 1
ATOM 4798 O O . LEU B 1 77 ? 3.852 -13.297 -6.129 1 96.56 77 LEU B O 1
ATOM 4802 N N . VAL B 1 78 ? 5.977 -12.805 -5.793 1 98 78 VAL B N 1
ATOM 4803 C CA . VAL B 1 78 ? 6.469 -14.164 -6 1 98 78 VAL B CA 1
ATOM 4804 C C . VAL B 1 78 ? 6.77 -14.812 -4.648 1 98 78 VAL B C 1
ATOM 4806 O O . VAL B 1 78 ? 7.617 -14.328 -3.896 1 98 78 VAL B O 1
ATOM 4809 N N . VAL B 1 79 ? 6.102 -15.922 -4.379 1 97.75 79 VAL B N 1
ATOM 4810 C CA . VAL B 1 79 ? 6.152 -16.5 -3.039 1 97.75 79 VAL B CA 1
ATOM 4811 C C . VAL B 1 79 ? 6.73 -17.906 -3.1 1 97.75 79 VAL B C 1
ATOM 4813 O O . VAL B 1 79 ? 6.242 -18.75 -3.852 1 97.75 79 VAL B O 1
ATOM 4816 N N . SER B 1 80 ? 7.758 -18.156 -2.316 1 96.5 80 SER B N 1
ATOM 4817 C CA . SER B 1 80 ? 8.336 -19.484 -2.156 1 96.5 80 SER B CA 1
ATOM 4818 C C . SER B 1 80 ? 8.477 -19.844 -0.682 1 96.5 80 SER B C 1
ATOM 4820 O O . SER B 1 80 ? 9.055 -20.891 -0.347 1 96.5 80 SER B O 1
ATOM 4822 N N . ASP B 1 81 ? 7.961 -18.953 0.17 1 95.56 81 ASP B N 1
ATOM 4823 C CA . ASP B 1 81 ? 7.934 -19.219 1.604 1 95.56 81 ASP B CA 1
ATOM 4824 C C . ASP B 1 81 ? 6.934 -20.328 1.936 1 95.56 81 ASP B C 1
ATOM 4826 O O . ASP B 1 81 ? 5.762 -20.25 1.555 1 95.56 81 ASP B O 1
ATOM 4830 N N . PRO B 1 82 ? 7.41 -21.344 2.637 1 93.25 82 PRO B N 1
ATOM 4831 C CA . PRO B 1 82 ? 6.547 -22.5 2.861 1 93.25 82 PRO B CA 1
ATOM 4832 C C . PRO B 1 82 ? 5.281 -22.156 3.639 1 93.25 82 PRO B C 1
ATOM 4834 O O . PRO B 1 82 ? 4.191 -22.625 3.295 1 93.25 82 PRO B O 1
ATOM 4837 N N . LYS B 1 83 ? 5.387 -21.375 4.668 1 93.19 83 LYS B N 1
ATOM 4838 C CA . LYS B 1 83 ? 4.227 -21.016 5.473 1 93.19 83 LYS B CA 1
ATOM 4839 C C . LYS B 1 83 ? 3.264 -20.125 4.688 1 93.19 83 LYS B C 1
ATOM 4841 O O . LYS B 1 83 ? 2.045 -20.281 4.785 1 93.19 83 LYS B O 1
ATOM 4846 N N . ALA B 1 84 ? 3.838 -19.219 3.998 1 95.69 84 ALA B N 1
ATOM 4847 C CA . ALA B 1 84 ? 3.016 -18.344 3.158 1 95.69 84 ALA B CA 1
ATOM 4848 C C . ALA B 1 84 ? 2.262 -19.156 2.105 1 95.69 84 ALA B C 1
ATOM 4850 O O . ALA B 1 84 ? 1.06 -18.969 1.91 1 95.69 84 ALA B O 1
ATOM 4851 N N . LEU B 1 85 ? 2.953 -20.062 1.481 1 94.88 85 LEU B N 1
ATOM 4852 C CA . LEU B 1 85 ? 2.326 -20.875 0.446 1 94.88 85 LEU B CA 1
ATOM 4853 C C . LEU B 1 85 ? 1.219 -21.75 1.033 1 94.88 85 LEU B C 1
ATOM 4855 O O . LEU B 1 85 ? 0.152 -21.891 0.432 1 94.88 85 LEU B O 1
ATOM 4859 N N . GLN B 1 86 ? 1.52 -22.328 2.115 1 93.19 86 GLN B N 1
ATOM 4860 C CA . GLN B 1 86 ? 0.502 -23.141 2.779 1 93.19 86 GLN B CA 1
ATOM 4861 C C . GLN B 1 86 ? -0.756 -22.328 3.057 1 93.19 86 GLN B C 1
ATOM 4863 O O . GLN B 1 86 ? -1.871 -22.781 2.803 1 93.19 86 GLN B O 1
ATOM 4868 N N . HIS B 1 87 ? -0.55 -21.156 3.574 1 95 87 HIS B N 1
ATOM 4869 C CA . HIS B 1 87 ? -1.671 -20.281 3.895 1 95 87 HIS B CA 1
ATOM 4870 C C . HIS B 1 87 ? -2.477 -19.938 2.646 1 95 87 HIS B C 1
ATOM 4872 O O . HIS B 1 87 ? -3.707 -20.016 2.654 1 95 87 HIS B O 1
ATOM 4878 N N . ILE B 1 88 ? -1.819 -19.594 1.604 1 96.12 88 ILE B N 1
ATOM 4879 C CA . ILE B 1 88 ? -2.457 -19.125 0.375 1 96.12 88 ILE B CA 1
ATOM 4880 C C . ILE B 1 88 ? -3.195 -20.297 -0.29 1 96.12 88 ILE B C 1
ATOM 4882 O O . ILE B 1 88 ? -4.34 -20.141 -0.721 1 96.12 88 ILE B O 1
ATOM 4886 N N . LEU B 1 89 ? -2.562 -21.438 -0.305 1 95.06 89 LEU B N 1
ATOM 4887 C CA . LEU B 1 89 ? -3.102 -22.547 -1.065 1 95.06 89 LEU B CA 1
ATOM 4888 C C . LEU B 1 89 ? -4.148 -23.312 -0.252 1 95.06 89 LEU B C 1
ATOM 4890 O O . LEU B 1 89 ? -5.078 -23.891 -0.816 1 95.06 89 LEU B O 1
ATOM 4894 N N . CYS B 1 90 ? -4.082 -23.25 1.042 1 94.12 90 CYS B N 1
ATOM 4895 C CA . CYS B 1 90 ? -4.941 -24.094 1.868 1 94.12 90 CYS B CA 1
ATOM 4896 C C . CYS B 1 90 ? -6.062 -23.281 2.498 1 94.12 90 CYS B C 1
ATOM 4898 O O . CYS B 1 90 ? -6.809 -23.781 3.338 1 94.12 90 CYS B O 1
ATOM 4900 N N . SER B 1 91 ? -6.215 -22.078 2.141 1 92.81 91 SER B N 1
ATOM 4901 C CA . SER B 1 91 ? -7.262 -21.234 2.707 1 92.81 91 SER B CA 1
ATOM 4902 C C . SER B 1 91 ? -8.531 -21.297 1.868 1 92.81 91 SER B C 1
ATOM 4904 O O . SER B 1 91 ? -9.344 -20.359 1.893 1 92.81 91 SER B O 1
ATOM 4906 N N . GLY B 1 92 ? -8.672 -22.297 1.11 1 91.25 92 GLY B N 1
ATOM 4907 C CA . GLY B 1 92 ? -9.883 -22.453 0.323 1 91.25 92 GLY B CA 1
ATOM 4908 C C . GLY B 1 92 ? -10 -21.453 -0.809 1 91.25 92 GLY B C 1
ATOM 4909 O O . GLY B 1 92 ? -9.07 -21.297 -1.605 1 91.25 92 GLY B O 1
ATOM 4910 N N . TYR B 1 93 ? -11.164 -20.75 -0.829 1 92.62 93 TYR B N 1
ATOM 4911 C CA . TYR B 1 93 ? -11.414 -19.875 -1.964 1 92.62 93 TYR B CA 1
ATOM 4912 C C . TYR B 1 93 ? -11.133 -18.422 -1.6 1 92.62 93 TYR B C 1
ATOM 4914 O O . TYR B 1 93 ? -11.539 -17.5 -2.314 1 92.62 93 TYR B O 1
ATOM 4922 N N . LYS B 1 94 ? -10.43 -18.266 -0.412 1 94.62 94 LYS B N 1
ATOM 4923 C CA . LYS B 1 94 ? -9.922 -16.953 -0.077 1 94.62 94 LYS B CA 1
ATOM 4924 C C . LYS B 1 94 ? -8.914 -16.469 -1.117 1 94.62 94 LYS B C 1
ATOM 4926 O O . LYS B 1 94 ? -8.789 -15.266 -1.364 1 94.62 94 LYS B O 1
ATOM 4931 N N . TRP B 1 95 ? -8.211 -17.391 -1.564 1 94.81 95 TRP B N 1
ATOM 4932 C CA . TRP B 1 95 ? -7.297 -17.156 -2.678 1 94.81 95 TRP B CA 1
ATOM 4933 C C . TRP B 1 95 ? -7.723 -17.953 -3.908 1 94.81 95 TRP B C 1
ATOM 4935 O O . TRP B 1 95 ? -7.652 -19.188 -3.916 1 94.81 95 TRP B O 1
ATOM 4945 N N . ARG B 1 96 ? -8.133 -17.266 -4.93 1 93.75 96 ARG B N 1
ATOM 4946 C CA . ARG B 1 96 ? -8.703 -17.906 -6.105 1 93.75 96 ARG B CA 1
ATOM 4947 C C . ARG B 1 96 ? -7.695 -17.969 -7.246 1 93.75 96 ARG B C 1
ATOM 4949 O O . ARG B 1 96 ? -6.758 -17.172 -7.293 1 93.75 96 ARG B O 1
ATOM 4956 N N . ARG B 1 97 ? -7.922 -18.906 -8.047 1 92.62 97 ARG B N 1
ATOM 4957 C CA . ARG B 1 97 ? -7.105 -18.953 -9.258 1 92.62 97 ARG B CA 1
ATOM 4958 C C . ARG B 1 97 ? -7.348 -17.734 -10.133 1 92.62 97 ARG B C 1
ATOM 4960 O O . ARG B 1 97 ? -8.484 -17.281 -10.281 1 92.62 97 ARG B O 1
ATOM 4967 N N . SER B 1 98 ? -6.336 -17.25 -10.703 1 88.31 98 SER B N 1
ATOM 4968 C CA . SER B 1 98 ? -6.438 -16.062 -11.562 1 88.31 98 SER B CA 1
ATOM 4969 C C . SER B 1 98 ? -7.387 -16.312 -12.727 1 88.31 98 SER B C 1
ATOM 4971 O O . SER B 1 98 ? -7.398 -17.406 -13.305 1 88.31 98 SER B O 1
ATOM 4973 N N . PRO B 1 99 ? -8.195 -15.336 -13.094 1 85.12 99 PRO B N 1
ATOM 4974 C CA . PRO B 1 99 ? -9.125 -15.492 -14.219 1 85.12 99 PRO B CA 1
ATOM 4975 C C . PRO B 1 99 ? -8.414 -15.797 -15.531 1 85.12 99 PRO B C 1
ATOM 4977 O O . PRO B 1 99 ? -8.938 -16.547 -16.359 1 85.12 99 PRO B O 1
ATOM 4980 N N . VAL B 1 100 ? -7.328 -15.266 -15.664 1 86.31 100 VAL B N 1
ATOM 4981 C CA . VAL B 1 100 ? -6.57 -15.484 -16.891 1 86.31 100 VAL B CA 1
ATOM 4982 C C . VAL B 1 100 ? -6.137 -16.953 -16.984 1 86.31 100 VAL B C 1
ATOM 4984 O O . VAL B 1 100 ? -6.191 -17.547 -18.047 1 86.31 100 VAL B O 1
ATOM 4987 N N . ARG B 1 101 ? -5.695 -17.422 -15.898 1 88.75 101 ARG B N 1
ATOM 4988 C CA . ARG B 1 101 ? -5.273 -18.828 -15.883 1 88.75 101 ARG B CA 1
ATOM 4989 C C . ARG B 1 101 ? -6.469 -19.75 -16.031 1 88.75 101 ARG B C 1
ATOM 4991 O O . ARG B 1 101 ? -6.348 -20.828 -16.625 1 88.75 101 ARG B O 1
ATOM 4998 N N . ARG B 1 102 ? -7.57 -19.391 -15.484 1 90.75 102 ARG B N 1
ATOM 4999 C CA . ARG B 1 102 ? -8.789 -20.172 -15.703 1 90.75 102 ARG B CA 1
ATOM 5000 C C . ARG B 1 102 ? -9.156 -20.203 -17.188 1 90.75 102 ARG B C 1
ATOM 5002 O O . ARG B 1 102 ? -9.547 -21.25 -17.703 1 90.75 102 ARG B O 1
ATOM 5009 N N . GLU B 1 103 ? -9.016 -19.094 -17.75 1 89 103 GLU B N 1
ATOM 5010 C CA . GLU B 1 103 ? -9.305 -19.016 -19.188 1 89 103 GLU B CA 1
ATOM 5011 C C . GLU B 1 103 ? -8.352 -19.906 -19.984 1 89 103 GLU B C 1
ATOM 5013 O O . GLU B 1 103 ? -8.758 -20.516 -20.984 1 89 103 GLU B O 1
ATOM 5018 N N . MET B 1 104 ? -7.152 -19.938 -19.594 1 86 104 MET B N 1
ATOM 5019 C CA . MET B 1 104 ? -6.207 -20.828 -20.25 1 86 104 MET B CA 1
ATOM 5020 C C . MET B 1 104 ? -6.625 -22.281 -20.062 1 86 104 MET B C 1
ATOM 5022 O O . MET B 1 104 ? -6.477 -23.094 -20.984 1 86 104 MET B O 1
ATOM 5026 N N . GLY B 1 105 ? -7.059 -22.562 -18.906 1 87.31 105 GLY B N 1
ATOM 5027 C CA . GLY B 1 105 ? -7.609 -23.891 -18.672 1 87.31 105 GLY B CA 1
ATOM 5028 C C . GLY B 1 105 ? -8.789 -24.203 -19.562 1 87.31 105 GLY B C 1
ATOM 5029 O O . GLY B 1 105 ? -8.898 -25.328 -20.078 1 87.31 105 GLY B O 1
ATOM 5030 N N . ARG B 1 106 ? -9.633 -23.25 -19.75 1 90.31 106 ARG B N 1
ATOM 5031 C CA . ARG B 1 106 ? -10.789 -23.438 -20.625 1 90.31 106 ARG B CA 1
ATOM 5032 C C . ARG B 1 106 ? -10.352 -23.719 -22.062 1 90.31 106 ARG B C 1
ATOM 5034 O O . ARG B 1 106 ? -10.914 -24.578 -22.734 1 90.31 106 ARG B O 1
ATOM 5041 N N . LEU B 1 107 ? -9.391 -22.984 -22.469 1 85.31 107 LEU B N 1
ATOM 5042 C CA . LEU B 1 107 ? -8.914 -23.109 -23.844 1 85.31 107 LEU B CA 1
ATOM 5043 C C . LEU B 1 107 ? -8.273 -24.469 -24.062 1 85.31 107 LEU B C 1
ATOM 5045 O O . LEU B 1 107 ? -8.391 -25.031 -25.156 1 85.31 107 LEU B O 1
ATOM 5049 N N . THR B 1 108 ? -7.641 -24.984 -23.062 1 84.5 108 THR B N 1
ATOM 5050 C CA . THR B 1 108 ? -6.91 -26.234 -23.219 1 84.5 108 THR B CA 1
ATOM 5051 C C . THR B 1 108 ? -7.828 -27.422 -22.969 1 84.5 108 THR B C 1
ATOM 5053 O O . THR B 1 108 ? -7.723 -28.453 -23.641 1 84.5 108 THR B O 1
ATOM 5056 N N . SER B 1 109 ? -8.719 -27.297 -22 1 88.31 109 SER B N 1
ATOM 5057 C CA . SER B 1 109 ? -9.445 -28.5 -21.578 1 88.31 109 SER B CA 1
ATOM 5058 C C . SER B 1 109 ? -10.938 -28.234 -21.469 1 88.31 109 SER B C 1
ATOM 5060 O O . SER B 1 109 ? -11.711 -29.125 -21.094 1 88.31 109 SER B O 1
ATOM 5062 N N . GLY B 1 110 ? -11.352 -27.078 -21.734 1 89.62 110 GLY B N 1
ATOM 5063 C CA . GLY B 1 110 ? -12.766 -26.766 -21.578 1 89.62 110 GLY B CA 1
ATOM 5064 C C . GLY B 1 110 ? -13.133 -26.375 -20.172 1 89.62 110 GLY B C 1
ATOM 5065 O O . GLY B 1 110 ? -12.258 -26.156 -19.328 1 89.62 110 GLY B O 1
ATOM 5066 N N . LYS B 1 111 ? -14.438 -26.281 -19.953 1 92.81 111 LYS B N 1
ATOM 5067 C CA . LYS B 1 111 ? -14.922 -25.859 -18.641 1 92.81 111 LYS B CA 1
ATOM 5068 C C . LYS B 1 111 ? -15 -27.047 -17.688 1 92.81 111 LYS B C 1
ATOM 5070 O O . LYS B 1 111 ? -16.062 -27.359 -17.156 1 92.81 111 LYS B O 1
ATOM 5075 N N . GLY B 1 112 ? -13.859 -27.609 -17.469 1 94 112 GLY B N 1
ATOM 5076 C CA . GLY B 1 112 ? -13.695 -28.734 -16.562 1 94 112 GLY B CA 1
ATOM 5077 C C . GLY B 1 112 ? -13.117 -28.328 -15.227 1 94 112 GLY B C 1
ATOM 5078 O O . GLY B 1 112 ? -13.242 -27.188 -14.805 1 94 112 GLY B O 1
ATOM 5079 N N . LEU B 1 113 ? -12.562 -29.219 -14.523 1 93.31 113 LEU B N 1
ATOM 5080 C CA . LEU B 1 113 ? -12.078 -29.047 -13.156 1 93.31 113 LEU B CA 1
ATOM 5081 C C . LEU B 1 113 ? -11.016 -27.953 -13.094 1 93.31 113 LEU B C 1
ATOM 5083 O O . LEU B 1 113 ? -10.961 -27.188 -12.133 1 93.31 113 LEU B O 1
ATOM 5087 N N . ALA B 1 114 ? -10.086 -27.891 -14.055 1 91.12 114 ALA B N 1
ATOM 5088 C CA . ALA B 1 114 ? -9 -26.906 -14.062 1 91.12 114 ALA B CA 1
ATOM 5089 C C . ALA B 1 114 ? -9.539 -25.5 -14.234 1 91.12 114 ALA B C 1
ATOM 5091 O O . ALA B 1 114 ? -8.922 -24.531 -13.789 1 91.12 114 ALA B O 1
ATOM 5092 N N . TRP B 1 115 ? -10.648 -25.359 -14.836 1 93.19 115 TRP B N 1
ATOM 5093 C CA . TRP B 1 115 ? -11.289 -24.062 -15.102 1 93.19 115 TRP B CA 1
ATOM 5094 C C . TRP B 1 115 ? -12.234 -23.672 -13.969 1 93.19 115 TRP B C 1
ATOM 5096 O O . TRP B 1 115 ? -12.359 -22.5 -13.633 1 93.19 115 TRP B O 1
ATOM 5106 N N . ALA B 1 116 ? -12.852 -24.578 -13.367 1 94.62 116 ALA B N 1
ATOM 5107 C CA . ALA B 1 116 ? -13.945 -24.344 -12.422 1 94.62 116 ALA B CA 1
ATOM 5108 C C . ALA B 1 116 ? -13.461 -23.578 -11.195 1 94.62 116 ALA B C 1
ATOM 5110 O O . ALA B 1 116 ? -12.289 -23.656 -10.836 1 94.62 116 ALA B O 1
ATOM 5111 N N . ASP B 1 117 ? -14.398 -22.828 -10.641 1 94.06 117 ASP B N 1
ATOM 5112 C CA . ASP B 1 117 ? -14.117 -22.031 -9.453 1 94.06 117 ASP B CA 1
ATOM 5113 C C . ASP B 1 117 ? -15.305 -22.047 -8.492 1 94.06 117 ASP B C 1
ATOM 5115 O O . ASP B 1 117 ? -16.422 -22.344 -8.891 1 94.06 117 ASP B O 1
ATOM 5119 N N . GLY B 1 118 ? -15.031 -21.812 -7.215 1 93.19 118 GLY B N 1
ATOM 5120 C CA . GLY B 1 118 ? -16.078 -21.719 -6.219 1 93.19 118 GLY B CA 1
ATOM 5121 C C . GLY B 1 118 ? -16.922 -22.969 -6.121 1 93.19 118 GLY B C 1
ATOM 5122 O O . GLY B 1 118 ? -16.391 -24.078 -6.035 1 93.19 118 GLY B O 1
ATOM 5123 N N . GLU B 1 119 ? -18.203 -22.766 -6.188 1 92.25 119 GLU B N 1
ATOM 5124 C CA . GLU B 1 119 ? -19.156 -23.859 -6.016 1 92.25 119 GLU B CA 1
ATOM 5125 C C . GLU B 1 119 ? -19.062 -24.859 -7.176 1 92.25 119 GLU B C 1
ATOM 5127 O O . GLU B 1 119 ? -19.219 -26.062 -6.98 1 92.25 119 GLU B O 1
ATOM 5132 N N . THR B 1 120 ? -18.812 -24.297 -8.312 1 93.38 120 THR B N 1
ATOM 5133 C CA . THR B 1 120 ? -18.641 -25.156 -9.477 1 93.38 120 THR B CA 1
ATOM 5134 C C . THR B 1 120 ? -17.438 -26.078 -9.297 1 93.38 120 THR B C 1
ATOM 5136 O O . THR B 1 120 ? -17.484 -27.25 -9.656 1 93.38 120 THR B O 1
ATOM 5139 N N . HIS B 1 121 ? -16.438 -25.547 -8.773 1 95 121 HIS B N 1
ATOM 5140 C CA . HIS B 1 121 ? -15.242 -26.344 -8.539 1 95 121 HIS B CA 1
ATOM 5141 C C . HIS B 1 121 ? -15.5 -27.438 -7.516 1 95 121 HIS B C 1
ATOM 5143 O O . HIS B 1 121 ? -15.039 -28.578 -7.684 1 95 121 HIS B O 1
ATOM 5149 N N . VAL B 1 122 ? -16.219 -27.109 -6.508 1 93.62 122 VAL B N 1
ATOM 5150 C CA . VAL B 1 122 ? -16.562 -28.062 -5.469 1 93.62 122 VAL B CA 1
ATOM 5151 C C . VAL B 1 122 ? -17.344 -29.219 -6.07 1 93.62 122 VAL B C 1
ATOM 5153 O O . VAL B 1 122 ? -17.062 -30.391 -5.789 1 93.62 122 VAL B O 1
ATOM 5156 N N . ARG B 1 123 ? -18.281 -28.906 -6.871 1 91.62 123 ARG B N 1
ATOM 5157 C CA . ARG B 1 123 ? -19.125 -29.906 -7.523 1 91.62 123 ARG B CA 1
ATOM 5158 C C . ARG B 1 123 ? -18.297 -30.812 -8.438 1 91.62 123 ARG B C 1
ATOM 5160 O O . ARG B 1 123 ? -18.406 -32.031 -8.383 1 91.62 123 ARG B O 1
ATOM 5167 N N . HIS B 1 124 ? -17.453 -30.203 -9.281 1 93.06 124 HIS B N 1
ATOM 5168 C CA . HIS B 1 124 ? -16.625 -30.953 -10.195 1 93.06 124 HIS B CA 1
ATOM 5169 C C . HIS B 1 124 ? -15.68 -31.891 -9.438 1 93.06 124 HIS B C 1
ATOM 5171 O O . HIS B 1 124 ? -15.562 -33.062 -9.781 1 93.06 124 HIS B O 1
ATOM 5177 N N . ARG B 1 125 ? -15.047 -31.359 -8.438 1 92.81 125 ARG B N 1
ATOM 5178 C CA . ARG B 1 125 ? -14.047 -32.125 -7.695 1 92.81 125 ARG B CA 1
ATOM 5179 C C . ARG B 1 125 ? -14.688 -33.312 -6.98 1 92.81 125 ARG B C 1
ATOM 5181 O O . ARG B 1 125 ? -14.102 -34.375 -6.918 1 92.81 125 ARG B O 1
ATOM 5188 N N . ARG B 1 126 ? -15.852 -33.125 -6.426 1 90.31 126 ARG B N 1
ATOM 5189 C CA . ARG B 1 126 ? -16.562 -34.188 -5.727 1 90.31 126 ARG B CA 1
ATOM 5190 C C . ARG B 1 126 ? -16.828 -35.375 -6.652 1 90.31 126 ARG B C 1
ATOM 5192 O O . ARG B 1 126 ? -16.719 -36.531 -6.246 1 90.31 126 ARG B O 1
ATOM 5199 N N . LEU B 1 127 ? -17.094 -35.094 -7.805 1 88.31 127 LEU B N 1
ATOM 5200 C CA . LEU B 1 127 ? -17.469 -36.125 -8.758 1 88.31 127 LEU B CA 1
ATOM 5201 C C . LEU B 1 127 ? -16.219 -36.781 -9.344 1 88.31 127 LEU B C 1
ATOM 5203 O O . LEU B 1 127 ? -16.25 -37.969 -9.688 1 88.31 127 LEU B O 1
ATOM 5207 N N . MET B 1 128 ? -15.172 -36.062 -9.445 1 89.75 128 MET B N 1
ATOM 5208 C CA . MET B 1 128 ? -13.977 -36.562 -10.125 1 89.75 128 MET B CA 1
ATOM 5209 C C . MET B 1 128 ? -13.078 -37.312 -9.164 1 89.75 128 MET B C 1
ATOM 5211 O O . MET B 1 128 ? -12.375 -38.25 -9.562 1 89.75 128 MET B O 1
ATOM 5215 N N . THR B 1 129 ? -13.078 -37.031 -7.918 1 89.62 129 THR B N 1
ATOM 5216 C CA . THR B 1 129 ? -12.117 -37.5 -6.922 1 89.62 129 THR B CA 1
ATOM 5217 C C . THR B 1 129 ? -12.211 -39 -6.754 1 89.62 129 THR B C 1
ATOM 5219 O O . THR B 1 129 ? -11.188 -39.688 -6.613 1 89.62 129 THR B O 1
ATOM 5222 N N . PRO B 1 130 ? -13.359 -39.625 -6.777 1 86.19 130 PRO B N 1
ATOM 5223 C CA . PRO B 1 130 ? -13.461 -41.062 -6.547 1 86.19 130 PRO B CA 1
ATOM 5224 C C . PRO B 1 130 ? -12.68 -41.875 -7.578 1 86.19 130 PRO B C 1
ATOM 5226 O O . PRO B 1 130 ? -12.203 -42.969 -7.27 1 86.19 130 PRO B O 1
ATOM 5229 N N . GLY B 1 131 ? -12.5 -41.375 -8.727 1 85.69 131 GLY B N 1
ATOM 5230 C CA . GLY B 1 131 ? -11.773 -42.094 -9.773 1 85.69 131 GLY B CA 1
ATOM 5231 C C . GLY B 1 131 ? -10.273 -42.125 -9.539 1 85.69 131 GLY B C 1
ATOM 5232 O O . GLY B 1 131 ? -9.562 -42.906 -10.18 1 85.69 131 GLY B O 1
ATOM 5233 N N . PHE B 1 132 ? -9.805 -41.406 -8.586 1 88.94 132 PHE B N 1
ATOM 5234 C CA . PHE B 1 132 ? -8.367 -41.312 -8.391 1 88.94 132 PHE B CA 1
ATOM 5235 C C . PHE B 1 132 ? -7.977 -41.75 -6.984 1 88.94 132 PHE B C 1
ATOM 5237 O O . PHE B 1 132 ? -6.875 -41.438 -6.516 1 88.94 132 PHE B O 1
ATOM 5244 N N . ARG B 1 133 ? -8.828 -42.594 -6.305 1 83.5 133 ARG B N 1
ATOM 5245 C CA . ARG B 1 133 ? -8.523 -43.156 -4.992 1 83.5 133 ARG B CA 1
ATOM 5246 C C . ARG B 1 133 ? -7.418 -44.219 -5.09 1 83.5 133 ARG B C 1
ATOM 5248 O O . ARG B 1 133 ? -7.09 -44.688 -6.184 1 83.5 133 ARG B O 1
ATOM 5255 N N . ALA B 1 134 ? -6.801 -44.469 -4.039 1 85.5 134 ALA B N 1
ATOM 5256 C CA . ALA B 1 134 ? -5.695 -45.406 -3.98 1 85.5 134 ALA B CA 1
ATOM 5257 C C . ALA B 1 134 ? -6.102 -46.75 -4.574 1 85.5 134 ALA B C 1
ATOM 5259 O O . ALA B 1 134 ? -5.328 -47.375 -5.309 1 85.5 134 ALA B O 1
ATOM 5260 N N . THR B 1 135 ? -7.25 -47.219 -4.27 1 85.31 135 THR B N 1
ATOM 5261 C CA . THR B 1 135 ? -7.742 -48.5 -4.75 1 85.31 135 THR B CA 1
ATOM 5262 C C . THR B 1 135 ? -7.859 -48.5 -6.27 1 85.31 135 THR B C 1
ATOM 5264 O O . THR B 1 135 ? -7.527 -49.5 -6.922 1 85.31 135 THR B O 1
ATOM 5267 N N . GLU B 1 136 ? -8.297 -47.438 -6.777 1 84.69 136 GLU B N 1
ATOM 5268 C CA . GLU B 1 136 ? -8.43 -47.312 -8.227 1 84.69 136 GLU B CA 1
ATOM 5269 C C . GLU B 1 136 ? -7.066 -47.281 -8.906 1 84.69 136 GLU B C 1
ATOM 5271 O O . GLU B 1 136 ? -6.883 -47.844 -9.984 1 84.69 136 GLU B O 1
ATOM 5276 N N . THR B 1 137 ? -6.121 -46.625 -8.32 1 88 137 THR B N 1
ATOM 5277 C CA . THR B 1 137 ? -4.785 -46.531 -8.891 1 88 137 THR B CA 1
ATOM 5278 C C . THR B 1 137 ? -4.133 -47.906 -9.016 1 88 137 THR B C 1
ATOM 5280 O O . THR B 1 137 ? -3.383 -48.156 -9.969 1 88 137 THR B O 1
ATOM 5283 N N . GLN B 1 138 ? -4.422 -48.688 -8.086 1 89.62 138 GLN B N 1
ATOM 5284 C CA . GLN B 1 138 ? -3.895 -50.062 -8.133 1 89.62 138 GLN B CA 1
ATOM 5285 C C . GLN B 1 138 ? -4.367 -50.781 -9.391 1 89.62 138 GLN B C 1
ATOM 5287 O O . GLN B 1 138 ? -3.625 -51.594 -9.977 1 89.62 138 GLN B O 1
ATOM 5292 N N . LYS B 1 139 ? -5.516 -50.438 -9.742 1 88.31 139 LYS B N 1
ATOM 5293 C CA . LYS B 1 139 ? -6.105 -51.094 -10.906 1 88.31 139 LYS B CA 1
ATOM 5294 C C . LYS B 1 139 ? -5.453 -50.625 -12.195 1 88.31 139 LYS B C 1
ATOM 5296 O O . LYS B 1 139 ? -5.539 -51.281 -13.234 1 88.31 139 LYS B O 1
ATOM 5301 N N . PHE B 1 140 ? -4.84 -49.531 -12.117 1 91.31 140 PHE B N 1
ATOM 5302 C CA . PHE B 1 140 ? -4.273 -48.938 -13.328 1 91.31 140 PHE B CA 1
ATOM 5303 C C . PHE B 1 140 ? -2.854 -49.438 -13.555 1 91.31 140 PHE B C 1
ATOM 5305 O O . PHE B 1 140 ? -2.316 -49.312 -14.656 1 91.31 140 PHE B O 1
ATOM 5312 N N . LEU B 1 141 ? -2.234 -50 -12.617 1 93.88 141 LEU B N 1
ATOM 5313 C CA . LEU B 1 141 ? -0.831 -50.375 -12.688 1 93.88 141 LEU B CA 1
ATOM 5314 C C . LEU B 1 141 ? -0.587 -51.344 -13.852 1 93.88 141 LEU B C 1
ATOM 5316 O O . LEU B 1 141 ? 0.359 -51.156 -14.625 1 93.88 141 LEU B O 1
ATOM 5320 N N . PRO B 1 142 ? -1.461 -52.344 -13.992 1 93.94 142 PRO B N 1
ATOM 5321 C CA . PRO B 1 142 ? -1.236 -53.25 -15.133 1 93.94 142 PRO B CA 1
ATOM 5322 C C . PRO B 1 142 ? -1.285 -52.531 -16.469 1 93.94 142 PRO B C 1
ATOM 5324 O O . PRO B 1 142 ? -0.582 -52.906 -17.422 1 93.94 142 PRO B O 1
ATOM 5327 N N . ILE B 1 143 ? -2.113 -51.531 -16.531 1 93.88 143 ILE B N 1
ATOM 5328 C CA . ILE B 1 143 ? -2.221 -50.75 -17.75 1 93.88 143 ILE B CA 1
ATOM 5329 C C . ILE B 1 143 ? -0.911 -50 -18 1 93.88 143 ILE B C 1
ATOM 5331 O O . ILE B 1 143 ? -0.407 -50 -19.141 1 93.88 143 ILE B O 1
ATOM 5335 N N . PHE B 1 144 ? -0.343 -49.469 -16.953 1 94.44 144 PHE B N 1
ATOM 5336 C CA . PHE B 1 144 ? 0.923 -48.75 -17.078 1 94.44 144 PHE B CA 1
ATOM 5337 C C . PHE B 1 144 ? 2.033 -49.688 -17.531 1 94.44 144 PHE B C 1
ATOM 5339 O O . PHE B 1 144 ? 2.828 -49.344 -18.406 1 94.44 144 PHE B O 1
ATOM 5346 N N . VAL B 1 145 ? 2.043 -50.812 -16.938 1 95.81 145 VAL B N 1
ATOM 5347 C CA . VAL B 1 145 ? 3.062 -51.812 -17.266 1 95.81 145 VAL B CA 1
ATOM 5348 C C . VAL B 1 145 ? 2.938 -52.219 -18.734 1 95.81 145 VAL B C 1
ATOM 5350 O O . VAL B 1 145 ? 3.932 -52.25 -19.469 1 95.81 145 VAL B O 1
ATOM 5353 N N . ALA B 1 146 ? 1.724 -52.469 -19.109 1 95.94 146 ALA B N 1
ATOM 5354 C CA . ALA B 1 146 ? 1.479 -52.906 -20.484 1 95.94 146 ALA B CA 1
ATOM 5355 C C . ALA B 1 146 ? 1.938 -51.844 -21.484 1 95.94 146 ALA B C 1
ATOM 5357 O O . ALA B 1 146 ? 2.549 -52.188 -22.5 1 95.94 146 ALA B O 1
ATOM 5358 N N . CYS B 1 147 ? 1.588 -50.656 -21.234 1 94.44 147 CYS B N 1
ATOM 5359 C CA . CYS B 1 147 ? 1.959 -49.562 -22.125 1 94.44 147 CYS B CA 1
ATOM 5360 C C . CYS B 1 147 ? 3.469 -49.375 -22.156 1 94.44 147 CYS B C 1
ATOM 5362 O O . CYS B 1 147 ? 4.059 -49.156 -23.219 1 94.44 147 CYS B O 1
ATOM 5364 N N . ALA B 1 148 ? 4.125 -49.406 -20.984 1 94.69 148 ALA B N 1
ATOM 5365 C CA . ALA B 1 148 ? 5.574 -49.25 -20.906 1 94.69 148 ALA B CA 1
ATOM 5366 C C . ALA B 1 148 ? 6.285 -50.406 -21.625 1 94.69 148 ALA B C 1
ATOM 5368 O O . ALA B 1 148 ? 7.289 -50.188 -22.297 1 94.69 148 ALA B O 1
ATOM 5369 N N . GLU B 1 149 ? 5.738 -51.562 -21.453 1 96.31 149 GLU B N 1
ATOM 5370 C CA . GLU B 1 149 ? 6.309 -52.75 -22.109 1 96.31 149 GLU B CA 1
ATOM 5371 C C . GLU B 1 149 ? 6.133 -52.656 -23.625 1 96.31 149 GLU B C 1
ATOM 5373 O O . GLU B 1 149 ? 7.023 -53.062 -24.375 1 96.31 149 GLU B O 1
ATOM 5378 N N . ALA B 1 150 ? 4.965 -52.219 -23.984 1 95.62 150 ALA B N 1
ATOM 5379 C CA . ALA B 1 150 ? 4.727 -52.062 -25.422 1 95.62 150 ALA B CA 1
ATOM 5380 C C . ALA B 1 150 ? 5.719 -51.094 -26.047 1 95.62 150 ALA B C 1
ATOM 5382 O O . ALA B 1 150 ? 6.246 -51.344 -27.125 1 95.62 150 ALA B O 1
ATOM 5383 N N . MET B 1 151 ? 5.93 -50 -25.438 1 93.31 151 MET B N 1
ATOM 5384 C CA . MET B 1 151 ? 6.922 -49.031 -25.891 1 93.31 151 MET B CA 1
ATOM 5385 C C . MET B 1 151 ? 8.312 -49.656 -25.938 1 93.31 151 MET B C 1
ATOM 5387 O O . MET B 1 151 ? 9.055 -49.469 -26.906 1 93.31 151 MET B O 1
ATOM 5391 N N . SER B 1 152 ? 8.672 -50.406 -24.922 1 94.5 152 SER B N 1
ATOM 5392 C CA . SER B 1 152 ? 9.969 -51.062 -24.844 1 94.5 152 SER B CA 1
ATOM 5393 C C . SER B 1 152 ? 10.148 -52.062 -25.984 1 94.5 152 SER B C 1
ATOM 5395 O O . SER B 1 152 ? 11.242 -52.219 -26.531 1 94.5 152 SER B O 1
ATOM 5397 N N . SER B 1 153 ? 9.094 -52.781 -26.234 1 95.12 153 SER B N 1
ATOM 5398 C CA . SER B 1 153 ? 9.141 -53.75 -27.312 1 95.12 153 SER B CA 1
ATOM 5399 C C . SER B 1 153 ? 9.406 -53.062 -28.656 1 95.12 153 SER B C 1
ATOM 5401 O O . SER B 1 153 ? 10.148 -53.594 -29.484 1 95.12 153 SER B O 1
ATOM 5403 N N . GLU B 1 154 ? 8.75 -52 -28.844 1 92.62 154 GLU B N 1
ATOM 5404 C CA . GLU B 1 154 ? 9.008 -51.25 -30.062 1 92.62 154 GLU B CA 1
ATOM 5405 C C . GLU B 1 154 ? 10.461 -50.781 -30.141 1 92.62 154 GLU B C 1
ATOM 5407 O O . GLU B 1 154 ? 11.055 -50.781 -31.219 1 92.62 154 GLU B O 1
ATOM 5412 N N . TRP B 1 155 ? 11.016 -50.312 -29.031 1 93.25 155 TRP B N 1
ATOM 5413 C CA . TRP B 1 155 ? 12.406 -49.875 -28.969 1 93.25 155 TRP B CA 1
ATOM 5414 C C . TRP B 1 155 ? 13.352 -51.031 -29.297 1 93.25 155 TRP B C 1
ATOM 5416 O O . TRP B 1 155 ? 14.344 -50.844 -30 1 93.25 155 TRP B O 1
ATOM 5426 N N . LYS B 1 156 ? 13.07 -52.188 -28.781 1 94 156 LYS B N 1
ATOM 5427 C CA . LYS B 1 156 ? 13.914 -53.375 -29.031 1 94 156 LYS B CA 1
ATOM 5428 C C . LYS B 1 156 ? 13.945 -53.719 -30.531 1 94 156 LYS B C 1
ATOM 5430 O O . LYS B 1 156 ? 14.992 -54.094 -31.062 1 94 156 LYS B O 1
ATOM 5435 N N . LYS B 1 157 ? 12.812 -53.531 -31.141 1 91.62 157 LYS B N 1
ATOM 5436 C CA . LYS B 1 157 ? 12.75 -53.781 -32.594 1 91.62 157 LYS B CA 1
ATOM 5437 C C . LYS B 1 157 ? 13.625 -52.781 -33.344 1 91.62 157 LYS B C 1
ATOM 5439 O O . LYS B 1 157 ? 14.336 -53.156 -34.281 1 91.62 157 LYS B O 1
ATOM 5444 N N . ILE B 1 158 ? 13.578 -51.625 -32.969 1 90.25 158 ILE B N 1
ATOM 5445 C CA . ILE B 1 158 ? 14.344 -50.562 -33.625 1 90.25 158 ILE B CA 1
ATOM 5446 C C . ILE B 1 158 ? 15.836 -50.781 -33.375 1 90.25 158 ILE B C 1
ATOM 5448 O O . ILE B 1 158 ? 16.641 -50.656 -34.312 1 90.25 158 ILE B O 1
ATOM 5452 N N . ILE B 1 159 ? 16.203 -51.094 -32.219 1 92.12 159 ILE B N 1
ATOM 5453 C CA . ILE B 1 159 ? 17.594 -51.281 -31.828 1 92.12 159 ILE B CA 1
ATOM 5454 C C . ILE B 1 159 ? 18.156 -52.5 -32.562 1 92.12 159 ILE B C 1
ATOM 5456 O O . ILE B 1 159 ? 19.297 -52.469 -33.031 1 92.12 159 ILE B O 1
ATOM 5460 N N . SER B 1 160 ? 17.391 -53.531 -32.656 1 90.5 160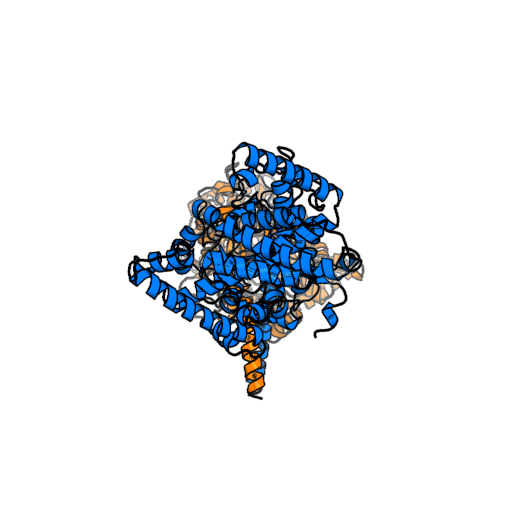 SER B N 1
ATOM 5461 C CA . SER B 1 160 ? 17.828 -54.75 -33.344 1 90.5 160 SER B CA 1
ATOM 5462 C C . SER B 1 160 ? 18.141 -54.469 -34.812 1 90.5 160 SER B C 1
ATOM 5464 O O . SER B 1 160 ? 18.969 -55.156 -35.406 1 90.5 160 SER B O 1
ATOM 5466 N N . LYS B 1 161 ? 17.594 -53.469 -35.344 1 91.38 161 LYS B N 1
ATOM 5467 C CA . LYS B 1 161 ? 17.766 -53.125 -36.75 1 91.38 161 LYS B CA 1
ATOM 5468 C C . LYS B 1 161 ? 18.969 -52.219 -36.938 1 91.38 161 LYS B C 1
ATOM 5470 O O . LYS B 1 161 ? 19.516 -52.094 -38.031 1 91.38 161 LYS B O 1
ATOM 5475 N N . SER B 1 162 ? 19.375 -51.531 -35.969 1 85.5 162 SER B N 1
ATOM 5476 C CA . SER B 1 162 ? 20.453 -50.562 -36.062 1 85.5 162 SER B CA 1
ATOM 5477 C C . SER B 1 162 ? 21.828 -51.25 -36.031 1 85.5 162 SER B C 1
ATOM 5479 O O . SER B 1 162 ? 22.828 -50.656 -36.406 1 85.5 162 SER B O 1
ATOM 5481 N N . GLY B 1 163 ? 22.078 -52.562 -35.875 1 76.38 163 GLY B N 1
ATOM 5482 C CA . GLY B 1 163 ? 23.312 -53.312 -35.938 1 76.38 163 GLY B CA 1
ATOM 5483 C C . GLY B 1 163 ? 24.188 -53.156 -34.719 1 76.38 163 GLY B C 1
ATOM 5484 O O . GLY B 1 163 ? 24.891 -54.094 -34.312 1 76.38 163 GLY B O 1
ATOM 5485 N N . ASP B 1 164 ? 24.375 -51.875 -34.125 1 77.88 164 ASP B N 1
ATOM 5486 C CA . ASP B 1 164 ? 25.312 -51.594 -33.031 1 77.88 164 ASP B CA 1
ATOM 5487 C C . ASP B 1 164 ? 24.625 -51.781 -31.688 1 77.88 164 ASP B C 1
ATOM 5489 O O . ASP B 1 164 ? 25.156 -51.375 -30.656 1 77.88 164 ASP B O 1
ATOM 5493 N N . GLN B 1 165 ? 23.547 -52.406 -31.516 1 82.12 165 GLN B N 1
ATOM 5494 C CA . GLN B 1 165 ? 22.781 -52.688 -30.297 1 82.12 165 GLN B CA 1
ATOM 5495 C C . GLN B 1 165 ? 22.469 -51.406 -29.531 1 82.12 165 GLN B C 1
ATOM 5497 O O . GLN B 1 165 ? 22.438 -51.406 -28.297 1 82.12 165 GLN B O 1
ATOM 5502 N N . SER B 1 166 ? 22.578 -50.25 -30.125 1 85.56 166 SER B N 1
ATOM 5503 C CA . SER B 1 166 ? 22.203 -48.938 -29.547 1 85.56 166 SER B CA 1
ATOM 5504 C C . SER B 1 166 ? 21.5 -48.062 -30.578 1 85.56 166 SER B C 1
ATOM 5506 O O . SER B 1 166 ? 21.656 -48.25 -31.781 1 85.56 166 SER B O 1
ATOM 5508 N N . CYS B 1 167 ? 20.609 -47.25 -30.031 1 87.88 167 CYS B N 1
ATOM 5509 C CA . CYS B 1 167 ? 19.891 -46.312 -30.906 1 87.88 167 CYS B CA 1
ATOM 5510 C C . CYS B 1 167 ? 19.562 -45.031 -30.156 1 87.88 167 CYS B C 1
ATOM 5512 O O . CYS B 1 167 ? 19.438 -45.031 -28.938 1 87.88 167 CYS B O 1
ATOM 5514 N N . VAL B 1 168 ? 19.516 -44 -30.938 1 84.75 168 VAL B N 1
ATOM 5515 C CA . VAL B 1 168 ? 19.109 -42.719 -30.375 1 84.75 168 VAL B CA 1
ATOM 5516 C C . VAL B 1 168 ? 17.609 -42.531 -30.562 1 84.75 168 VAL B C 1
ATOM 5518 O O . VAL B 1 168 ? 17.094 -42.688 -31.672 1 84.75 168 VAL B O 1
ATOM 5521 N N . PHE B 1 169 ? 16.938 -42.219 -29.453 1 83 169 PHE B N 1
ATOM 5522 C CA . PHE B 1 169 ? 15.492 -42.062 -29.516 1 83 169 PHE B CA 1
ATOM 5523 C C . PHE B 1 169 ? 15.109 -40.625 -29.125 1 83 169 PHE B C 1
ATOM 5525 O O . PHE B 1 169 ? 15.742 -40.031 -28.25 1 83 169 PHE B O 1
ATOM 5532 N N . ASP B 1 170 ? 14.086 -40.125 -29.828 1 81.5 170 ASP B N 1
ATOM 5533 C CA . ASP B 1 170 ? 13.383 -38.969 -29.312 1 81.5 170 ASP B CA 1
ATOM 5534 C C . ASP B 1 170 ? 12.414 -39.344 -28.203 1 81.5 170 ASP B C 1
ATOM 5536 O O . ASP B 1 170 ? 11.266 -39.719 -28.469 1 81.5 170 ASP B O 1
ATOM 5540 N N . LEU B 1 171 ? 12.805 -39.219 -27.062 1 83.12 171 LEU B N 1
ATOM 5541 C CA . LEU B 1 171 ? 12.062 -39.688 -25.891 1 83.12 171 LEU B CA 1
ATOM 5542 C C . LEU B 1 171 ? 10.711 -39 -25.797 1 83.12 171 LEU B C 1
ATOM 5544 O O . LEU B 1 171 ? 9.734 -39.594 -25.344 1 83.12 171 LEU B O 1
ATOM 5548 N N . THR B 1 172 ? 10.633 -37.75 -26.156 1 80.62 172 THR B N 1
ATOM 5549 C CA . THR B 1 172 ? 9.375 -37 -26.062 1 80.62 172 THR B CA 1
ATOM 5550 C C . THR B 1 172 ? 8.289 -37.656 -26.891 1 80.62 172 THR B C 1
ATOM 5552 O O . THR B 1 172 ? 7.168 -37.875 -26.422 1 80.62 172 THR B O 1
ATOM 5555 N N . ASP B 1 173 ? 8.656 -37.969 -28.031 1 81.44 173 ASP B N 1
ATOM 5556 C CA . ASP B 1 173 ? 7.699 -38.531 -28.969 1 81.44 173 ASP B CA 1
ATOM 5557 C C . ASP B 1 173 ? 7.238 -39.906 -28.484 1 81.44 173 ASP B C 1
ATOM 5559 O O . ASP B 1 173 ? 6.039 -40.188 -28.422 1 81.44 173 ASP B O 1
ATOM 5563 N N . HIS B 1 174 ? 8.125 -40.781 -28.141 1 86.19 174 HIS B N 1
ATOM 5564 C CA . HIS B 1 174 ? 7.797 -42.156 -27.75 1 86.19 174 HIS B CA 1
ATOM 5565 C C . HIS B 1 174 ? 7.023 -42.156 -26.438 1 86.19 174 HIS B C 1
ATOM 5567 O O . HIS B 1 174 ? 6.051 -42.906 -26.297 1 86.19 174 HIS B O 1
ATOM 5573 N N . LEU B 1 175 ? 7.441 -41.406 -25.516 1 87.81 175 LEU B N 1
ATOM 5574 C CA . LEU B 1 175 ? 6.754 -41.344 -24.234 1 87.81 175 LEU B CA 1
ATOM 5575 C C . LEU B 1 175 ? 5.355 -40.75 -24.391 1 87.81 175 LEU B C 1
ATOM 5577 O O . LEU B 1 175 ? 4.426 -41.156 -23.688 1 87.81 175 LEU B O 1
ATOM 5581 N N . SER B 1 176 ? 5.277 -39.75 -25.234 1 86.19 176 SER B N 1
ATOM 5582 C CA . SER B 1 176 ? 3.979 -39.156 -25.469 1 86.19 176 SER B CA 1
ATOM 5583 C C . SER B 1 176 ? 2.961 -40.188 -25.953 1 86.19 176 SER B C 1
ATOM 5585 O O . SER B 1 176 ? 1.813 -40.188 -25.5 1 86.19 176 SER B O 1
ATOM 5587 N N . HIS B 1 177 ? 3.402 -41 -26.812 1 88.38 177 HIS B N 1
ATOM 5588 C CA . HIS B 1 177 ? 2.512 -42.031 -27.328 1 88.38 177 HIS B CA 1
ATOM 5589 C C . HIS B 1 177 ? 2.152 -43.031 -26.234 1 88.38 177 HIS B C 1
ATOM 5591 O O . HIS B 1 177 ? 0.994 -43.438 -26.125 1 88.38 177 HIS B O 1
ATOM 5597 N N . ALA B 1 178 ? 3.08 -43.406 -25.484 1 90.56 178 ALA B N 1
ATOM 5598 C CA . ALA B 1 178 ? 2.848 -44.406 -24.453 1 90.56 178 ALA B CA 1
ATOM 5599 C C . ALA B 1 178 ? 1.919 -43.844 -23.359 1 90.56 178 ALA B C 1
ATOM 5601 O O . ALA B 1 178 ? 1.026 -44.562 -22.891 1 90.56 178 ALA B O 1
ATOM 5602 N N . THR B 1 179 ? 2.148 -42.625 -22.969 1 89.94 179 THR B N 1
ATOM 5603 C CA . THR B 1 179 ? 1.34 -42.031 -21.906 1 89.94 179 THR B CA 1
ATOM 5604 C C . THR B 1 179 ? -0.075 -41.75 -22.391 1 89.94 179 THR B C 1
ATOM 5606 O O . THR B 1 179 ? -1.034 -41.844 -21.625 1 89.94 179 THR B O 1
ATOM 5609 N N . LEU B 1 180 ? -0.188 -41.406 -23.641 1 88.19 180 LEU B N 1
ATOM 5610 C CA . LEU B 1 180 ? -1.518 -41.219 -24.219 1 88.19 180 LEU B CA 1
ATOM 5611 C C . LEU B 1 180 ? -2.312 -42.5 -24.188 1 88.19 180 LEU B C 1
ATOM 5613 O O . LEU B 1 180 ? -3.49 -42.531 -23.812 1 88.19 180 LEU B O 1
ATOM 5617 N N . ASP B 1 181 ? -1.659 -43.562 -24.547 1 91.69 181 ASP B N 1
ATOM 5618 C CA . ASP B 1 181 ? -2.322 -44.875 -24.5 1 91.69 181 ASP B CA 1
ATOM 5619 C C . ASP B 1 181 ? -2.668 -45.25 -23.062 1 91.69 181 ASP B C 1
ATOM 5621 O O . ASP B 1 181 ? -3.74 -45.812 -22.797 1 91.69 181 ASP B O 1
ATOM 5625 N N . ALA B 1 182 ? -1.789 -44.969 -22.188 1 91.81 182 ALA B N 1
ATOM 5626 C CA . ALA B 1 182 ? -2.01 -45.312 -20.781 1 91.81 182 ALA B CA 1
ATOM 5627 C C . ALA B 1 182 ? -3.225 -44.594 -20.219 1 91.81 182 ALA B C 1
ATOM 5629 O O . ALA B 1 182 ? -4.082 -45.188 -19.578 1 91.81 182 ALA B O 1
ATOM 5630 N N . ILE B 1 183 ? -3.326 -43.281 -20.469 1 90 183 ILE B N 1
ATOM 5631 C CA . ILE B 1 183 ? -4.445 -42.531 -19.938 1 90 183 ILE B CA 1
ATOM 5632 C C . ILE B 1 183 ? -5.734 -42.906 -20.656 1 90 183 ILE B C 1
ATOM 5634 O O . ILE B 1 183 ? -6.809 -42.938 -20.047 1 90 183 ILE B O 1
ATOM 5638 N N . GLY B 1 184 ? -5.656 -43.156 -21.922 1 88.12 184 GLY B N 1
ATOM 5639 C CA . GLY B 1 184 ? -6.824 -43.594 -22.656 1 88.12 184 GLY B CA 1
ATOM 5640 C C . GLY B 1 184 ? -7.422 -44.875 -22.094 1 88.12 184 GLY B C 1
ATOM 5641 O O . GLY B 1 184 ? -8.633 -44.969 -21.891 1 88.12 184 GLY B O 1
ATOM 5642 N N . LEU B 1 185 ? -6.574 -45.781 -21.781 1 90.12 185 LEU B N 1
ATOM 5643 C CA . LEU B 1 185 ? -7.027 -47.062 -21.266 1 90.12 185 LEU B CA 1
ATOM 5644 C C . LEU B 1 185 ? -7.48 -46.938 -19.812 1 90.12 185 LEU B C 1
ATOM 5646 O O . LEU B 1 185 ? -8.523 -47.5 -19.438 1 90.12 185 LEU B O 1
ATOM 5650 N N . ALA B 1 186 ? -6.758 -46.281 -19.062 1 89.38 186 ALA B N 1
ATOM 5651 C CA . ALA B 1 186 ? -7.043 -46.188 -17.625 1 89.38 186 ALA B CA 1
ATOM 5652 C C . ALA B 1 186 ? -8.289 -45.312 -17.375 1 89.38 186 ALA B C 1
ATOM 5654 O O . ALA B 1 186 ? -9.133 -45.688 -16.547 1 89.38 186 ALA B O 1
ATOM 5655 N N . ALA B 1 187 ? -8.414 -44.219 -18.078 1 87.38 187 ALA B N 1
ATOM 5656 C CA . ALA B 1 187 ? -9.477 -43.281 -17.797 1 87.38 187 ALA B CA 1
ATOM 5657 C C . ALA B 1 187 ? -10.727 -43.562 -18.609 1 87.38 187 ALA B C 1
ATOM 5659 O O . ALA B 1 187 ? -11.844 -43.312 -18.156 1 87.38 187 ALA B O 1
ATOM 5660 N N . PHE B 1 188 ? -10.539 -44.156 -19.828 1 85 188 PHE B N 1
ATOM 5661 C CA . PHE B 1 188 ? -11.68 -44.219 -20.734 1 85 188 PHE B CA 1
ATOM 5662 C C . PHE B 1 188 ? -11.867 -45.625 -21.25 1 85 188 PHE B C 1
ATOM 5664 O O . PHE B 1 188 ? -12.805 -45.906 -22.016 1 85 188 PHE B O 1
ATOM 5671 N N . ASP B 1 189 ? -11 -46.469 -20.844 1 83.38 189 ASP B N 1
ATOM 5672 C CA . ASP B 1 189 ? -10.992 -47.812 -21.422 1 83.38 189 ASP B CA 1
ATOM 5673 C C . ASP B 1 189 ? -10.984 -47.75 -22.953 1 83.38 189 ASP B C 1
ATOM 5675 O O . ASP B 1 189 ? -11.75 -48.438 -23.609 1 83.38 189 ASP B O 1
ATOM 5679 N N . TYR B 1 190 ? -10.266 -46.875 -23.391 1 82.69 190 TYR B N 1
ATOM 5680 C CA . TYR B 1 190 ? -10.125 -46.656 -24.828 1 82.69 190 TYR B CA 1
ATOM 5681 C C . TYR B 1 190 ? -8.664 -46.719 -25.25 1 82.69 190 TYR B C 1
ATOM 5683 O O . TYR B 1 190 ? -7.82 -46 -24.719 1 82.69 190 TYR B O 1
ATOM 5691 N N . ASP B 1 191 ? -8.453 -47.531 -26.188 1 86.06 191 ASP B N 1
ATOM 5692 C CA . ASP B 1 191 ? -7.098 -47.688 -26.703 1 86.06 191 ASP B CA 1
ATOM 5693 C C . ASP B 1 191 ? -6.863 -46.812 -27.922 1 86.06 191 ASP B C 1
ATOM 5695 O O . ASP B 1 191 ? -7.367 -47.094 -29.016 1 86.06 191 ASP B O 1
ATOM 5699 N N . PHE B 1 192 ? -6.074 -45.812 -27.797 1 83.81 192 PHE B N 1
ATOM 5700 C CA . PHE B 1 192 ? -5.762 -44.938 -28.906 1 83.81 192 PHE B CA 1
ATOM 5701 C C . PHE B 1 192 ? -4.812 -45.625 -29.891 1 83.81 192 PHE B C 1
ATOM 5703 O O . PHE B 1 192 ? -4.75 -45.219 -31.062 1 83.81 192 PHE B O 1
ATOM 5710 N N . GLY B 1 193 ? -4.082 -46.562 -29.359 1 87.19 193 GLY B N 1
ATOM 5711 C CA . GLY B 1 193 ? -3.133 -47.281 -30.188 1 87.19 193 GLY B CA 1
ATOM 5712 C C . GLY B 1 193 ? -2.014 -46.406 -30.719 1 87.19 193 GLY B C 1
ATOM 5713 O O . GLY B 1 193 ? -1.537 -46.594 -31.828 1 87.19 193 GLY B O 1
ATOM 5714 N N . SER B 1 194 ? -1.686 -45.469 -29.984 1 88.06 194 SER B N 1
ATOM 5715 C CA . SER B 1 194 ? -0.738 -44.469 -30.438 1 88.06 194 SER B CA 1
ATOM 5716 C C . SER B 1 194 ? 0.686 -45 -30.469 1 88.06 194 SER B C 1
ATOM 5718 O O . SER B 1 194 ? 1.535 -44.5 -31.203 1 88.06 194 SER B O 1
ATOM 5720 N N . ILE B 1 195 ? 1.061 -45.969 -29.672 1 88.69 195 ILE B N 1
ATOM 5721 C CA . ILE B 1 195 ? 2.398 -46.562 -29.625 1 88.69 195 ILE B CA 1
ATOM 5722 C C . ILE B 1 195 ? 2.713 -47.25 -30.969 1 88.69 195 ILE B C 1
ATOM 5724 O O . ILE B 1 195 ? 3.82 -47.094 -31.484 1 88.69 195 ILE B O 1
ATOM 5728 N N . SER B 1 196 ? 1.679 -47.906 -31.469 1 85.75 196 SER B N 1
ATOM 5729 C CA . SER B 1 196 ? 1.88 -48.688 -32.688 1 85.75 196 SER B CA 1
ATOM 5730 C C . SER B 1 196 ? 1.524 -47.875 -33.906 1 85.75 196 SER B C 1
ATOM 5732 O O . SER B 1 196 ? 2.053 -48.094 -35 1 85.75 196 SER B O 1
ATOM 5734 N N . ASN B 1 197 ? 0.486 -47.062 -33.75 1 79.5 197 ASN B N 1
ATOM 5735 C CA . ASN B 1 197 ? -0.016 -46.281 -34.875 1 79.5 197 ASN B CA 1
ATOM 5736 C C . ASN B 1 197 ? 0.046 -44.781 -34.594 1 79.5 197 ASN B C 1
ATOM 5738 O O . ASN B 1 197 ? -0.801 -44.25 -33.875 1 79.5 197 ASN B O 1
ATOM 5742 N N . HIS B 1 198 ? 0.765 -44.156 -35.344 1 74.19 198 HIS B N 1
ATOM 5743 C CA . HIS B 1 198 ? 0.997 -42.75 -35.094 1 74.19 198 HIS B CA 1
ATOM 5744 C C . HIS B 1 198 ? -0.022 -41.875 -35.812 1 74.19 198 HIS B C 1
ATOM 5746 O O . HIS B 1 198 ? 0.05 -40.656 -35.75 1 74.19 198 HIS B O 1
ATOM 5752 N N . GLU B 1 199 ? -1.104 -42.562 -36.312 1 76.19 199 GLU B N 1
ATOM 5753 C CA . GLU B 1 199 ? -2.006 -41.781 -37.156 1 76.19 199 GLU B CA 1
ATOM 5754 C C . GLU B 1 199 ? -3.287 -41.406 -36.406 1 76.19 199 GLU B C 1
ATOM 5756 O O . GLU B 1 199 ? -4.18 -40.781 -36.969 1 76.19 199 GLU B O 1
ATOM 5761 N N . ASN B 1 200 ? -3.391 -41.688 -35.25 1 78 200 ASN B N 1
ATOM 5762 C CA . ASN B 1 200 ? -4.578 -41.312 -34.5 1 78 200 ASN B CA 1
ATOM 5763 C C . ASN B 1 200 ? -4.734 -39.812 -34.406 1 78 200 ASN B C 1
ATOM 5765 O O . ASN B 1 200 ? -3.807 -39.094 -34 1 78 200 ASN B O 1
ATOM 5769 N N . GLU B 1 201 ? -5.93 -39.344 -34.781 1 77.25 201 GLU B N 1
ATOM 5770 C CA . GLU B 1 201 ? -6.176 -37.906 -34.875 1 77.25 201 GLU B CA 1
ATOM 5771 C C . GLU B 1 201 ? -6.023 -37.219 -33.531 1 77.25 201 GLU B C 1
ATOM 5773 O O . GLU B 1 201 ? -5.492 -36.094 -33.438 1 77.25 201 GLU B O 1
ATOM 5778 N N . LEU B 1 202 ? -6.582 -37.781 -32.562 1 77.88 202 LEU B N 1
ATOM 5779 C CA . LEU B 1 202 ? -6.492 -37.188 -31.219 1 77.88 202 LEU B CA 1
ATOM 5780 C C . LEU B 1 202 ? -5.047 -37.156 -30.734 1 77.88 202 LEU B C 1
ATOM 5782 O O . LEU B 1 202 ? -4.617 -36.156 -30.156 1 77.88 202 LEU B O 1
ATOM 5786 N N . ALA B 1 203 ? -4.352 -38.188 -30.969 1 78 203 ALA B N 1
ATOM 5787 C CA . ALA B 1 203 ? -2.939 -38.25 -30.594 1 78 203 ALA B CA 1
ATOM 5788 C C . ALA B 1 203 ? -2.143 -37.156 -31.297 1 78 203 ALA B C 1
ATOM 5790 O O . ALA B 1 203 ? -1.281 -36.5 -30.688 1 78 203 ALA B O 1
ATOM 5791 N N . LYS B 1 204 ? -2.473 -36.938 -32.5 1 78.62 204 LYS B N 1
ATOM 5792 C CA . LYS B 1 204 ? -1.781 -35.906 -33.281 1 78.62 204 LYS B CA 1
ATOM 5793 C C . LYS B 1 204 ? -2.117 -34.5 -32.781 1 78.62 204 LYS B C 1
ATOM 5795 O O . LYS B 1 204 ? -1.263 -33.625 -32.781 1 78.62 204 LYS B O 1
ATOM 5800 N N . ALA B 1 205 ? -3.316 -34.438 -32.438 1 78.44 205 ALA B N 1
ATOM 5801 C CA . ALA B 1 205 ? -3.771 -33.125 -31.984 1 78.44 205 ALA B CA 1
ATOM 5802 C C . ALA B 1 205 ? -3.113 -32.75 -30.656 1 78.44 205 ALA B C 1
ATOM 5804 O O . ALA B 1 205 ? -2.77 -31.578 -30.438 1 78.44 205 ALA B O 1
ATOM 5805 N N . TYR B 1 206 ? -2.904 -33.656 -29.828 1 76.88 206 TYR B N 1
ATOM 5806 C CA . TYR B 1 206 ? -2.41 -33.375 -28.484 1 76.88 206 TYR B CA 1
ATOM 5807 C C . TYR B 1 206 ? -0.887 -33.375 -28.453 1 76.88 206 TYR B C 1
ATOM 5809 O O . TYR B 1 206 ? -0.278 -32.906 -27.5 1 76.88 206 TYR B O 1
ATOM 5817 N N . GLU B 1 207 ? -0.334 -33.906 -29.484 1 72.5 207 GLU B N 1
ATOM 5818 C CA . GLU B 1 207 ? 1.121 -34.031 -29.484 1 72.5 207 GLU B CA 1
ATOM 5819 C C . GLU B 1 207 ? 1.778 -32.656 -29.438 1 72.5 207 GLU B C 1
ATOM 5821 O O . GLU B 1 207 ? 1.626 -31.844 -30.359 1 72.5 207 GLU B O 1
ATOM 5826 N N . GLY B 1 208 ? 2.486 -32.406 -28.359 1 69.44 208 GLY B N 1
ATOM 5827 C CA . GLY B 1 208 ? 3.23 -31.172 -28.203 1 69.44 208 GLY B CA 1
ATOM 5828 C C . GLY B 1 208 ? 2.338 -29.953 -28.047 1 69.44 208 GLY B C 1
ATOM 5829 O O . GLY B 1 208 ? 2.707 -28.859 -28.453 1 69.44 208 GLY B O 1
ATOM 5830 N N . LEU B 1 209 ? 1.199 -30.188 -27.594 1 71.5 209 LEU B N 1
ATOM 5831 C CA . LEU B 1 209 ? 0.218 -29.125 -27.5 1 71.5 209 LEU B CA 1
ATOM 5832 C C . LEU B 1 209 ? 0.753 -27.969 -26.656 1 71.5 209 LEU B C 1
ATOM 5834 O O . LEU B 1 209 ? 0.712 -26.812 -27.062 1 71.5 209 LEU B O 1
ATOM 5838 N N . THR B 1 210 ? 1.308 -28.281 -25.484 1 68.31 210 THR B N 1
ATOM 5839 C CA . THR B 1 210 ? 1.738 -27.219 -24.578 1 68.31 210 THR B CA 1
ATOM 5840 C C . THR B 1 210 ? 2.93 -26.453 -25.156 1 68.31 210 THR B C 1
ATOM 5842 O O . THR B 1 210 ? 2.992 -25.234 -25.078 1 68.31 210 THR B O 1
ATOM 5845 N N . ALA B 1 211 ? 3.795 -27.203 -25.719 1 69.56 211 ALA B N 1
ATOM 5846 C CA . ALA B 1 211 ? 4.965 -26.578 -26.312 1 69.56 211 ALA B CA 1
ATOM 5847 C C . ALA B 1 211 ? 4.57 -25.703 -27.516 1 69.56 211 ALA B C 1
ATOM 5849 O O . ALA B 1 211 ? 5.062 -24.594 -27.656 1 69.56 211 ALA B O 1
ATOM 5850 N N . LYS B 1 212 ? 3.68 -26.219 -28.25 1 70.62 212 LYS B N 1
ATOM 5851 C CA . LYS B 1 212 ? 3.271 -25.516 -29.453 1 70.62 212 LYS B CA 1
ATOM 5852 C C . LYS B 1 212 ? 2.426 -24.297 -29.125 1 70.62 212 LYS B C 1
ATOM 5854 O O . LYS B 1 212 ? 2.582 -23.234 -29.734 1 70.62 212 LYS B O 1
ATOM 5859 N N . ALA B 1 213 ? 1.68 -24.438 -28.094 1 70.19 213 ALA B N 1
ATOM 5860 C CA . ALA B 1 213 ? 0.688 -23.406 -27.812 1 70.19 213 ALA B CA 1
ATOM 5861 C C . ALA B 1 213 ? 1.241 -22.359 -26.859 1 70.19 213 ALA B C 1
ATOM 5863 O O . ALA B 1 213 ? 0.868 -21.188 -26.922 1 70.19 213 ALA B O 1
ATOM 5864 N N . PHE B 1 214 ? 2.178 -22.766 -26.031 1 68.44 214 PHE B N 1
ATOM 5865 C CA . PHE B 1 214 ? 2.461 -21.859 -24.938 1 68.44 214 PHE B CA 1
ATOM 5866 C C . PHE B 1 214 ? 3.959 -21.609 -24.812 1 68.44 214 PHE B C 1
ATOM 5868 O O . PHE B 1 214 ? 4.414 -21.016 -23.828 1 68.44 214 PHE B O 1
ATOM 5875 N N . ARG B 1 215 ? 4.617 -22.016 -25.812 1 70.19 215 ARG B N 1
ATOM 5876 C CA . ARG B 1 215 ? 6.055 -21.797 -25.719 1 70.19 215 ARG B CA 1
ATOM 5877 C C . ARG B 1 215 ? 6.395 -20.312 -25.906 1 70.19 215 ARG B C 1
ATOM 5879 O O . ARG B 1 215 ? 5.797 -19.641 -26.75 1 70.19 215 ARG B O 1
ATOM 5886 N N . ALA B 1 216 ? 7.328 -19.859 -25.062 1 66.81 216 ALA B N 1
ATOM 5887 C CA . ALA B 1 216 ? 7.969 -18.547 -25.078 1 66.81 216 ALA B CA 1
ATOM 5888 C C . ALA B 1 216 ? 7.09 -17.516 -25.766 1 66.81 216 ALA B C 1
ATOM 5890 O O . ALA B 1 216 ? 7.32 -17.172 -26.938 1 66.81 216 ALA B O 1
ATOM 5891 N N . PRO B 1 217 ? 6.117 -17.109 -25 1 75.06 217 PRO B N 1
ATOM 5892 C CA . PRO B 1 217 ? 5.258 -16.094 -25.609 1 75.06 217 PRO B CA 1
ATOM 5893 C C . PRO B 1 217 ? 6.031 -14.844 -26.031 1 75.06 217 PRO B C 1
ATOM 5895 O O . PRO B 1 217 ? 7.035 -14.5 -25.406 1 75.06 217 PRO B O 1
ATOM 5898 N N . SER B 1 218 ? 5.66 -14.289 -27.125 1 80.44 218 SER B N 1
ATOM 5899 C CA . SER B 1 218 ? 6.25 -13.023 -27.562 1 80.44 218 SER B CA 1
ATOM 5900 C C . SER B 1 218 ? 6.012 -11.922 -26.531 1 80.44 218 SER B C 1
ATOM 5902 O O . SER B 1 218 ? 5.223 -12.102 -25.594 1 80.44 218 SER B O 1
ATOM 5904 N N . ASN B 1 219 ? 6.758 -10.891 -26.688 1 83.75 219 ASN B N 1
ATOM 5905 C CA . ASN B 1 219 ? 6.566 -9.742 -25.797 1 83.75 219 ASN B CA 1
ATOM 5906 C C . ASN B 1 219 ? 5.125 -9.242 -25.844 1 83.75 219 ASN B C 1
ATOM 5908 O O . ASN B 1 219 ? 4.551 -8.914 -24.797 1 83.75 219 ASN B O 1
ATOM 5912 N N . MET B 1 220 ? 4.598 -9.242 -26.953 1 80.06 220 MET B N 1
ATOM 5913 C CA . MET B 1 220 ? 3.207 -8.82 -27.094 1 80.06 220 MET B CA 1
ATOM 5914 C C . MET B 1 220 ? 2.266 -9.828 -26.438 1 80.06 220 MET B C 1
ATOM 5916 O O . MET B 1 220 ? 1.249 -9.453 -25.859 1 80.06 220 MET B O 1
ATOM 5920 N N . GLY B 1 221 ? 2.607 -11.094 -26.625 1 82.12 221 GLY B N 1
ATOM 5921 C CA . GLY B 1 221 ? 1.814 -12.125 -25.969 1 82.12 221 GLY B CA 1
ATOM 5922 C C . GLY B 1 221 ? 1.813 -12.008 -24.469 1 82.12 221 GLY B C 1
ATOM 5923 O O . GLY B 1 221 ? 0.773 -12.172 -23.828 1 82.12 221 GLY B O 1
ATOM 5924 N N . LEU B 1 222 ? 2.943 -11.664 -24 1 85.5 222 LEU B N 1
ATOM 5925 C CA . LEU B 1 222 ? 3.072 -11.469 -22.562 1 85.5 222 LEU B CA 1
ATOM 5926 C C . LEU B 1 222 ? 2.236 -10.289 -22.094 1 85.5 222 LEU B C 1
ATOM 5928 O O . LEU B 1 222 ? 1.568 -10.359 -21.062 1 85.5 222 LEU B O 1
ATOM 5932 N N . LEU B 1 223 ? 2.379 -9.25 -22.812 1 81.5 223 LEU B N 1
ATOM 5933 C CA . LEU B 1 223 ? 1.628 -8.047 -22.469 1 81.5 223 LEU B CA 1
ATOM 5934 C C . LEU B 1 223 ? 0.128 -8.32 -22.484 1 81.5 223 LEU B C 1
ATOM 5936 O O . LEU B 1 223 ? -0.584 -7.91 -21.562 1 81.5 223 LEU B O 1
ATOM 5940 N N . MET B 1 224 ? -0.299 -9.016 -23.453 1 77.94 224 MET B N 1
ATOM 5941 C CA . MET B 1 224 ? -1.724 -9.312 -23.562 1 77.94 224 MET B CA 1
ATOM 5942 C C . MET B 1 224 ? -2.182 -10.234 -22.438 1 77.94 224 MET B C 1
ATOM 5944 O O . MET B 1 224 ? -3.273 -10.062 -21.906 1 77.94 224 MET B O 1
ATOM 5948 N N . LEU B 1 225 ? -1.385 -11.188 -22.203 1 82.62 225 LEU B N 1
ATOM 5949 C CA . LEU B 1 225 ? -1.692 -12.117 -21.125 1 82.62 225 LEU B CA 1
ATOM 5950 C C . LEU B 1 225 ? -1.886 -11.375 -19.812 1 82.62 225 LEU B C 1
ATOM 5952 O O . LEU B 1 225 ? -2.807 -11.68 -19.047 1 82.62 225 LEU B O 1
ATOM 5956 N N . ASP B 1 226 ? -1.038 -10.445 -19.578 1 82.56 226 ASP B N 1
ATOM 5957 C CA . ASP B 1 226 ? -1.11 -9.695 -18.328 1 82.56 226 ASP B CA 1
ATOM 5958 C C . ASP B 1 226 ? -2.291 -8.727 -18.328 1 82.56 226 ASP B C 1
ATOM 5960 O O . ASP B 1 226 ? -2.963 -8.547 -17.312 1 82.56 226 ASP B O 1
ATOM 5964 N N . LEU B 1 227 ? -2.588 -8.148 -19.438 1 76.25 227 LEU B N 1
ATOM 5965 C CA . LEU B 1 227 ? -3.639 -7.145 -19.547 1 76.25 227 LEU B CA 1
ATOM 5966 C C . LEU B 1 227 ? -5.02 -7.793 -19.547 1 76.25 227 LEU B C 1
ATOM 5968 O O . LEU B 1 227 ? -6.02 -7.137 -19.266 1 76.25 227 LEU B O 1
ATOM 5972 N N . PHE B 1 228 ? -5.059 -9.031 -19.812 1 79.69 228 PHE B N 1
ATOM 5973 C CA . PHE B 1 228 ? -6.332 -9.734 -19.844 1 79.69 228 PHE B CA 1
ATOM 5974 C C . PHE B 1 228 ? -6.984 -9.75 -18.469 1 79.69 228 PHE B C 1
ATOM 5976 O O . PHE B 1 228 ? -8.195 -9.945 -18.359 1 79.69 228 PHE B O 1
ATOM 5983 N N . ARG B 1 229 ? -6.211 -9.578 -17.5 1 77.81 229 ARG B N 1
ATOM 5984 C CA . ARG B 1 229 ? -6.754 -9.547 -16.141 1 77.81 229 ARG B CA 1
ATOM 5985 C C . ARG B 1 229 ? -7.762 -8.414 -15.984 1 77.81 229 ARG B C 1
ATOM 5987 O O . ARG B 1 229 ? -8.602 -8.453 -15.086 1 77.81 229 ARG B O 1
ATOM 5994 N N . LEU B 1 230 ? -7.656 -7.508 -16.828 1 72.12 230 LEU B N 1
ATOM 5995 C CA . LEU B 1 230 ? -8.5 -6.32 -16.734 1 72.12 230 LEU B CA 1
ATOM 5996 C C . LEU B 1 230 ? -9.805 -6.516 -17.5 1 72.12 230 LEU B C 1
ATOM 5998 O O . LEU B 1 230 ? -10.711 -5.688 -17.406 1 72.12 230 LEU B O 1
ATOM 6002 N N . ILE B 1 231 ? -9.883 -7.598 -18.219 1 73.38 231 ILE B N 1
ATOM 6003 C CA . ILE B 1 231 ? -11.039 -7.867 -19.062 1 73.38 231 ILE B CA 1
ATOM 6004 C C . ILE B 1 231 ? -11.961 -8.867 -18.359 1 73.38 231 ILE B C 1
ATOM 6006 O O . ILE B 1 231 ? -11.508 -9.875 -17.828 1 73.38 231 ILE B O 1
ATOM 6010 N N . PRO B 1 232 ? -13.203 -8.484 -18.391 1 79.62 232 PRO B N 1
ATOM 6011 C CA . PRO B 1 232 ? -14.133 -9.453 -17.797 1 79.62 232 PRO B CA 1
ATOM 6012 C C . PRO B 1 232 ? -14.039 -10.828 -18.469 1 79.62 232 PRO B C 1
ATOM 6014 O O . PRO B 1 232 ? -13.789 -10.922 -19.672 1 79.62 232 PRO B O 1
ATOM 6017 N N . SER B 1 233 ? -14.266 -11.82 -17.75 1 83.69 233 SER B N 1
ATOM 6018 C CA . SER B 1 233 ? -14.078 -13.195 -18.203 1 83.69 233 SER B CA 1
ATOM 6019 C C . SER B 1 233 ? -14.906 -13.5 -19.438 1 83.69 233 SER B C 1
ATOM 6021 O O . SER B 1 233 ? -14.438 -14.18 -20.359 1 83.69 233 SER B O 1
ATOM 6023 N N . THR B 1 234 ? -16.094 -13 -19.516 1 83.81 234 THR B N 1
ATOM 6024 C CA . THR B 1 234 ? -16.984 -13.289 -20.641 1 83.81 234 THR B CA 1
ATOM 6025 C C . THR B 1 234 ? -16.438 -12.688 -21.922 1 83.81 234 THR B C 1
ATOM 6027 O O . THR B 1 234 ? -16.547 -13.297 -23 1 83.81 234 THR B O 1
ATOM 6030 N N . VAL B 1 235 ? -15.836 -11.531 -21.781 1 80 235 VAL B N 1
ATOM 6031 C CA . VAL B 1 235 ? -15.258 -10.859 -22.953 1 80 235 VAL B CA 1
ATOM 6032 C C . VAL B 1 235 ? -13.977 -11.578 -23.375 1 80 235 VAL B C 1
ATOM 6034 O O . VAL B 1 235 ? -13.719 -11.742 -24.562 1 80 235 VAL B O 1
ATOM 6037 N N . MET B 1 236 ? -13.32 -11.992 -22.438 1 82.06 236 MET B N 1
ATOM 6038 C CA . MET B 1 236 ? -12.086 -12.734 -22.719 1 82.06 236 MET B CA 1
ATOM 6039 C C . MET B 1 236 ? -12.391 -14.023 -23.469 1 82.06 236 MET B C 1
ATOM 6041 O O . MET B 1 236 ? -11.688 -14.367 -24.422 1 82.06 236 MET B O 1
ATOM 6045 N N . GLU B 1 237 ? -13.375 -14.734 -23 1 87.44 237 GLU B N 1
ATOM 6046 C CA . GLU B 1 237 ? -13.781 -15.984 -23.641 1 87.44 237 GLU B CA 1
ATOM 6047 C C . GLU B 1 237 ? -14.164 -15.742 -25.109 1 87.44 237 GLU B C 1
ATOM 6049 O O . GLU B 1 237 ? -13.734 -16.484 -26 1 87.44 237 GLU B O 1
ATOM 6054 N N . PHE B 1 238 ? -14.938 -14.703 -25.297 1 86.25 238 PHE B N 1
ATOM 6055 C CA . PHE B 1 238 ? -15.391 -14.359 -26.656 1 86.25 238 PHE B CA 1
ATOM 6056 C C . PHE B 1 238 ? -14.203 -14.016 -27.547 1 86.25 238 PHE B C 1
ATOM 6058 O O . PHE B 1 238 ? -14.117 -14.484 -28.688 1 86.25 238 PHE B O 1
ATOM 6065 N N . MET B 1 239 ? -13.281 -13.266 -27.016 1 81.69 239 MET B N 1
ATOM 6066 C CA . MET B 1 239 ? -12.102 -12.852 -27.781 1 81.69 239 MET B CA 1
ATOM 6067 C C . MET B 1 239 ? -11.242 -14.047 -28.141 1 81.69 239 MET B C 1
ATOM 6069 O O . MET B 1 239 ? -10.75 -14.141 -29.266 1 81.69 239 MET B O 1
ATOM 6073 N N . ASN B 1 240 ? -11.07 -14.945 -27.266 1 84.75 240 ASN B N 1
ATOM 6074 C CA . ASN B 1 240 ? -10.211 -16.094 -27.484 1 84.75 240 ASN B CA 1
ATOM 6075 C C . ASN B 1 240 ? -10.867 -17.125 -28.422 1 84.75 240 ASN B C 1
ATOM 6077 O O . ASN B 1 240 ? -10.188 -17.781 -29.188 1 84.75 240 ASN B O 1
ATOM 6081 N N . ASP B 1 241 ? -12.156 -17.234 -28.312 1 87.31 241 ASP B N 1
ATOM 6082 C CA . ASP B 1 241 ? -12.875 -18.172 -29.172 1 87.31 241 ASP B CA 1
ATOM 6083 C C . ASP B 1 241 ? -12.773 -17.766 -30.625 1 87.31 241 ASP B C 1
ATOM 6085 O O . ASP B 1 241 ? -12.844 -18.609 -31.531 1 87.31 241 ASP B O 1
ATOM 6089 N N . HIS B 1 242 ? -12.523 -16.5 -30.859 1 84.81 242 HIS B N 1
ATOM 6090 C CA . HIS B 1 242 ? -12.508 -16 -32.25 1 84.81 242 HIS B CA 1
ATOM 6091 C C . HIS B 1 242 ? -11.117 -15.523 -32.625 1 84.81 242 HIS B C 1
ATOM 6093 O O . HIS B 1 242 ? -10.961 -14.852 -33.656 1 84.81 242 HIS B O 1
ATOM 6099 N N . ASN B 1 243 ? -10.195 -15.859 -31.828 1 83.12 243 ASN B N 1
ATOM 6100 C CA . ASN B 1 243 ? -8.82 -15.477 -32.125 1 83.12 243 ASN B CA 1
ATOM 6101 C C . ASN B 1 243 ? -8.164 -16.453 -33.094 1 83.12 243 ASN B C 1
ATOM 6103 O O . ASN B 1 243 ? -7.918 -17.609 -32.75 1 83.12 243 ASN B O 1
ATOM 6107 N N . PRO B 1 244 ? -7.781 -15.992 -34.281 1 80.25 244 PRO B N 1
ATOM 6108 C CA . PRO B 1 244 ? -7.176 -16.906 -35.25 1 80.25 244 PRO B CA 1
ATOM 6109 C C . PRO B 1 244 ? -5.797 -17.391 -34.812 1 80.25 244 PRO B C 1
ATOM 6111 O O . PRO B 1 244 ? -5.34 -18.438 -35.312 1 80.25 244 PRO B O 1
ATOM 6114 N N . ARG B 1 245 ? -5.25 -16.688 -34 1 75.81 245 ARG B N 1
ATOM 6115 C CA . ARG B 1 245 ? -3.916 -17.078 -33.562 1 75.81 245 ARG B CA 1
ATOM 6116 C C . ARG B 1 245 ? -3.98 -18.312 -32.656 1 75.81 245 ARG B C 1
ATOM 6118 O O . ARG B 1 245 ? -2.961 -18.953 -32.406 1 75.81 245 ARG B O 1
ATOM 6125 N N . LEU B 1 246 ? -5.141 -18.688 -32.25 1 82.94 246 LEU B N 1
ATOM 6126 C CA . LEU B 1 246 ? -5.328 -19.828 -31.375 1 82.94 246 LEU B CA 1
ATOM 6127 C C . LEU B 1 246 ? -5.918 -21.016 -32.125 1 82.94 246 LEU B C 1
ATOM 6129 O O . LEU B 1 246 ? -6.688 -21.797 -31.578 1 82.94 246 LEU B O 1
ATOM 6133 N N . GLU B 1 247 ? -5.582 -21.109 -33.312 1 83.19 247 GLU B N 1
ATOM 6134 C CA . GLU B 1 247 ? -6.137 -22.141 -34.188 1 83.19 247 GLU B CA 1
ATOM 6135 C C . GLU B 1 247 ? -5.766 -23.531 -33.719 1 83.19 247 GLU B C 1
ATOM 6137 O O . GLU B 1 247 ? -6.578 -24.453 -33.781 1 83.19 247 GLU B O 1
ATOM 6142 N N . THR B 1 248 ? -4.566 -23.703 -33.281 1 81.94 248 THR B N 1
ATOM 6143 C CA . THR B 1 248 ? -4.129 -25 -32.781 1 81.94 248 THR B CA 1
ATOM 6144 C C . THR B 1 248 ? -4.996 -25.438 -31.594 1 81.94 248 THR B C 1
ATOM 6146 O O . THR B 1 248 ? -5.434 -26.594 -31.547 1 81.94 248 THR B O 1
ATOM 6149 N N . LEU B 1 249 ? -5.289 -24.609 -30.75 1 85.44 249 LEU B N 1
ATOM 6150 C CA . LEU B 1 249 ? -6.105 -24.922 -29.578 1 85.44 249 LEU B CA 1
ATOM 6151 C C . LEU B 1 249 ? -7.551 -25.188 -29.984 1 85.44 249 LEU B C 1
ATOM 6153 O O . LEU B 1 249 ? -8.203 -26.078 -29.422 1 85.44 249 LEU B O 1
ATOM 6157 N N . HIS B 1 250 ? -8.008 -24.438 -30.938 1 88 250 HIS B N 1
ATOM 6158 C CA . HIS B 1 250 ? -9.359 -24.656 -31.438 1 88 250 HIS B CA 1
ATOM 6159 C C . HIS B 1 250 ? -9.5 -26.016 -32.094 1 88 250 HIS B C 1
ATOM 6161 O O . HIS B 1 250 ? -10.508 -26.703 -31.922 1 88 250 HIS B O 1
ATOM 6167 N N . HIS B 1 251 ? -8.523 -26.312 -32.781 1 86.88 251 HIS B N 1
ATOM 6168 C CA . HIS B 1 251 ? -8.531 -27.609 -33.438 1 86.88 251 HIS B CA 1
ATOM 6169 C C . HIS B 1 251 ? -8.531 -28.75 -32.438 1 86.88 251 HIS B C 1
ATOM 6171 O O . HIS B 1 251 ? -9.305 -29.703 -32.562 1 86.88 251 HIS B O 1
ATOM 6177 N N . VAL B 1 252 ? -7.68 -28.656 -31.5 1 83.69 252 VAL B N 1
ATOM 6178 C CA . VAL B 1 252 ? -7.602 -29.672 -30.469 1 83.69 252 VAL B CA 1
ATOM 6179 C C . VAL B 1 252 ? -8.938 -29.766 -29.734 1 83.69 252 VAL B C 1
ATOM 6181 O O . VAL B 1 252 ? -9.398 -30.859 -29.391 1 83.69 252 VAL B O 1
ATOM 6184 N N . ALA B 1 253 ? -9.516 -28.656 -29.469 1 87.31 253 ALA B N 1
ATOM 6185 C CA . ALA B 1 253 ? -10.812 -28.609 -28.797 1 87.31 253 ALA B CA 1
ATOM 6186 C C . ALA B 1 253 ? -11.883 -29.312 -29.625 1 87.31 253 ALA B C 1
ATOM 6188 O O . ALA B 1 253 ? -12.719 -30.047 -29.094 1 87.31 253 ALA B O 1
ATOM 6189 N N . HIS B 1 254 ? -11.836 -29.031 -30.828 1 88 254 HIS B N 1
ATOM 6190 C CA . HIS B 1 254 ? -12.828 -29.625 -31.734 1 88 254 HIS B CA 1
ATOM 6191 C C . HIS B 1 254 ? -12.672 -31.141 -31.797 1 88 254 HIS B C 1
ATOM 6193 O O . HIS B 1 254 ? -13.656 -31.859 -31.672 1 88 254 HIS B O 1
ATOM 6199 N N . VAL B 1 255 ? -11.461 -31.547 -31.984 1 85.94 255 VAL B N 1
ATOM 6200 C CA . VAL B 1 255 ? -11.188 -32.969 -32.062 1 85.94 255 VAL B CA 1
ATOM 6201 C C . VAL B 1 255 ? -11.508 -33.656 -30.734 1 85.94 255 VAL B C 1
ATOM 6203 O O . VAL B 1 255 ? -12.156 -34.688 -30.688 1 85.94 255 VAL B O 1
ATOM 6206 N N . GLY B 1 256 ? -11.062 -33.062 -29.719 1 83.88 256 GLY B N 1
ATOM 6207 C CA . GLY B 1 256 ? -11.32 -33.594 -28.391 1 83.88 256 GLY B CA 1
ATOM 6208 C C . GLY B 1 256 ? -12.797 -33.719 -28.062 1 83.88 256 GLY B C 1
ATOM 6209 O O . GLY B 1 256 ? -13.227 -34.719 -27.469 1 83.88 256 GLY B O 1
ATOM 6210 N N . LYS B 1 257 ? -13.547 -32.719 -28.453 1 86.81 257 LYS B N 1
ATOM 6211 C CA . LYS B 1 257 ? -14.992 -32.75 -28.219 1 86.81 257 LYS B CA 1
ATOM 6212 C C . LYS B 1 257 ? -15.648 -33.906 -28.984 1 86.81 257 LYS B C 1
ATOM 6214 O O . LYS B 1 257 ? -16.562 -34.562 -28.469 1 86.81 257 LYS B O 1
ATOM 6219 N N . GLY B 1 258 ? -15.219 -34 -30.156 1 85.88 258 GLY B N 1
ATOM 6220 C CA . GLY B 1 258 ? -15.766 -35.094 -30.953 1 85.88 258 GLY B CA 1
ATOM 6221 C C . GLY B 1 258 ? -15.523 -36.469 -30.359 1 85.88 258 GLY B C 1
ATOM 6222 O O . GLY B 1 258 ? -16.453 -37.281 -30.234 1 85.88 258 GLY B O 1
ATOM 6223 N N . VAL B 1 259 ? -14.352 -36.719 -29.953 1 81.56 259 VAL B N 1
ATOM 6224 C CA . VAL B 1 259 ? -13.984 -38 -29.359 1 81.56 259 VAL B CA 1
ATOM 6225 C C . VAL B 1 259 ? -14.703 -38.188 -28.016 1 81.56 259 VAL B C 1
ATOM 6227 O O . VAL B 1 259 ? -15.195 -39.25 -27.719 1 81.56 259 VAL B O 1
ATOM 6230 N N . ALA B 1 260 ? -14.75 -37.156 -27.266 1 84.12 260 ALA B N 1
ATOM 6231 C CA . ALA B 1 260 ? -15.383 -37.219 -25.953 1 84.12 260 ALA B CA 1
ATOM 6232 C C . ALA B 1 260 ? -16.859 -37.562 -26.078 1 84.12 260 ALA B C 1
ATOM 6234 O O . ALA B 1 260 ? -17.391 -38.344 -25.297 1 84.12 260 ALA B O 1
ATOM 6235 N N . LYS B 1 261 ? -17.5 -36.906 -26.984 1 86.31 261 LYS B N 1
ATOM 6236 C CA . LYS B 1 261 ? -18.922 -37.188 -27.172 1 86.31 261 LYS B CA 1
ATOM 6237 C C . LYS B 1 261 ? -19.156 -38.625 -27.547 1 86.31 261 LYS B C 1
ATOM 6239 O O . LYS B 1 261 ? -20.125 -39.25 -27.078 1 86.31 261 LYS B O 1
ATOM 6244 N N . GLN B 1 262 ? -18.297 -39.094 -28.344 1 84.44 262 GLN B N 1
ATOM 6245 C CA . GLN B 1 262 ? -18.422 -40.469 -28.75 1 84.44 262 GLN B CA 1
ATOM 6246 C C . GLN B 1 262 ? -18.203 -41.406 -27.562 1 84.44 262 GLN B C 1
ATOM 6248 O O . GLN B 1 262 ? -18.938 -42.406 -27.391 1 84.44 262 GLN B O 1
ATOM 6253 N N . LEU B 1 263 ? -17.25 -41.188 -26.781 1 81 263 LEU B N 1
ATOM 6254 C CA . LEU B 1 263 ? -16.922 -42.031 -25.641 1 81 263 LEU B CA 1
ATOM 6255 C C . LEU B 1 263 ? -18.031 -41.969 -24.594 1 81 263 LEU B C 1
ATOM 6257 O O . LEU B 1 263 ? -18.359 -43 -23.984 1 81 263 LEU B O 1
ATOM 6261 N N . ILE B 1 264 ? -18.609 -40.812 -24.375 1 82.81 264 ILE B N 1
ATOM 6262 C CA . ILE B 1 264 ? -19.688 -40.656 -23.406 1 82.81 264 ILE B CA 1
ATOM 6263 C C . ILE B 1 264 ? -20.891 -41.469 -23.859 1 82.81 264 ILE B C 1
ATOM 6265 O O . ILE B 1 264 ? -21.516 -42.156 -23.047 1 82.81 264 ILE B O 1
ATOM 6269 N N . ALA B 1 265 ? -21.172 -41.312 -25.078 1 83.81 265 ALA B N 1
ATOM 6270 C CA . ALA B 1 265 ? -22.297 -42.062 -25.609 1 83.81 265 ALA B CA 1
ATOM 6271 C C . ALA B 1 265 ? -22.078 -43.562 -25.438 1 83.81 265 ALA B C 1
ATOM 6273 O O . ALA B 1 265 ? -23.016 -44.312 -25.078 1 83.81 265 ALA B O 1
ATOM 6274 N N . GLN B 1 266 ? -20.938 -44 -25.688 1 82.69 266 GLN B N 1
ATOM 6275 C CA . GLN B 1 266 ? -20.594 -45.406 -25.531 1 82.69 266 GLN B CA 1
ATOM 6276 C C . GLN B 1 266 ? -20.719 -45.844 -24.078 1 82.69 266 GLN B C 1
ATOM 6278 O O . GLN B 1 266 ? -21.234 -46.938 -23.797 1 82.69 266 GLN B O 1
ATOM 6283 N N . LYS B 1 267 ? -20.266 -45.062 -23.109 1 82.5 267 LYS B N 1
ATOM 6284 C CA . LYS B 1 267 ? -20.297 -45.406 -21.688 1 82.5 267 LYS B CA 1
ATOM 6285 C C . LYS B 1 267 ? -21.734 -45.469 -21.172 1 82.5 267 LYS B C 1
ATOM 6287 O O . LYS B 1 267 ? -22.047 -46.312 -20.328 1 82.5 267 LYS B O 1
ATOM 6292 N N . VAL B 1 268 ? -22.5 -44.531 -21.609 1 81.75 268 VAL B N 1
ATOM 6293 C CA . VAL B 1 268 ? -23.906 -44.531 -21.188 1 81.75 268 VAL B CA 1
ATOM 6294 C C . VAL B 1 268 ? -24.594 -45.812 -21.656 1 81.75 268 VAL B C 1
ATOM 6296 O O . VAL B 1 268 ? -25.359 -46.406 -20.906 1 81.75 268 VAL B O 1
ATOM 6299 N N . ASP B 1 269 ? -24.25 -46.156 -22.812 1 83.81 269 ASP B N 1
ATOM 6300 C CA . ASP B 1 269 ? -24.828 -47.375 -23.359 1 83.81 269 ASP B CA 1
ATOM 6301 C C . ASP B 1 269 ? -24.375 -48.594 -22.562 1 83.81 269 ASP B C 1
ATOM 6303 O O . ASP B 1 269 ? -25.172 -49.5 -22.297 1 83.81 269 ASP B O 1
ATOM 6307 N N . GLU B 1 270 ? -23.125 -48.625 -22.203 1 82.94 270 GLU B N 1
ATOM 6308 C CA . GLU B 1 270 ? -22.578 -49.75 -21.438 1 82.94 270 GLU B CA 1
ATOM 6309 C C . GLU B 1 270 ? -23.203 -49.812 -20.047 1 82.94 270 GLU B C 1
ATOM 6311 O O . GLU B 1 270 ? -23.453 -50.906 -19.531 1 82.94 270 GLU B O 1
ATOM 6316 N N . ILE B 1 271 ? -23.391 -48.75 -19.406 1 80.94 271 ILE B N 1
ATOM 6317 C CA . ILE B 1 271 ? -23.984 -48.719 -18.078 1 80.94 271 ILE B CA 1
ATOM 6318 C C . ILE B 1 271 ? -25.438 -49.188 -18.141 1 80.94 271 ILE B C 1
ATOM 6320 O O . ILE B 1 271 ? -25.875 -49.938 -17.266 1 80.94 271 ILE B O 1
ATOM 6324 N N . GLU B 1 272 ? -26.078 -48.781 -19.141 1 82.44 272 GLU B N 1
ATOM 6325 C CA . GLU B 1 272 ? -27.469 -49.188 -19.297 1 82.44 272 GLU B CA 1
ATOM 6326 C C . GLU B 1 272 ? -27.578 -50.688 -19.531 1 82.44 272 GLU B C 1
ATOM 6328 O O . GLU B 1 272 ? -28.547 -51.312 -19.109 1 82.44 272 GLU B O 1
ATOM 6333 N N . GLN B 1 273 ? -26.562 -51.219 -20.047 1 83.75 273 GLN B N 1
ATOM 6334 C CA . GLN B 1 273 ? -26.547 -52.656 -20.344 1 83.75 273 GLN B CA 1
ATOM 6335 C C . GLN B 1 273 ? -26.047 -53.469 -19.141 1 83.75 273 GLN B C 1
ATOM 6337 O O . GLN B 1 273 ? -26.094 -54.688 -19.156 1 83.75 273 GLN B O 1
ATOM 6342 N N . GLY B 1 274 ? -25.656 -52.844 -18.047 1 75.75 274 GLY B N 1
ATOM 6343 C CA . GLY B 1 274 ? -25.25 -53.5 -16.797 1 75.75 274 GLY B CA 1
ATOM 6344 C C . GLY B 1 274 ? -23.828 -54.031 -16.844 1 75.75 274 GLY B C 1
ATOM 6345 O O . GLY B 1 274 ? -23.5 -54.969 -16.109 1 75.75 274 GLY B O 1
ATOM 6346 N N . THR B 1 275 ? -23 -53.656 -17.719 1 68.88 275 THR B N 1
ATOM 6347 C CA . THR B 1 275 ? -21.625 -54.125 -17.812 1 68.88 275 THR B CA 1
ATOM 6348 C C . THR B 1 275 ? -20.656 -52.938 -17.688 1 68.88 275 THR B C 1
ATOM 6350 O O . THR B 1 275 ? -19.859 -52.688 -18.594 1 68.88 275 THR B O 1
ATOM 6353 N N . PRO B 1 276 ? -20.688 -52.406 -16.484 1 66.62 276 PRO B N 1
ATOM 6354 C CA . PRO B 1 276 ? -19.828 -51.219 -16.406 1 66.62 276 PRO B CA 1
ATOM 6355 C C . PRO B 1 276 ? -18.359 -51.562 -16.25 1 66.62 276 PRO B C 1
ATOM 6357 O O . PRO B 1 276 ? -18.016 -52.531 -15.602 1 66.62 276 PRO B O 1
ATOM 6360 N N . ASP B 1 277 ? -17.641 -50.812 -17.078 1 65.94 277 ASP B N 1
ATOM 6361 C CA . ASP B 1 277 ? -16.188 -50.938 -16.984 1 65.94 277 ASP B CA 1
ATOM 6362 C C . ASP B 1 277 ? -15.656 -50.281 -15.711 1 65.94 277 ASP B C 1
ATOM 6364 O O . ASP B 1 277 ? -16.406 -49.625 -14.977 1 65.94 277 ASP B O 1
ATOM 6368 N N . THR B 1 278 ? -14.453 -50.594 -15.383 1 67.81 278 THR B N 1
ATOM 6369 C CA . THR B 1 278 ? -13.867 -50.125 -14.125 1 67.81 278 THR B CA 1
ATOM 6370 C C . THR B 1 278 ? -13 -48.906 -14.352 1 67.81 278 THR B C 1
ATOM 6372 O O . THR B 1 278 ? -12.219 -48.5 -13.477 1 67.81 278 THR B O 1
ATOM 6375 N N . ASP B 1 279 ? -13.32 -48.219 -15.438 1 75.94 279 ASP B N 1
ATOM 6376 C CA . ASP B 1 279 ? -12.461 -47.094 -15.688 1 75.94 279 ASP B CA 1
ATOM 6377 C C . ASP B 1 279 ? -12.984 -45.844 -14.977 1 75.94 279 ASP B C 1
ATOM 6379 O O . ASP B 1 279 ? -14.078 -45.875 -14.398 1 75.94 279 ASP B O 1
ATOM 6383 N N . ILE B 1 280 ? -12.125 -44.781 -14.914 1 78.62 280 ILE B N 1
ATOM 6384 C CA . ILE B 1 280 ? -12.375 -43.562 -14.172 1 78.62 280 ILE B CA 1
ATOM 6385 C C . ILE B 1 280 ? -13.641 -42.875 -14.695 1 78.62 280 ILE B C 1
ATOM 6387 O O . ILE B 1 280 ? -14.5 -42.469 -13.914 1 78.62 280 ILE B O 1
ATOM 6391 N N . TYR B 1 281 ? -13.773 -42.875 -15.938 1 81.25 281 TYR B N 1
ATOM 6392 C CA . TYR B 1 281 ? -14.844 -42.062 -16.516 1 81.25 281 TYR B CA 1
ATOM 6393 C C . TYR B 1 281 ? -16.188 -42.75 -16.375 1 81.25 281 TYR B C 1
ATOM 6395 O O . TYR B 1 281 ? -17.219 -42.094 -16.219 1 81.25 281 TYR B O 1
ATOM 6403 N N . THR B 1 282 ? -16.141 -44 -16.484 1 81.06 282 THR B N 1
ATOM 6404 C CA . THR B 1 282 ? -17.359 -44.75 -16.203 1 81.06 282 THR B CA 1
ATOM 6405 C C . THR B 1 282 ? -17.875 -44.438 -14.789 1 81.06 282 THR B C 1
ATOM 6407 O O . THR B 1 282 ? -19.062 -44.219 -14.586 1 81.06 282 THR B O 1
ATOM 6410 N N . SER B 1 283 ? -16.922 -44.5 -13.922 1 78.94 283 SER B N 1
ATOM 6411 C CA . SER B 1 283 ? -17.281 -44.156 -12.555 1 78.94 283 SER B CA 1
ATOM 6412 C C . SER B 1 283 ? -17.859 -42.719 -12.469 1 78.94 283 SER B C 1
ATOM 6414 O O . SER B 1 283 ? -18.781 -42.469 -11.688 1 78.94 283 SER B O 1
ATOM 6416 N N . LEU B 1 284 ? -17.297 -41.844 -13.156 1 83 284 LEU B N 1
ATOM 6417 C CA . LEU B 1 284 ? -17.75 -40.469 -13.18 1 83 284 LEU B CA 1
ATOM 6418 C C . LEU B 1 284 ? -19.172 -40.344 -13.75 1 83 284 LEU B C 1
ATOM 6420 O O . LEU B 1 284 ? -20.016 -39.656 -13.188 1 83 284 LEU B O 1
ATOM 6424 N N . VAL B 1 285 ? -19.344 -41 -14.82 1 80.88 285 VAL B N 1
ATOM 6425 C CA . VAL B 1 285 ? -20.656 -40.969 -15.477 1 80.88 285 VAL B CA 1
ATOM 6426 C C . VAL B 1 285 ? -21.703 -41.594 -14.57 1 80.88 285 VAL B C 1
ATOM 6428 O O . VAL B 1 285 ? -22.828 -41.094 -14.461 1 80.88 285 VAL B O 1
ATOM 6431 N N . GLN B 1 286 ? -21.297 -42.656 -13.977 1 78.56 286 GLN B N 1
ATOM 6432 C CA . GLN B 1 286 ? -22.219 -43.312 -13.062 1 78.56 286 GLN B CA 1
ATOM 6433 C C . GLN B 1 286 ? -22.562 -42.406 -11.875 1 78.56 286 GLN B C 1
ATOM 6435 O O . GLN B 1 286 ? -23.734 -42.281 -11.5 1 78.56 286 GLN B O 1
ATOM 6440 N N . SER B 1 287 ? -21.531 -41.906 -11.352 1 80.06 287 SER B N 1
ATOM 6441 C CA . SER B 1 287 ? -21.734 -40.969 -10.242 1 80.06 287 SER B CA 1
ATOM 6442 C C . SER B 1 287 ? -22.594 -39.781 -10.656 1 80.06 287 SER B C 1
ATOM 6444 O O . SER B 1 287 ? -23.422 -39.312 -9.883 1 80.06 287 SER B O 1
ATOM 6446 N N . ASN B 1 288 ? -22.328 -39.281 -11.82 1 83.12 288 ASN B N 1
ATOM 6447 C CA . ASN B 1 288 ? -23.078 -38.156 -12.344 1 83.12 288 ASN B CA 1
ATOM 6448 C C . ASN B 1 288 ? -24.562 -38.469 -12.516 1 83.12 288 ASN B C 1
ATOM 6450 O O . ASN B 1 288 ? -25.422 -37.656 -12.25 1 83.12 288 ASN B O 1
ATOM 6454 N N . LEU B 1 289 ? -24.828 -39.625 -12.93 1 78.62 289 LEU B N 1
ATOM 6455 C CA . LEU B 1 289 ? -26.203 -40.062 -13.172 1 78.62 289 LEU B CA 1
ATOM 6456 C C . LEU B 1 289 ? -26.953 -40.25 -11.859 1 78.62 289 LEU B C 1
ATOM 6458 O O . LEU B 1 289 ? -28.188 -40.125 -11.812 1 78.62 289 LEU B O 1
ATOM 6462 N N . SER B 1 290 ? -26.234 -40.562 -10.805 1 79.25 290 SER B N 1
ATOM 6463 C CA . SER B 1 290 ? -26.844 -40.844 -9.508 1 79.25 290 SER B CA 1
ATOM 6464 C C . SER B 1 290 ? -27.094 -39.531 -8.742 1 79.25 290 SER B C 1
ATOM 6466 O O . SER B 1 290 ? -27.844 -39.531 -7.758 1 79.25 290 SER B O 1
ATOM 6468 N N . GLU B 1 291 ? -26.516 -38.469 -9.195 1 78.12 291 GLU B N 1
ATOM 6469 C CA . GLU B 1 291 ? -26.656 -37.188 -8.516 1 78.12 291 GLU B CA 1
ATOM 6470 C C . GLU B 1 291 ? -28 -36.531 -8.805 1 78.12 291 GLU B C 1
ATOM 6472 O O . GLU B 1 291 ? -28.672 -36.875 -9.781 1 78.12 291 GLU B O 1
ATOM 6477 N N . SER B 1 292 ? -28.359 -35.625 -7.801 1 80.12 292 SER B N 1
ATOM 6478 C CA . SER B 1 292 ? -29.547 -34.812 -8.055 1 80.12 292 SER B CA 1
ATOM 6479 C C . SER B 1 292 ? -29.359 -33.938 -9.289 1 80.12 292 SER B C 1
ATOM 6481 O O . SER B 1 292 ? -28.219 -33.625 -9.672 1 80.12 292 SER B O 1
ATOM 6483 N N . PHE B 1 293 ? -30.438 -33.594 -9.891 1 72.5 293 PHE B N 1
ATOM 6484 C CA . PHE B 1 293 ? -30.406 -32.812 -11.125 1 72.5 293 PHE B CA 1
ATOM 6485 C C . PHE B 1 293 ? -29.578 -31.547 -10.938 1 72.5 293 PHE B C 1
ATOM 6487 O O . PHE B 1 293 ? -28.828 -31.141 -11.836 1 72.5 293 PHE B O 1
ATOM 6494 N N . LYS B 1 294 ? -29.578 -31 -9.766 1 73.56 294 LYS B N 1
ATOM 6495 C CA . LYS B 1 294 ? -28.891 -29.734 -9.5 1 73.56 294 LYS B CA 1
ATOM 6496 C C . LYS B 1 294 ? -27.391 -29.938 -9.398 1 73.56 294 LYS B C 1
ATOM 6498 O O . LYS B 1 294 ? -26.609 -29.047 -9.711 1 73.56 294 LYS B O 1
ATOM 6503 N N . SER B 1 295 ? -27 -31.062 -9.164 1 80.94 295 SER B N 1
ATOM 6504 C CA . SER B 1 295 ? -25.594 -31.359 -8.906 1 80.94 295 SER B CA 1
ATOM 6505 C C . SER B 1 295 ? -24.953 -32.094 -10.086 1 80.94 295 SER B C 1
ATOM 6507 O O . SER B 1 295 ? -23.734 -32.219 -10.156 1 80.94 295 SER B O 1
ATOM 6509 N N . ARG B 1 296 ? -25.797 -32.406 -11.109 1 86.25 296 ARG B N 1
ATOM 6510 C CA . ARG B 1 296 ? -25.297 -33.188 -12.258 1 86.25 296 ARG B CA 1
ATOM 6511 C C . ARG B 1 296 ? -24.484 -32.281 -13.195 1 86.25 296 ARG B C 1
ATOM 6513 O O . ARG B 1 296 ? -24.828 -31.125 -13.406 1 86.25 296 ARG B O 1
ATOM 6520 N N . LEU B 1 297 ? -23.484 -32.938 -13.734 1 90 297 LEU B N 1
ATOM 6521 C CA . LEU B 1 297 ? -22.703 -32.25 -14.758 1 90 297 LEU B CA 1
ATOM 6522 C C . LEU B 1 297 ? -23.422 -32.25 -16.094 1 90 297 LEU B C 1
ATOM 6524 O O . LEU B 1 297 ? -24.047 -33.25 -16.453 1 90 297 LEU B O 1
ATOM 6528 N N . SER B 1 298 ? -23.375 -31.109 -16.734 1 88.31 298 SER B N 1
ATOM 6529 C CA . SER B 1 298 ? -23.922 -31.047 -18.094 1 88.31 298 SER B CA 1
ATOM 6530 C C . SER B 1 298 ? -23.047 -31.828 -19.078 1 88.31 298 SER B C 1
ATOM 6532 O O . SER B 1 298 ? -21.922 -32.219 -18.734 1 88.31 298 SER B O 1
ATOM 6534 N N . ASP B 1 299 ? -23.531 -32.094 -20.25 1 84 299 ASP B N 1
ATOM 6535 C CA . ASP B 1 299 ? -22.766 -32.781 -21.281 1 84 299 ASP B CA 1
ATOM 6536 C C . ASP B 1 299 ? -21.469 -32.031 -21.609 1 84 299 ASP B C 1
ATOM 6538 O O . ASP B 1 299 ? -20.422 -32.625 -21.812 1 84 299 ASP B O 1
ATOM 6542 N N . GLU B 1 300 ? -21.625 -30.75 -21.609 1 88.38 300 GLU B N 1
ATOM 6543 C CA . GLU B 1 300 ? -20.453 -29.922 -21.875 1 88.38 300 GLU B CA 1
ATOM 6544 C C . GLU B 1 300 ? -19.406 -30.062 -20.781 1 88.38 300 GLU B C 1
ATOM 6546 O O . GLU B 1 300 ? -18.203 -30.094 -21.047 1 88.38 300 GLU B O 1
ATOM 6551 N N . GLU B 1 301 ? -19.922 -30.141 -19.625 1 91.62 301 GLU B N 1
ATOM 6552 C CA . GLU B 1 301 ? -19.016 -30.297 -18.484 1 91.62 301 GLU B CA 1
ATOM 6553 C C . GLU B 1 301 ? -18.359 -31.672 -18.5 1 91.62 301 GLU B C 1
ATOM 6555 O O . GLU B 1 301 ? -17.172 -31.812 -18.172 1 91.62 301 GLU B O 1
ATOM 6560 N N . LEU B 1 302 ? -19.125 -32.625 -18.906 1 88.56 302 LEU B N 1
ATOM 6561 C CA . LEU B 1 302 ? -18.578 -34 -18.984 1 88.56 302 LEU B CA 1
ATOM 6562 C C . LEU B 1 302 ? -17.484 -34.094 -20.047 1 88.56 302 LEU B C 1
ATOM 6564 O O . LEU B 1 302 ? -16.453 -34.719 -19.828 1 88.56 302 LEU B O 1
ATOM 6568 N N . VAL B 1 303 ? -17.75 -33.469 -21.141 1 88.5 303 VAL B N 1
ATOM 6569 C CA . VAL B 1 303 ? -16.766 -33.438 -22.219 1 88.5 303 VAL B CA 1
ATOM 6570 C C . VAL B 1 303 ? -15.5 -32.719 -21.719 1 88.5 303 VAL B C 1
ATOM 6572 O O . VAL B 1 303 ? -14.383 -33.188 -22 1 88.5 303 VAL B O 1
ATOM 6575 N N . ALA B 1 304 ? -15.703 -31.703 -21 1 92.62 304 ALA B N 1
ATOM 6576 C CA . ALA B 1 304 ? -14.578 -30.922 -20.469 1 92.62 304 ALA B CA 1
ATOM 6577 C C . ALA B 1 304 ? -13.758 -31.75 -19.484 1 92.62 304 ALA B C 1
ATOM 6579 O O . ALA B 1 304 ? -12.531 -31.609 -19.406 1 92.62 304 ALA B O 1
ATOM 6580 N N . GLN B 1 305 ? -14.469 -32.531 -18.75 1 91.81 305 GLN B N 1
ATOM 6581 C CA . GLN B 1 305 ? -13.742 -33.375 -17.812 1 91.81 305 GLN B CA 1
ATOM 6582 C C . GLN B 1 305 ? -12.852 -34.375 -18.547 1 91.81 305 GLN B C 1
ATOM 6584 O O . GLN B 1 305 ? -11.727 -34.656 -18.125 1 91.81 305 GLN B O 1
ATOM 6589 N N . MET B 1 306 ? -13.352 -34.875 -19.562 1 87.62 306 MET B N 1
ATOM 6590 C CA . MET B 1 306 ? -12.555 -35.812 -20.359 1 87.62 306 MET B CA 1
ATOM 6591 C C . MET B 1 306 ? -11.305 -35.125 -20.906 1 87.62 306 MET B C 1
ATOM 6593 O O . MET B 1 306 ? -10.219 -35.719 -20.859 1 87.62 306 MET B O 1
ATOM 6597 N N . ARG B 1 307 ? -11.461 -34 -21.375 1 87 307 ARG B N 1
ATOM 6598 C CA . ARG B 1 307 ? -10.328 -33.281 -21.922 1 87 307 ARG B CA 1
ATOM 6599 C C . ARG B 1 307 ? -9.328 -32.906 -20.828 1 87 307 ARG B C 1
ATOM 6601 O O . ARG B 1 307 ? -8.117 -32.906 -21.062 1 87 307 ARG B O 1
ATOM 6608 N N . THR B 1 308 ? -9.867 -32.594 -19.672 1 90.5 308 THR B N 1
ATOM 6609 C CA . THR B 1 308 ? -9.016 -32.312 -18.531 1 90.5 308 THR B CA 1
ATOM 6610 C C . THR B 1 308 ? -8.148 -33.531 -18.188 1 90.5 308 THR B C 1
ATOM 6612 O O . THR B 1 308 ? -6.957 -33.406 -17.906 1 90.5 308 THR B O 1
ATOM 6615 N N . LEU B 1 309 ? -8.711 -34.656 -18.219 1 88.62 309 LEU B N 1
ATOM 6616 C CA . LEU B 1 309 ? -7.984 -35.875 -17.906 1 88.62 309 LEU B CA 1
ATOM 6617 C C . LEU B 1 309 ? -6.934 -36.188 -18.984 1 88.62 309 LEU B C 1
ATOM 6619 O O . LEU B 1 309 ? -5.824 -36.625 -18.672 1 88.62 309 LEU B O 1
ATOM 6623 N N . LEU B 1 310 ? -7.297 -35.938 -20.156 1 83.69 310 LEU B N 1
ATOM 6624 C CA . LEU B 1 310 ? -6.363 -36.156 -21.25 1 83.69 310 LEU B CA 1
ATOM 6625 C C . LEU B 1 310 ? -5.164 -35.219 -21.141 1 83.69 310 LEU B C 1
ATOM 6627 O O . LEU B 1 310 ? -4.02 -35.625 -21.344 1 83.69 310 LEU B O 1
ATOM 6631 N N . PHE B 1 311 ? -5.461 -34.062 -20.891 1 83.62 311 PHE B N 1
ATOM 6632 C CA . PHE B 1 311 ? -4.398 -33.062 -20.766 1 83.62 311 PHE B CA 1
ATOM 6633 C C . PHE B 1 311 ? -3.518 -33.344 -19.562 1 83.62 311 PHE B C 1
ATOM 6635 O O . PHE B 1 311 ? -2.291 -33.406 -19.672 1 83.62 311 PHE B O 1
ATOM 6642 N N . GLY B 1 312 ? -4.062 -33.531 -18.453 1 86.19 312 GLY B N 1
ATOM 6643 C CA . GLY B 1 312 ? -3.334 -33.781 -17.203 1 86.19 312 GLY B CA 1
ATOM 6644 C C . GLY B 1 312 ? -2.596 -35.094 -17.188 1 86.19 312 GLY B C 1
ATOM 6645 O O . GLY B 1 312 ? -1.542 -35.219 -16.562 1 86.19 312 GLY B O 1
ATOM 6646 N N . GLY B 1 313 ? -3.121 -36.062 -17.812 1 85.31 313 GLY B N 1
ATOM 6647 C CA . GLY B 1 313 ? -2.572 -37.406 -17.75 1 85.31 313 GLY B CA 1
ATOM 6648 C C . GLY B 1 313 ? -1.592 -37.688 -18.875 1 85.31 313 GLY B C 1
ATOM 6649 O O . GLY B 1 313 ? -0.905 -38.719 -18.859 1 85.31 313 GLY B O 1
ATOM 6650 N N . HIS B 1 314 ? -1.526 -36.875 -19.781 1 84.5 314 HIS B N 1
ATOM 6651 C CA . HIS B 1 314 ? -0.669 -37.125 -20.938 1 84.5 314 HIS B CA 1
ATOM 6652 C C . HIS B 1 314 ? 0.536 -36.188 -20.938 1 84.5 314 HIS B C 1
ATOM 6654 O O . HIS B 1 314 ? 1.658 -36.594 -20.656 1 84.5 314 HIS B O 1
ATOM 6660 N N . GLU B 1 315 ? 0.314 -34.969 -21.078 1 76.56 315 GLU B N 1
ATOM 6661 C CA . GLU B 1 315 ? 1.388 -34 -21.281 1 76.56 315 GLU B CA 1
ATOM 6662 C C . GLU B 1 315 ? 2.258 -33.844 -20.047 1 76.56 315 GLU B C 1
ATOM 6664 O O . GLU B 1 315 ? 3.486 -33.812 -20.141 1 76.56 315 GLU B O 1
ATOM 6669 N N . THR B 1 316 ? 1.629 -33.719 -18.891 1 79.19 316 THR B N 1
ATOM 6670 C CA . THR B 1 316 ? 2.365 -33.531 -17.656 1 79.19 316 THR B CA 1
ATOM 6671 C C . THR B 1 316 ? 3.195 -34.75 -17.312 1 79.19 316 THR B C 1
ATOM 6673 O O . THR B 1 316 ? 4.328 -34.656 -16.844 1 79.19 316 THR B O 1
ATOM 6676 N N . THR B 1 317 ? 2.645 -35.812 -17.594 1 80.19 317 THR B N 1
ATOM 6677 C CA . THR B 1 317 ? 3.35 -37.062 -17.281 1 80.19 317 THR B CA 1
ATOM 6678 C C . THR B 1 317 ? 4.496 -37.281 -18.266 1 80.19 317 THR B C 1
ATOM 6680 O O . THR B 1 317 ? 5.566 -37.75 -17.875 1 80.19 317 THR B O 1
ATOM 6683 N N . THR B 1 318 ? 4.207 -36.969 -19.516 1 79.25 318 THR B N 1
ATOM 6684 C CA . THR B 1 318 ? 5.246 -37.094 -20.531 1 79.25 318 THR B CA 1
ATOM 6685 C C . THR B 1 318 ? 6.473 -36.281 -20.172 1 79.25 318 THR B C 1
ATOM 6687 O O . THR B 1 318 ? 7.598 -36.75 -20.188 1 79.25 318 THR B O 1
ATOM 6690 N N . ASN B 1 319 ? 6.188 -35 -19.797 1 73.69 319 ASN B N 1
ATOM 6691 C CA . ASN B 1 319 ? 7.277 -34.062 -19.547 1 73.69 319 ASN B CA 1
ATOM 6692 C C . ASN B 1 319 ? 7.941 -34.344 -18.188 1 73.69 319 ASN B C 1
ATOM 6694 O O . ASN B 1 319 ? 9.094 -33.938 -17.984 1 73.69 319 ASN B O 1
ATOM 6698 N N . SER B 1 320 ? 7.27 -34.781 -17.141 1 62.56 320 SER B N 1
ATOM 6699 C CA . SER B 1 320 ? 7.848 -35.094 -15.844 1 62.56 320 SER B CA 1
ATOM 6700 C C . SER B 1 320 ? 8.609 -36.406 -15.883 1 62.56 320 SER B C 1
ATOM 6702 O O . SER B 1 320 ? 9.797 -36.438 -15.539 1 62.56 320 SER B O 1
ATOM 6704 N N . ILE B 1 321 ? 7.531 -37.344 -15.938 1 59.25 321 ILE B N 1
ATOM 6705 C CA . ILE B 1 321 ? 7.934 -38.719 -15.781 1 59.25 321 ILE B CA 1
ATOM 6706 C C . ILE B 1 321 ? 9.188 -39 -16.609 1 59.25 321 ILE B C 1
ATOM 6708 O O . ILE B 1 321 ? 10.211 -39.438 -16.078 1 59.25 321 ILE B O 1
ATOM 6712 N N . CYS B 1 322 ? 8.883 -38.812 -17.859 1 63.97 322 CYS B N 1
ATOM 6713 C CA . CYS B 1 322 ? 9.719 -39.688 -18.672 1 63.97 322 CYS B CA 1
ATOM 6714 C C . CYS B 1 322 ? 10.93 -38.938 -19.219 1 63.97 322 CYS B C 1
ATOM 6716 O O . CYS B 1 322 ? 12.047 -39.469 -19.203 1 63.97 322 CYS B O 1
ATOM 6718 N N . TRP B 1 323 ? 10.609 -37.719 -19.25 1 78.06 323 TRP B N 1
ATOM 6719 C CA . TRP B 1 323 ? 11.719 -37.031 -19.938 1 78.06 323 TRP B CA 1
ATOM 6720 C C . TRP B 1 323 ? 12.805 -36.625 -18.938 1 78.06 323 TRP B C 1
ATOM 6722 O O . TRP B 1 323 ? 13.969 -37 -19.094 1 78.06 323 TRP B O 1
ATOM 6732 N N . TRP B 1 324 ? 12.43 -36.094 -17.875 1 87.31 324 TRP B N 1
ATOM 6733 C CA . TRP B 1 324 ? 13.422 -35.562 -16.938 1 87.31 324 TRP B CA 1
ATOM 6734 C C . TRP B 1 324 ? 14.031 -36.688 -16.109 1 87.31 324 TRP B C 1
ATOM 6736 O O . TRP B 1 324 ? 15.211 -36.656 -15.75 1 87.31 324 TRP B O 1
ATOM 6746 N N . ALA B 1 325 ? 13.18 -37.625 -15.781 1 90.94 325 ALA B N 1
ATOM 6747 C CA . ALA B 1 325 ? 13.727 -38.781 -15.078 1 90.94 325 ALA B CA 1
ATOM 6748 C C . ALA B 1 325 ? 14.758 -39.531 -15.938 1 90.94 325 ALA B C 1
ATOM 6750 O O . ALA B 1 325 ? 15.844 -39.844 -15.453 1 90.94 325 ALA B O 1
ATOM 6751 N N . ALA B 1 326 ? 14.445 -39.719 -17.156 1 91 326 ALA B N 1
ATOM 6752 C CA . ALA B 1 326 ? 15.375 -40.375 -18.078 1 91 326 ALA B CA 1
ATOM 6753 C C . ALA B 1 326 ? 16.641 -39.531 -18.266 1 91 326 ALA B C 1
ATOM 6755 O O . ALA B 1 326 ? 17.734 -40.062 -18.359 1 91 326 ALA B O 1
ATOM 6756 N N . TYR B 1 327 ? 16.438 -38.312 -18.328 1 90.25 327 TYR B N 1
ATOM 6757 C CA . TYR B 1 327 ? 17.531 -37.375 -18.5 1 90.25 327 TYR B CA 1
ATOM 6758 C C . TYR B 1 327 ? 18.531 -37.469 -17.344 1 90.25 327 TYR B C 1
ATOM 6760 O O . TYR B 1 327 ? 19.734 -37.594 -17.562 1 90.25 327 TYR B O 1
ATOM 6768 N N . GLU B 1 328 ? 17.984 -37.469 -16.141 1 93 328 GLU B N 1
ATOM 6769 C CA . GLU B 1 328 ? 18.859 -37.5 -14.977 1 93 328 GLU B CA 1
ATOM 6770 C C . GLU B 1 328 ? 19.5 -38.875 -14.828 1 93 328 GLU B C 1
ATOM 6772 O O . GLU B 1 328 ? 20.656 -39 -14.383 1 93 328 GLU B O 1
ATOM 6777 N N . LEU B 1 329 ? 18.781 -39.875 -15.18 1 93.31 329 LEU B N 1
ATOM 6778 C CA . LEU B 1 329 ? 19.344 -41.219 -15.125 1 93.31 329 LEU B CA 1
ATOM 6779 C C . LEU B 1 329 ? 20.453 -41.406 -16.156 1 93.31 329 LEU B C 1
ATOM 6781 O O . LEU B 1 329 ? 21.453 -42.062 -15.891 1 93.31 329 LEU B O 1
ATOM 6785 N N . ALA B 1 330 ? 20.25 -40.812 -17.312 1 92.06 330 ALA B N 1
ATOM 6786 C CA . ALA B 1 330 ? 21.281 -40.875 -18.359 1 92.06 330 ALA B CA 1
ATOM 6787 C C . ALA B 1 330 ? 22.562 -40.188 -17.891 1 92.06 330 ALA B C 1
ATOM 6789 O O . ALA B 1 330 ? 23.672 -40.656 -18.219 1 92.06 330 ALA B O 1
ATOM 6790 N N . ARG B 1 331 ? 22.422 -39.188 -17.141 1 91.5 331 ARG B N 1
ATOM 6791 C CA . ARG B 1 331 ? 23.562 -38.406 -16.688 1 91.5 331 ARG B CA 1
ATOM 6792 C C . ARG B 1 331 ? 24.203 -39.031 -15.461 1 91.5 331 ARG B C 1
ATOM 6794 O O . ARG B 1 331 ? 25.328 -38.688 -15.086 1 91.5 331 ARG B O 1
ATOM 6801 N N . ASN B 1 332 ? 23.531 -40.062 -14.883 1 93.62 332 ASN B N 1
ATOM 6802 C CA . ASN B 1 332 ? 24.016 -40.719 -13.672 1 93.62 332 ASN B CA 1
ATOM 6803 C C . ASN B 1 332 ? 23.984 -42.25 -13.828 1 93.62 332 ASN B C 1
ATOM 6805 O O . ASN B 1 332 ? 23.188 -42.906 -13.195 1 93.62 332 ASN B O 1
ATOM 6809 N N . PRO B 1 333 ? 24.953 -42.781 -14.477 1 94.31 333 PRO B N 1
ATOM 6810 C CA . PRO B 1 333 ? 24.969 -44.219 -14.75 1 94.31 333 PRO B CA 1
ATOM 6811 C C . PRO B 1 333 ? 25.062 -45.062 -13.477 1 94.31 333 PRO B C 1
ATOM 6813 O O . PRO B 1 333 ? 24.5 -46.156 -13.414 1 94.31 333 PRO B O 1
ATOM 6816 N N . GLU B 1 334 ? 25.812 -44.562 -12.539 1 95.19 334 GLU B N 1
ATOM 6817 C CA . GLU B 1 334 ? 25.922 -45.281 -11.281 1 95.19 334 GLU B CA 1
ATOM 6818 C C . GLU B 1 334 ? 24.562 -45.438 -10.602 1 95.19 334 GLU B C 1
ATOM 6820 O O . GLU B 1 334 ? 24.266 -46.469 -10.016 1 95.19 334 GLU B O 1
ATOM 6825 N N . LEU B 1 335 ? 23.812 -44.406 -10.672 1 95.44 335 LEU B N 1
ATOM 6826 C CA . LEU B 1 335 ? 22.469 -44.438 -10.117 1 95.44 335 LEU B CA 1
ATOM 6827 C C . LEU B 1 335 ? 21.594 -45.469 -10.844 1 95.44 335 LEU B C 1
ATOM 6829 O O . LEU B 1 335 ? 20.781 -46.125 -10.219 1 95.44 335 LEU B O 1
ATOM 6833 N N . GLN B 1 336 ? 21.75 -45.625 -12.125 1 95.38 336 GLN B N 1
ATOM 6834 C CA . GLN B 1 336 ? 21.031 -46.625 -12.914 1 95.38 336 GLN B CA 1
ATOM 6835 C C . GLN B 1 336 ? 21.344 -48.031 -12.43 1 95.38 336 GLN B C 1
ATOM 6837 O O . GLN B 1 336 ? 20.438 -48.844 -12.258 1 95.38 336 GLN B O 1
ATOM 6842 N N . ASP B 1 337 ? 22.641 -48.156 -12.219 1 96.81 337 ASP B N 1
ATOM 6843 C CA . ASP B 1 337 ? 23.078 -49.5 -11.805 1 96.81 337 ASP B CA 1
ATOM 6844 C C . ASP B 1 337 ? 22.516 -49.844 -10.438 1 96.81 337 ASP B C 1
ATOM 6846 O O . ASP B 1 337 ? 22.078 -51 -10.211 1 96.81 337 ASP B O 1
ATOM 6850 N N . GLN B 1 338 ? 22.578 -48.938 -9.602 1 97.56 338 GLN B N 1
ATOM 6851 C CA . GLN B 1 338 ? 22.031 -49.156 -8.266 1 97.56 338 GLN B CA 1
ATOM 6852 C C . GLN B 1 338 ? 20.547 -49.469 -8.32 1 97.56 338 GLN B C 1
ATOM 6854 O O . GLN B 1 338 ? 20.062 -50.375 -7.629 1 97.56 338 GLN B O 1
ATOM 6859 N N . LEU B 1 339 ? 19.828 -48.719 -9.141 1 97.62 339 LEU B N 1
ATOM 6860 C CA . LEU B 1 339 ? 18.391 -48.938 -9.25 1 97.62 339 LEU B CA 1
ATOM 6861 C C . LEU B 1 339 ? 18.078 -50.281 -9.898 1 97.62 339 LEU B C 1
ATOM 6863 O O . LEU B 1 339 ? 17.109 -50.969 -9.531 1 97.62 339 LEU B O 1
ATOM 6867 N N . ARG B 1 340 ? 18.859 -50.656 -10.883 1 97.31 340 ARG B N 1
ATOM 6868 C CA . ARG B 1 340 ? 18.703 -51.969 -11.508 1 97.31 340 ARG B CA 1
ATOM 6869 C C . ARG B 1 340 ? 18.859 -53.094 -10.484 1 97.31 340 ARG B C 1
ATOM 6871 O O . ARG B 1 340 ? 18.125 -54.094 -10.523 1 97.31 340 ARG B O 1
ATOM 6878 N N . THR B 1 341 ? 19.812 -52.938 -9.656 1 97.81 341 THR B N 1
ATOM 6879 C CA . THR B 1 341 ? 20.031 -53.906 -8.594 1 97.81 341 THR B CA 1
ATOM 6880 C C . THR B 1 341 ? 18.812 -53.969 -7.684 1 97.81 341 THR B C 1
ATOM 6882 O O . THR B 1 341 ? 18.375 -55.062 -7.309 1 97.81 341 THR B O 1
ATOM 6885 N N . GLU B 1 342 ? 18.25 -52.812 -7.367 1 98 342 GLU B N 1
ATOM 6886 C CA . GLU B 1 342 ? 17.047 -52.781 -6.535 1 98 342 GLU B CA 1
ATOM 6887 C C . GLU B 1 342 ? 15.875 -53.438 -7.242 1 98 342 GLU B C 1
ATOM 6889 O O . GLU B 1 342 ? 15.094 -54.188 -6.621 1 98 342 GLU B O 1
ATOM 6894 N N . ILE B 1 343 ? 15.75 -53.188 -8.492 1 97.69 343 ILE B N 1
ATOM 6895 C CA . ILE B 1 343 ? 14.672 -53.781 -9.289 1 97.69 343 ILE B CA 1
ATOM 6896 C C . ILE B 1 343 ? 14.805 -55.312 -9.297 1 97.69 343 ILE B C 1
ATOM 6898 O O . ILE B 1 343 ? 13.828 -56 -9.055 1 97.69 343 ILE B O 1
ATOM 6902 N N . LYS B 1 344 ? 15.969 -55.812 -9.484 1 97.12 344 LYS B N 1
ATOM 6903 C CA . LYS B 1 344 ? 16.219 -57.25 -9.531 1 97.12 344 LYS B CA 1
ATOM 6904 C C . LYS B 1 344 ? 15.93 -57.906 -8.18 1 97.12 344 LYS B C 1
ATOM 6906 O O . LYS B 1 344 ? 15.367 -59 -8.117 1 97.12 344 LYS B O 1
ATOM 6911 N N . SER B 1 345 ? 16.359 -57.25 -7.211 1 97.38 345 SER B N 1
ATOM 6912 C CA . SER B 1 345 ? 16.109 -57.75 -5.863 1 97.38 345 SER B CA 1
ATOM 6913 C C . SER B 1 345 ? 14.609 -57.844 -5.578 1 97.38 345 SER B C 1
ATOM 6915 O O . SER B 1 345 ? 14.141 -58.812 -4.988 1 97.38 345 SER B O 1
ATOM 6917 N N . THR B 1 346 ? 13.859 -56.812 -5.941 1 97.38 346 THR B N 1
ATOM 6918 C CA . THR B 1 346 ? 12.414 -56.812 -5.727 1 97.38 346 THR B CA 1
ATOM 6919 C C . THR B 1 346 ? 11.734 -57.875 -6.566 1 97.38 346 THR B C 1
ATOM 6921 O O . THR B 1 346 ? 10.789 -58.531 -6.109 1 97.38 346 THR B O 1
ATOM 6924 N N . GLU B 1 347 ? 12.172 -58.094 -7.754 1 95.88 347 GLU B N 1
ATOM 6925 C CA . GLU B 1 347 ? 11.641 -59.156 -8.609 1 95.88 347 GLU B CA 1
ATOM 6926 C C . GLU B 1 347 ? 11.82 -60.531 -7.973 1 95.88 347 GLU B C 1
ATOM 6928 O O . GLU B 1 347 ? 10.938 -61.375 -8.07 1 95.88 347 GLU B O 1
ATOM 6933 N N . ARG B 1 348 ? 12.953 -60.688 -7.34 1 96.56 348 ARG B N 1
ATOM 6934 C CA . ARG B 1 348 ? 13.203 -61.938 -6.641 1 96.56 348 ARG B CA 1
ATOM 6935 C C . ARG B 1 348 ? 12.227 -62.125 -5.492 1 96.56 348 ARG B C 1
ATOM 6937 O O . ARG B 1 348 ? 11.711 -63.25 -5.285 1 96.56 348 ARG B O 1
ATOM 6944 N N . LYS B 1 349 ? 11.984 -61.094 -4.863 1 96.25 349 LYS B N 1
ATOM 6945 C CA . LYS B 1 349 ? 11.023 -61.156 -3.766 1 96.25 349 LYS B CA 1
ATOM 6946 C C . LYS B 1 349 ? 9.625 -61.469 -4.273 1 96.25 349 LYS B C 1
ATOM 6948 O O . LYS B 1 349 ? 8.883 -62.219 -3.637 1 96.25 349 LYS B O 1
ATOM 6953 N N . ILE B 1 350 ? 9.258 -60.875 -5.312 1 95.25 350 ILE B N 1
ATOM 6954 C CA . ILE B 1 350 ? 7.953 -61.094 -5.922 1 95.25 350 ILE B CA 1
ATOM 6955 C C . ILE B 1 350 ? 7.844 -62.562 -6.355 1 95.25 350 ILE B C 1
ATOM 6957 O O . ILE B 1 350 ? 6.828 -63.219 -6.109 1 95.25 350 ILE B O 1
ATOM 6961 N N . ALA B 1 351 ? 8.875 -63.094 -6.953 1 94.56 351 ALA B N 1
ATOM 6962 C CA . ALA B 1 351 ? 8.914 -64.5 -7.391 1 94.56 351 ALA B CA 1
ATOM 6963 C C . ALA B 1 351 ? 8.82 -65.438 -6.199 1 94.56 351 ALA B C 1
ATOM 6965 O O . ALA B 1 351 ? 8.164 -66.5 -6.277 1 94.56 351 ALA B O 1
ATOM 6966 N N . ASP B 1 352 ? 9.445 -65.062 -5.172 1 95.44 352 ASP B N 1
ATOM 6967 C CA . ASP B 1 352 ? 9.438 -65.938 -3.961 1 95.44 352 ASP B CA 1
ATOM 6968 C C . ASP B 1 352 ? 8.031 -66 -3.377 1 95.44 352 ASP B C 1
ATOM 6970 O O . ASP B 1 352 ? 7.688 -67 -2.736 1 95.44 352 ASP B O 1
ATOM 6974 N N . ARG B 1 353 ? 7.258 -64.938 -3.623 1 94.38 353 ARG B N 1
ATOM 6975 C CA . ARG B 1 353 ? 5.879 -64.938 -3.15 1 94.38 353 ARG B CA 1
ATOM 6976 C C . ARG B 1 353 ? 4.957 -65.625 -4.141 1 94.38 353 ARG B C 1
ATOM 6978 O O . ARG B 1 353 ? 3.746 -65.75 -3.92 1 94.38 353 ARG B O 1
ATOM 6985 N N . GLY B 1 354 ? 5.547 -66.125 -5.211 1 92.88 354 GLY B N 1
ATOM 6986 C CA . GLY B 1 354 ? 4.777 -66.812 -6.238 1 92.88 354 GLY B CA 1
ATOM 6987 C C . GLY B 1 354 ? 4.027 -65.875 -7.152 1 92.88 354 GLY B C 1
ATOM 6988 O O . GLY B 1 354 ? 3.027 -66.25 -7.766 1 92.88 354 GLY B O 1
ATOM 6989 N N . GLU B 1 355 ? 4.5 -64.625 -7.086 1 90.56 355 GLU B N 1
ATOM 6990 C CA . GLU B 1 355 ? 3.873 -63.625 -7.922 1 90.56 355 GLU B CA 1
ATOM 6991 C C . GLU B 1 355 ? 4.758 -63.281 -9.117 1 90.56 355 GLU B C 1
ATOM 6993 O O . GLU B 1 355 ? 5.895 -63.75 -9.211 1 90.56 355 GLU B O 1
ATOM 6998 N N . PHE B 1 356 ? 4.082 -62.562 -10.125 1 87.88 356 PHE B N 1
ATOM 6999 C CA . PHE B 1 356 ? 4.867 -62.281 -11.32 1 87.88 356 PHE B CA 1
ATOM 7000 C C . PHE B 1 356 ? 4.84 -60.812 -11.672 1 87.88 356 PHE B C 1
ATOM 7002 O O . PHE B 1 356 ? 5.652 -60.344 -12.477 1 87.88 356 PHE B O 1
ATOM 7009 N N . GLU B 1 357 ? 3.977 -60.125 -11.008 1 90.81 357 GLU B N 1
ATOM 7010 C CA . GLU B 1 357 ? 3.834 -58.719 -11.383 1 90.81 357 GLU B CA 1
ATOM 7011 C C . GLU B 1 357 ? 4.062 -57.781 -10.188 1 90.81 357 GLU B C 1
ATOM 7013 O O . GLU B 1 357 ? 3.758 -58.156 -9.055 1 90.81 357 GLU B O 1
ATOM 7018 N N . PHE B 1 358 ? 4.66 -56.656 -10.5 1 92.94 358 PHE B N 1
AT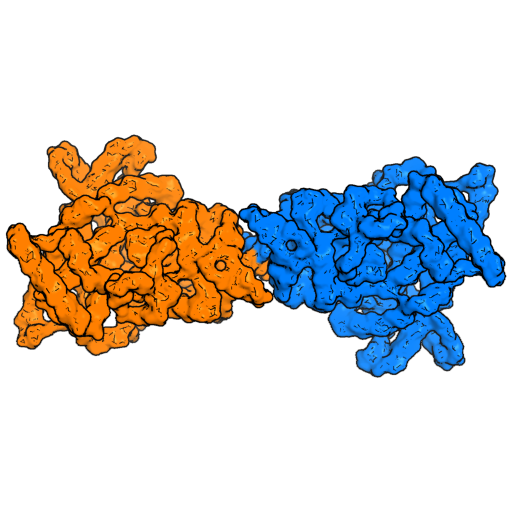OM 7019 C CA . PHE B 1 358 ? 4.848 -55.625 -9.469 1 92.94 358 PHE B CA 1
ATOM 7020 C C . PHE B 1 358 ? 3.502 -55.094 -8.984 1 92.94 358 PHE B C 1
ATOM 7022 O O . PHE B 1 358 ? 2.57 -54.938 -9.781 1 92.94 358 PHE B O 1
ATOM 7029 N N . THR B 1 359 ? 3.4 -54.781 -7.734 1 92.75 359 THR B N 1
ATOM 7030 C CA . THR B 1 359 ? 2.271 -54.062 -7.141 1 92.75 359 THR B CA 1
ATOM 7031 C C . THR B 1 359 ? 2.705 -52.688 -6.613 1 92.75 359 THR B C 1
ATOM 7033 O O . THR B 1 359 ? 3.9 -52.406 -6.559 1 92.75 359 THR B O 1
ATOM 7036 N N . LEU B 1 360 ? 1.701 -51.938 -6.309 1 93.38 360 LEU B N 1
ATOM 7037 C CA . LEU B 1 360 ? 2.029 -50.625 -5.742 1 93.38 360 LEU B CA 1
ATOM 7038 C C . LEU B 1 360 ? 2.787 -50.781 -4.426 1 93.38 360 LEU B C 1
ATOM 7040 O O . LEU B 1 360 ? 3.648 -49.969 -4.105 1 93.38 360 LEU B O 1
ATOM 7044 N N . ASN B 1 361 ? 2.465 -51.781 -3.713 1 93.94 361 ASN B N 1
ATOM 7045 C CA . ASN B 1 361 ? 3.188 -52.062 -2.475 1 93.94 361 ASN B CA 1
ATOM 7046 C C . ASN B 1 361 ? 4.656 -52.375 -2.744 1 93.94 361 ASN B C 1
ATOM 7048 O O . ASN B 1 361 ? 5.527 -52 -1.955 1 93.94 361 ASN B O 1
ATOM 7052 N N . ASP B 1 362 ? 4.902 -53.094 -3.75 1 95.75 362 ASP B N 1
ATOM 7053 C CA . ASP B 1 362 ? 6.281 -53.375 -4.133 1 95.75 362 ASP B CA 1
ATOM 7054 C C . ASP B 1 362 ? 7.043 -52.094 -4.43 1 95.75 362 ASP B C 1
ATOM 7056 O O . ASP B 1 362 ? 8.203 -51.938 -4.035 1 95.75 362 ASP B O 1
ATOM 7060 N N . TYR B 1 363 ? 6.355 -51.219 -5.16 1 95.69 363 TYR B N 1
ATOM 7061 C CA . TYR B 1 363 ? 6.984 -49.938 -5.457 1 95.69 363 TYR B CA 1
ATOM 7062 C C . TYR B 1 363 ? 7.285 -49.156 -4.176 1 95.69 363 TYR B C 1
ATOM 7064 O O . TYR B 1 363 ? 8.328 -48.5 -4.062 1 95.69 363 TYR B O 1
ATOM 7072 N N . GLU B 1 364 ? 6.383 -49.188 -3.221 1 94.06 364 GLU B N 1
ATOM 7073 C CA . GLU B 1 364 ? 6.566 -48.5 -1.946 1 94.06 364 GLU B CA 1
ATOM 7074 C C . GLU B 1 364 ? 7.785 -49.031 -1.201 1 94.06 364 GLU B C 1
ATOM 7076 O O . GLU B 1 364 ? 8.438 -48.312 -0.458 1 94.06 364 GLU B O 1
ATOM 7081 N N . GLU B 1 365 ? 8.102 -50.281 -1.464 1 95.75 365 GLU B N 1
ATOM 7082 C CA . GLU B 1 365 ? 9.211 -50.938 -0.769 1 95.75 365 GLU B CA 1
ATOM 7083 C C . GLU B 1 365 ? 10.516 -50.781 -1.537 1 95.75 365 GLU B C 1
ATOM 7085 O O . GLU B 1 365 ? 11.508 -51.438 -1.221 1 95.75 365 GLU B O 1
ATOM 7090 N N . MET B 1 366 ? 10.547 -49.969 -2.512 1 97.88 366 MET B N 1
ATOM 7091 C CA . MET B 1 366 ? 11.758 -49.656 -3.268 1 97.88 366 MET B CA 1
ATOM 7092 C C . MET B 1 366 ? 12.227 -48.219 -2.967 1 97.88 366 MET B C 1
ATOM 7094 O O . MET B 1 366 ? 11.914 -47.281 -3.709 1 97.88 366 MET B O 1
ATOM 7098 N N . PRO B 1 367 ? 13.078 -48.094 -1.94 1 97.25 367 PRO B N 1
ATOM 7099 C CA . PRO B 1 367 ? 13.438 -46.75 -1.461 1 97.25 367 PRO B CA 1
ATOM 7100 C C . PRO B 1 367 ? 14.195 -45.938 -2.508 1 97.25 367 PRO B C 1
ATOM 7102 O O . PRO B 1 367 ? 13.977 -44.719 -2.625 1 97.25 367 PRO B O 1
ATOM 7105 N N . LEU B 1 368 ? 15.078 -46.531 -3.246 1 97.75 368 LEU B N 1
ATOM 7106 C CA . LEU B 1 368 ? 15.844 -45.781 -4.234 1 97.75 368 LEU B CA 1
ATOM 7107 C C . LEU B 1 368 ? 14.953 -45.344 -5.379 1 97.75 368 LEU B C 1
ATOM 7109 O O . LEU B 1 368 ? 15.109 -44.219 -5.879 1 97.75 368 LEU B O 1
ATOM 7113 N N . LEU B 1 369 ? 14.016 -46.188 -5.824 1 97.5 369 LEU B N 1
ATOM 7114 C CA . LEU B 1 369 ? 13.055 -45.781 -6.848 1 97.5 369 LEU B CA 1
ATOM 7115 C C . LEU B 1 369 ? 12.25 -44.562 -6.402 1 97.5 369 LEU B C 1
ATOM 7117 O O . LEU B 1 369 ? 12.109 -43.594 -7.152 1 97.5 369 LEU B O 1
ATOM 7121 N N . ASN B 1 370 ? 11.789 -44.656 -5.191 1 97.12 370 ASN B N 1
ATOM 7122 C CA . ASN B 1 370 ? 11 -43.562 -4.652 1 97.12 370 ASN B CA 1
ATOM 7123 C C . ASN B 1 370 ? 11.828 -42.281 -4.523 1 97.12 370 ASN B C 1
ATOM 7125 O O . ASN B 1 370 ? 11.328 -41.188 -4.781 1 97.12 370 ASN B O 1
ATOM 7129 N N . ALA B 1 371 ? 13.055 -42.438 -4.094 1 97.25 371 ALA B N 1
ATOM 7130 C CA . ALA B 1 371 ? 13.953 -41.281 -3.963 1 97.25 371 ALA B CA 1
ATOM 7131 C C . ALA B 1 371 ? 14.188 -40.594 -5.312 1 97.25 371 ALA B C 1
ATOM 7133 O O . ALA B 1 371 ? 14.18 -39.375 -5.406 1 97.25 371 ALA B O 1
ATOM 7134 N N . ILE B 1 372 ? 14.359 -41.406 -6.305 1 96.06 372 ILE B N 1
ATOM 7135 C CA . ILE B 1 372 ? 14.602 -40.875 -7.645 1 96.06 372 ILE B CA 1
ATOM 7136 C C . ILE B 1 372 ? 13.352 -40.156 -8.148 1 96.06 372 ILE B C 1
ATOM 7138 O O . ILE B 1 372 ? 13.445 -39.094 -8.734 1 96.06 372 ILE B O 1
ATOM 7142 N N . CYS B 1 373 ? 12.172 -40.719 -7.926 1 95.06 373 CYS B N 1
ATOM 7143 C CA . CYS B 1 373 ? 10.914 -40.125 -8.352 1 95.06 373 CYS B CA 1
ATOM 7144 C C . CYS B 1 373 ? 10.703 -38.781 -7.648 1 95.06 373 CYS B C 1
ATOM 7146 O O . CYS B 1 373 ? 10.422 -37.781 -8.297 1 95.06 373 CYS B O 1
ATOM 7148 N N . LYS B 1 374 ? 10.914 -38.75 -6.336 1 94.94 374 LYS B N 1
ATOM 7149 C CA . LYS B 1 374 ? 10.75 -37.531 -5.555 1 94.94 374 LYS B CA 1
ATOM 7150 C C . LYS B 1 374 ? 11.742 -36.469 -6.004 1 94.94 374 LYS B C 1
ATOM 7152 O O . LYS B 1 374 ? 11.367 -35.312 -6.176 1 94.94 374 LYS B O 1
ATOM 7157 N N . GLU B 1 375 ? 12.938 -36.875 -6.188 1 96 375 GLU B N 1
ATOM 7158 C CA . GLU B 1 375 ? 13.984 -35.938 -6.562 1 96 375 GLU B CA 1
ATOM 7159 C C . GLU B 1 375 ? 13.742 -35.375 -7.961 1 96 375 GLU B C 1
ATOM 7161 O O . GLU B 1 375 ? 14.008 -34.219 -8.219 1 96 375 GLU B O 1
ATOM 7166 N N . THR B 1 376 ? 13.297 -36.219 -8.859 1 94.25 376 THR B N 1
ATOM 7167 C CA . THR B 1 376 ? 12.992 -35.75 -10.211 1 94.25 376 THR B CA 1
ATOM 7168 C C . THR B 1 376 ? 11.891 -34.688 -10.188 1 94.25 376 THR B C 1
ATOM 7170 O O . THR B 1 376 ? 12.023 -33.656 -10.82 1 94.25 376 THR B O 1
ATOM 7173 N N . LEU B 1 377 ? 10.859 -34.938 -9.422 1 93.06 377 LEU B N 1
ATOM 7174 C CA . LEU B 1 377 ? 9.727 -34.031 -9.344 1 93.06 377 LEU B CA 1
ATOM 7175 C C . LEU B 1 377 ? 10.109 -32.75 -8.594 1 93.06 377 LEU B C 1
ATOM 7177 O O . LEU B 1 377 ? 9.539 -31.688 -8.844 1 93.06 377 LEU B O 1
ATOM 7181 N N . ARG B 1 378 ? 11.016 -32.906 -7.66 1 93.81 378 ARG B N 1
ATOM 7182 C CA . ARG B 1 378 ? 11.5 -31.719 -6.934 1 93.81 378 ARG B CA 1
ATOM 7183 C C . ARG B 1 378 ? 12.336 -30.828 -7.832 1 93.81 378 ARG B C 1
ATOM 7185 O O . ARG B 1 378 ? 12.086 -29.625 -7.922 1 93.81 378 ARG B O 1
ATOM 7192 N N . PHE B 1 379 ? 13.312 -31.438 -8.477 1 94.19 379 PHE B N 1
ATOM 7193 C CA . PHE B 1 379 ? 14.336 -30.703 -9.211 1 94.19 379 PHE B CA 1
ATOM 7194 C C . PHE B 1 379 ? 13.773 -30.172 -10.523 1 94.19 379 PHE B C 1
ATOM 7196 O O . PHE B 1 379 ? 14.188 -29.109 -10.992 1 94.19 379 PHE B O 1
ATOM 7203 N N . HIS B 1 380 ? 12.852 -30.969 -11.109 1 91.88 380 HIS B N 1
ATOM 7204 C CA . HIS B 1 380 ? 12.18 -30.578 -12.344 1 91.88 380 HIS B CA 1
ATOM 7205 C C . HIS B 1 380 ? 10.664 -30.531 -12.156 1 91.88 380 HIS B C 1
ATOM 7207 O O . HIS B 1 380 ? 9.93 -31.312 -12.75 1 91.88 380 HIS B O 1
ATOM 7213 N N . PRO B 1 381 ? 10.234 -29.531 -11.391 1 91.44 381 PRO B N 1
ATOM 7214 C CA . PRO B 1 381 ? 8.789 -29.453 -11.195 1 91.44 381 PRO B CA 1
ATOM 7215 C C . PRO B 1 381 ? 8.031 -29.141 -12.484 1 91.44 381 PRO B C 1
ATOM 7217 O O . PRO B 1 381 ? 8.359 -28.188 -13.188 1 91.44 381 PRO B O 1
ATOM 7220 N N . ILE B 1 382 ? 7.078 -29.922 -12.805 1 88 382 ILE B N 1
ATOM 7221 C CA . ILE B 1 382 ? 6.336 -29.781 -14.047 1 88 382 ILE B CA 1
ATOM 7222 C C . ILE B 1 382 ? 5.473 -28.516 -13.992 1 88 382 ILE B C 1
ATOM 7224 O O . ILE B 1 382 ? 5.367 -27.781 -14.977 1 88 382 ILE B O 1
ATOM 7228 N N . VAL B 1 383 ? 4.824 -28.344 -12.852 1 89.94 383 VAL B N 1
ATOM 7229 C CA . VAL B 1 383 ? 4.117 -27.094 -12.633 1 89.94 383 VAL B CA 1
ATOM 7230 C C . VAL B 1 383 ? 5.074 -26.047 -12.047 1 89.94 383 VAL B C 1
ATOM 7232 O O . VAL B 1 383 ? 5.629 -26.25 -10.969 1 89.94 383 VAL B O 1
ATOM 7235 N N . LEU B 1 384 ? 5.172 -24.969 -12.695 1 90.69 384 LEU B N 1
ATOM 7236 C CA . LEU B 1 384 ? 6.176 -23.969 -12.32 1 90.69 384 LEU B CA 1
ATOM 7237 C C . LEU B 1 384 ? 5.59 -22.938 -11.359 1 90.69 384 LEU B C 1
ATOM 7239 O O . LEU B 1 384 ? 6.262 -22.5 -10.422 1 90.69 384 LEU B O 1
ATOM 7243 N N . HIS B 1 385 ? 4.371 -22.625 -11.719 1 93.81 385 HIS B N 1
ATOM 7244 C CA . HIS B 1 385 ? 3.789 -21.5 -10.992 1 93.81 385 HIS B CA 1
ATOM 7245 C C . HIS B 1 385 ? 2.35 -21.797 -10.578 1 93.81 385 HIS B C 1
ATOM 7247 O O . HIS B 1 385 ? 1.606 -22.438 -11.328 1 93.81 385 HIS B O 1
ATOM 7253 N N . LEU B 1 386 ? 1.985 -21.359 -9.469 1 94.88 386 LEU B N 1
ATOM 7254 C CA . LEU B 1 386 ? 0.614 -21.359 -8.977 1 94.88 386 LEU B CA 1
ATOM 7255 C C . LEU B 1 386 ? 0.088 -19.938 -8.805 1 94.88 386 LEU B C 1
ATOM 7257 O O . LEU B 1 386 ? 0.362 -19.281 -7.801 1 94.88 386 LEU B O 1
ATOM 7261 N N . PHE B 1 387 ? -0.706 -19.5 -9.734 1 94.94 387 PHE B N 1
ATOM 7262 C CA . PHE B 1 387 ? -1.2 -18.141 -9.75 1 94.94 387 PHE B CA 1
ATOM 7263 C C . PHE B 1 387 ? -2.471 -18.016 -8.914 1 94.94 387 PHE B C 1
ATOM 7265 O O . PHE B 1 387 ? -3.445 -18.719 -9.148 1 94.94 387 PHE B O 1
ATOM 7272 N N . ARG B 1 388 ? -2.488 -17.125 -7.926 1 95.31 388 ARG B N 1
ATOM 7273 C CA . ARG B 1 388 ? -3.639 -16.859 -7.066 1 95.31 388 ARG B CA 1
ATOM 7274 C C . ARG B 1 388 ? -3.9 -15.375 -6.922 1 95.31 388 ARG B C 1
ATOM 7276 O O . ARG B 1 388 ? -2.99 -14.555 -7.09 1 95.31 388 ARG B O 1
ATOM 7283 N N . THR B 1 389 ? -5.137 -15.055 -6.664 1 93.31 389 THR B N 1
ATOM 7284 C CA . THR B 1 389 ? -5.555 -13.688 -6.367 1 93.31 389 THR B CA 1
ATOM 7285 C C . THR B 1 389 ? -6.367 -13.641 -5.082 1 93.31 389 THR B C 1
ATOM 7287 O O . THR B 1 389 ? -7.273 -14.453 -4.883 1 93.31 389 THR B O 1
ATOM 7290 N N . ALA B 1 390 ? -6.023 -12.688 -4.262 1 93.62 390 ALA B N 1
ATOM 7291 C CA . ALA B 1 390 ? -6.742 -12.547 -2.998 1 93.62 390 ALA B CA 1
ATOM 7292 C C . ALA B 1 390 ? -8.188 -12.125 -3.236 1 93.62 390 ALA B C 1
ATOM 7294 O O . ALA B 1 390 ? -8.445 -11.102 -3.867 1 93.62 390 ALA B O 1
ATOM 7295 N N . ASN B 1 391 ? -9.125 -12.859 -2.727 1 93.19 391 ASN B N 1
ATOM 7296 C CA . ASN B 1 391 ? -10.539 -12.562 -2.887 1 93.19 391 ASN B CA 1
ATOM 7297 C C . ASN B 1 391 ? -11.062 -11.695 -1.745 1 93.19 391 ASN B C 1
ATOM 7299 O O . ASN B 1 391 ? -12.18 -11.18 -1.81 1 93.19 391 ASN B O 1
ATOM 7303 N N . GLU B 1 392 ? -10.328 -11.516 -0.732 1 92.75 392 GLU B N 1
ATOM 7304 C CA . GLU B 1 392 ? -10.609 -10.656 0.415 1 92.75 392 GLU B CA 1
ATOM 7305 C C . GLU B 1 392 ? -9.312 -10.172 1.065 1 92.75 392 GLU B C 1
ATOM 7307 O O . GLU B 1 392 ? -8.234 -10.68 0.765 1 92.75 392 GLU B O 1
ATOM 7312 N N . ASP B 1 393 ? -9.43 -9.148 1.949 1 91.62 393 ASP B N 1
ATOM 7313 C CA . ASP B 1 393 ? -8.258 -8.719 2.713 1 91.62 393 ASP B CA 1
ATOM 7314 C C . ASP B 1 393 ? -7.691 -9.875 3.537 1 91.62 393 ASP B C 1
ATOM 7316 O O . ASP B 1 393 ? -8.445 -10.688 4.078 1 91.62 393 ASP B O 1
ATOM 7320 N N . ASP B 1 394 ? -6.395 -9.914 3.539 1 94.19 394 ASP B N 1
ATOM 7321 C CA . ASP B 1 394 ? -5.773 -11.047 4.227 1 94.19 394 ASP B CA 1
ATOM 7322 C C . ASP B 1 394 ? -4.414 -10.656 4.805 1 94.19 394 ASP B C 1
ATOM 7324 O O . ASP B 1 394 ? -3.941 -9.539 4.594 1 94.19 394 ASP B O 1
ATOM 7328 N N . VAL B 1 395 ? -3.922 -11.492 5.734 1 95.44 395 VAL B N 1
ATOM 7329 C CA . VAL B 1 395 ? -2.568 -11.375 6.266 1 95.44 395 VAL B CA 1
ATOM 7330 C C . VAL B 1 395 ? -1.789 -12.656 5.984 1 95.44 395 VAL B C 1
ATOM 7332 O O . VAL B 1 395 ? -2.15 -13.727 6.473 1 95.44 395 VAL B O 1
ATOM 7335 N N . ILE B 1 396 ? -0.704 -12.578 5.242 1 96.75 396 ILE B N 1
ATOM 7336 C CA . ILE B 1 396 ? 0.096 -13.742 4.875 1 96.75 396 ILE B CA 1
ATOM 7337 C C . ILE B 1 396 ? 1.191 -13.961 5.914 1 96.75 396 ILE B C 1
ATOM 7339 O O . ILE B 1 396 ? 2.084 -13.125 6.074 1 96.75 396 ILE B O 1
ATOM 7343 N N . PRO B 1 397 ? 1.155 -15.047 6.605 1 96.06 397 PRO B N 1
ATOM 7344 C CA . PRO B 1 397 ? 2.238 -15.352 7.543 1 96.06 397 PRO B CA 1
ATOM 7345 C C . PRO B 1 397 ? 3.512 -15.82 6.84 1 96.06 397 PRO B C 1
ATOM 7347 O O . PRO B 1 397 ? 3.441 -16.438 5.777 1 96.06 397 PRO B O 1
ATOM 7350 N N . LEU B 1 398 ? 4.676 -15.578 7.355 1 95.62 398 LEU B N 1
ATOM 7351 C CA . LEU B 1 398 ? 5.953 -16 6.793 1 95.62 398 LEU B CA 1
ATOM 7352 C C . LEU B 1 398 ? 6.648 -17 7.715 1 95.62 398 LEU B C 1
ATOM 7354 O O . LEU B 1 398 ? 6.547 -16.891 8.938 1 95.62 398 LEU B O 1
ATOM 7358 N N . SER B 1 399 ? 7.301 -17.938 7.098 1 93.31 399 SER B N 1
ATOM 7359 C CA . SER B 1 399 ? 8.094 -18.875 7.883 1 93.31 399 SER B CA 1
ATOM 7360 C C . SER B 1 399 ? 9.359 -18.219 8.414 1 93.31 399 SER B C 1
ATOM 7362 O O . SER B 1 399 ? 9.812 -18.531 9.516 1 93.31 399 SER B O 1
ATOM 7364 N N . LYS B 1 400 ? 9.914 -17.375 7.633 1 93.19 400 LYS B N 1
ATOM 7365 C CA . LYS B 1 400 ? 11.086 -16.562 7.984 1 93.19 400 LYS B CA 1
ATOM 7366 C C . LYS B 1 400 ? 10.852 -15.094 7.664 1 93.19 400 LYS B C 1
ATOM 7368 O O . LYS B 1 400 ? 10.312 -14.758 6.609 1 93.19 400 LYS B O 1
ATOM 7373 N N . PRO B 1 401 ? 11.25 -14.273 8.609 1 93.94 401 PRO B N 1
ATOM 7374 C CA . PRO B 1 401 ? 11.055 -12.844 8.336 1 93.94 401 PRO B CA 1
ATOM 7375 C C . PRO B 1 401 ? 11.867 -12.359 7.133 1 93.94 401 PRO B C 1
ATOM 7377 O O . PRO B 1 401 ? 12.922 -12.922 6.832 1 93.94 401 PRO B O 1
ATOM 7380 N N . ILE B 1 402 ? 11.305 -11.383 6.504 1 93.62 402 ILE B N 1
ATOM 7381 C CA . ILE B 1 402 ? 12.047 -10.703 5.445 1 93.62 402 ILE B CA 1
ATOM 7382 C C . ILE B 1 402 ? 12.312 -9.25 5.855 1 93.62 402 ILE B C 1
ATOM 7384 O O . ILE B 1 402 ? 11.703 -8.742 6.797 1 93.62 402 ILE B O 1
ATOM 7388 N N . VAL B 1 403 ? 13.266 -8.586 5.18 1 92.62 403 VAL B N 1
ATOM 7389 C CA . VAL B 1 403 ? 13.617 -7.199 5.488 1 92.62 403 VAL B CA 1
ATOM 7390 C C . VAL B 1 403 ? 12.961 -6.262 4.477 1 92.62 403 VAL B C 1
ATOM 7392 O O . VAL B 1 403 ? 13.125 -6.43 3.268 1 92.62 403 VAL B O 1
ATOM 7395 N N . GLY B 1 404 ? 12.18 -5.34 4.988 1 91.5 404 GLY B N 1
ATOM 7396 C CA . GLY B 1 404 ? 11.539 -4.367 4.117 1 91.5 404 GLY B CA 1
ATOM 7397 C C . GLY B 1 404 ? 12.516 -3.35 3.549 1 91.5 404 GLY B C 1
ATOM 7398 O O . GLY B 1 404 ? 13.688 -3.322 3.932 1 91.5 404 GLY B O 1
ATOM 7399 N N . LYS B 1 405 ? 12.031 -2.521 2.639 1 89.88 405 LYS B N 1
ATOM 7400 C CA . LYS B 1 405 ? 12.828 -1.476 2.012 1 89.88 405 LYS B CA 1
ATOM 7401 C C . LYS B 1 405 ? 13.344 -0.479 3.049 1 89.88 405 LYS B C 1
ATOM 7403 O O . LYS B 1 405 ? 14.406 0.114 2.873 1 89.88 405 LYS B O 1
ATOM 7408 N N . THR B 1 406 ? 12.516 -0.301 4.078 1 88.88 406 THR B N 1
ATOM 7409 C CA . THR B 1 406 ? 12.867 0.668 5.113 1 88.88 406 THR B CA 1
ATOM 7410 C C . THR B 1 406 ? 13.695 0.01 6.215 1 88.88 406 THR B C 1
ATOM 7412 O O . THR B 1 406 ? 13.961 0.626 7.25 1 88.88 406 THR B O 1
ATOM 7415 N N . GLY B 1 407 ? 13.984 -1.254 6.137 1 88.19 407 GLY B N 1
ATOM 7416 C CA . GLY B 1 407 ? 14.867 -1.939 7.066 1 88.19 407 GLY B CA 1
ATOM 7417 C C . GLY B 1 407 ? 14.125 -2.717 8.133 1 88.19 407 GLY B C 1
ATOM 7418 O O . GLY B 1 407 ? 14.734 -3.467 8.906 1 88.19 407 GLY B O 1
ATOM 7419 N N . GLN B 1 408 ? 12.875 -2.576 8.211 1 87.94 408 GLN B N 1
ATOM 7420 C CA . GLN B 1 408 ? 12.102 -3.281 9.227 1 87.94 408 GLN B CA 1
ATOM 7421 C C . GLN B 1 408 ? 11.977 -4.766 8.891 1 87.94 408 GLN B C 1
ATOM 7423 O O . GLN B 1 408 ? 11.953 -5.141 7.715 1 87.94 408 GLN B O 1
ATOM 7428 N N . LEU B 1 409 ? 11.875 -5.527 9.945 1 91.06 409 LEU B N 1
ATOM 7429 C CA . LEU B 1 409 ? 11.602 -6.949 9.773 1 91.06 409 LEU B CA 1
ATOM 7430 C C . LEU B 1 409 ? 10.109 -7.195 9.578 1 91.06 409 LEU B C 1
ATOM 7432 O O . LEU B 1 409 ? 9.289 -6.711 10.359 1 91.06 409 LEU B O 1
ATOM 7436 N N . ILE B 1 410 ? 9.836 -7.883 8.578 1 92.31 410 ILE B N 1
ATOM 7437 C CA . ILE B 1 410 ? 8.453 -8.203 8.242 1 92.31 410 ILE B CA 1
ATOM 7438 C C . ILE B 1 410 ? 8.188 -9.68 8.508 1 92.31 410 ILE B C 1
ATOM 7440 O O . ILE B 1 410 ? 8.805 -10.547 7.887 1 92.31 410 ILE B O 1
ATOM 7444 N N . THR B 1 411 ? 7.25 -9.93 9.391 1 94.31 411 THR B N 1
ATOM 7445 C CA . THR B 1 411 ? 6.957 -11.312 9.758 1 94.31 411 THR B CA 1
ATOM 7446 C C . THR B 1 411 ? 5.625 -11.758 9.164 1 94.31 411 THR B C 1
ATOM 7448 O O . THR B 1 411 ? 5.32 -12.953 9.141 1 94.31 411 THR B O 1
ATOM 7451 N N . GLU B 1 412 ? 4.828 -10.875 8.82 1 94.81 412 GLU B N 1
ATOM 7452 C CA . GLU B 1 412 ? 3.559 -11.109 8.133 1 94.81 412 GLU B CA 1
ATOM 7453 C C . GLU B 1 412 ? 3.248 -9.977 7.156 1 94.81 412 GLU B C 1
ATOM 7455 O O . 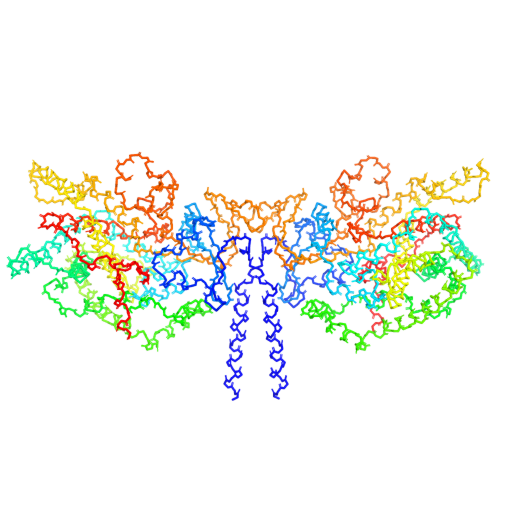GLU B 1 412 ? 3.676 -8.836 7.355 1 94.81 412 GLU B O 1
ATOM 7460 N N . ILE B 1 413 ? 2.607 -10.227 6.168 1 94.31 413 ILE B N 1
ATOM 7461 C CA . ILE B 1 413 ? 2.346 -9.242 5.117 1 94.31 413 ILE B CA 1
ATOM 7462 C C . ILE B 1 413 ? 0.841 -9.031 4.977 1 94.31 413 ILE B C 1
ATOM 7464 O O . ILE B 1 413 ? 0.136 -9.883 4.43 1 94.31 413 ILE B O 1
ATOM 7468 N N . PRO B 1 414 ? 0.302 -7.93 5.41 1 92.75 414 PRO B N 1
ATOM 7469 C CA . PRO B 1 414 ? -1.086 -7.605 5.074 1 92.75 414 PRO B CA 1
ATOM 7470 C C . PRO B 1 414 ? -1.276 -7.293 3.59 1 92.75 414 PRO B C 1
ATOM 7472 O O . PRO B 1 414 ? -0.488 -6.547 3.008 1 92.75 414 PRO B O 1
ATOM 7475 N N . VAL B 1 415 ? -2.262 -7.906 2.988 1 92.5 415 VAL B N 1
ATOM 7476 C CA . VAL B 1 415 ? -2.525 -7.668 1.573 1 92.5 415 VAL B CA 1
ATOM 7477 C C . VAL B 1 415 ? -4.012 -7.375 1.366 1 92.5 415 VAL B C 1
ATOM 7479 O O . VAL B 1 415 ? -4.867 -7.996 1.998 1 92.5 415 VAL B O 1
ATOM 7482 N N . PRO B 1 416 ? -4.332 -6.395 0.585 1 89.56 416 PRO B N 1
ATOM 7483 C CA . PRO B 1 416 ? -5.738 -6.102 0.285 1 89.56 416 PRO B CA 1
ATOM 7484 C C . PRO B 1 416 ? -6.332 -7.055 -0.747 1 89.56 416 PRO B C 1
ATOM 7486 O O . PRO B 1 416 ? -5.594 -7.758 -1.444 1 89.56 416 PRO B O 1
ATOM 7489 N N . LYS B 1 417 ? -7.707 -7.117 -0.817 1 89.31 417 LYS B N 1
ATOM 7490 C CA . LYS B 1 417 ? -8.398 -7.84 -1.878 1 89.31 417 LYS B CA 1
ATOM 7491 C C . LYS B 1 417 ? -7.859 -7.457 -3.252 1 89.31 417 LYS B C 1
ATOM 7493 O O . LYS B 1 417 ? -7.582 -6.281 -3.508 1 89.31 417 LYS B O 1
ATOM 7498 N N . GLY B 1 418 ? -7.578 -8.469 -4.078 1 87.44 418 GLY B N 1
ATOM 7499 C CA . GLY B 1 418 ? -7.129 -8.219 -5.438 1 87.44 418 GLY B CA 1
ATOM 7500 C C . GLY B 1 418 ? -5.637 -8.422 -5.621 1 87.44 418 GLY B C 1
ATOM 7501 O O . GLY B 1 418 ? -5.141 -8.445 -6.746 1 87.44 418 GLY B O 1
ATOM 7502 N N . THR B 1 419 ? -4.914 -8.562 -4.449 1 90.69 419 THR B N 1
ATOM 7503 C CA . THR B 1 419 ? -3.48 -8.82 -4.535 1 90.69 419 THR B CA 1
ATOM 7504 C C . THR B 1 419 ? -3.203 -10.102 -5.316 1 90.69 419 THR B C 1
ATOM 7506 O O . THR B 1 419 ? -3.834 -11.133 -5.07 1 90.69 419 THR B O 1
ATOM 7509 N N . ARG B 1 420 ? -2.283 -10.055 -6.207 1 93.5 420 ARG B N 1
ATOM 7510 C CA . ARG B 1 420 ? -1.907 -11.195 -7.039 1 93.5 420 ARG B CA 1
ATOM 7511 C C . ARG B 1 420 ? -0.616 -11.836 -6.543 1 93.5 420 ARG B C 1
ATOM 7513 O O . ARG B 1 420 ? 0.315 -11.133 -6.137 1 93.5 420 ARG B O 1
ATOM 7520 N N . ILE B 1 421 ? -0.568 -13.156 -6.617 1 95.69 421 ILE B N 1
ATOM 7521 C CA . ILE B 1 421 ? 0.642 -13.852 -6.199 1 95.69 421 ILE B CA 1
ATOM 7522 C C . ILE B 1 421 ? 0.978 -14.953 -7.203 1 95.69 421 ILE B C 1
ATOM 7524 O O . ILE B 1 421 ? 0.084 -15.5 -7.848 1 95.69 421 ILE B O 1
ATOM 7528 N N . VAL B 1 422 ? 2.217 -15.141 -7.359 1 96.56 422 VAL B N 1
ATOM 7529 C CA . VAL B 1 422 ? 2.768 -16.281 -8.078 1 96.56 422 VAL B CA 1
ATOM 7530 C C . VAL B 1 422 ? 3.479 -17.219 -7.094 1 96.56 422 VAL B C 1
ATOM 7532 O O . VAL B 1 422 ? 4.574 -16.906 -6.621 1 96.56 422 VAL B O 1
ATOM 7535 N N . GLY B 1 423 ? 2.777 -18.266 -6.785 1 96.31 423 GLY B N 1
ATOM 7536 C CA . GLY B 1 423 ? 3.508 -19.297 -6.051 1 96.31 423 GLY B CA 1
ATOM 7537 C C . GLY B 1 423 ? 4.543 -20.016 -6.898 1 96.31 423 GLY B C 1
ATOM 7538 O O . GLY B 1 423 ? 4.199 -20.688 -7.867 1 96.31 423 GLY B O 1
ATOM 7539 N N . SER B 1 424 ? 5.785 -19.891 -6.516 1 96.94 424 SER B N 1
ATOM 7540 C CA . SER B 1 424 ? 6.855 -20.5 -7.305 1 96.94 424 SER B CA 1
ATOM 7541 C C . SER B 1 424 ? 7.172 -21.906 -6.812 1 96.94 424 SER B C 1
ATOM 7543 O O . SER B 1 424 ? 7.84 -22.078 -5.789 1 96.94 424 SER B O 1
ATOM 7545 N N . CYS B 1 425 ? 6.828 -22.828 -7.617 1 95.31 425 CYS B N 1
ATOM 7546 C CA . CYS B 1 425 ? 7.16 -24.219 -7.281 1 95.31 425 CYS B CA 1
ATOM 7547 C C . CYS B 1 425 ? 8.656 -24.453 -7.395 1 95.31 425 CYS B C 1
ATOM 7549 O O . CYS B 1 425 ? 9.242 -25.156 -6.57 1 95.31 425 CYS B O 1
ATOM 7551 N N . SER B 1 426 ? 9.234 -23.859 -8.375 1 94.75 426 SER B N 1
ATOM 7552 C CA . SER B 1 426 ? 10.664 -24.016 -8.609 1 94.75 426 SER B CA 1
ATOM 7553 C C . SER B 1 426 ? 11.484 -23.5 -7.43 1 94.75 426 SER B C 1
ATOM 7555 O O . SER B 1 426 ? 12.359 -24.203 -6.922 1 94.75 426 SER B O 1
ATOM 7557 N N . ALA B 1 427 ? 11.172 -22.328 -7.059 1 96.31 427 ALA B N 1
ATOM 7558 C CA . ALA B 1 427 ? 11.938 -21.734 -5.969 1 96.31 427 ALA B CA 1
ATOM 7559 C C . ALA B 1 427 ? 11.672 -22.453 -4.648 1 96.31 427 ALA B C 1
ATOM 7561 O O . ALA B 1 427 ? 12.586 -22.656 -3.852 1 96.31 427 ALA B O 1
ATOM 7562 N N . TYR B 1 428 ? 10.461 -22.812 -4.414 1 95.69 428 TYR B N 1
ATOM 7563 C CA . TYR B 1 428 ? 10.125 -23.547 -3.199 1 95.69 428 TYR B CA 1
ATOM 7564 C C . TYR B 1 428 ? 10.914 -24.859 -3.111 1 95.69 428 TYR B C 1
ATOM 7566 O O . TYR B 1 428 ? 11.477 -25.172 -2.061 1 95.69 428 TYR B O 1
ATOM 7574 N N . ASN B 1 429 ? 10.977 -25.531 -4.203 1 94.62 429 ASN B N 1
ATOM 7575 C CA . ASN B 1 429 ? 11.617 -26.844 -4.246 1 94.62 429 ASN B CA 1
ATOM 7576 C C . ASN B 1 429 ? 13.141 -26.719 -4.172 1 94.62 429 ASN B C 1
ATOM 7578 O O . ASN B 1 429 ? 13.844 -27.734 -4.172 1 94.62 429 ASN B O 1
ATOM 7582 N N . ARG B 1 430 ? 13.586 -25.516 -4.129 1 95.06 430 ARG B N 1
ATOM 7583 C CA . ARG B 1 430 ? 15.016 -25.281 -3.961 1 95.06 430 ARG B CA 1
ATOM 7584 C C . ARG B 1 430 ? 15.312 -24.641 -2.609 1 95.06 430 ARG B C 1
ATOM 7586 O O . ARG B 1 430 ? 16.422 -24.156 -2.371 1 95.06 430 ARG B O 1
ATOM 7593 N N . ASN B 1 431 ? 14.375 -24.578 -1.79 1 93 431 ASN B N 1
ATOM 7594 C CA . ASN B 1 431 ? 14.523 -23.969 -0.473 1 93 431 ASN B CA 1
ATOM 7595 C C . ASN B 1 431 ? 15.57 -24.703 0.365 1 93 431 ASN B C 1
ATOM 7597 O O . ASN B 1 431 ? 15.406 -25.875 0.683 1 93 431 ASN B O 1
ATOM 7601 N N . LEU B 1 432 ? 16.547 -24.031 0.838 1 93.06 432 LEU B N 1
ATOM 7602 C CA . LEU B 1 432 ? 17.672 -24.625 1.531 1 93.06 432 LEU B CA 1
ATOM 7603 C C . LEU B 1 432 ? 17.281 -25.094 2.922 1 93.06 432 LEU B C 1
ATOM 7605 O O . LEU B 1 432 ? 17.844 -26.062 3.439 1 93.06 432 LEU B O 1
ATOM 7609 N N . THR B 1 433 ? 16.328 -24.469 3.486 1 89.62 433 THR B N 1
ATOM 7610 C CA . THR B 1 433 ? 15.891 -24.844 4.828 1 89.62 433 THR B CA 1
ATOM 7611 C C . THR B 1 433 ? 15.148 -26.172 4.805 1 89.62 433 THR B C 1
ATOM 7613 O O . THR B 1 433 ? 15.258 -26.953 5.746 1 89.62 433 THR B O 1
ATOM 7616 N N . ILE B 1 434 ? 14.492 -26.438 3.74 1 91.19 434 ILE B N 1
ATOM 7617 C CA . ILE B 1 434 ? 13.648 -27.625 3.662 1 91.19 434 ILE B CA 1
ATOM 7618 C C . ILE B 1 434 ? 14.43 -28.781 3.053 1 91.19 434 ILE B C 1
ATOM 7620 O O . ILE B 1 434 ? 14.375 -29.906 3.555 1 91.19 434 ILE B O 1
ATOM 7624 N N . PHE B 1 435 ? 15.227 -28.484 2.012 1 94.06 435 PHE B N 1
ATOM 7625 C CA . PHE B 1 435 ? 15.766 -29.578 1.213 1 94.06 435 PHE B CA 1
ATOM 7626 C C . PHE B 1 435 ? 17.281 -29.672 1.375 1 94.06 435 PHE B C 1
ATOM 7628 O O . PHE B 1 435 ? 17.922 -30.516 0.751 1 94.06 435 PHE B O 1
ATOM 7635 N N . GLY B 1 436 ? 17.812 -28.766 2.121 1 92.56 436 GLY B N 1
ATOM 7636 C CA . GLY B 1 436 ? 19.219 -28.844 2.457 1 92.56 436 GLY B CA 1
ATOM 7637 C C . GLY B 1 436 ? 20.078 -27.922 1.619 1 92.56 436 GLY B C 1
ATOM 7638 O O . GLY B 1 436 ? 19.594 -27.297 0.671 1 92.56 436 GLY B O 1
ATOM 7639 N N . GLU B 1 437 ? 21.406 -27.859 1.884 1 93.81 437 GLU B N 1
ATOM 7640 C CA . GLU B 1 437 ? 22.344 -26.938 1.264 1 93.81 437 GLU B CA 1
ATOM 7641 C C . GLU B 1 437 ? 22.5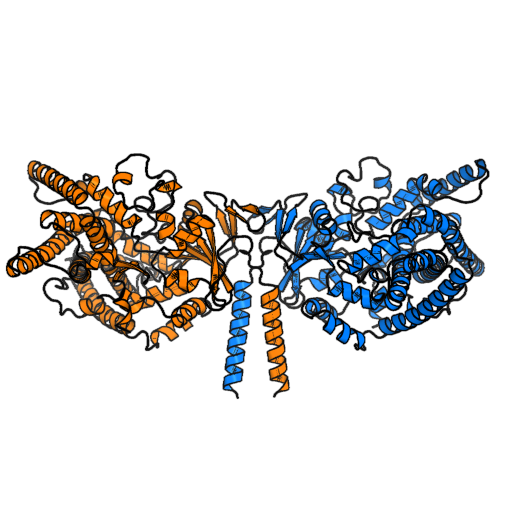62 -27.281 -0.207 1 93.81 437 GLU B C 1
ATOM 7643 O O . GLU B 1 437 ? 22.906 -26.406 -1.006 1 93.81 437 GLU B O 1
ATOM 7648 N N . ASP B 1 438 ? 22.297 -28.562 -0.506 1 95.5 438 ASP B N 1
ATOM 7649 C CA . ASP B 1 438 ? 22.5 -28.969 -1.892 1 95.5 438 ASP B CA 1
ATOM 7650 C C . ASP B 1 438 ? 21.188 -28.984 -2.66 1 95.5 438 ASP B C 1
ATOM 7652 O O . ASP B 1 438 ? 21 -29.797 -3.57 1 95.5 438 ASP B O 1
ATOM 7656 N N . ALA B 1 439 ? 20.266 -28.219 -2.254 1 95.44 439 ALA B N 1
ATOM 7657 C CA . ALA B 1 439 ? 18.938 -28.172 -2.863 1 95.44 439 ALA B CA 1
ATOM 7658 C C . ALA B 1 439 ? 19.016 -27.844 -4.352 1 95.44 439 ALA B C 1
ATOM 7660 O O . ALA B 1 439 ? 18.125 -28.172 -5.121 1 95.44 439 ALA B O 1
ATOM 7661 N N . HIS B 1 440 ? 20.125 -27.234 -4.785 1 96.44 440 HIS B N 1
ATOM 7662 C CA . HIS B 1 440 ? 20.266 -26.844 -6.184 1 96.44 440 HIS B CA 1
ATOM 7663 C C . HIS B 1 440 ? 21 -27.922 -6.984 1 96.44 440 HIS B C 1
ATOM 7665 O O . HIS B 1 440 ? 21.344 -27.703 -8.148 1 96.44 440 HIS B O 1
ATOM 7671 N N . GLU B 1 441 ? 21.188 -29.094 -6.367 1 96.19 441 GLU B N 1
ATOM 7672 C CA . GLU B 1 441 ? 21.766 -30.266 -7.027 1 96.19 441 GLU B CA 1
ATOM 7673 C C . GLU B 1 441 ? 20.797 -31.438 -7.039 1 96.19 441 GLU B C 1
ATOM 7675 O O . GLU B 1 441 ? 20.047 -31.641 -6.082 1 96.19 441 GLU B O 1
ATOM 7680 N N . PHE B 1 442 ? 20.891 -32.188 -8.164 1 95.31 442 PHE B N 1
ATOM 7681 C CA . PHE B 1 442 ? 20.094 -33.406 -8.219 1 95.31 442 PHE B CA 1
ATOM 7682 C C . PHE B 1 442 ? 20.734 -34.5 -7.383 1 95.31 442 PHE B C 1
ATOM 7684 O O . PHE B 1 442 ? 21.812 -35.031 -7.73 1 95.31 442 PHE B O 1
ATOM 7691 N N . ASN B 1 443 ? 20.078 -34.781 -6.266 1 96.44 443 ASN B N 1
ATOM 7692 C CA . ASN B 1 443 ? 20.625 -35.781 -5.336 1 96.44 443 ASN B CA 1
ATOM 7693 C C . ASN B 1 443 ? 19.5 -36.594 -4.68 1 96.44 443 ASN B C 1
ATOM 7695 O O . ASN B 1 443 ? 19 -36.219 -3.621 1 96.44 443 ASN B O 1
ATOM 7699 N N . PRO B 1 444 ? 19.25 -37.812 -5.246 1 96.5 444 PRO B N 1
ATOM 7700 C CA . PRO B 1 444 ? 18.172 -38.625 -4.695 1 96.5 444 PRO B CA 1
ATOM 7701 C C . PRO B 1 444 ? 18.469 -39.094 -3.268 1 96.5 444 PRO B C 1
ATOM 7703 O O . PRO B 1 444 ? 17.531 -39.438 -2.527 1 96.5 444 PRO B O 1
ATOM 7706 N N . ASN B 1 445 ? 19.688 -39.062 -2.836 1 95.12 445 ASN B N 1
ATOM 7707 C CA . ASN B 1 445 ? 20.062 -39.562 -1.513 1 95.12 445 ASN B CA 1
ATOM 7708 C C . ASN B 1 445 ? 19.438 -38.719 -0.405 1 95.12 445 ASN B C 1
ATOM 7710 O O . ASN B 1 445 ? 19.312 -39.156 0.734 1 95.12 445 ASN B O 1
ATOM 7714 N N . ARG B 1 446 ? 19.016 -37.531 -0.701 1 95.19 446 ARG B N 1
ATOM 7715 C CA . ARG B 1 446 ? 18.406 -36.688 0.314 1 95.19 446 ARG B CA 1
ATOM 7716 C C . ARG B 1 446 ? 17.141 -37.312 0.876 1 95.19 446 ARG B C 1
ATOM 7718 O O . ARG B 1 446 ? 16.75 -37.031 2.016 1 95.19 446 ARG B O 1
ATOM 7725 N N . TRP B 1 447 ? 16.562 -38.156 0.05 1 95.25 447 TRP B N 1
ATOM 7726 C CA . TRP B 1 447 ? 15.305 -38.781 0.45 1 95.25 447 TRP B CA 1
ATOM 7727 C C . TRP B 1 447 ? 15.555 -40.062 1.212 1 95.25 447 TRP B C 1
ATOM 7729 O O . TRP B 1 447 ? 14.625 -40.656 1.776 1 95.25 447 TRP B O 1
ATOM 7739 N N . LEU B 1 448 ? 16.719 -40.531 1.132 1 95.06 448 LEU B N 1
ATOM 7740 C CA . LEU B 1 448 ? 17.062 -41.812 1.762 1 95.06 448 LEU B CA 1
ATOM 7741 C C . LEU B 1 448 ? 17.562 -41.594 3.186 1 95.06 448 LEU B C 1
ATOM 7743 O O . LEU B 1 448 ? 17.562 -42.531 3.996 1 95.06 448 LEU B O 1
ATOM 7747 N N . GLU B 1 449 ? 18 -40.438 3.477 1 91.56 449 GLU B N 1
ATOM 7748 C CA . GLU B 1 449 ? 18.5 -40.062 4.805 1 91.56 449 GLU B CA 1
ATOM 7749 C C . GLU B 1 449 ? 17.391 -39.469 5.672 1 91.56 449 GLU B C 1
ATOM 7751 O O . GLU B 1 449 ? 16.891 -38.406 5.383 1 91.56 449 GLU B O 1
ATOM 7756 N N . PRO B 1 450 ? 17.094 -40.156 6.723 1 87.38 450 PRO B N 1
ATOM 7757 C CA . PRO B 1 450 ? 16.031 -39.625 7.59 1 87.38 450 PRO B CA 1
ATOM 7758 C C . PRO B 1 450 ? 16.344 -38.25 8.148 1 87.38 450 PRO B C 1
ATOM 7760 O O . PRO B 1 450 ? 17.469 -38 8.602 1 87.38 450 PRO B O 1
ATOM 7763 N N . GLY B 1 451 ? 15.438 -37.281 8.016 1 85.44 451 GLY B N 1
ATOM 7764 C CA . GLY B 1 451 ? 15.578 -35.969 8.609 1 85.44 451 GLY B CA 1
ATOM 7765 C C . GLY B 1 451 ? 16.234 -34.969 7.684 1 85.44 451 GLY B C 1
ATOM 7766 O O . GLY B 1 451 ? 16.266 -33.781 7.984 1 85.44 451 GLY B O 1
ATOM 7767 N N . ARG B 1 452 ? 16.703 -35.469 6.594 1 88.12 452 ARG B N 1
ATOM 7768 C CA . ARG B 1 452 ? 17.391 -34.562 5.668 1 88.12 452 ARG B CA 1
ATOM 7769 C C . ARG B 1 452 ? 16.391 -33.594 5.035 1 88.12 452 ARG B C 1
ATOM 7771 O O . ARG B 1 452 ? 16.672 -32.406 4.934 1 88.12 452 ARG B O 1
ATOM 7778 N N . VAL B 1 453 ? 15.312 -34.125 4.559 1 90.12 453 VAL B N 1
ATOM 7779 C CA . VAL B 1 453 ? 14.234 -33.281 4.074 1 90.12 453 VAL B CA 1
ATOM 7780 C C . VAL B 1 453 ? 13.281 -32.938 5.223 1 90.12 453 VAL B C 1
ATOM 7782 O O . VAL B 1 453 ? 12.781 -33.844 5.902 1 90.12 453 VAL B O 1
ATOM 7785 N N . LYS B 1 454 ? 13.148 -31.641 5.512 1 82.06 454 LYS B N 1
ATOM 7786 C CA . LYS B 1 454 ? 12.312 -31.234 6.633 1 82.06 454 LYS B CA 1
ATOM 7787 C C . LYS B 1 454 ? 10.828 -31.328 6.285 1 82.06 454 LYS B C 1
ATOM 7789 O O . LYS B 1 454 ? 10.375 -30.75 5.301 1 82.06 454 LYS B O 1
ATOM 7794 N N . THR B 1 455 ? 10.18 -32.312 6.926 1 67.88 455 THR B N 1
ATOM 7795 C CA . THR B 1 455 ? 8.766 -32.531 6.656 1 67.88 455 THR B CA 1
ATOM 7796 C C . THR B 1 455 ? 7.898 -31.938 7.762 1 67.88 455 THR B C 1
ATOM 7798 O O . THR B 1 455 ? 6.68 -32.125 7.77 1 67.88 455 THR B O 1
ATOM 7801 N N . GLU B 1 456 ? 8.508 -31.531 8.75 1 58.28 456 GLU B N 1
ATOM 7802 C CA . GLU B 1 456 ? 7.766 -31.219 9.969 1 58.28 456 GLU B CA 1
ATOM 7803 C C . GLU B 1 456 ? 6.527 -30.375 9.664 1 58.28 456 GLU B C 1
ATOM 7805 O O . GLU B 1 456 ? 5.496 -30.516 10.328 1 58.28 456 GLU B O 1
ATOM 7810 N N . ASP B 1 457 ? 6.57 -29.359 8.891 1 58.16 457 ASP B N 1
ATOM 7811 C CA . ASP B 1 457 ? 5.352 -28.578 8.711 1 58.16 457 ASP B CA 1
ATOM 7812 C C . ASP B 1 457 ? 4.629 -28.969 7.426 1 58.16 457 ASP B C 1
ATOM 7814 O O . ASP B 1 457 ? 5.215 -28.938 6.344 1 58.16 457 ASP B O 1
ATOM 7818 N N . ASN B 1 458 ? 3.664 -30.016 7.699 1 61.69 458 ASN B N 1
ATOM 7819 C CA . ASN B 1 458 ? 2.795 -30.391 6.586 1 61.69 458 ASN B CA 1
ATOM 7820 C C . ASN B 1 458 ? 2.309 -29.156 5.828 1 61.69 458 ASN B C 1
ATOM 7822 O O . ASN B 1 458 ? 1.447 -28.422 6.312 1 61.69 458 ASN B O 1
ATOM 7826 N N . LEU B 1 459 ? 2.998 -28.891 4.836 1 72.56 459 LEU B N 1
ATOM 7827 C CA . LEU B 1 459 ? 2.717 -27.656 4.113 1 72.56 459 LEU B CA 1
ATOM 7828 C C . LEU B 1 459 ? 1.505 -27.812 3.201 1 72.56 459 LEU B C 1
ATOM 7830 O O . LEU B 1 459 ? 1.168 -26.906 2.436 1 72.56 459 LEU B O 1
ATOM 7834 N N . GLY B 1 460 ? 0.875 -29.031 3.387 1 79.81 460 GLY B N 1
ATOM 7835 C CA . GLY B 1 460 ? -0.377 -29.234 2.678 1 79.81 460 GLY B CA 1
ATOM 7836 C C . GLY B 1 460 ? -0.187 -29.828 1.294 1 79.81 460 GLY B C 1
ATOM 7837 O O . GLY B 1 460 ? -1.16 -30.078 0.576 1 79.81 460 GLY B O 1
ATOM 7838 N N . PHE B 1 461 ? 1.035 -30.125 0.968 1 85.88 461 PHE B N 1
ATOM 7839 C CA . PHE B 1 461 ? 1.272 -30.75 -0.327 1 85.88 461 PHE B CA 1
ATOM 7840 C C . PHE B 1 461 ? 1.041 -32.25 -0.251 1 85.88 461 PHE B C 1
ATOM 7842 O O . PHE B 1 461 ? 1.484 -32.906 0.694 1 85.88 461 PHE B O 1
ATOM 7849 N N . PRO B 1 462 ? 0.433 -32.781 -1.233 1 83.69 462 PRO B N 1
ATOM 7850 C CA . PRO B 1 462 ? -0.013 -34.188 -1.118 1 83.69 462 PRO B CA 1
ATOM 7851 C C . PRO B 1 462 ? 1.133 -35.188 -1.257 1 83.69 462 PRO B C 1
ATOM 7853 O O . PRO B 1 462 ? 1.009 -36.312 -0.827 1 83.69 462 PRO B O 1
ATOM 7856 N N . TYR B 1 463 ? 2.234 -34.719 -1.884 1 86.69 463 TYR B N 1
ATOM 7857 C CA . TYR B 1 463 ? 3.309 -35.656 -2.146 1 86.69 463 TYR B CA 1
ATOM 7858 C C . TYR B 1 463 ? 4.66 -35.094 -1.766 1 86.69 463 TYR B C 1
ATOM 7860 O O . TYR B 1 463 ? 5.141 -34.156 -2.408 1 86.69 463 TYR B O 1
ATOM 7868 N N . ALA B 1 464 ? 5.293 -35.594 -0.712 1 82.25 464 ALA B N 1
ATOM 7869 C CA . ALA B 1 464 ? 6.684 -35.406 -0.308 1 82.25 464 ALA B CA 1
ATOM 7870 C C . ALA B 1 464 ? 7 -33.938 -0.101 1 82.25 464 ALA B C 1
ATOM 7872 O O . ALA B 1 464 ? 8.102 -33.469 -0.417 1 82.25 464 ALA B O 1
ATOM 7873 N N . ASN B 1 465 ? 6.004 -33.125 0.202 1 86.38 465 ASN B N 1
ATOM 7874 C CA . ASN B 1 465 ? 6.188 -31.688 0.412 1 86.38 465 ASN B CA 1
ATOM 7875 C C . ASN B 1 465 ? 6.617 -30.984 -0.872 1 86.38 465 ASN B C 1
ATOM 7877 O O . ASN B 1 465 ? 7.344 -30 -0.828 1 86.38 465 ASN B O 1
ATOM 7881 N N . LEU B 1 466 ? 6.27 -31.625 -1.963 1 90.25 466 LEU B N 1
ATOM 7882 C CA . LEU B 1 466 ? 6.594 -31.016 -3.252 1 90.25 466 LEU B CA 1
ATOM 7883 C C . LEU B 1 466 ? 5.441 -30.156 -3.754 1 90.25 466 LEU B C 1
ATOM 7885 O O . LEU B 1 466 ? 4.285 -30.578 -3.711 1 90.25 466 LEU B O 1
ATOM 7889 N N . ALA B 1 467 ? 5.758 -29.047 -4.18 1 90.25 467 ALA B N 1
ATOM 7890 C CA . ALA B 1 467 ? 4.742 -28.062 -4.527 1 90.25 467 ALA B CA 1
ATOM 7891 C C . ALA B 1 467 ? 4.117 -28.375 -5.883 1 90.25 467 ALA B C 1
ATOM 7893 O O . ALA B 1 467 ? 3.059 -27.828 -6.223 1 90.25 467 ALA B O 1
ATOM 7894 N N . THR B 1 468 ? 4.656 -29.25 -6.641 1 88.88 468 THR B N 1
ATOM 7895 C CA . THR B 1 468 ? 4.285 -29.469 -8.031 1 88.88 468 THR B CA 1
ATOM 7896 C C . THR B 1 468 ? 2.84 -29.938 -8.133 1 88.88 468 THR B C 1
ATOM 7898 O O . THR B 1 468 ? 2.178 -29.719 -9.148 1 88.88 468 THR B O 1
ATOM 7901 N N . PHE B 1 469 ? 2.295 -30.562 -7.102 1 92.31 469 PHE B N 1
ATOM 7902 C CA . PHE B 1 469 ? 0.932 -31.094 -7.133 1 92.31 469 PHE B CA 1
ATOM 7903 C C . PHE B 1 469 ? -0.023 -30.141 -6.414 1 92.31 469 PHE B C 1
ATOM 7905 O O . PHE B 1 469 ? -1.133 -30.531 -6.047 1 92.31 469 PHE B O 1
ATOM 7912 N N . ALA B 1 470 ? 0.433 -28.938 -6.129 1 93.31 470 ALA B N 1
ATOM 7913 C CA . ALA B 1 470 ? -0.351 -27.922 -5.453 1 93.31 470 ALA B CA 1
ATOM 7914 C C . ALA B 1 470 ? -0.845 -28.406 -4.094 1 93.31 470 ALA B C 1
ATOM 7916 O O . ALA B 1 470 ? -0.326 -29.391 -3.557 1 93.31 470 ALA B O 1
ATOM 7917 N N . ALA B 1 471 ? -1.682 -27.625 -3.428 1 93.69 471 ALA B N 1
ATOM 7918 C CA . ALA B 1 471 ? -2.188 -27.922 -2.092 1 93.69 471 ALA B CA 1
ATOM 7919 C C . ALA B 1 471 ? -3.592 -27.359 -1.895 1 93.69 471 ALA B C 1
ATOM 7921 O O . ALA B 1 471 ? -4.098 -26.625 -2.744 1 93.69 471 ALA B O 1
ATOM 7922 N N . GLY B 1 472 ? -4.234 -27.875 -0.833 1 93.06 472 GLY B N 1
ATOM 7923 C CA . GLY B 1 472 ? -5.543 -27.344 -0.48 1 93.06 472 GLY B CA 1
ATOM 7924 C C . GLY B 1 472 ? -6.66 -27.891 -1.354 1 93.06 472 GLY B C 1
ATOM 7925 O O . GLY B 1 472 ? -6.625 -29.047 -1.766 1 93.06 472 GLY B O 1
ATOM 7926 N N . VAL B 1 473 ? -7.602 -27.047 -1.642 1 93 473 VAL B N 1
ATOM 7927 C CA . VAL B 1 473 ? -8.805 -27.484 -2.342 1 93 473 VAL B CA 1
ATOM 7928 C C . VAL B 1 473 ? -8.484 -27.75 -3.809 1 93 473 VAL B C 1
ATOM 7930 O O . VAL B 1 473 ? -9.211 -28.484 -4.488 1 93 473 VAL B O 1
ATOM 7933 N N . ARG B 1 474 ? -7.34 -27.219 -4.254 1 93.75 474 ARG B N 1
ATOM 7934 C CA . ARG B 1 474 ? -6.996 -27.406 -5.66 1 93.75 474 ARG B CA 1
ATOM 7935 C C . ARG B 1 474 ? -5.816 -28.359 -5.816 1 93.75 474 ARG B C 1
ATOM 7937 O O . ARG B 1 474 ? -5.164 -28.375 -6.859 1 93.75 474 ARG B O 1
ATOM 7944 N N . SER B 1 475 ? -5.539 -29.078 -4.773 1 94.5 475 SER B N 1
ATOM 7945 C CA . SER B 1 475 ? -4.504 -30.094 -4.895 1 94.5 475 SER B CA 1
ATOM 7946 C C . SER B 1 475 ? -4.816 -31.078 -6.023 1 94.5 475 SER B C 1
ATOM 7948 O O . SER B 1 475 ? -5.984 -31.391 -6.277 1 94.5 475 SER B O 1
ATOM 7950 N N . CYS B 1 476 ? -3.797 -31.531 -6.652 1 93.88 476 CYS B N 1
ATOM 7951 C CA . CYS B 1 476 ? -3.969 -32.406 -7.793 1 93.88 476 CYS B CA 1
ATOM 7952 C C . CYS B 1 476 ? -4.637 -33.719 -7.371 1 93.88 476 CYS B C 1
ATOM 7954 O O . CYS B 1 476 ? -4.113 -34.438 -6.527 1 93.88 476 CYS B O 1
ATOM 7956 N N . ILE B 1 477 ? -5.719 -34.062 -7.961 1 92.06 477 ILE B N 1
ATOM 7957 C CA . ILE B 1 477 ? -6.457 -35.281 -7.605 1 92.06 477 ILE B CA 1
ATOM 7958 C C . ILE B 1 477 ? -5.766 -36.5 -8.203 1 92.06 477 ILE B C 1
ATOM 7960 O O . ILE B 1 477 ? -5.898 -37.594 -7.684 1 92.06 477 ILE B O 1
ATOM 7964 N N . GLY B 1 478 ? -4.992 -36.344 -9.203 1 91.94 478 GLY B N 1
ATOM 7965 C CA . GLY B 1 478 ? -4.375 -37.438 -9.914 1 91.94 478 GLY B CA 1
ATOM 7966 C C . GLY B 1 478 ? -2.926 -37.656 -9.523 1 91.94 478 GLY B C 1
ATOM 7967 O O . GLY B 1 478 ? -2.17 -38.312 -10.258 1 91.94 478 GLY B O 1
ATOM 7968 N N . TRP B 1 479 ? -2.486 -37.125 -8.414 1 92.31 479 TRP B N 1
ATOM 7969 C CA . TRP B 1 479 ? -1.066 -37.188 -8.086 1 92.31 479 TRP B CA 1
ATOM 7970 C C . TRP B 1 479 ? -0.62 -38.656 -7.902 1 92.31 479 TRP B C 1
ATOM 7972 O O . TRP B 1 479 ? 0.487 -39.031 -8.305 1 92.31 479 TRP B O 1
ATOM 7982 N N . ARG B 1 480 ? -1.46 -39.562 -7.387 1 92.88 480 ARG B N 1
ATOM 7983 C CA . ARG B 1 480 ? -1.097 -40.969 -7.199 1 92.88 480 ARG B CA 1
ATOM 7984 C C . ARG B 1 480 ? -0.935 -41.656 -8.539 1 92.88 480 ARG B C 1
ATOM 7986 O O . ARG B 1 480 ? -0.039 -42.5 -8.703 1 92.88 480 ARG B O 1
ATOM 7993 N N . PHE B 1 481 ? -1.878 -41.312 -9.406 1 91.25 481 PHE B N 1
ATOM 7994 C CA . PHE B 1 481 ? -1.8 -41.812 -10.773 1 91.25 481 PHE B CA 1
ATOM 7995 C C . PHE B 1 481 ? -0.466 -41.438 -11.414 1 91.25 481 PHE B C 1
ATOM 7997 O O . PHE B 1 481 ? 0.214 -42.312 -11.977 1 91.25 481 PHE B O 1
ATOM 8004 N N . ALA B 1 482 ? -0.105 -40.219 -11.258 1 91.69 482 ALA B N 1
ATOM 8005 C CA . ALA B 1 482 ? 1.115 -39.688 -11.867 1 91.69 482 ALA B CA 1
ATOM 8006 C C . ALA B 1 482 ? 2.354 -40.375 -11.289 1 91.69 482 ALA B C 1
ATOM 8008 O O . ALA B 1 482 ? 3.266 -40.719 -12.031 1 91.69 482 ALA B O 1
ATOM 8009 N N . VAL B 1 483 ? 2.424 -40.562 -10.039 1 92.81 483 VAL B N 1
ATOM 8010 C CA . VAL B 1 483 ? 3.588 -41.125 -9.375 1 92.81 483 VAL B CA 1
ATOM 8011 C C . VAL B 1 483 ? 3.709 -42.594 -9.734 1 92.81 483 VAL B C 1
ATOM 8013 O O . VAL B 1 483 ? 4.801 -43.094 -10.047 1 92.81 483 VAL B O 1
ATOM 8016 N N . ALA B 1 484 ? 2.607 -43.312 -9.719 1 93.69 484 ALA B N 1
ATOM 8017 C CA . ALA B 1 484 ? 2.611 -44.75 -10.07 1 93.69 484 ALA B CA 1
ATOM 8018 C C . ALA B 1 484 ? 3.062 -44.938 -11.508 1 93.69 484 ALA B C 1
ATOM 8020 O O . ALA B 1 484 ? 3.805 -45.875 -11.805 1 93.69 484 ALA B O 1
ATOM 8021 N N . GLU B 1 485 ? 2.523 -44.094 -12.336 1 93.81 485 GLU B N 1
ATOM 8022 C CA . GLU B 1 485 ? 2.924 -44.188 -13.742 1 93.81 485 GLU B CA 1
ATOM 8023 C C . GLU B 1 485 ? 4.418 -43.938 -13.906 1 93.81 485 GLU B C 1
ATOM 8025 O O . GLU B 1 485 ? 5.102 -44.625 -14.641 1 93.81 485 GLU B O 1
ATOM 8030 N N . LEU B 1 486 ? 4.902 -42.938 -13.258 1 93.12 486 LEU B N 1
ATOM 8031 C CA . LEU B 1 486 ? 6.32 -42.594 -13.297 1 93.12 486 LEU B CA 1
ATOM 8032 C C . LEU B 1 486 ? 7.176 -43.75 -12.812 1 93.12 486 LEU B C 1
ATOM 8034 O O . LEU B 1 486 ? 8.148 -44.125 -13.469 1 93.12 486 LEU B O 1
ATOM 8038 N N . GLN B 1 487 ? 6.82 -44.312 -11.703 1 95.31 487 GLN B N 1
ATOM 8039 C CA . GLN B 1 487 ? 7.547 -45.469 -11.133 1 95.31 487 GLN B CA 1
ATOM 8040 C C . GLN B 1 487 ? 7.574 -46.625 -12.094 1 95.31 487 GLN B C 1
ATOM 8042 O O . GLN B 1 487 ? 8.625 -47.25 -12.312 1 95.31 487 GLN B O 1
ATOM 8047 N N . THR B 1 488 ? 6.453 -46.906 -12.656 1 95.56 488 THR B N 1
ATOM 8048 C CA . THR B 1 488 ? 6.32 -48.031 -13.555 1 95.56 488 THR B CA 1
ATOM 8049 C C . THR B 1 488 ? 7.195 -47.844 -14.789 1 95.56 488 THR B C 1
ATOM 8051 O O . THR B 1 488 ? 7.914 -48.781 -15.18 1 95.56 488 THR B O 1
ATOM 8054 N N . PHE B 1 489 ? 7.102 -46.719 -15.383 1 94.25 489 PHE B N 1
ATOM 8055 C CA . PHE B 1 489 ? 7.867 -46.469 -16.594 1 94.25 489 PHE B CA 1
ATOM 8056 C C . PHE B 1 489 ? 9.359 -46.531 -16.312 1 94.25 489 PHE B C 1
ATOM 8058 O O . PHE B 1 489 ? 10.125 -47.062 -17.125 1 94.25 489 PHE B O 1
ATOM 8065 N N . ILE B 1 490 ? 9.82 -46.031 -15.219 1 94.38 490 ILE B N 1
ATOM 8066 C CA . ILE B 1 490 ? 11.234 -46.062 -14.859 1 94.38 490 ILE B CA 1
ATOM 8067 C C . ILE B 1 490 ? 11.672 -47.531 -14.703 1 94.38 490 ILE B C 1
ATOM 8069 O O . ILE B 1 490 ? 12.711 -47.938 -15.234 1 94.38 490 ILE B O 1
ATOM 8073 N N . VAL B 1 491 ? 10.891 -48.312 -13.969 1 96.12 491 VAL B N 1
ATOM 8074 C CA . VAL B 1 491 ? 11.227 -49.688 -13.688 1 96.12 491 VAL B CA 1
ATOM 8075 C C . VAL B 1 491 ? 11.328 -50.469 -15 1 96.12 491 VAL B C 1
ATOM 8077 O O . VAL B 1 491 ? 12.305 -51.188 -15.227 1 96.12 491 VAL B O 1
ATOM 8080 N N . VAL B 1 492 ? 10.359 -50.312 -15.859 1 95.44 492 VAL B N 1
ATOM 8081 C CA . VAL B 1 492 ? 10.32 -51.062 -17.109 1 95.44 492 VAL B CA 1
ATOM 8082 C C . VAL B 1 492 ? 11.492 -50.625 -18 1 95.44 492 VAL B C 1
ATOM 8084 O O . VAL B 1 492 ? 12.141 -51.469 -18.641 1 95.44 492 VAL B O 1
ATOM 8087 N N . LEU B 1 493 ? 11.773 -49.375 -18.078 1 92.94 493 LEU B N 1
ATOM 8088 C CA . LEU B 1 493 ? 12.867 -48.875 -18.891 1 92.94 493 LEU B CA 1
ATOM 8089 C C . LEU B 1 493 ? 14.203 -49.438 -18.422 1 92.94 493 LEU B C 1
ATOM 8091 O O . LEU B 1 493 ? 15.008 -49.906 -19.234 1 92.94 493 LEU B O 1
ATOM 8095 N N . LEU B 1 494 ? 14.414 -49.469 -17.156 1 94.44 494 LEU B N 1
ATOM 8096 C CA . LEU B 1 494 ? 15.711 -49.844 -16.625 1 94.44 494 LEU B CA 1
ATOM 8097 C C . LEU B 1 494 ? 15.852 -51.375 -16.594 1 94.44 494 LEU B C 1
ATOM 8099 O O . LEU B 1 494 ? 16.969 -51.906 -16.547 1 94.44 494 LEU B O 1
ATOM 8103 N N . ARG B 1 495 ? 14.711 -52.062 -16.594 1 94.19 495 ARG B N 1
ATOM 8104 C CA . ARG B 1 495 ? 14.734 -53.5 -16.75 1 94.19 495 ARG B CA 1
ATOM 8105 C C . ARG B 1 495 ? 15.234 -53.906 -18.141 1 94.19 495 ARG B C 1
ATOM 8107 O O . ARG B 1 495 ? 15.836 -54.969 -18.312 1 94.19 495 ARG B O 1
ATOM 8114 N N . ASN B 1 496 ? 15.047 -53.031 -19.062 1 93.5 496 ASN B N 1
ATOM 8115 C CA . ASN B 1 496 ? 15.234 -53.438 -20.453 1 93.5 496 ASN B CA 1
ATOM 8116 C C . ASN B 1 496 ? 16.406 -52.719 -21.094 1 93.5 496 ASN B C 1
ATOM 8118 O O . ASN B 1 496 ? 17 -53.219 -22.062 1 93.5 496 ASN B O 1
ATOM 8122 N N . PHE B 1 497 ? 16.703 -51.562 -20.578 1 93.56 497 PHE B N 1
ATOM 8123 C CA . PHE B 1 497 ? 17.672 -50.75 -21.312 1 93.56 497 PHE B CA 1
ATOM 8124 C C . PHE B 1 497 ? 18.641 -50.062 -20.359 1 93.56 497 PHE B C 1
ATOM 8126 O O . PHE B 1 497 ? 18.328 -49.875 -19.188 1 93.56 497 PHE B O 1
ATOM 8133 N N . ALA B 1 498 ? 19.797 -49.812 -20.891 1 93.31 498 ALA B N 1
ATOM 8134 C CA . ALA B 1 498 ? 20.688 -48.781 -20.312 1 93.31 498 ALA B CA 1
ATOM 8135 C C . ALA B 1 498 ? 20.547 -47.469 -21.047 1 93.31 498 ALA B C 1
ATOM 8137 O O . ALA B 1 498 ? 20.609 -47.406 -22.281 1 93.31 498 ALA B O 1
ATOM 8138 N N . ILE B 1 499 ? 20.297 -46.438 -20.266 1 91.62 499 ILE B N 1
ATOM 8139 C CA . ILE B 1 499 ? 20.078 -45.125 -20.859 1 91.62 499 ILE B CA 1
ATOM 8140 C C . ILE B 1 499 ? 21.375 -44.312 -20.797 1 91.62 499 ILE B C 1
ATOM 8142 O O . ILE B 1 499 ? 22 -44.188 -19.75 1 91.62 499 ILE B O 1
ATOM 8146 N N . ARG B 1 500 ? 21.75 -43.844 -21.922 1 89.88 500 ARG B N 1
ATOM 8147 C CA . ARG B 1 500 ? 23 -43.062 -22 1 89.88 500 ARG B CA 1
ATOM 8148 C C . ARG B 1 500 ? 22.75 -41.688 -22.609 1 89.88 500 ARG B C 1
ATOM 8150 O O . ARG B 1 500 ? 21.75 -41.469 -23.281 1 89.88 500 ARG B O 1
ATOM 8157 N N . ASP B 1 501 ? 23.688 -40.812 -22.281 1 84.38 501 ASP B N 1
ATOM 8158 C CA . ASP B 1 501 ? 23.594 -39.438 -22.75 1 84.38 501 ASP B CA 1
ATOM 8159 C C . ASP B 1 501 ? 24.031 -39.344 -24.219 1 84.38 501 ASP B C 1
ATOM 8161 O O . ASP B 1 501 ? 24.766 -40.188 -24.703 1 84.38 501 ASP B O 1
ATOM 8165 N N . THR B 1 502 ? 23.406 -38.406 -24.875 1 83.38 502 THR B N 1
ATOM 8166 C CA . THR B 1 502 ? 23.828 -38 -26.219 1 83.38 502 THR B CA 1
ATOM 8167 C C . THR B 1 502 ? 24.453 -36.625 -26.203 1 83.38 502 THR B C 1
ATOM 8169 O O . THR B 1 502 ? 24.266 -35.844 -25.266 1 83.38 502 THR B O 1
ATOM 8172 N N . PRO B 1 503 ? 25.281 -36.281 -27.188 1 79.5 503 PRO B N 1
ATOM 8173 C CA . PRO B 1 503 ? 25.875 -34.938 -27.266 1 79.5 503 PRO B CA 1
ATOM 8174 C C . PRO B 1 503 ? 24.828 -33.844 -27.25 1 79.5 503 PRO B C 1
ATOM 8176 O O . PRO B 1 503 ? 25.078 -32.75 -26.703 1 79.5 503 PRO B O 1
ATOM 8179 N N . GLU B 1 504 ? 23.672 -34.094 -27.641 1 78.19 504 GLU B N 1
ATOM 8180 C CA . GLU B 1 504 ? 22.609 -33.094 -27.719 1 78.19 504 GLU B CA 1
ATOM 8181 C C . GLU B 1 504 ? 22.031 -32.812 -26.328 1 78.19 504 GLU B C 1
ATOM 8183 O O . GLU B 1 504 ? 21.438 -31.75 -26.109 1 78.19 504 GLU B O 1
ATOM 8188 N N . LEU B 1 505 ? 22.234 -33.688 -25.5 1 78.69 505 LEU B N 1
ATOM 8189 C CA . LEU B 1 505 ? 21.672 -33.562 -24.172 1 78.69 505 LEU B CA 1
ATOM 8190 C C . LEU B 1 505 ? 22.328 -32.406 -23.406 1 78.69 505 LEU B C 1
ATOM 8192 O O . LEU B 1 505 ? 21.719 -31.844 -22.484 1 78.69 505 LEU B O 1
ATOM 8196 N N . THR B 1 506 ? 23.5 -32.062 -23.797 1 74.88 506 THR B N 1
ATOM 8197 C CA . THR B 1 506 ? 24.219 -30.984 -23.125 1 74.88 506 THR B CA 1
ATOM 8198 C C . THR B 1 506 ? 23.578 -29.641 -23.422 1 74.88 506 THR B C 1
ATOM 8200 O O . THR B 1 506 ? 23.797 -28.672 -22.703 1 74.88 506 THR B O 1
ATOM 8203 N N . ARG B 1 507 ? 22.656 -29.719 -24.328 1 77.5 507 ARG B N 1
ATOM 8204 C CA . ARG B 1 507 ? 22.062 -28.453 -24.766 1 77.5 507 ARG B CA 1
ATOM 8205 C C . ARG B 1 507 ? 20.625 -28.344 -24.297 1 77.5 507 ARG B C 1
ATOM 8207 O O . ARG B 1 507 ? 19.906 -27.422 -24.703 1 77.5 507 ARG B O 1
ATOM 8214 N N . ILE B 1 508 ? 20.266 -29.172 -23.438 1 80.19 508 ILE B N 1
ATOM 8215 C CA . ILE B 1 508 ? 18.875 -29.203 -22.984 1 80.19 508 ILE B CA 1
ATOM 8216 C C . ILE B 1 508 ? 18.625 -28.078 -21.984 1 80.19 508 ILE B C 1
ATOM 8218 O O . ILE B 1 508 ? 19.469 -27.812 -21.125 1 80.19 508 ILE B O 1
ATOM 8222 N N . ARG B 1 509 ? 17.516 -27.391 -22.219 1 80.69 509 ARG B N 1
ATOM 8223 C CA . ARG B 1 509 ? 17.109 -26.312 -21.312 1 80.69 509 ARG B CA 1
ATOM 8224 C C . ARG B 1 509 ? 15.672 -26.516 -20.844 1 80.69 509 ARG B C 1
ATOM 8226 O O . ARG B 1 509 ? 14.859 -27.109 -21.547 1 80.69 509 ARG B O 1
ATOM 8233 N N . ARG B 1 510 ? 15.43 -26.062 -19.656 1 84.62 510 ARG B N 1
ATOM 8234 C CA . ARG B 1 510 ? 14.07 -26.031 -19.109 1 84.62 510 ARG B CA 1
ATOM 8235 C C . ARG B 1 510 ? 13.305 -24.828 -19.641 1 84.62 510 ARG B C 1
ATOM 8237 O O . ARG B 1 510 ? 13.742 -23.688 -19.484 1 84.62 510 ARG B O 1
ATOM 8244 N N . GLU B 1 511 ? 12.273 -25.078 -20.312 1 79.12 511 GLU B N 1
ATOM 8245 C CA . GLU B 1 511 ? 11.469 -23.984 -20.859 1 79.12 511 GLU B CA 1
ATOM 8246 C C . GLU B 1 511 ? 10.102 -23.922 -20.172 1 79.12 511 GLU B C 1
ATOM 8248 O O . GLU B 1 511 ? 9.547 -24.953 -19.797 1 79.12 511 GLU B O 1
ATOM 8253 N N . SER B 1 512 ? 9.648 -22.703 -20.141 1 76.12 512 SER B N 1
ATOM 8254 C CA . SER B 1 512 ? 8.328 -22.484 -19.562 1 76.12 512 SER B CA 1
ATOM 8255 C C . SER B 1 512 ? 7.246 -22.469 -20.641 1 76.12 512 SER B C 1
ATOM 8257 O O . SER B 1 512 ? 7.293 -21.656 -21.562 1 76.12 512 SER B O 1
ATOM 8259 N N . ALA B 1 513 ? 6.359 -23.391 -20.656 1 74 513 ALA B N 1
ATOM 8260 C CA . ALA B 1 513 ? 5.188 -23.469 -21.516 1 74 513 ALA B CA 1
ATOM 8261 C C . ALA B 1 513 ? 3.971 -23.984 -20.75 1 74 513 ALA B C 1
ATOM 8263 O O . ALA B 1 513 ? 3.451 -25.062 -21.031 1 74 513 ALA B O 1
ATOM 8264 N N . LEU B 1 514 ? 3.51 -23.172 -19.828 1 70.19 514 LEU B N 1
ATOM 8265 C CA . LEU B 1 514 ? 2.48 -23.562 -18.875 1 70.19 514 LEU B CA 1
ATOM 8266 C C . LEU B 1 514 ? 3.018 -24.609 -17.906 1 70.19 514 LEU B C 1
ATOM 8268 O O . LEU B 1 514 ? 2.768 -24.531 -16.703 1 70.19 514 LEU B O 1
ATOM 8272 N N . THR B 1 515 ? 3.779 -25.547 -18.531 1 75.38 515 THR B N 1
ATOM 8273 C CA . THR B 1 515 ? 4.539 -26.531 -17.781 1 75.38 515 THR B CA 1
ATOM 8274 C C . THR B 1 515 ? 6.016 -26.484 -18.156 1 75.38 515 THR B C 1
ATOM 8276 O O . THR B 1 515 ? 6.398 -25.781 -19.094 1 75.38 515 THR B O 1
ATOM 8279 N N . MET B 1 516 ? 6.723 -27.125 -17.422 1 75.12 516 MET B N 1
ATOM 8280 C CA . MET B 1 516 ? 8.133 -27.219 -17.781 1 75.12 516 MET B CA 1
ATOM 8281 C C . MET B 1 516 ? 8.344 -28.219 -18.922 1 75.12 516 MET B C 1
ATOM 8283 O O . MET B 1 516 ? 7.918 -29.375 -18.844 1 75.12 516 MET B O 1
ATOM 8287 N N . VAL B 1 517 ? 8.906 -27.734 -20 1 75.12 517 VAL B N 1
ATOM 8288 C CA . VAL B 1 517 ? 9.156 -28.594 -21.156 1 75.12 517 VAL B CA 1
ATOM 8289 C C . VAL B 1 517 ? 10.633 -28.531 -21.531 1 75.12 517 VAL B C 1
ATOM 8291 O O . VAL B 1 517 ? 11.273 -27.484 -21.375 1 75.12 517 VAL B O 1
ATOM 8294 N N . PRO B 1 518 ? 11.117 -29.688 -21.938 1 75.94 518 PRO B N 1
ATOM 8295 C CA . PRO B 1 518 ? 12.5 -29.672 -22.422 1 75.94 518 PRO B CA 1
ATOM 8296 C C . PRO B 1 518 ? 12.648 -29.031 -23.797 1 75.94 518 PRO B C 1
ATOM 8298 O O . PRO B 1 518 ? 11.766 -29.188 -24.656 1 75.94 518 PRO B O 1
ATOM 8301 N N . ALA B 1 519 ? 13.594 -28.219 -23.906 1 74.88 519 ALA B N 1
ATOM 8302 C CA . ALA B 1 519 ? 13.938 -27.609 -25.203 1 74.88 519 ALA B CA 1
ATOM 8303 C C . ALA B 1 519 ? 15.438 -27.656 -25.453 1 74.88 519 ALA B C 1
ATOM 8305 O O . ALA B 1 519 ? 16.234 -27.688 -24.5 1 74.88 519 ALA B O 1
ATOM 8306 N N . ILE B 1 520 ? 15.75 -27.906 -26.688 1 70.69 520 ILE B N 1
ATOM 8307 C CA . ILE B 1 520 ? 17.156 -27.891 -27.062 1 70.69 520 ILE B CA 1
ATOM 8308 C C . ILE B 1 520 ? 17.594 -26.469 -27.422 1 70.69 520 ILE B C 1
ATOM 8310 O O . ILE B 1 520 ? 16.938 -25.812 -28.234 1 70.69 520 ILE B O 1
ATOM 8314 N N . GLU B 1 521 ? 18.609 -26.047 -26.719 1 68.94 521 GLU B N 1
ATOM 8315 C CA . GLU B 1 521 ? 19.141 -24.719 -27 1 68.94 521 GLU B CA 1
ATOM 8316 C C . GLU B 1 521 ? 19.516 -24.562 -28.469 1 68.94 521 GLU B C 1
ATOM 8318 O O . GLU B 1 521 ? 20.141 -25.453 -29.047 1 68.94 521 GLU B O 1
ATOM 8323 N N . GLY B 1 522 ? 19.25 -23.531 -29.203 1 56.78 522 GLY B N 1
ATOM 8324 C CA . GLY B 1 522 ? 19.578 -23.281 -30.594 1 56.78 522 GLY B CA 1
ATOM 8325 C C . GLY B 1 522 ? 18.469 -23.688 -31.547 1 56.78 522 GLY B C 1
ATOM 8326 O O . GLY B 1 522 ? 18.438 -23.234 -32.688 1 56.78 522 GLY B O 1
ATOM 8327 N N . GLU B 1 523 ? 17.797 -24.719 -31.344 1 51.84 523 GLU B N 1
ATOM 8328 C CA . GLU B 1 523 ? 16.719 -25.172 -32.219 1 51.84 523 GLU B CA 1
ATOM 8329 C C . GLU B 1 523 ? 15.453 -24.344 -32 1 51.84 523 GLU B C 1
ATOM 8331 O O . GLU B 1 523 ? 14.477 -24.5 -32.75 1 51.84 523 GLU B O 1
ATOM 8336 N N . LEU B 1 524 ? 15.383 -23.688 -31.156 1 48.59 524 LEU B N 1
ATOM 8337 C CA . LEU B 1 524 ? 14.18 -22.906 -30.875 1 48.59 524 LEU B CA 1
ATOM 8338 C C . LEU B 1 524 ? 13.984 -21.828 -31.938 1 48.59 524 LEU B C 1
ATOM 8340 O O . LEU B 1 524 ? 12.867 -21.344 -32.125 1 48.59 524 LEU B O 1
ATOM 8344 N N . ASP B 1 525 ? 15.016 -21.312 -32.562 1 38.72 525 ASP B N 1
ATOM 8345 C CA . ASP B 1 525 ? 14.898 -20.25 -33.562 1 38.72 525 ASP B CA 1
ATOM 8346 C C . ASP B 1 525 ? 14.227 -20.781 -34.844 1 38.72 525 ASP B C 1
ATOM 8348 O O . ASP B 1 525 ? 13.734 -20 -35.656 1 38.72 525 ASP B O 1
ATOM 8352 N N . GLU B 1 526 ? 14.258 -21.953 -35.25 1 33.66 526 GLU B N 1
ATOM 8353 C CA . GLU B 1 526 ? 13.82 -22.328 -36.562 1 33.66 526 GLU B CA 1
ATOM 8354 C C . GLU B 1 526 ? 12.297 -22.406 -36.656 1 33.66 526 GLU B C 1
ATOM 8356 O O . GLU B 1 526 ? 11.727 -22.359 -37.75 1 33.66 526 GLU B O 1
ATOM 8361 N N . GLU B 1 527 ? 11.508 -22.922 -35.875 1 30.33 527 GLU B N 1
ATOM 8362 C CA . GLU B 1 527 ? 10.109 -22.984 -36.281 1 30.33 527 GLU B CA 1
ATOM 8363 C C . GLU B 1 527 ? 9.422 -21.641 -36.094 1 30.33 527 GLU B C 1
ATOM 8365 O O . GLU B 1 527 ? 8.195 -21.547 -36.219 1 30.33 527 GLU B O 1
ATOM 8370 N N . VAL B 1 528 ? 10.039 -20.656 -35.875 1 22.77 528 VAL B N 1
ATOM 8371 C CA . VAL B 1 528 ? 9.344 -19.422 -36.188 1 22.77 528 VAL B CA 1
ATOM 8372 C C . VAL B 1 528 ? 9.531 -19.109 -37.688 1 22.77 528 VAL B C 1
ATOM 8374 O O . VAL B 1 528 ? 10.648 -19.172 -38.219 1 22.77 528 VAL B O 1
#